Protein AF-0000000087199918 (afdb_homodimer)

Sequence (1182 aa):
MARPLASQGKEVMVGSKGVIKRDEFVRIITKALYTLGYEKSGAVLEEESGITLHSPLVNLFRKQVLDGNWDNAVATLNKLGLLDENIVKSAAFLLLEQKFFDLLRNDNLMGAIKMLQNEISPLGVNRKRVHEMSSCIISSPQNFLLAFPKLGTEASDSRLKLLEELQKVLPPAVMVPERRLENIVEQALTVQREACYLHNSIDGLSLYVDHHCGRDQIPSRTLQVGKGTHQIQVNVEEIFLYEKNIDVLRAHGDEVWFLQFSNNGKYLASSSNDKSAIIWKVDEDGELLLKHRLTGHEKPVMMVAWSPDDSQLLTCGMEEAIRRWNIESGECIHVYEKPGLGLTSCGWFPDGKQILCGLSDQSLCLWDLDGKEADCWKGQRSSKTSDFAVTKDGKFIIIMNRDSTILLFNRDTKQERLIEEDNTITSFSLSDDGDFLLVNLISEKIHLWNIRNDPSRVKQYIGHKRSRFVIRSCFGGSDQAFIASGSEDSKVFSASFCSEYLVYIWHRATEGVIETLSGHSGAVNCVSWNPTNPHMLASASDDHTIRIWGVKKASTKRKDIGSSSSSNGTHMNGSANGNGFVHQCNGSRSKMARPLASQGKEVMVGSKGVIKRDEFVRIITKALYTLGYEKSGAVLEEESGITLHSPLVNLFRKQVLDGNWDNAVATLNKLGLLDENIVKSAAFLLLEQKFFDLLRNDNLMGAIKMLQNEISPLGVNRKRVHEMSSCIISSPQNFLLAFPKLGTEASDSRLKLLEELQKVLPPAVMVPERRLENIVEQALTVQREACYLHNSIDGLSLYVDHHCGRDQIPSRTLQVGKGTHQIQVNVEEIFLYEKNIDVLRAHGDEVWFLQFSNNGKYLASSSNDKSAIIWKVDEDGELLLKHRLTGHEKPVMMVAWSPDDSQLLTCGMEEAIRRWNIESGECIHVYEKPGLGLTSCGWFPDGKQILCGLSDQSLCLWDLDGKEADCWKGQRSSKTSDFAVTKDGKFIIIMNRDSTILLFNRDTKQERLIEEDNTITSFSLSDDGDFLLVNLISEKIHLWNIRNDPSRVKQYIGHKRSRFVIRSCFGGSDQAFIASGSEDSKVFSASFCSEYLVYIWHRATEGVIETLSGHSGAVNCVSWNPTNPHMLASASDDHTIRIWGVKKASTKRKDIGSSSSSNGTHMNGSANGNGFVHQCNGSRSK

Solvent-accessible surface area (backbone atoms only — not comparable to full-atom values): 64537 Å² total; per-residue (Å²): 128,80,71,70,75,75,82,75,71,84,80,56,57,35,58,95,82,48,65,40,47,43,69,55,52,53,31,37,49,36,51,43,31,46,74,73,66,36,54,67,32,26,52,42,37,27,61,74,69,69,53,61,69,51,53,70,66,51,49,50,32,53,50,24,46,68,69,64,38,49,72,59,25,49,55,44,56,71,65,67,71,69,84,52,64,67,47,53,43,52,47,42,44,56,46,48,51,50,47,35,50,51,27,45,75,70,68,31,54,68,60,26,52,49,43,46,63,69,56,48,54,71,58,74,58,65,62,69,58,53,49,51,56,54,51,42,68,74,42,63,75,77,54,37,51,69,73,34,59,68,71,72,46,58,67,70,60,44,33,54,50,46,51,54,54,43,36,72,60,43,59,39,88,63,36,65,47,84,59,39,50,42,49,37,47,49,46,25,52,51,49,33,53,71,68,22,88,48,47,32,72,88,66,78,67,62,78,59,51,85,58,74,46,53,76,66,38,46,43,68,38,54,77,42,76,59,78,48,65,36,62,45,65,79,48,101,84,40,59,43,58,40,68,61,65,47,30,52,44,66,83,53,87,28,33,22,50,22,48,42,47,29,75,79,36,48,33,35,37,36,17,13,59,62,20,31,35,37,38,26,36,46,46,97,86,68,46,70,41,84,72,39,74,42,74,80,53,90,33,35,21,55,39,70,30,58,32,69,83,52,56,33,38,36,38,23,16,57,54,39,40,37,38,32,29,34,58,89,80,50,44,76,75,46,77,42,75,50,92,95,43,26,27,60,30,62,38,56,37,60,85,60,57,37,33,37,34,24,34,70,82,35,27,38,34,32,23,37,81,86,60,48,76,71,47,74,44,79,49,64,71,72,35,90,69,53,51,72,49,64,33,78,84,55,46,36,43,35,34,53,41,37,49,30,31,34,35,39,35,29,68,84,79,65,46,76,45,76,48,80,52,96,47,46,56,67,36,69,34,72,41,93,87,50,37,36,38,39,37,28,33,59,83,33,37,33,36,32,29,38,50,74,63,77,70,41,80,75,46,60,39,71,80,56,38,50,86,85,68,71,44,31,51,32,65,22,42,43,91,47,47,24,33,37,27,30,12,58,40,59,49,74,41,77,92,70,75,44,51,24,14,30,34,42,31,29,34,54,89,78,40,43,75,74,48,73,38,70,74,40,71,24,40,22,19,14,31,28,40,26,74,68,40,42,35,36,34,37,37,20,13,52,61,20,32,32,39,41,23,25,45,80,68,78,77,77,69,72,78,74,78,65,82,72,80,75,73,74,76,76,84,84,84,84,87,84,77,88,87,73,88,72,79,73,81,81,78,85,86,76,133,127,82,72,72,77,72,84,73,70,82,78,55,57,35,59,95,83,48,66,40,47,42,69,55,52,52,31,37,51,34,51,43,29,45,74,74,66,36,55,67,32,25,52,42,37,27,63,73,69,68,52,61,69,52,54,70,66,51,50,50,33,51,49,23,47,67,69,64,37,49,70,59,25,49,55,44,57,72,66,70,70,69,85,53,62,69,46,52,43,50,48,41,42,56,48,48,52,49,49,35,50,51,29,46,73,69,68,32,54,69,59,27,51,50,43,46,63,70,54,49,55,71,60,73,59,64,62,69,58,53,49,51,56,54,50,42,69,74,43,63,76,75,55,36,49,70,74,35,59,68,72,73,46,57,68,69,59,44,35,53,49,45,51,54,54,44,35,71,60,43,59,39,87,63,35,65,47,83,60,38,50,43,49,36,46,50,48,25,51,50,49,33,52,71,67,23,89,48,47,33,74,89,65,77,68,61,77,59,50,84,59,76,48,52,75,66,39,45,43,66,37,54,75,42,76,59,78,48,65,37,61,44,64,78,48,101,83,40,60,43,60,39,67,60,62,47,28,53,44,66,83,52,86,27,33,22,49,22,48,42,47,29,76,79,38,49,32,36,38,36,16,13,59,63,20,31,35,39,37,26,37,45,46,95,86,68,47,69,40,86,70,39,75,42,74,80,53,91,34,34,22,55,37,69,29,58,32,71,83,51,55,32,37,37,37,23,16,58,53,39,38,35,37,32,29,34,60,88,79,49,44,76,75,46,77,41,73,48,92,96,44,26,27,60,30,62,39,55,35,59,85,60,56,36,34,38,34,25,34,69,82,34,28,38,34,31,23,37,82,85,63,48,76,72,46,75,44,78,48,63,72,70,37,92,69,55,49,72,50,62,32,78,86,55,47,35,44,35,32,54,39,36,50,30,31,35,36,38,35,29,69,82,79,66,46,76,45,76,46,79,51,96,47,45,54,66,37,68,34,73,41,92,87,52,38,35,37,41,36,27,33,59,83,30,37,34,38,32,29,39,50,74,63,78,71,40,80,75,48,60,40,72,79,57,38,50,85,86,67,72,44,31,52,33,63,21,42,43,92,48,46,24,34,35,26,29,10,57,39,60,49,76,41,78,92,73,74,44,53,24,14,29,32,43,30,28,34,55,89,78,39,44,78,74,46,73,38,71,72,41,73,24,40,22,19,14,33,29,40,27,72,69,40,41,37,35,34,37,38,21,13,54,61,20,32,31,40,40,23,24,45,82,68,79,77,76,70,72,77,75,79,65,82,72,79,76,72,84,84,81,82,84,87,85,90,84,79,92,78,85,70,82,78,80,82,82,82,86,77,85,126

InterPro domains:
  IPR001680 WD40 repeat [PF00400] (514-549)
  IPR001680 WD40 repeat [PS50082] (249-290)
  IPR001680 WD40 repeat [PS50082] (294-335)
  IPR001680 WD40 repeat [PS50082] (517-559)
  IPR001680 WD40 repeat [SM00320] (242-281)
  IPR001680 WD40 repeat [SM00320] (287-326)
  IPR001680 WD40 repeat [SM00320] (329-368)
  IPR001680 WD40 repeat [SM00320] (370-410)
  IPR001680 WD40 repeat [SM00320] (412-450)
  IPR001680 WD40 repeat [SM00320] (454-496)
  IPR001680 WD40 repeat [SM00320] (510-550)
  IPR006594 LIS1 homology motif [PS50896] (21-53)
  IPR006595 CTLH, C-terminal LisH motif [PS50897] (54-111)
  IPR006595 CTLH, C-terminal LisH motif [SM00668] (54-111)
  IPR015943 WD40/YVTN repeat-like-containing domain superfamily [G3DSA:2.130.10.10] (244-497)
  IPR015943 WD40/YVTN repeat-like-containing domain superfamily [G3DSA:2.130.10.10] (498-572)
  IPR036322 WD40-repeat-containing domain superfamily [SSF50978] (246-549)
  IPR051350 WD repeat-containing signal transduction regulator [PTHR22838] (7-553)
  IPR056153 IFT122/SMU1, beta-propeller domain [PF23381] (239-493)

Radius of gyration: 39.5 Å; Cα contacts (8 Å, |Δi|>4): 2484; chains: 2; bounding box: 86×123×95 Å

Nearest PDB structures (foldseek):
  8wxq-assembly1_A  TM=9.050E-01  e=8.836E-23  Homo sapiens
  3uvk-assembly1_A  TM=9.034E-01  e=1.333E-22  Homo sapiens
  6ucs-assembly2_B  TM=9.063E-01  e=2.879E-22  Homo sapiens
  7axx-assembly1_A  TM=8.992E-01  e=1.637E-22  Homo sapiens
  8a98-assembly1_Sg  TM=8.772E-01  e=1.783E-18  Leishmania major strain Friedlin

pLDDT: mean 82.44, std 21.78, range [15.25, 98.69]

Organism: Triticum turgidum subsp. durum (NCBI:txid4567)

Secondary structure (DSSP, 8-state):
------------EETTTT-EEHHHHHHHHHHHHHHTT-HHHHHHHHHHH---SS-HHHHHHHHHHHHT-HHHHHHHHTTS----HHHHHHHHHHHHHHHHHHHHHTT-HHHHHHHIIIIIGGG---HHHHHHHHHHHHS-HHHHHHH-GGGGS-HHHHHHHHHHHHHHHS-TTTSPPTTHHHHHHHHHHHHHHHH-TT----SPPPSSS-----GGGS--B----S--EEEEEEETTEEEEEE---SEE---SS-EEEEEE-TTSSEEEEEETTSEEEEEEE-TTS-EEEEEEEE--SS-EEEEEE-TTSSEEEEEETTB-EEEEETTT--EEEEE-BTTB-EEEEEE-TTSSEEEEEETTSEEEEEETTS-EEEEEE--S--S---EEE-TTS-EEEEEEETTEEEEEETTT--EEEEE-SS-EEEEEE-TTSSEEEEEETTSEEEEEE-SSS-EEEEEEE----SSS--BEEEESGGG-EEEE--S-EEEETTTTEEEEEEEEEETTT--EEEEEEEESS-EEEEEE-SS-TT-EEEEETTS-EEEEB-----------------------------------------/------------EETTTT-EEHHHHHHHHHHHHHHTT-HHHHHHHHHHH---SS-HHHHHHHHHHHHT-HHHHHHHHHHS--S-HHHHHHHHHHHHHHHHHHHHHTT-HHHHHHHIIIIIGGG---HHHHHHHHHHHHS-HHHHHHH-GGGGS-HHHHHHHHHHHHHHHS-TTTSPPTTHHHHHHHHHHHHHHHH-TT----SPPPSSS-----GGGS--B----S--EEEEEEETTEEEEEE---SEE---SS-EEEEEE-TTSSEEEEEETTSEEEEEEE-TTS-EEEEEEEE--SS-EEEEEE-TTSSEEEEEETTB-EEEEETTT--EEEEE-BTTB-EEEEEE-TTSSEEEEEETTSEEEEEETTS-EEEEEE--S--SS--EEE-TTS-EEEEEEETTEEEEEETTT--EEEEE-SS-EEEEEE-TTSSEEEEEETTSEEEEEE-SSS-EEEEEEE----SSS--BEEEESGGG-EEEE--S-EEEETTTTEEEEEEEEEETTT--EEEEEEEESS-EEEEEE-SS-TT-EEEEETTS-EEEEB-----------------------------------------

Foldseek 3Di:
DPPPPDPPPDQAADDPVRPHRPLVVLLVVLLVCVVVPNPVVSVVSCVVVVRDNADPLLVVLLVCLLVLVLVVNLVSLVVLPDPDLLLSLVLNLLSLVLVLLVCVLVVNLVVSVCSLPPPNVVSVPPVVVSVVSVVLSPDDSVVNCVSDVLSVDDSNVSSVVSVQVNCVSDDCSNPPHHCPVVVVLVVQLVVLQVPAQPRFDPDRDDPVDRDYDDPLNAFFDQPDCDQQQQFDCPDPPGGRRDRPDHLKFQPFPFFWFEKEAEPQLQWMWTWGQSQWIWIWGQDPVRDTDTDEIAHDGPGGWRYKEAALVRQKMWIFGAQAWIWIAGPVVRDTDDIADDPPWGWQDKYAQLVRFWMWTAIQQGKIWIAGPHRDTDDIGRAAGDDRHWEWDAANVRQWIWIDRDQFKIWIAGPPVRDIAMDGDPAGWQYWDADNNRQWIWTDGQVQKIWIWGVPDHIDTDDMAHDAAHHPARKDKDFAGDVSQKIKIWHQAWDQDVVPSQTWGWMWMAGPPVNHTDDIHTDHRFTWNYKYYRNSRRFWIWITGRSSMIGITGRDDPPPPPPPPPPPPPPPDDDDDDDDDDDDDPPPPDDDDDD/DPPPPPPPPDQAADDPVRPHRPLVVLLVVLLVCVVVPNPVVSVVSCVVVVRHNADPLLVVLLVCLLVLVLVVNLVSLVVLPDPDLLLSLVLNLLSLVLVLLVCVLVVNLVVSVCSLPPPNVVSVPPVVVSVVSVVLSPDDSVVNCVSDVLSVDPSNVSSVVSVQVNCVSDDCSNPPHHCPVVVVLVVQLVVLQVPAQPRFDPDRDDPVDRDYDDPLNAFFDQPDCDQQQDFDCPDPPGTRRDRPDHLKFQPFPFFWFEKEAEQQLQWMWTWGQSQWIWIWGQDPVRGTHTDEIAHDGPGGWRYKEAALVRQKMWIFGAQAWIWIAGPVVRDTDDIADDPPWGWADKYAQLVRFWMWTAIQQGKIFIAGPHRHTDDIGRAAGDDRHWEWDAANVRQWIWIDRDQFKIWIAGPVVRDIAMDGDPAGWQYWDADNNRQWIWTDGQVQKIWIWGVPDHIDTDDMAHDAAHHDAAKDKDFAGDVSQKIKIWHQAWDQDVVPSQTWGWMWMAGPPVSHTDDIHTDHRFTWNYKYYRNSRRFWIWITGRSSMIGITGRDDPPPPPPPPPPPPPPDDDDDDDDDDDDDDDPPPDPDDDD

Structure (mmCIF, N/CA/C/O backbone):
data_AF-0000000087199918-model_v1
#
loop_
_entity.id
_entity.type
_entity.pdbx_description
1 polymer 'CTLH domain-containing protein'
#
loop_
_atom_site.group_PDB
_atom_site.id
_atom_site.type_symbol
_atom_site.label_atom_id
_atom_site.label_alt_id
_atom_site.label_comp_id
_atom_site.label_asym_id
_atom_site.label_entity_id
_atom_site.label_seq_id
_atom_site.pdbx_PDB_ins_code
_atom_site.Cartn_x
_atom_site.Cartn_y
_atom_site.Cartn_z
_atom_site.occupancy
_atom_site.B_iso_or_equiv
_atom_site.auth_seq_id
_atom_site.auth_comp_id
_atom_site.auth_asym_id
_atom_site.auth_atom_id
_atom_site.pdbx_PDB_model_num
ATOM 1 N N . MET A 1 1 ? -18.109 -44.781 6.34 1 18 1 MET A N 1
ATOM 2 C CA . MET A 1 1 ? -18.016 -44.219 4.984 1 18 1 MET A CA 1
ATOM 3 C C . MET A 1 1 ? -18.156 -42.719 4.988 1 18 1 MET A C 1
ATOM 5 O O . MET A 1 1 ? -19.266 -42.188 5.141 1 18 1 MET A O 1
ATOM 9 N N . ALA A 1 2 ? -17.312 -41.938 5.477 1 22.36 2 ALA A N 1
ATOM 10 C CA . ALA A 1 2 ? -17.578 -40.531 5.84 1 22.36 2 ALA A CA 1
ATOM 11 C C . ALA A 1 2 ? -17.953 -39.719 4.609 1 22.36 2 ALA A C 1
ATOM 13 O O . ALA A 1 2 ? -17.281 -39.812 3.578 1 22.36 2 ALA A O 1
ATOM 14 N N . ARG A 1 3 ? -19.234 -39.531 4.496 1 24 3 ARG A N 1
ATOM 15 C CA . ARG A 1 3 ? -19.797 -38.906 3.311 1 24 3 ARG A CA 1
ATOM 16 C C . ARG A 1 3 ? -18.953 -37.719 2.873 1 24 3 ARG A C 1
ATOM 18 O O . ARG A 1 3 ? -18.469 -36.938 3.709 1 24 3 ARG A O 1
ATOM 25 N N . PRO A 1 4 ? -18.188 -37.875 1.784 1 28.31 4 PRO A N 1
ATOM 26 C CA . PRO A 1 4 ? -17.422 -36.75 1.252 1 28.31 4 PRO A CA 1
ATOM 27 C C . PRO A 1 4 ? -18.156 -35.406 1.39 1 28.31 4 PRO A C 1
ATOM 29 O O . PRO A 1 4 ? -19.391 -35.375 1.317 1 28.31 4 PRO A O 1
ATOM 32 N N . LEU A 1 5 ? -17.719 -34.562 2.279 1 29.98 5 LEU A N 1
ATOM 33 C CA . LEU A 1 5 ? -18.453 -33.312 2.436 1 29.98 5 LEU A CA 1
ATOM 34 C C . LEU A 1 5 ? -19.078 -32.875 1.113 1 29.98 5 LEU A C 1
ATOM 36 O O . LEU A 1 5 ? -18.547 -33.188 0.042 1 29.98 5 LEU A O 1
ATOM 40 N N . ALA A 1 6 ? -20.359 -32.594 1.127 1 32.03 6 ALA A N 1
ATOM 41 C CA . ALA A 1 6 ? -21.281 -32.156 0.087 1 32.03 6 ALA A CA 1
ATOM 42 C C . ALA A 1 6 ? -20.562 -31.328 -0.974 1 32.03 6 ALA A C 1
ATOM 44 O O . ALA A 1 6 ? -19.609 -30.594 -0.668 1 32.03 6 ALA A O 1
ATOM 45 N N . SER A 1 7 ? -20.469 -31.656 -2.211 1 33.19 7 SER A N 1
ATOM 46 C CA . SER A 1 7 ? -20.078 -31.047 -3.475 1 33.19 7 SER A CA 1
ATOM 47 C C . SER A 1 7 ? -20.203 -29.531 -3.422 1 33.19 7 SER A C 1
ATOM 49 O O . SER A 1 7 ? -21.312 -29 -3.309 1 33.19 7 SER A O 1
ATOM 51 N N . GLN A 1 8 ? -19.562 -28.656 -2.586 1 39.84 8 GLN A N 1
ATOM 52 C CA . GLN A 1 8 ? -19.703 -27.25 -2.271 1 39.84 8 GLN A CA 1
ATOM 53 C C . GLN A 1 8 ? -20.094 -26.438 -3.514 1 39.84 8 GLN A C 1
ATOM 55 O O . GLN A 1 8 ? -19.391 -26.484 -4.527 1 39.84 8 GLN A O 1
ATOM 60 N N . GLY A 1 9 ? -21.266 -26.234 -3.84 1 46.5 9 GLY A N 1
ATOM 61 C CA . GLY A 1 9 ? -21.844 -25.375 -4.859 1 46.5 9 GLY A CA 1
ATOM 62 C C . GLY A 1 9 ? -20.953 -24.203 -5.23 1 46.5 9 GLY A C 1
ATOM 63 O O . GLY A 1 9 ? -20.062 -23.828 -4.469 1 46.5 9 GLY A O 1
ATOM 64 N N . LYS A 1 10 ? -20.75 -23.828 -6.59 1 62.75 10 LYS A N 1
ATOM 65 C CA . LYS A 1 10 ? -19.953 -22.781 -7.207 1 62.75 10 LYS A CA 1
ATOM 66 C C . LYS A 1 10 ? -20.047 -21.484 -6.402 1 62.75 10 LYS A C 1
ATOM 68 O O . LYS A 1 10 ? -21.141 -20.969 -6.156 1 62.75 10 LYS A O 1
ATOM 73 N N . GLU A 1 11 ? -19.109 -21.219 -5.496 1 80.06 11 GLU A N 1
ATOM 74 C CA . GLU A 1 11 ? -19.031 -19.969 -4.758 1 80.06 11 GLU A CA 1
ATOM 75 C C . GLU A 1 11 ? -19.328 -18.766 -5.656 1 80.06 11 GLU A C 1
ATOM 77 O O . GLU A 1 11 ? -18.766 -18.656 -6.75 1 80.06 11 GLU A O 1
ATOM 82 N N . VAL A 1 12 ? -20.469 -18.141 -5.352 1 90.38 12 VAL A N 1
ATOM 83 C CA . VAL A 1 12 ? -20.844 -16.953 -6.125 1 90.38 12 VAL A CA 1
ATOM 84 C C . VAL A 1 12 ? -19.953 -15.781 -5.754 1 90.38 12 VAL A C 1
ATOM 86 O O . VAL A 1 12 ? -19.781 -15.469 -4.574 1 90.38 12 VAL A O 1
ATOM 89 N N . MET A 1 13 ? -19.297 -15.297 -6.707 1 93.5 13 MET A N 1
ATOM 90 C CA . MET A 1 13 ? -18.422 -14.148 -6.512 1 93.5 13 MET A CA 1
ATOM 91 C C . MET A 1 13 ? -19.109 -12.852 -6.91 1 93.5 13 MET A C 1
ATOM 93 O O . MET A 1 13 ? -19.875 -12.828 -7.879 1 93.5 13 MET A O 1
ATOM 97 N N . VAL A 1 14 ? -18.875 -11.766 -6.105 1 95.06 14 VAL A N 1
ATOM 98 C CA . VAL A 1 14 ? -19.484 -10.477 -6.402 1 95.06 14 VAL A CA 1
ATOM 99 C C . VAL A 1 14 ? -18.406 -9.398 -6.453 1 95.06 14 VAL A C 1
ATOM 101 O O . VAL A 1 14 ? -17.219 -9.688 -6.273 1 95.06 14 VAL A O 1
ATOM 104 N N . GLY A 1 15 ? -18.766 -8.125 -6.766 1 92.31 15 GLY A N 1
ATOM 105 C CA . GLY A 1 15 ? -17.828 -7.02 -6.918 1 92.31 15 GLY A CA 1
ATOM 106 C C . GLY A 1 15 ? -17.438 -6.762 -8.359 1 92.31 15 GLY A C 1
ATOM 107 O O . GLY A 1 15 ? -17.75 -7.555 -9.25 1 92.31 15 GLY A O 1
ATOM 108 N N . SER A 1 16 ? -16.797 -5.664 -8.547 1 91.69 16 SER A N 1
ATOM 109 C CA . SER A 1 16 ? -16.391 -5.289 -9.891 1 91.69 16 SER A CA 1
ATOM 110 C C . SER A 1 16 ? -15.289 -6.215 -10.414 1 91.69 16 SER A C 1
ATOM 112 O O . SER A 1 16 ? -15.242 -6.516 -11.609 1 91.69 16 SER A O 1
ATOM 114 N N . LYS A 1 17 ? -14.508 -6.801 -9.5 1 91.25 17 LYS A N 1
ATOM 115 C CA . LYS A 1 17 ? -13.398 -7.672 -9.891 1 91.25 17 LYS A CA 1
ATOM 116 C C . LYS A 1 17 ? -13.758 -9.141 -9.68 1 91.25 17 LYS A C 1
ATOM 118 O O . LYS A 1 17 ? -12.992 -10.031 -10.039 1 91.25 17 LYS A O 1
ATOM 123 N N . GLY A 1 18 ? -14.859 -9.391 -9.055 1 91.25 18 GLY A N 1
ATOM 124 C CA . GLY A 1 18 ? -15.328 -10.75 -8.844 1 91.25 18 GLY A CA 1
ATOM 125 C C . GLY A 1 18 ? -14.484 -11.523 -7.848 1 91.25 18 GLY A C 1
ATOM 126 O O . GLY A 1 18 ? -14.242 -12.719 -8.031 1 91.25 18 GLY A O 1
ATOM 127 N N . VAL A 1 19 ? -13.992 -10.859 -6.789 1 92 19 VAL A N 1
ATOM 128 C CA . VAL A 1 19 ? -13.078 -11.531 -5.875 1 92 19 VAL A CA 1
ATOM 129 C C . VAL A 1 19 ? -13.711 -11.633 -4.488 1 92 19 VAL A C 1
ATOM 131 O O . VAL A 1 19 ? -13.102 -12.164 -3.559 1 92 19 VAL A O 1
ATOM 134 N N . ILE A 1 20 ? -14.906 -11.102 -4.348 1 95.5 20 ILE A N 1
ATOM 135 C CA . ILE A 1 20 ? -15.594 -11.109 -3.059 1 95.5 20 ILE A CA 1
ATOM 136 C C . ILE A 1 20 ? -16.531 -12.312 -2.98 1 95.5 20 ILE A C 1
ATOM 138 O O . ILE A 1 20 ? -17.422 -12.461 -3.818 1 95.5 20 ILE A O 1
ATOM 142 N N . LYS A 1 21 ? -16.375 -13.117 -2.018 1 94.69 21 LYS A N 1
ATOM 143 C CA . LYS A 1 21 ? -17.312 -14.203 -1.765 1 94.69 21 LYS A CA 1
ATOM 144 C C . LYS A 1 21 ? -18.625 -13.664 -1.21 1 94.69 21 LYS A C 1
ATOM 146 O O . LYS A 1 21 ? -18.656 -13.078 -0.124 1 94.69 21 LYS A O 1
ATOM 151 N N . ARG A 1 22 ? -19.672 -13.844 -1.918 1 96.5 22 ARG A N 1
ATOM 152 C CA . ARG A 1 22 ? -20.969 -13.25 -1.587 1 96.5 22 ARG A CA 1
ATOM 153 C C . ARG A 1 22 ? -21.406 -13.641 -0.179 1 96.5 22 ARG A C 1
ATOM 155 O O . ARG A 1 22 ? -21.828 -12.789 0.6 1 96.5 22 ARG A O 1
ATOM 162 N N . ASP A 1 23 ? -21.25 -14.93 0.153 1 95.25 23 ASP A N 1
ATOM 163 C CA . ASP A 1 23 ? -21.719 -15.414 1.445 1 95.25 23 ASP A CA 1
ATOM 164 C C . ASP A 1 23 ? -20.969 -14.75 2.594 1 95.25 23 ASP A C 1
ATOM 166 O O . ASP A 1 23 ? -21.578 -14.328 3.582 1 95.25 23 ASP A O 1
ATOM 170 N N . GLU A 1 24 ? -19.672 -14.664 2.453 1 96.06 24 GLU A N 1
ATOM 171 C CA . GLU A 1 24 ? -18.875 -14.016 3.486 1 96.06 24 GLU A CA 1
ATOM 172 C C . GLU A 1 24 ? -19.188 -12.523 3.584 1 96.06 24 GLU A C 1
ATOM 174 O O . GLU A 1 24 ? -19.25 -11.969 4.68 1 96.06 24 GLU A O 1
ATOM 179 N N . PHE A 1 25 ? -19.406 -11.93 2.363 1 97.56 25 PHE A N 1
ATOM 180 C CA . PHE A 1 25 ? -19.734 -10.508 2.299 1 97.56 25 PHE A CA 1
ATOM 181 C C . PHE A 1 25 ? -21.031 -10.211 3.045 1 97.56 25 PHE A C 1
ATOM 183 O O . PHE A 1 25 ? -21.078 -9.289 3.861 1 97.56 25 PHE A O 1
ATOM 190 N N . VAL A 1 26 ? -22.062 -10.969 2.852 1 97.75 26 VAL A N 1
ATOM 191 C CA . VAL A 1 26 ? -23.359 -10.797 3.492 1 97.75 26 VAL A CA 1
ATOM 192 C C . VAL A 1 26 ? -23.234 -11.016 4.996 1 97.75 26 VAL A C 1
ATOM 194 O O . VAL A 1 26 ? -23.812 -10.273 5.793 1 97.75 26 VAL A O 1
ATOM 197 N N . ARG A 1 27 ? -22.438 -11.992 5.367 1 96.75 27 ARG A N 1
ATOM 198 C CA . ARG A 1 27 ? -22.266 -12.305 6.781 1 96.75 27 ARG A CA 1
ATOM 199 C C . ARG A 1 27 ? -21.594 -11.148 7.516 1 96.75 27 ARG A C 1
ATOM 201 O O . ARG A 1 27 ? -22.016 -10.781 8.617 1 96.75 27 ARG A O 1
ATOM 208 N N . ILE A 1 28 ? -20.578 -10.594 6.906 1 97.31 28 ILE A N 1
ATOM 209 C CA . ILE A 1 28 ? -19.875 -9.523 7.605 1 97.31 28 ILE A CA 1
ATOM 210 C C . ILE A 1 28 ? -20.734 -8.258 7.605 1 97.31 28 ILE A C 1
ATOM 212 O O . ILE A 1 28 ? -20.641 -7.441 8.523 1 97.31 28 ILE A O 1
ATOM 216 N N . ILE A 1 29 ? -21.594 -8.016 6.586 1 98.31 29 ILE A N 1
ATOM 217 C CA . ILE A 1 29 ? -22.562 -6.914 6.605 1 98.31 29 ILE A CA 1
ATOM 218 C C . ILE A 1 29 ? -23.547 -7.117 7.742 1 98.31 29 ILE A C 1
ATOM 220 O O . ILE A 1 29 ? -23.844 -6.18 8.492 1 98.31 29 ILE A O 1
ATOM 224 N N . THR A 1 30 ? -24.062 -8.367 7.836 1 98 30 THR A N 1
ATOM 225 C CA . THR A 1 30 ? -25 -8.688 8.906 1 98 30 THR A CA 1
ATOM 226 C C . THR A 1 30 ? -24.391 -8.398 10.273 1 98 30 THR A C 1
ATOM 228 O O . THR A 1 30 ? -25.016 -7.762 11.117 1 98 30 THR A O 1
ATOM 231 N N . LYS A 1 31 ? -23.156 -8.891 10.422 1 96.12 31 LYS A N 1
ATOM 232 C CA . LYS A 1 31 ? -22.469 -8.641 11.68 1 96.12 31 LYS A CA 1
ATOM 233 C C . LYS A 1 31 ? -22.328 -7.141 11.938 1 96.12 31 LYS A C 1
ATOM 235 O O . LYS A 1 31 ? -22.5 -6.684 13.07 1 96.12 31 LYS A O 1
ATOM 240 N N . ALA A 1 32 ? -22.016 -6.375 10.938 1 97.44 32 ALA A N 1
ATOM 241 C CA . ALA A 1 32 ? -21.891 -4.926 11.07 1 97.44 32 ALA A CA 1
ATOM 242 C C . ALA A 1 32 ? -23.203 -4.289 11.492 1 97.44 32 ALA A C 1
ATOM 244 O O . ALA A 1 32 ? -23.219 -3.375 12.32 1 97.44 32 ALA A O 1
ATOM 245 N N . LEU A 1 33 ? -24.344 -4.742 10.922 1 97.94 33 LEU A N 1
ATOM 246 C CA . LEU A 1 33 ? -25.656 -4.223 11.281 1 97.94 33 LEU A CA 1
ATOM 247 C C . LEU A 1 33 ? -25.938 -4.453 12.758 1 97.94 33 LEU A C 1
ATOM 249 O O . LEU A 1 33 ? -26.391 -3.539 13.461 1 97.94 33 LEU A O 1
ATOM 253 N N . TYR A 1 34 ? -25.594 -5.645 13.211 1 94.75 34 TYR A N 1
ATOM 254 C CA . TYR A 1 34 ? -25.812 -5.938 14.625 1 94.75 34 TYR A CA 1
ATOM 255 C C . TYR A 1 34 ? -24.906 -5.07 15.5 1 94.75 34 TYR A C 1
ATOM 257 O O . TYR A 1 34 ? -25.344 -4.555 16.531 1 94.75 34 TYR A O 1
ATOM 265 N N . THR A 1 35 ? -23.672 -4.902 15.133 1 93 35 THR A N 1
ATOM 266 C CA . THR A 1 35 ? -22.719 -4.105 15.891 1 93 35 THR A CA 1
ATOM 267 C C . THR A 1 35 ? -23.156 -2.648 15.961 1 93 35 THR A C 1
ATOM 269 O O . THR A 1 35 ? -22.969 -1.988 16.984 1 93 35 THR A O 1
ATOM 272 N N . LEU A 1 36 ? -23.812 -2.168 14.883 1 95.62 36 LEU A N 1
ATOM 273 C CA . LEU A 1 36 ? -24.266 -0.782 14.805 1 95.62 36 LEU A CA 1
ATOM 274 C C . LEU A 1 36 ? -25.578 -0.598 15.547 1 95.62 36 LEU A C 1
ATOM 276 O O . LEU A 1 36 ? -26.062 0.529 15.711 1 95.62 36 LEU A O 1
ATOM 280 N N . GLY A 1 37 ? -26.203 -1.709 16.016 1 94.81 37 GLY A N 1
ATOM 281 C CA . GLY A 1 37 ? -27.438 -1.643 16.781 1 94.81 37 GLY A CA 1
ATOM 282 C C . GLY A 1 37 ? -28.672 -1.785 15.938 1 94.81 37 GLY A C 1
ATOM 283 O O . GLY A 1 37 ? -29.781 -1.505 16.406 1 94.81 37 GLY A O 1
ATOM 284 N N . TYR A 1 38 ? -28.516 -2.123 14.742 1 97.56 38 TYR A N 1
ATOM 285 C CA . TYR A 1 38 ? -29.656 -2.32 13.859 1 97.56 38 TYR A CA 1
ATOM 286 C C . TYR A 1 38 ? -30.094 -3.779 13.852 1 97.56 38 TYR A C 1
ATOM 288 O O . TYR A 1 38 ? -29.969 -4.465 12.836 1 97.56 38 TYR A O 1
ATOM 296 N N . GLU A 1 39 ? -30.734 -4.254 14.836 1 96.75 39 GLU A N 1
ATOM 297 C CA . GLU A 1 39 ? -31.078 -5.652 15.094 1 96.75 39 GLU A CA 1
ATOM 298 C C . GLU A 1 39 ? -32.125 -6.152 14.094 1 96.75 39 GLU A C 1
ATOM 300 O O . GLU A 1 39 ? -32.031 -7.281 13.609 1 96.75 39 GLU A O 1
ATOM 305 N N . LYS A 1 40 ? -33.094 -5.289 13.828 1 97.81 40 LYS A N 1
ATOM 306 C CA . LYS A 1 40 ? -34.156 -5.688 12.898 1 97.81 40 LYS A CA 1
ATOM 307 C C . LYS A 1 40 ? -33.594 -5.871 11.492 1 97.81 40 LYS A C 1
ATOM 309 O O . LYS A 1 40 ? -33.938 -6.852 10.812 1 97.81 40 LYS A O 1
ATOM 314 N N . SER A 1 41 ? -32.781 -4.926 11.102 1 97.88 41 SER A N 1
ATOM 315 C CA . SER A 1 41 ? -32.188 -4.996 9.773 1 97.88 41 SER A CA 1
ATOM 316 C C . SER A 1 41 ? -31.328 -6.25 9.617 1 97.88 41 SER A C 1
ATOM 318 O O . SER A 1 41 ? -31.375 -6.91 8.578 1 97.88 41 SER A O 1
ATOM 320 N N . GLY A 1 42 ? -30.562 -6.605 10.664 1 97.88 42 GLY A N 1
ATOM 321 C CA . GLY A 1 42 ? -29.766 -7.816 10.625 1 97.88 42 GLY A CA 1
ATOM 322 C C . GLY A 1 42 ? -30.594 -9.078 10.5 1 97.88 42 GLY A C 1
ATOM 323 O O . GLY A 1 42 ? -30.281 -9.961 9.695 1 97.88 42 GLY A O 1
ATOM 324 N N . ALA A 1 43 ? -31.656 -9.094 11.211 1 97.19 43 ALA A N 1
ATOM 325 C CA . ALA A 1 43 ? -32.531 -10.266 11.195 1 97.19 43 ALA A CA 1
ATOM 326 C C . ALA A 1 43 ? -33.188 -10.445 9.828 1 97.19 43 ALA A C 1
ATOM 328 O O . ALA A 1 43 ? -33.281 -11.562 9.312 1 97.19 43 ALA A O 1
ATOM 329 N N . VAL A 1 44 ? -33.656 -9.367 9.258 1 98.25 44 VAL A N 1
ATOM 330 C CA . VAL A 1 44 ? -34.312 -9.414 7.961 1 98.25 44 VAL A CA 1
ATOM 331 C C . VAL A 1 44 ? -33.312 -9.844 6.887 1 98.25 44 VAL A C 1
ATOM 333 O O . VAL A 1 44 ? -33.656 -10.594 5.973 1 98.25 44 VAL A O 1
ATOM 336 N N . LEU A 1 45 ? -32.094 -9.344 6.965 1 98.12 45 LEU A N 1
ATOM 337 C CA . LEU A 1 45 ? -31.094 -9.727 5.992 1 98.12 45 LEU A CA 1
ATOM 338 C C . LEU A 1 45 ? -30.797 -11.227 6.062 1 98.12 45 LEU A C 1
ATOM 340 O O . LEU A 1 45 ? -30.672 -11.883 5.027 1 98.12 45 LEU A O 1
ATOM 344 N N . GLU A 1 46 ? -30.688 -11.789 7.242 1 97.38 46 GLU A N 1
ATOM 345 C CA . GLU A 1 46 ? -30.469 -13.227 7.395 1 97.38 46 GLU A CA 1
ATOM 346 C C . GLU A 1 46 ? -31.609 -14.023 6.758 1 97.38 46 GLU A C 1
ATOM 348 O O . GLU A 1 46 ? -31.359 -15.016 6.062 1 97.38 46 GLU A O 1
ATOM 353 N N . GLU A 1 47 ? -32.75 -13.562 6.973 1 97.31 47 GLU A N 1
ATOM 354 C CA . GLU A 1 47 ? -33.906 -14.242 6.438 1 97.31 47 GLU A CA 1
ATOM 355 C C . GLU A 1 47 ? -33.969 -14.141 4.914 1 97.31 47 GLU A C 1
ATOM 357 O O . GLU A 1 47 ? -34.125 -15.148 4.223 1 97.31 47 GLU A O 1
ATOM 362 N N . GLU A 1 48 ? -33.812 -12.945 4.449 1 97.88 48 GLU A N 1
ATOM 363 C CA . GLU A 1 48 ? -33.969 -12.688 3.021 1 97.88 48 GLU A CA 1
ATOM 364 C C . GLU A 1 48 ? -32.844 -13.344 2.229 1 97.88 48 GLU A C 1
ATOM 366 O O . GLU A 1 48 ? -33.062 -13.867 1.136 1 97.88 48 GLU A O 1
ATOM 371 N N . SER A 1 49 ? -31.641 -13.344 2.686 1 96.5 49 SER A N 1
ATOM 372 C CA . SER A 1 49 ? -30.484 -13.875 1.973 1 96.5 49 SER A CA 1
ATOM 373 C C . SER A 1 49 ? -30.375 -15.383 2.139 1 96.5 49 SER A C 1
ATOM 375 O O . SER A 1 49 ? -29.75 -16.062 1.324 1 96.5 49 SER A O 1
ATOM 377 N N . GLY A 1 50 ? -30.875 -15.898 3.193 1 95.62 50 GLY A N 1
ATOM 378 C CA . GLY A 1 50 ? -30.719 -17.297 3.525 1 95.62 50 GLY A CA 1
ATOM 379 C C . GLY A 1 50 ? -29.359 -17.625 4.145 1 95.62 50 GLY A C 1
ATOM 380 O O . GLY A 1 50 ? -29.031 -18.781 4.348 1 95.62 50 GLY A O 1
ATOM 381 N N . ILE A 1 51 ? -28.531 -16.594 4.406 1 95.38 51 ILE A N 1
ATOM 382 C CA . ILE A 1 51 ? -27.203 -16.734 5 1 95.38 51 ILE A CA 1
ATOM 383 C C . ILE A 1 51 ? -27.25 -16.297 6.461 1 95.38 51 ILE A C 1
ATOM 385 O O . ILE A 1 51 ? -27.453 -15.117 6.75 1 95.38 51 ILE A O 1
ATOM 389 N N . THR A 1 52 ? -27.047 -17.203 7.328 1 94.38 52 THR A N 1
ATOM 390 C CA . THR A 1 52 ? -27.078 -16.875 8.75 1 94.38 52 THR A CA 1
ATOM 391 C C . THR A 1 52 ? -25.688 -16.469 9.242 1 94.38 52 THR A C 1
ATOM 393 O O . THR A 1 52 ? -24.688 -17 8.773 1 94.38 52 THR A O 1
ATOM 396 N N . LEU A 1 53 ? -25.703 -15.523 10.141 1 94.38 53 LEU A N 1
ATOM 397 C CA . LEU A 1 53 ? -24.438 -15.102 10.719 1 94.38 53 LEU A CA 1
ATOM 398 C C . LEU A 1 53 ? -23.75 -16.25 11.445 1 94.38 53 LEU A C 1
ATOM 400 O O . LEU A 1 53 ? -22.562 -16.516 11.227 1 94.38 53 LEU A O 1
ATOM 404 N N . HIS A 1 54 ? -24.531 -16.891 12.312 1 91.31 54 HIS A N 1
ATOM 405 C CA . HIS A 1 54 ? -24.062 -18.047 13.055 1 91.31 54 HIS A CA 1
ATOM 406 C C . HIS A 1 54 ? -25.016 -19.234 12.906 1 91.31 54 HIS A C 1
ATOM 408 O O . HIS A 1 54 ? -26.234 -19.047 12.773 1 91.31 54 HIS A O 1
ATOM 414 N N . SER A 1 55 ? -24.406 -20.391 12.898 1 89.44 55 SER A N 1
ATOM 415 C CA . SER A 1 55 ? -25.25 -21.594 12.945 1 89.44 55 SER A CA 1
ATOM 416 C C . SER A 1 55 ? -26.016 -21.672 14.266 1 89.44 55 SER A C 1
ATOM 418 O O . SER A 1 55 ? -25.641 -21.016 15.242 1 89.44 55 SER A O 1
ATOM 420 N N . PRO A 1 56 ? -27.109 -22.391 14.289 1 90.75 56 PRO A N 1
ATOM 421 C CA . PRO A 1 56 ? -27.859 -22.547 15.531 1 90.75 56 PRO A CA 1
ATOM 422 C C . PRO A 1 56 ? -27 -23.062 16.688 1 90.75 56 PRO A C 1
ATOM 424 O O . PRO A 1 56 ? -27.156 -22.625 17.828 1 90.75 56 PRO A O 1
ATOM 427 N N . LEU A 1 57 ? -26.141 -23.906 16.297 1 92.19 57 LEU A N 1
ATOM 428 C CA . LEU A 1 57 ? -25.25 -24.453 17.312 1 92.19 57 LEU A CA 1
ATOM 429 C C . LEU A 1 57 ? -24.328 -23.375 17.875 1 92.19 57 LEU A C 1
ATOM 431 O O . LEU A 1 57 ? -24.078 -23.328 19.078 1 92.19 57 LEU A O 1
ATOM 435 N N . VAL A 1 58 ? -23.859 -22.578 17.062 1 92.81 58 VAL A N 1
ATOM 436 C CA . VAL A 1 58 ? -22.969 -21.5 17.5 1 92.81 58 VAL A CA 1
ATOM 437 C C . VAL A 1 58 ? -23.766 -20.484 18.328 1 92.81 58 VAL A C 1
ATOM 439 O O . VAL A 1 58 ? -23.266 -19.984 19.344 1 92.81 58 VAL A O 1
ATOM 442 N N . ASN A 1 59 ? -24.984 -20.234 17.953 1 91.88 59 ASN A N 1
ATOM 443 C CA . ASN A 1 59 ? -25.844 -19.344 18.734 1 91.88 59 ASN A CA 1
ATOM 444 C C . ASN A 1 59 ? -26.109 -19.891 20.141 1 91.88 59 ASN A C 1
ATOM 446 O O . ASN A 1 59 ? -26.094 -19.141 21.109 1 91.88 59 ASN A O 1
ATOM 450 N N . LEU A 1 60 ? -26.312 -21.172 20.156 1 93.75 60 LEU A N 1
ATOM 451 C CA . LEU A 1 60 ? -26.5 -21.812 21.453 1 93.75 60 LEU A CA 1
ATOM 452 C C . LEU A 1 60 ? -25.25 -21.688 22.312 1 93.75 60 LEU A C 1
ATOM 454 O O . LEU A 1 60 ? -25.328 -21.375 23.5 1 93.75 60 LEU A O 1
ATOM 458 N N . PHE A 1 61 ? -24.156 -21.922 21.75 1 95.19 61 PHE A N 1
ATOM 459 C CA . PHE A 1 61 ? -22.875 -21.812 22.422 1 95.19 61 PHE A CA 1
ATOM 460 C C . PHE A 1 61 ? -22.672 -20.422 23 1 95.19 61 PHE A C 1
ATOM 462 O O . PHE A 1 61 ? -22.328 -20.281 24.172 1 95.19 61 PHE A O 1
ATOM 469 N N . ARG A 1 62 ? -22.938 -19.438 22.172 1 93.06 62 ARG A N 1
ATOM 470 C CA . ARG A 1 62 ? -22.797 -18.047 22.594 1 93.06 62 ARG A CA 1
ATOM 471 C C . ARG A 1 62 ? -23.719 -17.734 23.766 1 93.06 62 ARG A C 1
ATOM 473 O O . ARG A 1 62 ? -23.312 -17.094 24.734 1 93.06 62 ARG A O 1
ATOM 480 N N . LYS A 1 63 ? -24.938 -18.156 23.672 1 93 63 LYS A N 1
ATOM 481 C CA . LYS A 1 63 ? -25.906 -17.938 24.734 1 93 63 LYS A CA 1
ATOM 482 C C . LYS A 1 63 ? -25.453 -18.609 26.031 1 93 63 LYS A C 1
ATOM 484 O O . LYS A 1 63 ? -25.562 -18.031 27.109 1 93 63 LYS A O 1
ATOM 489 N N . GLN A 1 64 ? -24.938 -19.75 25.875 1 95.31 64 GLN A N 1
ATOM 490 C CA . GLN A 1 64 ? -24.469 -20.484 27.047 1 95.31 64 GLN A CA 1
ATOM 491 C C . GLN A 1 64 ? -23.312 -19.766 27.719 1 95.31 64 GLN A C 1
ATOM 493 O O . GLN A 1 64 ? -23.219 -19.734 28.953 1 95.31 64 GLN A O 1
ATOM 498 N N . VAL A 1 65 ? -22.469 -19.203 26.938 1 94.25 65 VAL A N 1
ATOM 499 C CA . VAL A 1 65 ? -21.344 -18.453 27.469 1 94.25 65 VAL A CA 1
ATOM 500 C C . VAL A 1 65 ? -21.844 -17.203 28.188 1 94.25 65 VAL A C 1
ATOM 502 O O . VAL A 1 65 ? -21.438 -16.906 29.312 1 94.25 65 VAL A O 1
ATOM 505 N N . LEU A 1 66 ? -22.781 -16.578 27.594 1 91.94 66 LEU A N 1
ATOM 506 C CA . LEU A 1 66 ? -23.312 -15.336 28.156 1 91.94 66 LEU A CA 1
ATOM 507 C C . LEU A 1 66 ? -24.109 -15.625 29.422 1 91.94 66 LEU A C 1
ATOM 509 O O . LEU A 1 66 ? -24.156 -14.789 30.344 1 91.94 66 LEU A O 1
ATOM 513 N N . ASP A 1 67 ? -24.688 -16.844 29.469 1 92.69 67 ASP A N 1
ATOM 514 C CA . ASP A 1 67 ? -25.484 -17.25 30.625 1 92.69 67 ASP A CA 1
ATOM 515 C C . ASP A 1 67 ? -24.609 -17.828 31.734 1 92.69 67 ASP A C 1
ATOM 517 O O . ASP A 1 67 ? -25.078 -18.047 32.844 1 92.69 67 ASP A O 1
ATOM 521 N N . GLY A 1 68 ? -23.422 -18.125 31.406 1 92.06 68 GLY A N 1
ATOM 522 C CA . GLY A 1 68 ? -22.5 -18.703 32.375 1 92.06 68 GLY A CA 1
ATOM 523 C C . GLY A 1 68 ? -22.688 -20.203 32.531 1 92.06 68 GLY A C 1
ATOM 524 O O . GLY A 1 68 ? -22.375 -20.75 33.594 1 92.06 68 GLY A O 1
ATOM 525 N N . ASN A 1 69 ? -23.344 -20.797 31.562 1 94.62 69 ASN A N 1
ATOM 526 C CA . ASN A 1 69 ? -23.5 -22.25 31.562 1 94.62 69 ASN A CA 1
ATOM 527 C C . ASN A 1 69 ? -22.266 -22.938 30.984 1 94.62 69 ASN A C 1
ATOM 529 O O . ASN A 1 69 ? -22.312 -23.453 29.859 1 94.62 69 ASN A O 1
ATOM 533 N N . TRP A 1 70 ? -21.281 -23.109 31.812 1 94.62 70 TRP A N 1
ATOM 534 C CA . TRP A 1 70 ? -19.953 -23.484 31.344 1 94.62 70 TRP A CA 1
ATOM 535 C C . TRP A 1 70 ? -19.938 -24.938 30.891 1 94.62 70 TRP A C 1
ATOM 537 O O . TRP A 1 70 ? -19.391 -25.25 29.828 1 94.62 70 TRP A O 1
ATOM 547 N N . ASP A 1 71 ? -20.469 -25.828 31.625 1 94 71 ASP A N 1
ATOM 548 C CA . ASP A 1 71 ? -20.453 -27.25 31.281 1 94 71 ASP A CA 1
ATOM 549 C C . ASP A 1 71 ? -21.156 -27.5 29.953 1 94 71 ASP A C 1
ATOM 551 O O . ASP A 1 71 ? -20.656 -28.25 29.109 1 94 71 ASP A O 1
ATOM 555 N N . ASN A 1 72 ? -22.234 -26.891 29.797 1 95.88 72 ASN A N 1
ATOM 556 C CA . ASN A 1 72 ? -22.969 -27 28.547 1 95.88 72 ASN A CA 1
ATOM 557 C C . ASN A 1 72 ? -22.203 -26.375 27.391 1 95.88 72 ASN A C 1
ATOM 559 O O . ASN A 1 72 ? -22.234 -26.891 26.266 1 95.88 72 ASN A O 1
ATOM 563 N N . ALA A 1 73 ? -21.578 -25.234 27.672 1 96.25 73 ALA A N 1
ATOM 564 C CA . ALA A 1 73 ? -20.797 -24.562 26.641 1 96.25 73 ALA A CA 1
ATOM 565 C C . ALA A 1 73 ? -19.656 -25.453 26.141 1 96.25 73 ALA A C 1
ATOM 567 O O . ALA A 1 73 ? -19.422 -25.547 24.938 1 96.25 73 ALA A O 1
ATOM 568 N N . VAL A 1 74 ? -19.016 -26.172 27.031 1 94.56 74 VAL A N 1
ATOM 569 C CA . VAL A 1 74 ? -17.938 -27.078 26.656 1 94.56 74 VAL A CA 1
ATOM 570 C C . VAL A 1 74 ? -18.5 -28.234 25.844 1 94.56 74 VAL A C 1
ATOM 572 O O . VAL A 1 74 ? -17.891 -28.641 24.844 1 94.56 74 VAL A O 1
ATOM 575 N N . ALA A 1 75 ? -19.609 -28.703 26.25 1 94.38 75 ALA A N 1
ATOM 576 C CA . ALA A 1 75 ? -20.25 -29.797 25.531 1 94.38 75 ALA A CA 1
ATOM 577 C C . ALA A 1 75 ? -20.625 -29.359 24.109 1 94.38 75 ALA A C 1
ATOM 579 O O . ALA A 1 75 ? -20.406 -30.109 23.156 1 94.38 75 ALA A O 1
ATOM 580 N N . THR A 1 76 ? -21.172 -28.25 23.984 1 94.88 76 THR A N 1
ATOM 581 C CA . THR A 1 76 ? -21.578 -27.719 22.688 1 94.88 76 THR A CA 1
ATOM 582 C C . THR A 1 76 ? -20.359 -27.469 21.812 1 94.88 76 THR A C 1
ATOM 584 O O . THR A 1 76 ? -20.391 -27.688 20.609 1 94.88 76 THR A O 1
ATOM 587 N N . LEU A 1 77 ? -19.312 -26.922 22.391 1 94.06 77 LEU A N 1
ATOM 588 C CA . LEU A 1 77 ? -18.047 -26.688 21.688 1 94.06 77 LEU A CA 1
ATOM 589 C C . LEU A 1 77 ? -17.578 -27.938 20.953 1 94.06 77 LEU A C 1
ATOM 591 O O . LEU A 1 77 ? -17.141 -27.859 19.812 1 94.06 77 LEU A O 1
ATOM 595 N N . ASN A 1 78 ? -17.734 -29.031 21.531 1 90.94 78 ASN A N 1
ATOM 596 C CA . ASN A 1 78 ? -17.297 -30.312 20.969 1 90.94 78 ASN A CA 1
ATOM 597 C C . ASN A 1 78 ? -18.172 -30.734 19.797 1 90.94 78 ASN A C 1
ATOM 599 O O . ASN A 1 78 ? -17.766 -31.578 18.984 1 90.94 78 ASN A O 1
ATOM 603 N N . LYS A 1 79 ? -19.297 -30.141 19.719 1 90.25 79 LYS A N 1
ATOM 604 C CA . LYS A 1 79 ? -20.234 -30.5 18.656 1 90.25 79 LYS A CA 1
ATOM 605 C C . LYS A 1 79 ? -20.109 -29.547 17.469 1 90.25 79 LYS A C 1
ATOM 607 O O . LYS A 1 79 ? -20.766 -29.75 16.438 1 90.25 79 LYS A O 1
ATOM 612 N N . LEU A 1 80 ? -19.328 -28.484 17.531 1 87.56 80 LEU A N 1
ATOM 613 C CA . LEU A 1 80 ? -19.234 -27.469 16.5 1 87.56 80 LEU A CA 1
ATOM 614 C C . LEU A 1 80 ? -18.516 -28.016 15.266 1 87.56 80 LEU A C 1
ATOM 616 O O . LEU A 1 80 ? -18.5 -27.375 14.211 1 87.56 80 LEU A O 1
ATOM 620 N N . GLY A 1 81 ? -18.062 -29.234 15.242 1 77.12 81 GLY A N 1
ATOM 621 C CA . GLY A 1 81 ? -17.438 -29.844 14.086 1 77.12 81 GLY A CA 1
ATOM 622 C C . GLY A 1 81 ? -16.078 -29.25 13.766 1 77.12 81 GLY A C 1
ATOM 623 O O . GLY A 1 81 ? -15.727 -29.078 12.594 1 77.12 81 GLY A O 1
ATOM 624 N N . LEU A 1 82 ? -15.469 -28.75 14.805 1 71.56 82 LEU A N 1
ATOM 625 C CA . LEU A 1 82 ? -14.125 -28.203 14.625 1 71.56 82 LEU A CA 1
ATOM 626 C C . LEU A 1 82 ? -13.109 -29.328 14.422 1 71.56 82 LEU A C 1
ATOM 628 O O . LEU A 1 82 ? -13.125 -30.328 15.148 1 71.56 82 LEU A O 1
ATOM 632 N N . LEU A 1 83 ? -12.414 -29.312 13.32 1 66.81 83 LEU A N 1
ATOM 633 C CA . LEU A 1 83 ? -11.516 -30.406 12.961 1 66.81 83 LEU A CA 1
ATOM 634 C C . LEU A 1 83 ? -10.227 -30.344 13.773 1 66.81 83 LEU A C 1
ATOM 636 O O . LEU A 1 83 ? -9.656 -31.375 14.117 1 66.81 83 LEU A O 1
ATOM 640 N N . ASP A 1 84 ? -9.82 -29.203 14.25 1 82.25 84 ASP A N 1
ATOM 641 C CA . ASP A 1 84 ? -8.539 -29.047 14.938 1 82.25 84 ASP A CA 1
ATOM 642 C C . ASP A 1 84 ? -8.703 -29.219 16.453 1 82.25 84 ASP A C 1
ATOM 644 O O . ASP A 1 84 ? -9.336 -28.391 17.109 1 82.25 84 ASP A O 1
ATOM 648 N N . GLU A 1 85 ? -8.164 -30.297 16.938 1 86.62 85 GLU A N 1
ATOM 649 C CA . GLU A 1 85 ? -8.281 -30.641 18.359 1 86.62 85 GLU A CA 1
ATOM 650 C C . GLU A 1 85 ? -7.629 -29.578 19.234 1 86.62 85 GLU A C 1
ATOM 652 O O . GLU A 1 85 ? -8.109 -29.281 20.344 1 86.62 85 GLU A O 1
ATOM 657 N N . ASN A 1 86 ? -6.574 -29.031 18.734 1 88.44 86 ASN A N 1
ATOM 658 C CA . ASN A 1 86 ? -5.879 -28.016 19.516 1 88.44 86 ASN A CA 1
ATOM 659 C C . ASN A 1 86 ? -6.738 -26.766 19.703 1 88.44 86 ASN A C 1
ATOM 661 O O . ASN A 1 86 ? -6.688 -26.125 20.75 1 88.44 86 ASN A O 1
ATOM 665 N N . ILE A 1 87 ? -7.516 -26.516 18.766 1 91.06 87 ILE A N 1
ATOM 666 C CA . ILE A 1 87 ? -8.406 -25.359 18.844 1 91.06 87 ILE A CA 1
ATOM 667 C C . ILE A 1 87 ? -9.5 -25.625 19.875 1 91.06 87 ILE A C 1
ATOM 669 O O . ILE A 1 87 ? -9.82 -24.75 20.688 1 91.06 87 ILE A O 1
ATOM 673 N N . VAL A 1 88 ? -10.031 -26.812 19.844 1 92.38 88 VAL A N 1
ATOM 674 C CA . VAL A 1 88 ? -11.086 -27.188 20.781 1 92.38 88 VAL A CA 1
ATOM 675 C C . VAL A 1 88 ? -10.547 -27.125 22.219 1 92.38 88 VAL A C 1
ATOM 677 O O . VAL A 1 88 ? -11.203 -26.562 23.094 1 92.38 88 VAL A O 1
ATOM 680 N N . LYS A 1 89 ? -9.383 -27.594 22.391 1 93 89 LYS A N 1
ATOM 681 C CA . LYS A 1 89 ? -8.773 -27.594 23.719 1 93 89 LYS A CA 1
ATOM 682 C C . LYS A 1 89 ? -8.508 -26.172 24.203 1 93 89 LYS A C 1
ATOM 684 O O . LYS A 1 89 ? -8.758 -25.844 25.359 1 93 89 LYS A O 1
ATOM 689 N N . SER A 1 90 ? -8.039 -25.391 23.375 1 94.06 90 SER A N 1
ATOM 690 C CA . SER A 1 90 ? -7.754 -24 23.719 1 94.06 90 SER A CA 1
ATOM 691 C C . SER A 1 90 ? -9.031 -23.25 24.094 1 94.06 90 SER A C 1
ATOM 693 O O . SER A 1 90 ? -9.055 -22.484 25.062 1 94.06 90 SER A O 1
ATOM 695 N N . ALA A 1 91 ? -10.062 -23.469 23.297 1 94.56 91 ALA A N 1
ATOM 696 C CA . ALA A 1 91 ? -11.344 -22.828 23.594 1 94.56 91 ALA A CA 1
ATOM 697 C C . ALA A 1 91 ? -11.93 -23.359 24.906 1 94.56 91 ALA A C 1
ATOM 699 O O . ALA A 1 91 ? -12.445 -22.578 25.703 1 94.56 91 ALA A O 1
ATOM 700 N N . ALA A 1 92 ? -11.805 -24.625 25.078 1 94.62 92 ALA A N 1
ATOM 701 C CA . ALA A 1 92 ? -12.281 -25.234 26.312 1 94.62 92 ALA A CA 1
ATOM 702 C C . ALA A 1 92 ? -11.555 -24.672 27.531 1 94.62 92 ALA A C 1
ATOM 704 O O . ALA A 1 92 ? -12.156 -24.438 28.578 1 94.62 92 ALA A O 1
ATOM 705 N N . PHE A 1 93 ? -10.344 -24.516 27.406 1 95.12 93 PHE A N 1
ATOM 706 C CA . PHE A 1 93 ? -9.547 -23.938 28.469 1 95.12 93 PHE A CA 1
ATOM 707 C C . PHE A 1 93 ? -10.102 -22.578 28.891 1 95.12 93 PHE A C 1
ATOM 709 O O . PHE A 1 93 ? -10.258 -22.312 30.078 1 95.12 93 PHE A O 1
ATOM 716 N N . LEU A 1 94 ? -10.344 -21.734 27.906 1 94.25 94 LEU A N 1
ATOM 717 C CA . LEU A 1 94 ? -10.859 -20.391 28.188 1 94.25 94 LEU A CA 1
ATOM 718 C C . LEU A 1 94 ? -12.188 -20.469 28.938 1 94.25 94 LEU A C 1
ATOM 720 O O . LEU A 1 94 ? -12.414 -19.703 29.875 1 94.25 94 LEU A O 1
ATOM 724 N N . LEU A 1 95 ? -13.031 -21.375 28.594 1 94.75 95 LEU A N 1
ATOM 725 C CA . LEU A 1 95 ? -14.32 -21.562 29.25 1 94.75 95 LEU A CA 1
ATOM 726 C C . LEU A 1 95 ? -14.133 -22.016 30.703 1 94.75 95 LEU A C 1
ATOM 728 O O . LEU A 1 95 ? -14.734 -21.469 31.609 1 94.75 95 LEU A O 1
ATOM 732 N N . LEU A 1 96 ? -13.273 -22.938 30.812 1 94.25 96 LEU A N 1
ATOM 733 C CA . LEU A 1 96 ? -13.07 -23.531 32.125 1 94.25 96 LEU A CA 1
ATOM 734 C C . LEU A 1 96 ? -12.344 -22.562 33.062 1 94.25 96 LEU A C 1
ATOM 736 O O . LEU A 1 96 ? -12.562 -22.562 34.25 1 94.25 96 LEU A O 1
ATOM 740 N N . GLU A 1 97 ? -11.453 -21.812 32.469 1 92.12 97 GLU A N 1
ATOM 741 C CA . GLU A 1 97 ? -10.812 -20.766 33.25 1 92.12 97 GLU A CA 1
ATOM 742 C C . GLU A 1 97 ? -11.852 -19.812 33.844 1 92.12 97 GLU A C 1
ATOM 744 O O . GLU A 1 97 ? -11.75 -19.406 35 1 92.12 97 GLU A O 1
ATOM 749 N N . GLN A 1 98 ? -12.805 -19.422 33.031 1 91.75 98 GLN A N 1
ATOM 750 C CA . GLN A 1 98 ? -13.859 -18.547 33.5 1 91.75 98 GLN A CA 1
ATOM 751 C C . GLN A 1 98 ? -14.695 -19.234 34.594 1 91.75 98 GLN A C 1
ATOM 753 O O . GLN A 1 98 ? -15.109 -18.594 35.562 1 91.75 98 GLN A O 1
ATOM 758 N N . LYS A 1 99 ? -15.023 -20.422 34.375 1 91.75 99 LYS A N 1
ATOM 759 C CA . LYS A 1 99 ? -15.727 -21.188 35.406 1 91.75 99 LYS A CA 1
ATOM 760 C C . LYS A 1 99 ? -14.953 -21.219 36.719 1 91.75 99 LYS A C 1
ATOM 762 O O . LYS A 1 99 ? -15.539 -21.078 37.781 1 91.75 99 LYS A O 1
ATOM 767 N N . PHE A 1 100 ? -13.695 -21.375 36.656 1 90.75 100 PHE A N 1
ATOM 768 C CA . PHE A 1 100 ? -12.805 -21.359 37.812 1 90.75 100 PHE A CA 1
ATOM 769 C C . PHE A 1 100 ? -12.93 -20.047 38.562 1 90.75 100 PHE A C 1
ATOM 771 O O . PHE A 1 100 ? -13.086 -20.047 39.812 1 90.75 100 PHE A O 1
ATOM 778 N N . PHE A 1 101 ? -12.875 -19.031 37.781 1 86.94 101 PHE A N 1
ATOM 779 C CA . PHE A 1 101 ? -12.984 -17.719 38.406 1 86.94 101 PHE A CA 1
ATOM 780 C C . PHE A 1 101 ? -14.359 -17.531 39.031 1 86.94 101 PHE A C 1
ATOM 782 O O . PHE A 1 101 ? -14.484 -16.891 40.062 1 86.94 101 PHE A O 1
ATOM 789 N N . ASP A 1 102 ? -15.359 -18 38.344 1 87.81 102 ASP A N 1
ATOM 790 C CA . ASP A 1 102 ? -16.703 -17.906 38.906 1 87.81 102 ASP A CA 1
ATOM 791 C C . ASP A 1 102 ? -16.812 -18.656 40.219 1 87.81 102 ASP A C 1
ATOM 793 O O . ASP A 1 102 ? -17.469 -18.188 41.156 1 87.81 102 ASP A O 1
ATOM 797 N N . LEU A 1 103 ? -16.203 -19.781 40.312 1 87.62 103 LEU A N 1
ATOM 798 C CA . LEU A 1 103 ? -16.203 -20.562 41.531 1 87.62 103 LEU A CA 1
ATOM 799 C C . LEU A 1 103 ? -15.508 -19.812 42.656 1 87.62 103 LEU A C 1
ATOM 801 O O . LEU A 1 103 ? -15.992 -19.797 43.781 1 87.62 103 LEU A O 1
ATOM 805 N N . LEU A 1 104 ? -14.453 -19.234 42.281 1 83.5 104 LEU A N 1
ATOM 806 C CA . LEU A 1 104 ? -13.719 -18.469 43.281 1 83.5 104 LEU A CA 1
ATOM 807 C C . LEU A 1 104 ? -14.516 -17.266 43.75 1 83.5 104 LEU A C 1
ATOM 809 O O . LEU A 1 104 ? -14.508 -16.922 44.938 1 83.5 104 LEU A O 1
ATOM 813 N N . ARG A 1 105 ? -15.109 -16.609 42.812 1 81.81 105 ARG A N 1
ATOM 814 C CA . ARG A 1 105 ? -15.945 -15.469 43.125 1 81.81 105 ARG A CA 1
ATOM 815 C C . ARG A 1 105 ? -17.062 -15.859 44.094 1 81.81 105 ARG A C 1
ATOM 817 O O . ARG A 1 105 ? -17.469 -15.062 44.938 1 81.81 105 ARG A O 1
ATOM 824 N N . ASN A 1 106 ? -17.562 -17.047 43.969 1 84.75 106 ASN A N 1
ATOM 825 C CA . ASN A 1 106 ? -18.625 -17.547 44.812 1 84.75 106 ASN A CA 1
ATOM 826 C C . ASN A 1 106 ? -18.062 -18.234 46.062 1 84.75 106 ASN A C 1
ATOM 828 O O . ASN A 1 106 ? -18.781 -18.984 46.75 1 84.75 106 ASN A O 1
ATOM 832 N N . ASP A 1 107 ? -16.781 -18.141 46.312 1 83.81 107 ASP A N 1
ATOM 833 C CA . ASP A 1 107 ? -16.078 -18.625 47.5 1 83.81 107 ASP A CA 1
ATOM 834 C C . ASP A 1 107 ? -16.078 -20.141 47.531 1 83.81 107 ASP A C 1
ATOM 836 O O . ASP A 1 107 ? -16.188 -20.734 48.625 1 83.81 107 ASP A O 1
ATOM 840 N N . ASN A 1 108 ? -16.188 -20.734 46.469 1 88.94 108 ASN A N 1
ATOM 841 C CA . ASN A 1 108 ? -16.078 -22.188 46.375 1 88.94 108 ASN A CA 1
ATOM 842 C C . ASN A 1 108 ? -14.664 -22.609 46 1 88.94 108 ASN A C 1
ATOM 844 O O . ASN A 1 108 ? -14.43 -23.078 44.875 1 88.94 108 ASN A O 1
ATOM 848 N N . LEU A 1 109 ? -13.82 -22.5 46.906 1 85.81 109 LEU A N 1
ATOM 849 C CA . LEU A 1 109 ? -12.398 -22.766 46.656 1 85.81 109 LEU A CA 1
ATOM 850 C C . LEU A 1 109 ? -12.164 -24.234 46.344 1 85.81 109 LEU A C 1
ATOM 852 O O . LEU A 1 109 ? -11.391 -24.547 45.438 1 85.81 109 LEU A O 1
ATOM 856 N N . MET A 1 110 ? -12.781 -25.094 47.094 1 88.44 110 MET A N 1
ATOM 857 C CA . MET A 1 110 ? -12.602 -26.516 46.875 1 88.44 110 MET A CA 1
ATOM 858 C C . MET A 1 110 ? -13.055 -26.922 45.469 1 88.44 110 MET A C 1
ATOM 860 O O . MET A 1 110 ? -12.398 -27.719 44.812 1 88.44 110 MET A O 1
ATOM 864 N N . GLY A 1 111 ? -14.164 -26.359 45.094 1 90.12 111 GLY A N 1
ATOM 865 C CA . GLY A 1 111 ? -14.633 -26.609 43.719 1 90.12 111 GLY A CA 1
ATOM 866 C C . GLY A 1 111 ? -13.656 -26.141 42.656 1 90.12 111 GLY A C 1
ATOM 867 O O . GLY A 1 111 ? -13.453 -26.812 41.656 1 90.12 111 GLY A O 1
ATOM 868 N N . ALA A 1 112 ? -13.039 -25.016 42.875 1 90.5 112 ALA A N 1
ATOM 869 C CA . ALA A 1 112 ? -12.062 -24.453 41.969 1 90.5 112 ALA A CA 1
ATOM 870 C C . ALA A 1 112 ? -10.828 -25.344 41.844 1 90.5 112 ALA A C 1
ATOM 872 O O . ALA A 1 112 ? -10.328 -25.578 40.75 1 90.5 112 ALA A O 1
ATOM 873 N N . ILE A 1 113 ? -10.438 -25.797 42.969 1 89.31 113 ILE A N 1
ATOM 874 C CA . ILE A 1 113 ? -9.266 -26.656 43 1 89.31 113 ILE A CA 1
ATOM 875 C C . ILE A 1 113 ? -9.555 -27.953 42.25 1 89.31 113 ILE A C 1
ATOM 877 O O . ILE A 1 113 ? -8.734 -28.391 41.438 1 89.31 113 ILE A O 1
ATOM 881 N N . LYS A 1 114 ? -10.68 -28.5 42.531 1 91.5 114 LYS A N 1
ATOM 882 C CA . LYS A 1 114 ? -11.07 -29.734 41.844 1 91.5 114 LYS A CA 1
ATOM 883 C C . LYS A 1 114 ? -11.156 -29.516 40.344 1 91.5 114 LYS A C 1
ATOM 885 O O . LYS A 1 114 ? -10.711 -30.375 39.562 1 91.5 114 LYS A O 1
ATOM 890 N N . MET A 1 115 ? -11.719 -28.5 40 1 90.88 115 MET A N 1
ATOM 891 C CA . MET A 1 115 ? -11.852 -28.156 38.594 1 90.88 115 MET A CA 1
ATOM 892 C C . MET A 1 115 ? -10.484 -27.984 37.938 1 90.88 115 MET A C 1
ATOM 894 O O . MET A 1 115 ? -10.273 -28.453 36.812 1 90.88 115 MET A O 1
ATOM 898 N N . LEU A 1 116 ? -9.586 -27.281 38.562 1 90.88 116 LEU A N 1
ATOM 899 C CA . LEU A 1 116 ? -8.234 -27.062 38.062 1 90.88 116 LEU A CA 1
ATOM 900 C C . LEU A 1 116 ? -7.512 -28.391 37.844 1 90.88 116 LEU A C 1
ATOM 902 O O . LEU A 1 116 ? -6.879 -28.609 36.812 1 90.88 116 LEU A O 1
ATOM 906 N N . GLN A 1 117 ? -7.73 -29.312 38.75 1 91.12 117 GLN A N 1
ATOM 907 C CA . GLN A 1 117 ? -7.016 -30.594 38.719 1 91.12 117 GLN A CA 1
ATOM 908 C C . GLN A 1 117 ? -7.656 -31.562 37.75 1 91.12 117 GLN A C 1
ATOM 910 O O . GLN A 1 117 ? -6.953 -32.281 37 1 91.12 117 GLN A O 1
ATOM 915 N N . ASN A 1 118 ? -8.953 -31.562 37.625 1 92.75 118 ASN A N 1
ATOM 916 C CA . ASN A 1 118 ? -9.656 -32.625 36.906 1 92.75 118 ASN A CA 1
ATOM 917 C C . ASN A 1 118 ? -10.078 -32.188 35.5 1 92.75 118 ASN A C 1
ATOM 919 O O . ASN A 1 118 ? -10.328 -33.031 34.656 1 92.75 118 ASN A O 1
ATOM 923 N N . GLU A 1 119 ? -10.156 -31 35.281 1 93.06 119 GLU A N 1
ATOM 924 C CA . GLU A 1 119 ? -10.711 -30.562 34 1 93.06 119 GLU A CA 1
ATOM 925 C C . GLU A 1 119 ? -9.719 -29.703 33.25 1 93.06 119 GLU A C 1
ATOM 927 O O . GLU A 1 119 ? -9.461 -29.938 32.062 1 93.06 119 GLU A O 1
ATOM 932 N N . ILE A 1 120 ? -9.102 -28.734 33.906 1 93.88 120 ILE A N 1
ATOM 933 C CA . ILE A 1 120 ? -8.234 -27.781 33.219 1 93.88 120 ILE A CA 1
ATOM 934 C C . ILE A 1 120 ? -6.871 -28.422 32.938 1 93.88 120 ILE A C 1
ATOM 936 O O . ILE A 1 120 ? -6.383 -28.406 31.812 1 93.88 120 ILE A O 1
ATOM 940 N N . SER A 1 121 ? -6.305 -29.047 33.906 1 91.94 121 SER A N 1
ATOM 941 C CA . SER A 1 121 ? -4.961 -29.609 33.781 1 91.94 121 SER A CA 1
ATOM 942 C C . SER A 1 121 ? -4.898 -30.703 32.719 1 91.94 121 SER A C 1
ATOM 944 O O . SER A 1 121 ? -3.947 -30.766 31.953 1 91.94 121 SER A O 1
ATOM 946 N N . PRO A 1 122 ? -5.863 -31.516 32.562 1 92.62 122 PRO A N 1
ATOM 947 C CA . PRO A 1 122 ? -5.812 -32.594 31.594 1 92.62 122 PRO A CA 1
ATOM 948 C C . PRO A 1 122 ? -5.879 -32.094 30.156 1 92.62 122 PRO A C 1
ATOM 950 O O . PRO A 1 122 ? -5.57 -32.844 29.219 1 92.62 122 PRO A O 1
ATOM 953 N N . LEU A 1 123 ? -6.348 -30.953 29.922 1 92.56 123 LEU A N 1
ATOM 954 C CA . LEU A 1 123 ? -6.406 -30.406 28.578 1 92.56 123 LEU A CA 1
ATOM 955 C C . LEU A 1 123 ? -5.012 -30.297 27.969 1 92.56 123 LEU A C 1
ATOM 957 O O . LEU A 1 123 ? -4.852 -30.359 26.75 1 92.56 123 LEU A O 1
ATOM 961 N N . GLY A 1 124 ? -4.016 -30.062 28.766 1 90.81 124 GLY A N 1
ATOM 962 C CA . GLY A 1 124 ? -2.631 -30.031 28.328 1 90.81 124 GLY A CA 1
ATOM 963 C C . GLY A 1 124 ? -2.273 -28.797 27.531 1 90.81 124 GLY A C 1
ATOM 964 O O . GLY A 1 124 ? -1.343 -28.812 26.719 1 90.81 124 GLY A O 1
ATOM 965 N N . VAL A 1 125 ? -3.096 -27.781 27.609 1 90.94 125 VAL A N 1
ATOM 966 C CA . VAL A 1 125 ? -2.816 -26.531 26.922 1 90.94 125 VAL A CA 1
ATOM 967 C C . VAL A 1 125 ? -2.566 -25.422 27.938 1 90.94 125 VAL A C 1
ATOM 969 O O . VAL A 1 125 ? -2.992 -25.516 29.078 1 90.94 125 VAL A O 1
ATOM 972 N N . ASN A 1 126 ? -1.785 -24.312 27.578 1 90.06 126 ASN A N 1
ATOM 973 C CA . ASN A 1 126 ? -1.515 -23.141 28.391 1 90.06 126 ASN A CA 1
ATOM 974 C C . ASN A 1 126 ? -0.94 -23.516 29.766 1 90.06 126 ASN A C 1
ATOM 976 O O . ASN A 1 126 ? -1.436 -23.078 30.797 1 90.06 126 ASN A O 1
ATOM 980 N N . ARG A 1 127 ? 0.015 -24.25 29.766 1 89 127 ARG A N 1
ATOM 981 C CA . ARG A 1 127 ? 0.613 -24.812 30.969 1 89 127 ARG A CA 1
ATOM 982 C C . ARG A 1 127 ? 1.077 -23.703 31.922 1 89 127 ARG A C 1
ATOM 984 O O . ARG A 1 127 ? 0.925 -23.828 33.125 1 89 127 ARG A O 1
ATOM 991 N N . LYS A 1 128 ? 1.642 -22.656 31.375 1 89.31 128 LYS A N 1
ATOM 992 C CA . LYS A 1 128 ? 2.096 -21.547 32.219 1 89.31 128 LYS A CA 1
ATOM 993 C C . LYS A 1 128 ? 0.935 -20.922 32.969 1 89.31 128 LYS A C 1
ATOM 995 O O . LYS A 1 128 ? 1.053 -20.641 34.188 1 89.31 128 LYS A O 1
ATOM 1000 N N . ARG A 1 129 ? -0.103 -20.75 32.25 1 88.44 129 ARG A N 1
ATOM 1001 C CA . ARG A 1 129 ? -1.282 -20.156 32.875 1 88.44 129 ARG A CA 1
ATOM 1002 C C . ARG A 1 129 ? -1.861 -21.062 33.938 1 88.44 129 ARG A C 1
ATOM 1004 O O . ARG A 1 129 ? -2.322 -20.594 35 1 88.44 129 ARG A O 1
ATOM 1011 N N . VAL A 1 130 ? -1.879 -22.328 33.781 1 89.06 130 VAL A N 1
ATOM 1012 C CA . VAL A 1 130 ? -2.373 -23.297 34.75 1 89.06 130 VAL A CA 1
ATOM 1013 C C . VAL A 1 130 ? -1.547 -23.234 36.031 1 89.06 130 VAL A C 1
ATOM 1015 O O . VAL A 1 130 ? -2.096 -23.266 37.125 1 89.06 130 VAL A O 1
ATOM 1018 N N . HIS A 1 131 ? -0.338 -23.031 35.812 1 87.12 131 HIS A N 1
ATOM 1019 C CA . HIS A 1 131 ? 0.553 -22.922 36.969 1 87.12 131 HIS A CA 1
ATOM 1020 C C . HIS A 1 131 ? 0.274 -21.641 37.75 1 87.12 131 HIS A C 1
ATOM 1022 O O . HIS A 1 131 ? 0.276 -21.672 38.969 1 87.12 131 HIS A O 1
ATOM 1028 N N . GLU A 1 132 ? 0.065 -20.641 37.031 1 85.69 132 GLU A N 1
ATOM 1029 C CA . GLU A 1 132 ? -0.265 -19.375 37.688 1 85.69 132 GLU A CA 1
ATOM 1030 C C . GLU A 1 132 ? -1.547 -19.5 38.5 1 85.69 132 GLU A C 1
ATOM 1032 O O . GLU A 1 132 ? -1.628 -18.969 39.625 1 85.69 132 GLU A O 1
ATOM 1037 N N . MET A 1 133 ? -2.525 -20.172 37.969 1 85.81 133 MET A N 1
ATOM 1038 C CA . MET A 1 133 ? -3.803 -20.359 38.656 1 85.81 133 MET A CA 1
ATOM 1039 C C . MET A 1 133 ? -3.635 -21.234 39.906 1 85.81 133 MET A C 1
ATOM 1041 O O . MET A 1 133 ? -4.23 -20.953 40.938 1 85.81 133 MET A O 1
ATOM 1045 N N . SER A 1 134 ? -2.779 -22.188 39.812 1 84.38 134 SER A N 1
ATOM 1046 C CA . SER A 1 134 ? -2.502 -23.078 40.938 1 84.38 134 SER A CA 1
ATOM 1047 C C . SER A 1 134 ? -1.792 -22.344 42.062 1 84.38 134 SER A C 1
ATOM 1049 O O . SER A 1 134 ? -2.102 -22.547 43.25 1 84.38 134 SER A O 1
ATOM 1051 N N . SER A 1 135 ? -0.917 -21.531 41.656 1 81.56 135 SER A N 1
ATOM 1052 C CA . SER A 1 135 ? -0.159 -20.766 42.656 1 81.56 135 SER A CA 1
ATOM 1053 C C . SER A 1 135 ? -1.051 -19.766 43.375 1 81.56 135 SER A C 1
ATOM 1055 O O . SER A 1 135 ? -0.844 -19.5 44.562 1 81.56 135 SER A O 1
ATOM 1057 N N . CYS A 1 136 ? -1.892 -19.25 42.656 1 75.38 136 CYS A N 1
ATOM 1058 C CA . CYS A 1 136 ? -2.785 -18.25 43.219 1 75.38 136 CYS A CA 1
ATOM 1059 C C . CYS A 1 136 ? -3.684 -18.875 44.281 1 75.38 136 CYS A C 1
ATOM 1061 O O . CYS A 1 136 ? -4.031 -18.234 45.281 1 75.38 136 CYS A O 1
ATOM 1063 N N . ILE A 1 137 ? -4.148 -20.109 44.156 1 75.88 137 ILE A N 1
ATOM 1064 C CA . ILE A 1 137 ? -5.016 -20.797 45.094 1 75.88 137 ILE A CA 1
ATOM 1065 C C . ILE A 1 137 ? -4.281 -21 46.406 1 75.88 137 ILE A C 1
ATOM 1067 O O . ILE A 1 137 ? -4.875 -20.875 47.5 1 75.88 137 ILE A O 1
ATOM 1071 N N . ILE A 1 138 ? -2.998 -21.297 46.25 1 70.69 138 ILE A N 1
ATOM 1072 C CA . ILE A 1 138 ? -2.209 -21.594 47.438 1 70.69 138 ILE A CA 1
ATOM 1073 C C . ILE A 1 138 ? -1.928 -20.312 48.219 1 70.69 138 ILE A C 1
ATOM 1075 O O . ILE A 1 138 ? -1.893 -20.312 49.438 1 70.69 138 ILE A O 1
ATOM 1079 N N . SER A 1 139 ? -1.824 -19.25 47.438 1 66.56 139 SER A N 1
ATOM 1080 C CA . SER A 1 139 ? -1.477 -18.016 48.125 1 66.56 139 SER A CA 1
ATOM 1081 C C . SER A 1 139 ? -2.707 -17.359 48.75 1 66.56 139 SER A C 1
ATOM 1083 O O . SER A 1 139 ? -3.836 -17.781 48.5 1 66.56 139 SER A O 1
ATOM 1085 N N . SER A 1 140 ? -2.574 -16.234 49.594 1 59.94 140 SER A N 1
ATOM 1086 C CA . SER A 1 140 ? -3.621 -15.523 50.312 1 59.94 140 SER A CA 1
ATOM 1087 C C . SER A 1 140 ? -4.652 -14.93 49.375 1 59.94 140 SER A C 1
ATOM 1089 O O . SER A 1 140 ? -4.32 -14.57 48.25 1 59.94 140 SER A O 1
ATOM 1091 N N . PRO A 1 141 ? -6.027 -15.023 49.688 1 57.22 141 PRO A N 1
ATOM 1092 C CA . PRO A 1 141 ? -7.164 -14.555 48.906 1 57.22 141 PRO A CA 1
ATOM 1093 C C . PRO A 1 141 ? -6.945 -13.156 48.344 1 57.22 141 PRO A C 1
ATOM 1095 O O . PRO A 1 141 ? -7.41 -12.852 47.219 1 57.22 141 PRO A O 1
ATOM 1098 N N . GLN A 1 142 ? -6.344 -12.242 49.094 1 56.97 142 GLN A N 1
ATOM 1099 C CA . GLN A 1 142 ? -6.137 -10.859 48.656 1 56.97 142 GLN A CA 1
ATOM 1100 C C . GLN A 1 142 ? -5.254 -10.805 47.406 1 56.97 142 GLN A C 1
ATOM 1102 O O . GLN A 1 142 ? -5.457 -9.969 46.531 1 56.97 142 GLN A O 1
ATOM 1107 N N . ASN A 1 143 ? -4.426 -11.609 47.281 1 58.88 143 ASN A N 1
ATOM 1108 C CA . ASN A 1 143 ? -3.461 -11.656 46.188 1 58.88 143 ASN A CA 1
ATOM 1109 C C . ASN A 1 143 ? -4.105 -12.133 44.906 1 58.88 143 ASN A C 1
ATOM 1111 O O . ASN A 1 143 ? -3.617 -11.836 43.812 1 58.88 143 ASN A O 1
ATOM 1115 N N . PHE A 1 144 ? -5.145 -12.648 45.125 1 60.62 144 PHE A N 1
ATOM 1116 C CA . PHE A 1 144 ? -5.879 -13.258 44 1 60.62 144 PHE A CA 1
ATOM 1117 C C . PHE A 1 144 ? -6.402 -12.188 43.062 1 60.62 144 PHE A C 1
ATOM 1119 O O . PHE A 1 144 ? -6.312 -12.328 41.844 1 60.62 144 PHE A O 1
ATOM 1126 N N . LEU A 1 145 ? -6.953 -11.203 43.656 1 60.84 145 LEU A N 1
ATOM 1127 C CA . LEU A 1 145 ? -7.555 -10.148 42.844 1 60.84 145 LEU A CA 1
ATOM 1128 C C . LEU A 1 145 ? -6.496 -9.398 42.031 1 60.84 145 LEU A C 1
ATOM 1130 O O . LEU A 1 145 ? -6.773 -8.898 40.938 1 60.84 145 LEU A O 1
ATOM 1134 N N . LEU A 1 146 ? -5.355 -9.43 42.625 1 60 146 LEU A N 1
ATOM 1135 C CA . LEU A 1 146 ? -4.27 -8.703 42 1 60 146 LEU A CA 1
ATOM 1136 C C . LEU A 1 146 ? -3.736 -9.477 40.781 1 60 146 LEU A C 1
ATOM 1138 O O . LEU A 1 146 ? -3.373 -8.875 39.781 1 60 146 LEU A O 1
ATOM 1142 N N . ALA A 1 147 ? -3.777 -10.719 40.938 1 62.06 147 ALA A N 1
ATOM 1143 C CA . ALA A 1 147 ? -3.154 -11.547 39.906 1 62.06 147 ALA A CA 1
ATOM 1144 C C . ALA A 1 147 ? -4.09 -11.742 38.719 1 62.06 147 ALA A C 1
ATOM 1146 O O . ALA A 1 147 ? -3.635 -11.914 37.562 1 62.06 147 ALA A O 1
ATOM 1147 N N . PHE A 1 148 ? -5.27 -11.68 39.062 1 69.56 148 PHE A N 1
ATOM 1148 C CA . PHE A 1 148 ? -6.215 -11.938 38 1 69.56 148 PHE A CA 1
ATOM 1149 C C . PHE A 1 148 ? -7.25 -10.82 37.906 1 69.56 148 PHE A C 1
ATOM 1151 O O . PHE A 1 148 ? -8.352 -10.953 38.438 1 69.56 148 PHE A O 1
ATOM 1158 N N . PRO A 1 149 ? -6.762 -9.844 37.188 1 63.53 149 PRO A N 1
ATOM 1159 C CA . PRO A 1 149 ? -7.633 -8.664 37.094 1 63.53 149 PRO A CA 1
ATOM 1160 C C . PRO A 1 149 ? -9.039 -9.008 36.594 1 63.53 149 PRO A C 1
ATOM 1162 O O . PRO A 1 149 ? -9.992 -8.281 36.875 1 63.53 149 PRO A O 1
ATOM 1165 N N . LYS A 1 150 ? -9.234 -10.109 35.969 1 66.44 150 LYS A N 1
ATOM 1166 C CA . LYS A 1 150 ? -10.547 -10.508 35.469 1 66.44 150 LYS A CA 1
ATOM 1167 C C . LYS A 1 150 ? -11.523 -10.75 36.625 1 66.44 150 LYS A C 1
ATOM 1169 O O . LYS A 1 150 ? -12.734 -10.648 36.438 1 66.44 150 LYS A O 1
ATOM 1174 N N . LEU A 1 151 ? -11.023 -11.023 37.75 1 64.75 151 LEU A N 1
ATOM 1175 C CA . LEU A 1 151 ? -11.836 -11.328 38.906 1 64.75 151 LEU A CA 1
ATOM 1176 C C . LEU A 1 151 ? -12.523 -10.07 39.438 1 64.75 151 LEU A C 1
ATOM 1178 O O . LEU A 1 151 ? -13.578 -10.156 40.094 1 64.75 151 LEU A O 1
ATOM 1182 N N . GLY A 1 152 ? -11.875 -8.898 39.062 1 63.78 152 GLY A N 1
ATOM 1183 C CA . GLY A 1 152 ? -12.453 -7.652 39.531 1 63.78 152 GLY A CA 1
ATOM 1184 C C . GLY A 1 152 ? -13.523 -7.105 38.594 1 63.78 152 GLY A C 1
ATOM 1185 O O . GLY A 1 152 ? -14.266 -6.195 38.969 1 63.78 152 GLY A O 1
ATOM 1186 N N . THR A 1 153 ? -13.695 -7.594 37.469 1 66.94 153 THR A N 1
ATOM 1187 C CA . THR A 1 153 ? -14.664 -7.098 36.5 1 66.94 153 THR A CA 1
ATOM 1188 C C . THR A 1 153 ? -16.031 -7.75 36.719 1 66.94 153 THR A C 1
ATOM 1190 O O . THR A 1 153 ? -16.109 -8.883 37.188 1 66.94 153 THR A O 1
ATOM 1193 N N . GLU A 1 154 ? -17.109 -6.938 36.562 1 75.75 154 GLU A N 1
ATOM 1194 C CA . GLU A 1 154 ? -18.469 -7.488 36.625 1 75.75 154 GLU A CA 1
ATOM 1195 C C . GLU A 1 154 ? -18.609 -8.727 35.781 1 75.75 154 GLU A C 1
ATOM 1197 O O . GLU A 1 154 ? -18 -8.82 34.688 1 75.75 154 GLU A O 1
ATOM 1202 N N . ALA A 1 155 ? -19.344 -9.695 36.281 1 74.44 155 ALA A N 1
ATOM 1203 C CA . ALA A 1 155 ? -19.5 -10.992 35.625 1 74.44 155 ALA A CA 1
ATOM 1204 C C . ALA A 1 155 ? -19.969 -10.836 34.188 1 74.44 155 ALA A C 1
ATOM 1206 O O . ALA A 1 155 ? -19.469 -11.523 33.312 1 74.44 155 ALA A O 1
ATOM 1207 N N . SER A 1 156 ? -20.891 -9.859 33.969 1 76.19 156 SER A N 1
ATOM 1208 C CA . SER A 1 156 ? -21.453 -9.672 32.656 1 76.19 156 SER A CA 1
ATOM 1209 C C . SER A 1 156 ? -20.391 -9.164 31.672 1 76.19 156 SER A C 1
ATOM 1211 O O . SER A 1 156 ? -20.297 -9.641 30.547 1 76.19 156 SER A O 1
ATOM 1213 N N . ASP A 1 157 ? -19.594 -8.305 32.125 1 82.06 157 ASP A N 1
ATOM 1214 C CA . ASP A 1 157 ? -18.531 -7.742 31.297 1 82.06 157 ASP A CA 1
ATOM 1215 C C . ASP A 1 157 ? -17.453 -8.789 31 1 82.06 157 ASP A C 1
ATOM 1217 O O . ASP A 1 157 ? -16.906 -8.828 29.906 1 82.06 157 ASP A O 1
ATOM 1221 N N . SER A 1 158 ? -17.312 -9.617 32 1 84.69 158 SER A N 1
ATOM 1222 C CA . SER A 1 158 ? -16.297 -10.656 31.844 1 84.69 158 SER A CA 1
ATOM 1223 C C . SER A 1 158 ? -16.719 -11.688 30.812 1 84.69 158 SER A C 1
ATOM 1225 O O . SER A 1 158 ? -15.883 -12.203 30.062 1 84.69 158 SER A O 1
ATOM 1227 N N . ARG A 1 159 ? -18.047 -11.992 30.797 1 88.44 159 ARG A N 1
ATOM 1228 C CA . ARG A 1 159 ? -18.547 -12.977 29.844 1 88.44 159 ARG A CA 1
ATOM 1229 C C . ARG A 1 159 ? -18.469 -12.445 28.422 1 88.44 159 ARG A C 1
ATOM 1231 O O . ARG A 1 159 ? -18.156 -13.195 27.484 1 88.44 159 ARG A O 1
ATOM 1238 N N . LEU A 1 160 ? -18.703 -11.164 28.297 1 86.62 160 LEU A N 1
ATOM 1239 C CA . LEU A 1 160 ? -18.578 -10.547 26.984 1 86.62 160 LEU A CA 1
ATOM 1240 C C . LEU A 1 160 ? -17.125 -10.562 26.516 1 86.62 160 LEU A C 1
ATOM 1242 O O . LEU A 1 160 ? -16.844 -10.836 25.344 1 86.62 160 LEU A O 1
ATOM 1246 N N . LYS A 1 161 ? -16.281 -10.305 27.391 1 88.25 161 LYS A N 1
ATOM 1247 C CA . LYS A 1 161 ? -14.852 -10.336 27.078 1 88.25 161 LYS A CA 1
ATOM 1248 C C . LYS A 1 161 ? -14.398 -11.75 26.703 1 88.25 161 LYS A C 1
ATOM 1250 O O . LYS A 1 161 ? -13.555 -11.922 25.828 1 88.25 161 LYS A O 1
ATOM 1255 N N . LEU A 1 162 ? -14.945 -12.688 27.453 1 91.75 162 LEU A N 1
ATOM 1256 C CA . LEU A 1 162 ? -14.633 -14.078 27.141 1 91.75 162 LEU A CA 1
ATOM 1257 C C . LEU A 1 162 ? -15.047 -14.422 25.703 1 91.75 162 LEU A C 1
ATOM 1259 O O . LEU A 1 162 ? -14.305 -15.086 24.984 1 91.75 162 LEU A O 1
ATOM 1263 N N . LEU A 1 163 ? -16.219 -13.945 25.359 1 89.5 163 LEU A N 1
ATOM 1264 C CA . LEU A 1 163 ? -16.703 -14.211 24.016 1 89.5 163 LEU A CA 1
ATOM 1265 C C . LEU A 1 163 ? -15.75 -13.625 22.969 1 89.5 163 LEU A C 1
ATOM 1267 O O . LEU A 1 163 ? -15.508 -14.242 21.938 1 89.5 163 LEU A O 1
ATOM 1271 N N . GLU A 1 164 ? -15.219 -12.523 23.297 1 88.31 164 GLU A N 1
ATOM 1272 C CA . GLU A 1 164 ? -14.242 -11.898 22.406 1 88.31 164 GLU A CA 1
ATOM 1273 C C . GLU A 1 164 ? -12.969 -12.742 22.312 1 88.31 164 GLU A C 1
ATOM 1275 O O . GLU A 1 164 ? -12.414 -12.906 21.219 1 88.31 164 GLU A O 1
ATOM 1280 N N . GLU A 1 165 ? -12.562 -13.211 23.391 1 90.69 165 GLU A N 1
ATOM 1281 C CA . GLU A 1 165 ? -11.367 -14.055 23.422 1 90.69 165 GLU A CA 1
ATOM 1282 C C . GLU A 1 165 ? -11.594 -15.352 22.641 1 90.69 165 GLU A C 1
ATOM 1284 O O . GLU A 1 165 ? -10.711 -15.82 21.938 1 90.69 165 GLU A O 1
ATOM 1289 N N . LEU A 1 166 ? -12.789 -15.938 22.859 1 92.38 166 LEU A N 1
ATOM 1290 C CA . LEU A 1 166 ? -13.133 -17.172 22.172 1 92.38 166 LEU A CA 1
ATOM 1291 C C . LEU A 1 166 ? -13.172 -16.953 20.656 1 92.38 166 LEU A C 1
ATOM 1293 O O . LEU A 1 166 ? -12.766 -17.812 19.891 1 92.38 166 LEU A O 1
ATOM 1297 N N . GLN A 1 167 ? -13.609 -15.82 20.281 1 89.69 167 GLN A N 1
ATOM 1298 C CA . GLN A 1 167 ? -13.68 -15.469 18.859 1 89.69 167 GLN A CA 1
ATOM 1299 C C . GLN A 1 167 ? -12.289 -15.461 18.234 1 89.69 167 GLN A C 1
ATOM 1301 O O . GLN A 1 167 ? -12.141 -15.773 17.047 1 89.69 167 GLN A O 1
ATOM 1306 N N . LYS A 1 168 ? -11.312 -15.148 18.969 1 88 168 LYS A N 1
ATOM 1307 C CA . LYS A 1 168 ? -9.945 -15.086 18.469 1 88 168 LYS A CA 1
ATOM 1308 C C . LYS A 1 168 ? -9.352 -16.484 18.312 1 88 168 LYS A C 1
ATOM 1310 O O . LYS A 1 168 ? -8.445 -16.703 17.5 1 88 168 LYS A O 1
ATOM 1315 N N . VAL A 1 169 ? -9.891 -17.391 19.078 1 89.88 169 VAL A N 1
ATOM 1316 C CA . VAL A 1 169 ? -9.328 -18.734 19.094 1 89.88 169 VAL A CA 1
ATOM 1317 C C . VAL A 1 169 ? -10.07 -19.609 18.094 1 89.88 169 VAL A C 1
ATOM 1319 O O . VAL A 1 169 ? -9.469 -20.469 17.438 1 89.88 169 VAL A O 1
ATOM 1322 N N . LEU A 1 170 ? -11.344 -19.406 17.938 1 90.88 170 LEU A N 1
ATOM 1323 C CA . LEU A 1 170 ? -12.164 -20.219 17.031 1 90.88 170 LEU A CA 1
ATOM 1324 C C . LEU A 1 170 ? -11.977 -19.766 15.586 1 90.88 170 LEU A C 1
ATOM 1326 O O . LEU A 1 170 ? -11.656 -18.609 15.328 1 90.88 170 LEU A O 1
ATOM 1330 N N . PRO A 1 171 ? -12.133 -20.719 14.641 1 89.75 171 PRO A N 1
ATOM 1331 C CA . PRO A 1 171 ? -12.047 -20.328 13.234 1 89.75 171 PRO A CA 1
ATOM 1332 C C . PRO A 1 171 ? -13.023 -19.203 12.867 1 89.75 171 PRO A C 1
ATOM 1334 O O . PRO A 1 171 ? -14.172 -19.219 13.305 1 89.75 171 PRO A O 1
ATOM 1337 N N . PRO A 1 172 ? -12.578 -18.312 12.094 1 89.5 172 PRO A N 1
ATOM 1338 C CA . PRO A 1 172 ? -13.398 -17.156 11.758 1 89.5 172 PRO A CA 1
ATOM 1339 C C . PRO A 1 172 ? -14.688 -17.531 11.023 1 89.5 172 PRO A C 1
ATOM 1341 O O . PRO A 1 172 ? -15.68 -16.812 11.094 1 89.5 172 PRO A O 1
ATOM 1344 N N . ALA A 1 173 ? -14.703 -18.625 10.328 1 88 173 ALA A N 1
ATOM 1345 C CA . ALA A 1 173 ? -15.898 -19.078 9.617 1 88 173 ALA A CA 1
ATOM 1346 C C . ALA A 1 173 ? -16.984 -19.5 10.594 1 88 173 ALA A C 1
ATOM 1348 O O . ALA A 1 173 ? -18.172 -19.453 10.273 1 88 173 ALA A O 1
ATOM 1349 N N . VAL A 1 174 ? -16.531 -19.922 11.773 1 89.44 174 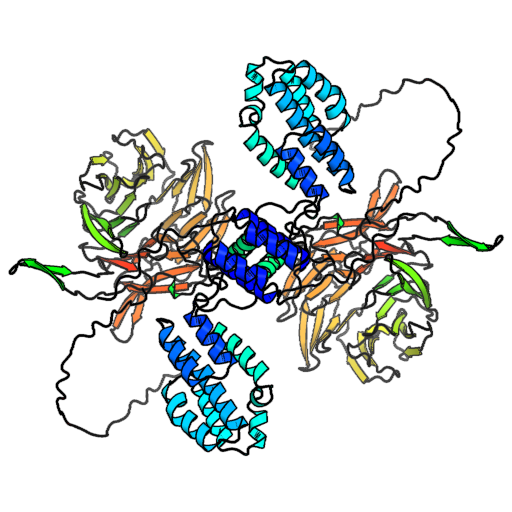VAL A N 1
ATOM 1350 C CA . VAL A 1 174 ? -17.453 -20.375 12.805 1 89.44 174 VAL A CA 1
ATOM 1351 C C . VAL A 1 174 ? -18 -19.172 13.562 1 89.44 174 VAL A C 1
ATOM 1353 O O . VAL A 1 174 ? -19.219 -19.031 13.734 1 89.44 174 VAL A O 1
ATOM 1356 N N . MET A 1 175 ? -17.109 -18.344 13.977 1 90.5 175 MET A N 1
ATOM 1357 C CA . MET A 1 175 ? -17.484 -17.094 14.648 1 90.5 175 MET A CA 1
ATOM 1358 C C . MET A 1 175 ? -16.859 -15.891 13.969 1 90.5 175 MET A C 1
ATOM 1360 O O . MET A 1 175 ? -15.664 -15.633 14.133 1 90.5 175 MET A O 1
ATOM 1364 N N . VAL A 1 176 ? -17.703 -15.18 13.344 1 91.62 176 VAL A N 1
ATOM 1365 C CA . VAL A 1 176 ? -17.234 -14.031 12.586 1 91.62 176 VAL A CA 1
ATOM 1366 C C . VAL A 1 176 ? -16.672 -12.977 13.531 1 91.62 176 VAL A C 1
ATOM 1368 O O . VAL A 1 176 ? -17.297 -12.625 14.531 1 91.62 176 VAL A O 1
ATOM 1371 N N . PRO A 1 177 ? -15.469 -12.516 13.281 1 91.19 177 PRO A N 1
ATOM 1372 C CA . PRO A 1 177 ? -14.836 -11.531 14.156 1 91.19 177 PRO A CA 1
ATOM 1373 C C . PRO A 1 177 ? -15.641 -10.242 14.273 1 91.19 177 PRO A C 1
ATOM 1375 O O . PRO A 1 177 ? -16.359 -9.867 13.336 1 91.19 177 PRO A O 1
ATOM 1378 N N . GLU A 1 178 ? -15.383 -9.562 15.469 1 89.19 178 GLU A N 1
ATOM 1379 C CA . GLU A 1 178 ? -16.078 -8.297 15.711 1 89.19 178 GLU A CA 1
ATOM 1380 C C . GLU A 1 178 ? -15.523 -7.188 14.82 1 89.19 178 GLU A C 1
ATOM 1382 O O . GLU A 1 178 ? -14.312 -7.094 14.609 1 89.19 178 GLU A O 1
ATOM 1387 N N . ARG A 1 179 ? -16.438 -6.367 14.242 1 93.69 179 ARG A N 1
ATOM 1388 C CA . ARG A 1 179 ? -16.094 -5.164 13.484 1 93.69 179 ARG A CA 1
ATOM 1389 C C . ARG A 1 179 ? -15.219 -5.5 12.289 1 93.69 179 ARG A C 1
ATOM 1391 O O . ARG A 1 179 ? -14.297 -4.75 11.969 1 93.69 179 ARG A O 1
ATOM 1398 N N . ARG A 1 180 ? -15.492 -6.66 11.773 1 95.75 180 ARG A N 1
ATOM 1399 C CA . ARG A 1 180 ? -14.648 -7.109 10.664 1 95.75 180 ARG A CA 1
ATOM 1400 C C . ARG A 1 180 ? -14.812 -6.207 9.453 1 95.75 180 ARG A C 1
ATOM 1402 O O . ARG A 1 180 ? -13.828 -5.805 8.828 1 95.75 180 ARG A O 1
ATOM 1409 N N . LEU A 1 181 ? -16.078 -5.871 9.109 1 97.81 181 LEU A N 1
ATOM 1410 C CA . LEU A 1 181 ? -16.328 -5.004 7.957 1 97.81 181 LEU A CA 1
ATOM 1411 C C . LEU A 1 181 ? -15.703 -3.629 8.18 1 97.81 181 LEU A C 1
ATOM 1413 O O . LEU A 1 181 ? -15.078 -3.074 7.273 1 97.81 181 LEU A O 1
ATOM 1417 N N . GLU A 1 182 ? -15.844 -3.145 9.375 1 97.5 182 GLU A N 1
ATOM 1418 C CA . GLU A 1 182 ? -15.25 -1.854 9.711 1 97.5 182 GLU A CA 1
ATOM 1419 C C . GLU A 1 182 ? -13.734 -1.882 9.555 1 97.5 182 GLU A C 1
ATOM 1421 O O . GLU A 1 182 ? -13.141 -0.932 9.039 1 97.5 182 GLU A O 1
ATOM 1426 N N . ASN A 1 183 ? -13.156 -3 10.023 1 96.25 183 ASN A N 1
ATOM 1427 C CA . ASN A 1 183 ? -11.711 -3.143 9.898 1 96.25 183 ASN A CA 1
ATOM 1428 C C . ASN A 1 183 ? -11.273 -3.119 8.438 1 96.25 183 ASN A C 1
ATOM 1430 O O . ASN A 1 183 ? -10.258 -2.498 8.094 1 96.25 183 ASN A O 1
ATOM 1434 N N . ILE A 1 184 ? -12.016 -3.793 7.602 1 97.25 184 ILE A N 1
ATOM 1435 C CA . ILE A 1 184 ? -11.719 -3.842 6.172 1 97.25 184 ILE A CA 1
ATOM 1436 C C . ILE A 1 184 ? -11.836 -2.441 5.574 1 97.25 184 ILE A C 1
ATOM 1438 O O . ILE A 1 184 ? -10.961 -2.012 4.82 1 97.25 184 ILE A O 1
ATOM 1442 N N . VAL A 1 185 ? -12.891 -1.74 5.902 1 97.44 185 VAL A N 1
ATOM 1443 C CA . VAL A 1 185 ? -13.117 -0.389 5.402 1 97.44 185 VAL A CA 1
ATOM 1444 C C . VAL A 1 185 ? -11.992 0.532 5.867 1 97.44 185 VAL A C 1
ATOM 1446 O O . VAL A 1 185 ? -11.469 1.33 5.086 1 97.44 185 VAL A O 1
ATOM 1449 N N . GLU A 1 186 ? -11.602 0.401 7.105 1 96.44 186 GLU A N 1
ATOM 1450 C CA . GLU A 1 186 ? -10.531 1.225 7.656 1 96.44 186 GLU A CA 1
ATOM 1451 C C . GLU A 1 186 ? -9.211 0.958 6.945 1 96.44 186 GLU A C 1
ATOM 1453 O O . GLU A 1 186 ? -8.414 1.877 6.734 1 96.44 186 GLU A O 1
ATOM 1458 N N . GLN A 1 187 ? -8.969 -0.286 6.605 1 95.12 187 GLN A N 1
ATOM 1459 C CA . GLN A 1 187 ? -7.766 -0.634 5.852 1 95.12 187 GLN A CA 1
ATOM 1460 C C . GLN A 1 187 ? -7.746 0.068 4.496 1 95.12 187 GLN A C 1
ATOM 1462 O O . GLN A 1 187 ? -6.715 0.608 4.086 1 95.12 187 GLN A O 1
ATOM 1467 N N . ALA A 1 188 ? -8.828 0.045 3.859 1 95.81 188 ALA A N 1
ATOM 1468 C CA . ALA A 1 188 ? -8.93 0.703 2.559 1 95.81 188 ALA A CA 1
ATOM 1469 C C . ALA A 1 188 ? -8.695 2.205 2.686 1 95.81 188 ALA A C 1
ATOM 1471 O O . ALA A 1 188 ? -8.016 2.807 1.855 1 95.81 188 ALA A O 1
ATOM 1472 N N . LEU A 1 189 ? -9.289 2.797 3.711 1 94.44 189 LEU A N 1
ATOM 1473 C CA . LEU A 1 189 ? -9.117 4.23 3.934 1 94.44 189 LEU A CA 1
ATOM 1474 C C . LEU A 1 189 ? -7.656 4.57 4.199 1 94.44 189 LEU A C 1
ATOM 1476 O O . LEU A 1 189 ? -7.152 5.582 3.709 1 94.44 189 LEU A O 1
ATOM 1480 N N . THR A 1 190 ? -7.031 3.734 4.953 1 92.5 190 THR A N 1
ATOM 1481 C CA . THR A 1 190 ? -5.617 3.936 5.246 1 92.5 190 THR A CA 1
ATOM 1482 C C . THR A 1 190 ? -4.785 3.893 3.967 1 92.5 190 THR A C 1
ATOM 1484 O O . THR A 1 190 ? -3.91 4.734 3.76 1 92.5 190 THR A O 1
ATOM 1487 N N . VAL A 1 191 ? -5.074 3.02 3.109 1 91.88 191 VAL A N 1
ATOM 1488 C CA . VAL A 1 191 ? -4.344 2.867 1.857 1 91.88 191 VAL A CA 1
ATOM 1489 C C . VAL A 1 191 ? -4.586 4.082 0.965 1 91.88 191 VAL A C 1
ATOM 1491 O O . VAL A 1 191 ? -3.662 4.578 0.314 1 91.88 191 VAL A O 1
ATOM 1494 N N . GLN A 1 192 ? -5.812 4.48 0.902 1 92.56 192 GLN A N 1
ATOM 1495 C CA . GLN A 1 192 ? -6.141 5.66 0.107 1 92.56 192 GLN A CA 1
ATOM 1496 C C . GLN A 1 192 ? -5.367 6.883 0.593 1 92.56 192 GLN A C 1
ATOM 1498 O O . GLN A 1 192 ? -4.824 7.641 -0.213 1 92.56 192 GLN A O 1
ATOM 1503 N N . ARG A 1 193 ? -5.305 7.02 1.823 1 90.31 193 ARG A N 1
ATOM 1504 C CA . ARG A 1 193 ? -4.586 8.141 2.42 1 90.31 193 ARG A CA 1
ATOM 1505 C C . ARG A 1 193 ? -3.098 8.07 2.096 1 90.31 193 ARG A C 1
ATOM 1507 O O . ARG A 1 193 ? -2.496 9.062 1.688 1 90.31 193 ARG A O 1
ATOM 1514 N N . GLU A 1 194 ? -2.557 6.918 2.264 1 87.25 194 GLU A N 1
ATOM 1515 C CA . GLU A 1 194 ? -1.125 6.73 2.053 1 87.25 194 GLU A CA 1
ATOM 1516 C C . GLU A 1 194 ? -0.759 6.883 0.579 1 87.25 194 GLU A C 1
ATOM 1518 O O . GLU A 1 194 ? 0.353 7.301 0.25 1 87.25 194 GLU A O 1
ATOM 1523 N N . ALA A 1 195 ? -1.652 6.523 -0.288 1 88.75 195 ALA A N 1
ATOM 1524 C CA . ALA A 1 195 ? -1.401 6.605 -1.725 1 88.75 195 ALA A CA 1
ATOM 1525 C C . ALA A 1 195 ? -1.588 8.031 -2.232 1 88.75 195 ALA A C 1
ATOM 1527 O O . ALA A 1 195 ? -1.208 8.352 -3.361 1 88.75 195 ALA A O 1
ATOM 1528 N N . CYS A 1 196 ? -2.133 8.805 -1.453 1 91.38 196 CYS A N 1
ATOM 1529 C CA . CYS A 1 196 ? -2.393 10.18 -1.855 1 91.38 196 CYS A CA 1
ATOM 1530 C C . CYS A 1 196 ? -1.122 11.023 -1.779 1 91.38 196 CYS A C 1
ATOM 1532 O O . CYS A 1 196 ? -0.702 11.422 -0.693 1 91.38 196 CYS A O 1
ATOM 1534 N N . TYR A 1 197 ? -0.522 11.375 -2.861 1 90 197 TYR A N 1
ATOM 1535 C CA . TYR A 1 197 ? 0.781 12.016 -2.984 1 90 197 TYR A CA 1
ATOM 1536 C C . TYR A 1 197 ? 0.774 13.391 -2.328 1 90 197 TYR A C 1
ATOM 1538 O O . TYR A 1 197 ? 1.715 13.75 -1.615 1 90 197 TYR A O 1
ATOM 1546 N N . LEU A 1 198 ? -0.246 14.125 -2.422 1 93.19 198 LEU A N 1
ATOM 1547 C CA . LEU A 1 198 ? -0.314 15.484 -1.89 1 93.19 198 LEU A CA 1
ATOM 1548 C C . LEU A 1 198 ? -1.275 15.562 -0.709 1 93.19 198 LEU A C 1
ATOM 1550 O O . LEU A 1 198 ? -1.938 16.578 -0.505 1 93.19 198 LEU A O 1
ATOM 1554 N N . HIS A 1 199 ? -1.408 14.477 -0.057 1 91.69 199 HIS A N 1
ATOM 1555 C CA . HIS A 1 199 ? -2.35 14.406 1.054 1 91.69 199 HIS A CA 1
ATOM 1556 C C . HIS A 1 199 ? -2.074 15.508 2.078 1 91.69 199 HIS A C 1
ATOM 1558 O O . HIS A 1 199 ? -0.979 15.57 2.641 1 91.69 199 HIS A O 1
ATOM 1564 N N . ASN A 1 200 ? -2.941 16.359 2.303 1 92.56 200 ASN A N 1
ATOM 1565 C CA . ASN A 1 200 ? -2.857 17.438 3.268 1 92.56 200 ASN A CA 1
ATOM 1566 C C . ASN A 1 200 ? -4.238 17.844 3.781 1 92.56 200 ASN A C 1
ATOM 1568 O O . ASN A 1 200 ? -4.535 19.031 3.908 1 92.56 200 ASN A O 1
ATOM 1572 N N . SER A 1 201 ? -5.129 16.844 4.027 1 82.44 201 SER A N 1
ATOM 1573 C CA . SER A 1 201 ? -6.504 17.125 4.426 1 82.44 201 SER A CA 1
ATOM 1574 C C . SER A 1 201 ? -6.68 16.984 5.938 1 82.44 201 SER A C 1
ATOM 1576 O O . SER A 1 201 ? -6.023 16.156 6.57 1 82.44 201 SER A O 1
ATOM 1578 N N . ILE A 1 202 ? -7.523 17.953 6.453 1 74.38 202 ILE A N 1
ATOM 1579 C CA . ILE A 1 202 ? -7.859 17.938 7.875 1 74.38 202 ILE A CA 1
ATOM 1580 C C . ILE A 1 202 ? -9.133 17.125 8.094 1 74.38 202 ILE A C 1
ATOM 1582 O O . ILE A 1 202 ? -9.352 16.578 9.18 1 74.38 202 ILE A O 1
ATOM 1586 N N . ASP A 1 203 ? -9.914 17.047 7.008 1 74 203 ASP A N 1
ATOM 1587 C CA . ASP A 1 203 ? -11.219 16.406 7.102 1 74 203 ASP A CA 1
ATOM 1588 C C . ASP A 1 203 ? -11.094 14.891 6.961 1 74 203 ASP A C 1
ATOM 1590 O O . ASP A 1 203 ? -10.109 14.391 6.406 1 74 203 ASP A O 1
ATOM 1594 N N . GLY A 1 204 ? -11.93 14.258 7.695 1 80.25 204 GLY A N 1
ATOM 1595 C CA . GLY A 1 204 ? -11.977 12.812 7.535 1 80.25 204 GLY A CA 1
ATOM 1596 C C . GLY A 1 204 ? -12.211 12.375 6.098 1 80.25 204 GLY A C 1
ATOM 1597 O O . GLY A 1 204 ? -12.523 13.203 5.238 1 80.25 204 GLY A O 1
ATOM 1598 N N . LEU A 1 205 ? -11.945 11.188 5.77 1 88.62 205 LEU A N 1
ATOM 1599 C CA . LEU A 1 205 ? -12.078 10.633 4.43 1 88.62 205 LEU A CA 1
ATOM 1600 C C . LEU A 1 205 ? -13.523 10.211 4.164 1 88.62 205 LEU A C 1
ATOM 1602 O O . LEU A 1 205 ? -14.211 9.727 5.062 1 88.62 205 LEU A O 1
ATOM 1606 N N . SER A 1 206 ? -13.984 10.555 2.996 1 91.62 206 SER A N 1
ATOM 1607 C CA . SER A 1 206 ? -15.32 10.141 2.572 1 91.62 206 SER A CA 1
ATOM 1608 C C . SER A 1 206 ? -15.336 8.688 2.129 1 91.62 206 SER A C 1
ATOM 1610 O O . SER A 1 206 ? -14.344 8.188 1.596 1 91.62 206 SER A O 1
ATOM 1612 N N . LEU A 1 207 ? -16.453 7.988 2.344 1 95.25 207 LEU A N 1
ATOM 1613 C CA . LEU A 1 207 ? -16.594 6.605 1.902 1 95.25 207 LEU A CA 1
ATOM 1614 C C . LEU A 1 207 ? -17.188 6.539 0.5 1 95.25 207 LEU A C 1
ATOM 1616 O O . LEU A 1 207 ? -17.25 5.469 -0.107 1 95.25 207 LEU A O 1
ATOM 1620 N N . TYR A 1 208 ? -17.594 7.695 -0.028 1 93.62 208 TYR A N 1
ATOM 1621 C CA . TYR A 1 208 ? -18.312 7.684 -1.295 1 93.62 208 TYR A CA 1
ATOM 1622 C C . TYR A 1 208 ? -17.344 7.621 -2.473 1 93.62 208 TYR A C 1
ATOM 1624 O O . TYR A 1 208 ? -17.703 7.141 -3.551 1 93.62 208 TYR A O 1
ATOM 1632 N N . VAL A 1 209 ? -16.141 8.211 -2.273 1 91.62 209 VAL A N 1
ATOM 1633 C CA . VAL A 1 209 ? -15.125 8.242 -3.328 1 91.62 209 VAL A CA 1
ATOM 1634 C C . VAL A 1 209 ? -13.742 7.992 -2.73 1 91.62 209 VAL A C 1
ATOM 1636 O O . VAL A 1 209 ? -13.531 8.195 -1.534 1 91.62 209 VAL A O 1
ATOM 1639 N N . ASP A 1 210 ? -12.859 7.484 -3.607 1 92.94 210 ASP A N 1
ATOM 1640 C CA . ASP A 1 210 ? -11.484 7.332 -3.146 1 92.94 210 ASP A CA 1
ATOM 1641 C C . ASP A 1 210 ? -10.859 8.688 -2.83 1 92.94 210 ASP A C 1
ATOM 1643 O O . ASP A 1 210 ? -11.07 9.656 -3.557 1 92.94 210 ASP A O 1
ATOM 1647 N N . HIS A 1 211 ? -10.141 8.75 -1.791 1 91.56 211 HIS A N 1
ATOM 1648 C CA . HIS A 1 211 ? -9.555 10 -1.314 1 91.56 211 HIS A CA 1
ATOM 1649 C C . HIS A 1 211 ? -8.477 10.5 -2.268 1 91.56 211 HIS A C 1
ATOM 1651 O O . HIS A 1 211 ? -7.68 9.719 -2.777 1 91.56 211 HIS A O 1
ATOM 1657 N N . HIS A 1 212 ? -8.508 11.742 -2.566 1 90.38 212 HIS A N 1
ATOM 1658 C CA . HIS A 1 212 ? -7.504 12.391 -3.393 1 90.38 212 HIS A CA 1
ATOM 1659 C C . HIS A 1 212 ? -7.375 13.875 -3.041 1 90.38 212 HIS A C 1
ATOM 1661 O O . HIS A 1 212 ? -8.383 14.578 -2.939 1 90.38 212 HIS A O 1
ATOM 1667 N N . CYS A 1 213 ? -6.129 14.258 -2.799 1 89.88 213 CYS A N 1
ATOM 1668 C CA . CYS A 1 213 ? -5.844 15.672 -2.572 1 89.88 213 CYS A CA 1
ATOM 1669 C C . CYS A 1 213 ? -5.137 16.281 -3.773 1 89.88 213 CYS A C 1
ATOM 1671 O O . CYS A 1 213 ? -4.258 15.656 -4.371 1 89.88 213 CYS A O 1
ATOM 1673 N N . GLY A 1 214 ? -5.598 17.453 -4.117 1 88.44 214 GLY A N 1
ATOM 1674 C CA . GLY A 1 214 ? -4.926 18.203 -5.168 1 88.44 214 GLY A CA 1
ATOM 1675 C C . GLY A 1 214 ? -4.012 19.297 -4.637 1 88.44 214 GLY A C 1
ATOM 1676 O O . GLY A 1 214 ? -3.834 19.422 -3.424 1 88.44 214 GLY A O 1
ATOM 1677 N N . ARG A 1 215 ? -3.412 20.047 -5.52 1 89.5 215 ARG A N 1
ATOM 1678 C CA . ARG A 1 215 ? -2.506 21.141 -5.176 1 89.5 215 ARG A CA 1
ATOM 1679 C C . ARG A 1 215 ? -3.236 22.219 -4.395 1 89.5 215 ARG A C 1
ATOM 1681 O O . ARG A 1 215 ? -2.607 23.016 -3.689 1 89.5 215 ARG A O 1
ATOM 1688 N N . ASP A 1 216 ? -4.512 22.156 -4.523 1 87.38 216 ASP A N 1
ATOM 1689 C CA . ASP A 1 216 ? -5.328 23.172 -3.865 1 87.38 216 ASP A CA 1
ATOM 1690 C C . ASP A 1 216 ? -5.336 22.969 -2.35 1 87.38 216 ASP A C 1
ATOM 1692 O O . ASP A 1 216 ? -5.789 23.844 -1.606 1 87.38 216 ASP A O 1
ATOM 1696 N N . GLN A 1 217 ? -4.77 21.891 -1.933 1 90 217 GLN A N 1
ATOM 1697 C CA . GLN A 1 217 ? -4.719 21.625 -0.499 1 90 217 GLN A CA 1
ATOM 1698 C C . GLN A 1 217 ? -3.375 22.031 0.09 1 90 217 GLN A C 1
ATOM 1700 O O . GLN A 1 217 ? -3.156 21.922 1.298 1 90 217 GLN A O 1
ATOM 1705 N N . ILE A 1 218 ? -2.486 22.516 -0.701 1 93.31 218 ILE A N 1
ATOM 1706 C CA . ILE A 1 218 ? -1.193 23.016 -0.262 1 93.31 218 ILE A CA 1
ATOM 1707 C C . ILE A 1 218 ? -1.269 24.531 -0.095 1 93.31 218 ILE A C 1
ATOM 1709 O O . ILE A 1 218 ? -1.757 25.25 -0.982 1 93.31 218 ILE A O 1
ATOM 1713 N N . PRO A 1 219 ? -0.895 25.062 1.05 1 93.25 219 PRO A N 1
ATOM 1714 C CA . PRO A 1 219 ? -0.937 26.531 1.206 1 93.25 219 PRO A CA 1
ATOM 1715 C C . PRO A 1 219 ? -0.043 27.25 0.204 1 93.25 219 PRO A C 1
ATOM 1717 O O . PRO A 1 219 ? 1.185 27.156 0.278 1 93.25 219 PRO A O 1
ATOM 1720 N N . SER A 1 220 ? -0.666 27.922 -0.696 1 90.62 220 SER A N 1
ATOM 1721 C CA . SER A 1 220 ? 0.116 28.562 -1.756 1 90.62 220 SER A CA 1
ATOM 1722 C C . SER A 1 220 ? -0.412 29.953 -2.078 1 90.62 220 SER A C 1
ATOM 1724 O O . SER A 1 220 ? 0.154 30.656 -2.916 1 90.62 220 SER A O 1
ATOM 1726 N N . ARG A 1 221 ? -1.482 30.359 -1.429 1 86.56 221 ARG A N 1
ATOM 1727 C CA . ARG A 1 221 ? -2.096 31.625 -1.789 1 86.56 221 ARG A CA 1
ATOM 1728 C C . ARG A 1 221 ? -2.096 32.594 -0.605 1 86.56 221 ARG A C 1
ATOM 1730 O O . ARG A 1 221 ? -2.223 32.156 0.545 1 86.56 221 ARG A O 1
ATOM 1737 N N . THR A 1 222 ? -1.707 33.75 -0.884 1 82.56 222 THR A N 1
ATOM 1738 C CA . THR A 1 222 ? -1.853 34.812 0.086 1 82.56 222 THR A CA 1
ATOM 1739 C C . THR A 1 222 ? -3.055 35.688 -0.256 1 82.56 222 THR A C 1
ATOM 1741 O O . THR A 1 222 ? -3.314 35.969 -1.429 1 82.56 222 THR A O 1
ATOM 1744 N N . LEU A 1 223 ? -4.266 35.281 0.08 1 55.25 223 LEU A N 1
ATOM 1745 C CA . LEU A 1 223 ? -5.43 36.031 -0.375 1 55.25 223 LEU A CA 1
ATOM 1746 C C . LEU A 1 223 ? -5.059 37.5 -0.648 1 55.25 223 LEU A C 1
ATOM 1748 O O . LEU A 1 223 ? -5.285 38 -1.748 1 55.25 223 LEU A O 1
ATOM 1752 N N . GLN A 1 224 ? -5.785 38.531 0.05 1 48.34 224 GLN A N 1
ATOM 1753 C CA . GLN A 1 224 ? -5.984 39.938 -0.307 1 48.34 224 GLN A CA 1
ATOM 1754 C C . GLN A 1 224 ? -4.871 40.812 0.257 1 48.34 224 GLN A C 1
ATOM 1756 O O . GLN A 1 224 ? -4.516 40.688 1.431 1 48.34 224 GLN A O 1
ATOM 1761 N N . VAL A 1 225 ? -3.824 41.062 -0.519 1 42.72 225 VAL A N 1
ATOM 1762 C CA . VAL A 1 225 ? -2.945 42.156 -0.132 1 42.72 225 VAL A CA 1
ATOM 1763 C C . VAL A 1 225 ? -3.775 43.406 0.198 1 42.72 225 VAL A C 1
ATOM 1765 O O . VAL A 1 225 ? -3.227 44.438 0.534 1 42.72 225 VAL A O 1
ATOM 1768 N N . GLY A 1 226 ? -4.953 43.625 -0.458 1 39.5 226 GLY A N 1
ATOM 1769 C CA . GLY A 1 226 ? -5.43 45 -0.499 1 39.5 226 GLY A CA 1
ATOM 1770 C C . GLY A 1 226 ? -5.84 45.531 0.861 1 39.5 226 GLY A C 1
ATOM 1771 O O . GLY A 1 226 ? -6.16 44.75 1.765 1 39.5 226 GLY A O 1
ATOM 1772 N N . LYS A 1 227 ? -5.305 46.75 1.234 1 41.81 227 LYS A N 1
ATOM 1773 C CA . LYS A 1 227 ? -5.719 47.719 2.23 1 41.81 227 LYS A CA 1
ATOM 1774 C C . LYS A 1 227 ? -7.242 47.812 2.32 1 41.81 227 LYS A C 1
ATOM 1776 O O . LYS A 1 227 ? -7.867 48.625 1.622 1 41.81 227 LYS A O 1
ATOM 1781 N N . GLY A 1 228 ? -8.039 46.812 2.123 1 39.16 228 GLY A N 1
ATOM 1782 C CA . GLY A 1 228 ? -9.375 47.375 2.279 1 39.16 228 GLY A CA 1
ATOM 1783 C C . GLY A 1 228 ? -9.688 47.812 3.701 1 39.16 228 GLY A C 1
ATOM 1784 O O . GLY A 1 228 ? -9.312 47.125 4.656 1 39.16 228 GLY A O 1
ATOM 1785 N N . THR A 1 229 ? -9.617 49.062 3.965 1 39.69 229 THR A N 1
ATOM 1786 C CA . THR A 1 229 ? -10.18 49.688 5.156 1 39.69 229 THR A CA 1
ATOM 1787 C C . THR A 1 229 ? -11.586 49.188 5.43 1 39.69 229 THR A C 1
ATOM 1789 O O . THR A 1 229 ? -12.438 49.188 4.535 1 39.69 229 THR A O 1
ATOM 1792 N N . HIS A 1 230 ? -11.625 48.094 6.039 1 42.38 230 HIS A N 1
ATOM 1793 C CA . HIS A 1 230 ? -12.961 47.812 6.539 1 42.38 230 HIS A CA 1
ATOM 1794 C C . HIS A 1 230 ? -13.336 48.75 7.684 1 42.38 230 HIS A C 1
ATOM 1796 O O . HIS A 1 230 ? -12.453 49.25 8.398 1 42.38 230 HIS A O 1
ATOM 1802 N N . GLN A 1 231 ? -14.344 49.562 7.477 1 41.5 231 GLN A N 1
ATOM 1803 C CA . GLN A 1 231 ? -14.875 50.5 8.469 1 41.5 231 GLN A CA 1
ATOM 1804 C C . GLN A 1 231 ? -15.898 49.812 9.367 1 41.5 231 GLN A C 1
ATOM 1806 O O . GLN A 1 231 ? -16.734 49.031 8.891 1 41.5 231 GLN A O 1
ATOM 1811 N N . ILE A 1 232 ? -15.508 49.438 10.539 1 44.72 232 ILE A N 1
ATOM 1812 C CA . ILE A 1 232 ? -16.562 49.188 11.508 1 44.72 232 ILE A CA 1
ATOM 1813 C C . ILE A 1 232 ? -17.078 50.5 12.07 1 44.72 232 ILE A C 1
ATOM 1815 O O . ILE A 1 232 ? -16.312 51.312 12.578 1 44.72 232 ILE A O 1
ATOM 1819 N N . GLN A 1 233 ? -18.203 50.781 11.602 1 42.09 233 GLN A N 1
ATOM 1820 C CA . GLN A 1 233 ? -18.891 51.906 12.242 1 42.09 233 GLN A CA 1
ATOM 1821 C C . GLN A 1 233 ? -19.312 51.562 13.664 1 42.09 233 GLN A C 1
ATOM 1823 O O . GLN A 1 233 ? -20.125 50.656 13.875 1 42.09 233 GLN A O 1
ATOM 1828 N N . VAL A 1 234 ? -18.453 51.781 14.68 1 44.5 234 VAL A N 1
ATOM 1829 C CA . VAL A 1 234 ? -18.859 51.531 16.062 1 44.5 234 VAL A CA 1
ATOM 1830 C C . VAL A 1 234 ? -20.016 52.469 16.406 1 44.5 234 VAL A C 1
ATOM 1832 O O . VAL A 1 234 ? -20.984 52.062 17.062 1 44.5 234 VAL A O 1
ATOM 1835 N N . ASN A 1 235 ? -19.891 53.781 16.328 1 45.94 235 ASN A N 1
ATOM 1836 C CA . ASN A 1 235 ? -20.984 54.75 16.406 1 45.94 235 ASN A CA 1
ATOM 1837 C C . ASN A 1 235 ? -21.047 55.625 15.156 1 45.94 235 ASN A C 1
ATOM 1839 O O . ASN A 1 235 ? -20.203 55.5 14.258 1 45.94 235 ASN A O 1
ATOM 1843 N N . VAL A 1 236 ? -22.188 56.531 15.156 1 52.56 236 VAL A N 1
ATOM 1844 C CA . VAL A 1 236 ? -22.5 57.406 14.047 1 52.56 236 VAL A CA 1
ATOM 1845 C C . VAL A 1 236 ? -21.219 58.062 13.523 1 52.56 236 VAL A C 1
ATOM 1847 O O . VAL A 1 236 ? -21.062 58.25 12.312 1 52.56 236 VAL A O 1
ATOM 1850 N N . GLU A 1 237 ? -20.328 58.406 14.359 1 48.38 237 GLU A N 1
ATOM 1851 C CA . GLU A 1 237 ? -19.203 59.281 14.016 1 48.38 237 GLU A CA 1
ATOM 1852 C C . GLU A 1 237 ? -17.906 58.469 13.945 1 48.38 237 GLU A C 1
ATOM 1854 O O . GLU A 1 237 ? -16.875 59 13.516 1 48.38 237 GLU A O 1
ATOM 1859 N N . GLU A 1 238 ? -17.906 57.344 14.508 1 45.75 238 GLU A N 1
ATOM 1860 C CA . GLU A 1 238 ? -16.625 56.656 14.625 1 45.75 238 GLU A CA 1
ATOM 1861 C C . GLU A 1 238 ? -16.578 55.438 13.727 1 45.75 238 GLU A C 1
ATOM 1863 O O . GLU A 1 238 ? -17.391 54.531 13.867 1 45.75 238 GLU A O 1
ATOM 1868 N N . ILE A 1 239 ? -16.203 55.625 12.555 1 46.5 239 ILE A N 1
ATOM 1869 C CA . ILE A 1 239 ? -15.922 54.5 11.648 1 46.5 239 ILE A CA 1
ATOM 1870 C C . ILE A 1 239 ? -14.531 53.938 11.93 1 46.5 239 ILE A C 1
ATOM 1872 O O . ILE A 1 239 ? -13.539 54.688 11.906 1 46.5 239 ILE A O 1
ATOM 1876 N N . PHE A 1 240 ? -14.477 52.938 12.734 1 41.28 240 PHE A N 1
ATOM 1877 C CA . PHE A 1 240 ? -13.211 52.25 12.867 1 41.28 240 PHE A CA 1
ATOM 1878 C C . PHE A 1 240 ? -12.852 51.5 11.578 1 41.28 240 PHE A C 1
ATOM 1880 O O . PHE A 1 240 ? -13.648 50.719 11.062 1 41.28 240 PHE A O 1
ATOM 1887 N N . LEU A 1 241 ? -12.07 52.156 10.914 1 42.38 241 LEU A N 1
ATOM 1888 C CA . LEU A 1 241 ? -11.523 51.531 9.711 1 42.38 241 LEU A CA 1
ATOM 1889 C C . LEU A 1 241 ? -10.562 50.406 10.07 1 42.38 241 LEU A C 1
ATOM 1891 O O . LEU A 1 241 ? -9.695 50.594 10.93 1 42.38 241 LEU A O 1
ATOM 1895 N N . TYR A 1 242 ? -11.078 49.281 10.234 1 40.34 242 TYR A N 1
ATOM 1896 C CA . TYR A 1 242 ? -10.078 48.25 10.438 1 40.34 242 TYR A CA 1
ATOM 1897 C C . TYR A 1 242 ? -9.648 47.625 9.109 1 40.34 242 TYR A C 1
ATOM 1899 O O . TYR A 1 242 ? -10.414 47.656 8.141 1 40.34 242 TYR A O 1
ATOM 1907 N N . GLU A 1 243 ? -8.406 47.656 8.859 1 41.53 243 GLU A N 1
ATOM 1908 C CA . GLU A 1 243 ? -7.766 46.969 7.746 1 41.53 243 GLU A CA 1
ATOM 1909 C C . GLU A 1 243 ? -7.914 45.469 7.875 1 41.53 243 GLU A C 1
ATOM 1911 O O . GLU A 1 243 ? -7.59 44.875 8.914 1 41.53 243 GLU A O 1
ATOM 1916 N N . LYS A 1 244 ? -8.945 44.875 7.492 1 40.69 244 LYS A N 1
ATOM 1917 C CA . LYS A 1 244 ? -9.203 43.438 7.559 1 40.69 244 LYS A CA 1
ATOM 1918 C C . LYS A 1 244 ? -8.039 42.656 6.977 1 40.69 244 LYS A C 1
ATOM 1920 O O . LYS A 1 244 ? -7.473 41.781 7.648 1 40.69 244 LYS A O 1
ATOM 1925 N N . ASN A 1 245 ? -8.203 41.875 5.828 1 45.59 245 ASN A N 1
ATOM 1926 C CA . ASN A 1 245 ? -7.848 40.562 5.367 1 45.59 245 ASN A CA 1
ATOM 1927 C C . ASN A 1 245 ? -6.359 40.438 5.043 1 45.59 245 ASN A C 1
ATOM 1929 O O . ASN A 1 245 ? -5.969 40.531 3.877 1 45.59 245 ASN A O 1
ATOM 1933 N N . ILE A 1 246 ? -5.328 41.094 5.762 1 51.88 246 ILE A N 1
ATOM 1934 C CA . ILE A 1 246 ? -3.992 41.219 5.195 1 51.88 246 ILE A CA 1
ATOM 1935 C C . ILE A 1 246 ? -3.201 39.938 5.426 1 51.88 246 ILE A C 1
ATOM 1937 O O . ILE A 1 246 ? -2.941 39.562 6.57 1 51.88 246 ILE A O 1
ATOM 1941 N N . ASP A 1 247 ? -3.086 39 4.41 1 73.38 247 ASP A N 1
ATOM 1942 C CA . ASP A 1 247 ? -2.191 37.844 4.367 1 73.38 247 ASP A CA 1
ATOM 1943 C C . ASP A 1 247 ? -0.729 38.281 4.422 1 73.38 247 ASP A C 1
ATOM 1945 O O . ASP A 1 247 ? 0.174 37.438 4.477 1 73.38 247 ASP A O 1
ATOM 1949 N N . VAL A 1 248 ? -0.567 39.594 4.426 1 80.69 248 VAL A N 1
ATOM 1950 C CA . VAL A 1 248 ? 0.777 40.156 4.594 1 80.69 248 VAL A CA 1
ATOM 1951 C C . VAL A 1 248 ? 0.835 41.031 5.852 1 80.69 248 VAL A C 1
ATOM 1953 O O . VAL A 1 248 ? 0.134 42.031 5.949 1 80.69 248 VAL A O 1
ATOM 1956 N N . LEU A 1 249 ? 1.545 40.75 6.812 1 86.12 249 LEU A N 1
ATOM 1957 C CA . LEU A 1 249 ? 1.703 41.438 8.078 1 86.12 249 LEU A CA 1
ATOM 1958 C C . LEU A 1 249 ? 2.857 42.438 8.008 1 86.12 249 LEU A C 1
ATOM 1960 O O . LEU A 1 249 ? 3.998 42.062 7.738 1 86.12 249 LEU A O 1
ATOM 1964 N N . ARG A 1 250 ? 2.609 43.688 8.297 1 89 250 ARG A N 1
ATOM 1965 C CA . ARG A 1 250 ? 3.586 44.75 8.078 1 89 250 ARG A CA 1
ATOM 1966 C C . ARG A 1 250 ? 3.883 45.469 9.383 1 89 250 ARG A C 1
ATOM 1968 O O . ARG A 1 250 ? 4.254 46.656 9.359 1 89 250 ARG A O 1
ATOM 1975 N N . ALA A 1 251 ? 3.746 44.875 10.43 1 90.38 251 ALA A N 1
ATOM 1976 C CA . ALA A 1 251 ? 3.877 45.562 11.711 1 90.38 251 ALA A CA 1
ATOM 1977 C C . ALA A 1 251 ? 5.344 45.75 12.086 1 90.38 251 ALA A C 1
ATOM 1979 O O . ALA A 1 251 ? 5.68 46.656 12.844 1 90.38 251 ALA A O 1
ATOM 1980 N N . HIS A 1 252 ? 6.25 44.938 11.633 1 93.88 252 HIS A N 1
ATOM 1981 C CA . HIS A 1 252 ? 7.672 45.125 11.914 1 93.88 252 HIS A CA 1
ATOM 1982 C C . HIS A 1 252 ? 8.25 46.281 11.109 1 93.88 252 HIS A C 1
ATOM 1984 O O . HIS A 1 252 ? 7.844 46.531 9.969 1 93.88 252 HIS A O 1
ATOM 1990 N N . GLY A 1 253 ? 9.227 46.938 11.664 1 94.06 253 GLY A N 1
ATOM 1991 C CA . GLY A 1 253 ? 9.828 48.094 11.016 1 94.06 253 GLY A CA 1
ATOM 1992 C C . GLY A 1 253 ? 11.117 47.75 10.289 1 94.06 253 GLY A C 1
ATOM 1993 O O . GLY A 1 253 ? 11.75 48.625 9.703 1 94.06 253 GLY A O 1
ATOM 1994 N N . ASP A 1 254 ? 11.586 46.562 10.414 1 96.62 254 ASP A N 1
ATOM 1995 C CA . ASP A 1 254 ? 12.82 46.125 9.789 1 96.62 254 ASP A CA 1
ATOM 1996 C C . ASP A 1 254 ? 12.734 44.625 9.406 1 96.62 254 ASP A C 1
ATOM 1998 O O . ASP A 1 254 ? 11.656 44.031 9.453 1 96.62 254 ASP A O 1
ATOM 2002 N N . GLU A 1 255 ? 13.836 44.125 8.945 1 96.31 255 GLU A N 1
ATOM 2003 C CA . GLU A 1 255 ? 13.906 42.719 8.5 1 96.31 255 GLU A CA 1
ATOM 2004 C C . GLU A 1 255 ? 13.344 41.781 9.562 1 96.31 255 GLU A C 1
ATOM 2006 O O . GLU A 1 255 ? 13.617 41.938 10.75 1 96.31 255 GLU A O 1
ATOM 2011 N N . VAL A 1 256 ? 12.555 40.906 9.102 1 97 256 VAL A N 1
ATOM 2012 C CA . VAL A 1 256 ? 12.07 39.844 9.977 1 97 256 VAL A CA 1
ATOM 2013 C C . VAL A 1 256 ? 12.938 38.594 9.82 1 97 256 VAL A C 1
ATOM 2015 O O . VAL A 1 256 ? 13.031 38.031 8.727 1 97 256 VAL A O 1
ATOM 2018 N N . TRP A 1 257 ? 13.492 38.062 10.914 1 95.5 257 TRP A N 1
ATOM 2019 C CA . TRP A 1 257 ? 14.531 37.062 10.812 1 95.5 257 TRP A CA 1
ATOM 2020 C C . TRP A 1 257 ? 13.984 35.688 11.188 1 95.5 257 TRP A C 1
ATOM 2022 O O . TRP A 1 257 ? 14.469 34.656 10.703 1 95.5 257 TRP A O 1
ATOM 2032 N N . PHE A 1 258 ? 13.023 35.75 12.102 1 96.12 258 PHE A N 1
ATOM 2033 C CA . PHE A 1 258 ? 12.555 34.469 12.625 1 96.12 258 PHE A CA 1
ATOM 2034 C C . PHE A 1 258 ? 11.055 34.5 12.906 1 96.12 258 PHE A C 1
ATOM 2036 O O . PHE A 1 258 ? 10.523 35.562 13.266 1 96.12 258 PHE A O 1
ATOM 2043 N N . LEU A 1 259 ? 10.406 33.406 12.703 1 97.81 259 LEU A N 1
ATOM 2044 C CA . LEU A 1 259 ? 9.023 33.25 13.133 1 97.81 259 LEU A CA 1
ATOM 2045 C C . LEU A 1 259 ? 8.688 31.797 13.414 1 97.81 259 LEU A C 1
ATOM 2047 O O . LEU A 1 259 ? 9.344 30.891 12.898 1 97.81 259 LEU A O 1
ATOM 2051 N N . GLN A 1 260 ? 7.723 31.625 14.266 1 98.06 260 GLN A N 1
ATOM 2052 C CA . GLN A 1 260 ? 7.316 30.266 14.648 1 98.06 260 GLN A CA 1
ATOM 2053 C C . GLN A 1 260 ? 5.891 30.266 15.195 1 98.06 260 GLN A C 1
ATOM 2055 O O . GLN A 1 260 ? 5.547 31.078 16.062 1 98.06 260 GLN A O 1
ATOM 2060 N N . PHE A 1 261 ? 5.148 29.328 14.656 1 98.06 261 PHE A N 1
ATOM 2061 C CA . PHE A 1 261 ? 3.834 29.109 15.242 1 98.06 261 PHE A CA 1
ATOM 2062 C C . PHE A 1 261 ? 3.955 28.438 16.594 1 98.06 261 PHE A C 1
ATOM 2064 O O . PHE A 1 261 ? 4.898 27.672 16.844 1 98.06 261 PHE A O 1
ATOM 2071 N N . SER A 1 262 ? 2.982 28.766 17.469 1 98.31 262 SER A N 1
ATOM 2072 C CA . SER A 1 262 ? 2.912 28.047 18.75 1 98.31 262 SER A CA 1
ATOM 2073 C C . SER A 1 262 ? 2.576 26.578 18.531 1 98.31 262 SER A C 1
ATOM 2075 O O . SER A 1 262 ? 2.158 26.188 17.453 1 98.31 262 SER A O 1
ATOM 2077 N N . ASN A 1 263 ? 2.785 25.797 19.594 1 96.25 263 ASN A N 1
ATOM 2078 C CA . ASN A 1 263 ? 2.541 24.359 19.484 1 96.25 263 ASN A CA 1
ATOM 2079 C C . ASN A 1 263 ? 1.075 24.062 19.188 1 96.25 263 ASN A C 1
ATOM 2081 O O . ASN A 1 263 ? 0.765 23.125 18.453 1 96.25 263 ASN A O 1
ATOM 2085 N N . ASN A 1 264 ? 0.2 24.828 19.734 1 96.06 264 ASN A N 1
ATOM 2086 C CA . ASN A 1 264 ? -1.226 24.594 19.516 1 96.06 264 ASN A CA 1
ATOM 2087 C C . ASN A 1 264 ? -1.727 25.297 18.25 1 96.06 264 ASN A C 1
ATOM 2089 O O . ASN A 1 264 ? -2.908 25.203 17.922 1 96.06 264 ASN A O 1
ATOM 2093 N N . GLY A 1 265 ? -0.874 26.047 17.609 1 96.69 265 GLY A N 1
ATOM 2094 C CA . GLY A 1 265 ? -1.191 26.656 16.328 1 96.69 265 GLY A CA 1
ATOM 2095 C C . GLY A 1 265 ? -2.041 27.906 16.469 1 96.69 265 GLY A C 1
ATOM 2096 O O . GLY A 1 265 ? -2.463 28.484 15.469 1 96.69 265 GLY A O 1
ATOM 2097 N N . LYS A 1 266 ? -2.229 28.422 17.625 1 96.88 266 LYS A N 1
ATOM 2098 C CA . LYS A 1 266 ? -3.143 29.531 17.859 1 96.88 266 LYS A CA 1
ATOM 2099 C C . LYS A 1 266 ? -2.406 30.875 17.812 1 96.88 266 LYS A C 1
ATOM 2101 O O . LYS A 1 266 ? -3.035 31.922 17.75 1 96.88 266 LYS A O 1
ATOM 2106 N N . TYR A 1 267 ? -1.102 30.797 17.906 1 97.69 267 TYR A N 1
ATOM 2107 C CA . TYR A 1 267 ? -0.298 32.031 17.875 1 97.69 267 TYR A CA 1
ATOM 2108 C C . TYR A 1 267 ? 0.878 31.875 16.922 1 97.69 267 TYR A C 1
ATOM 2110 O O . TYR A 1 267 ? 1.269 30.766 16.562 1 97.69 267 TYR A O 1
ATOM 2118 N N . LEU A 1 268 ? 1.32 33 16.469 1 97.88 268 LEU A N 1
ATOM 2119 C CA . LEU A 1 268 ? 2.57 33.125 15.727 1 97.88 268 LEU A CA 1
ATOM 2120 C C . LEU A 1 268 ? 3.467 34.188 16.375 1 97.88 268 LEU A C 1
ATOM 2122 O O . LEU A 1 268 ? 2.998 35.281 16.734 1 97.88 268 LEU A O 1
ATOM 2126 N N . ALA A 1 269 ? 4.691 33.812 16.641 1 98.69 269 ALA A N 1
ATOM 2127 C CA . ALA A 1 269 ? 5.664 34.812 17.109 1 98.69 269 ALA A CA 1
ATOM 2128 C C . ALA A 1 269 ? 6.699 35.125 16.047 1 98.69 269 ALA A C 1
ATOM 2130 O O . ALA A 1 269 ? 7.172 34.219 15.344 1 98.69 269 ALA A O 1
ATOM 2131 N N . SER A 1 270 ? 6.969 36.344 15.883 1 98.25 270 SER A N 1
ATOM 2132 C CA . SER A 1 270 ? 7.977 36.781 14.922 1 98.25 270 SER A CA 1
ATOM 2133 C C . SER A 1 270 ? 8.992 37.719 15.57 1 98.25 270 SER A C 1
ATOM 2135 O O . SER A 1 270 ? 8.664 38.469 16.5 1 98.25 270 SER A O 1
ATOM 2137 N N . SER A 1 271 ? 10.234 37.656 15.188 1 97.69 271 SER A N 1
ATOM 2138 C CA . SER A 1 271 ? 11.312 38.5 15.664 1 97.69 271 SER A CA 1
ATOM 2139 C C . SER A 1 271 ? 11.945 39.281 14.516 1 97.69 271 SER A C 1
ATOM 2141 O O . SER A 1 271 ? 11.977 38.812 13.383 1 97.69 271 SER A O 1
ATOM 2143 N N . SER A 1 272 ? 12.5 40.406 14.844 1 97.38 272 SER A N 1
ATOM 2144 C CA . SER A 1 272 ? 12.922 41.312 13.797 1 97.38 272 SER A CA 1
ATOM 2145 C C . SER A 1 272 ? 14.195 42.062 14.195 1 97.38 272 SER A C 1
ATOM 2147 O O . SER A 1 272 ? 14.57 42.062 15.375 1 97.38 272 SER A O 1
ATOM 2149 N N . ASN A 1 273 ? 14.82 42.594 13.211 1 96.94 273 ASN A N 1
ATOM 2150 C CA . ASN A 1 273 ? 15.953 43.5 13.375 1 96.94 273 ASN A CA 1
ATOM 2151 C C . ASN A 1 273 ? 15.539 44.812 14.031 1 96.94 273 ASN A C 1
ATOM 2153 O O . ASN A 1 273 ? 16.391 45.594 14.477 1 96.94 273 ASN A O 1
ATOM 2157 N N . ASP A 1 274 ? 14.312 45.125 14.172 1 96.44 274 ASP A N 1
ATOM 2158 C CA . ASP A 1 274 ? 13.812 46.375 14.773 1 96.44 274 ASP A CA 1
ATOM 2159 C C . ASP A 1 274 ? 13.82 46.281 16.297 1 96.44 274 ASP A C 1
ATOM 2161 O O . ASP A 1 274 ? 13.188 47.094 16.969 1 96.44 274 ASP A O 1
ATOM 2165 N N . LYS A 1 275 ? 14.375 45.219 16.828 1 97.31 275 LYS A N 1
ATOM 2166 C CA . LYS A 1 275 ? 14.602 45 18.25 1 97.31 275 LYS A CA 1
ATOM 2167 C C . LYS A 1 275 ? 13.312 44.625 18.969 1 97.31 275 LYS A C 1
ATOM 2169 O O . LYS A 1 275 ? 13.18 44.844 20.188 1 97.31 275 LYS A O 1
ATOM 2174 N N . SER A 1 276 ? 12.414 44.125 18.203 1 97 276 SER A N 1
ATOM 2175 C CA . SER A 1 276 ? 11.156 43.719 18.812 1 97 276 SER A CA 1
ATOM 2176 C C . SER A 1 276 ? 10.727 42.344 18.328 1 97 276 SER A C 1
ATOM 2178 O O . SER A 1 276 ? 11.266 41.812 17.359 1 97 276 SER A O 1
ATOM 2180 N N . ALA A 1 277 ? 9.898 41.719 19.094 1 98.19 277 ALA A N 1
ATOM 2181 C CA . ALA A 1 277 ? 9.133 40.562 18.703 1 98.19 277 ALA A CA 1
ATOM 2182 C C . ALA A 1 277 ? 7.633 40.812 18.781 1 98.19 277 ALA A C 1
ATOM 2184 O O . ALA A 1 277 ? 7.191 41.688 19.531 1 98.19 277 ALA A O 1
ATOM 2185 N N . ILE A 1 278 ? 6.887 40.188 17.938 1 97.94 278 ILE A N 1
ATOM 2186 C CA . ILE A 1 278 ? 5.441 40.406 17.922 1 97.94 278 ILE A CA 1
ATOM 2187 C C . ILE A 1 278 ? 4.73 39.062 18.062 1 97.94 278 ILE A C 1
ATOM 2189 O O . ILE A 1 278 ? 5.133 38.062 17.438 1 97.94 278 ILE A O 1
ATOM 2193 N N . ILE A 1 279 ? 3.744 39 18.891 1 97.88 279 ILE A N 1
ATOM 2194 C CA . ILE A 1 279 ? 2.844 37.875 19.016 1 97.88 279 ILE A CA 1
ATOM 2195 C C . ILE A 1 279 ? 1.568 38.125 18.203 1 97.88 279 ILE A C 1
ATOM 2197 O O . ILE A 1 279 ? 0.886 39.125 18.422 1 97.88 279 ILE A O 1
ATOM 2201 N N . TRP A 1 280 ? 1.3 37.25 17.297 1 96.31 280 TRP A N 1
ATOM 2202 C CA . TRP A 1 280 ? 0.088 37.281 16.484 1 96.31 280 TRP A CA 1
ATOM 2203 C C . TRP A 1 280 ? -0.903 36.219 16.922 1 96.31 280 TRP A C 1
ATOM 2205 O O . TRP A 1 280 ? -0.514 35.094 17.203 1 96.31 280 TRP A O 1
ATOM 2215 N N . LYS A 1 281 ? -2.131 36.531 16.953 1 95.56 281 LYS A N 1
ATOM 2216 C CA . LYS A 1 281 ? -3.186 35.562 17.25 1 95.56 281 LYS A CA 1
ATOM 2217 C C . LYS A 1 281 ? -3.883 35.125 15.969 1 95.56 281 LYS A C 1
ATOM 2219 O O . LYS A 1 281 ? -4.242 35.938 15.125 1 95.56 281 LYS A O 1
ATOM 2224 N N . VAL A 1 282 ? -4.008 33.844 15.859 1 93.75 282 VAL A N 1
ATOM 2225 C CA . VAL A 1 282 ? -4.738 33.281 14.727 1 93.75 282 VAL A CA 1
ATOM 2226 C C . VAL A 1 282 ? -6.23 33.25 15.039 1 93.75 282 VAL A C 1
ATOM 2228 O O . VAL A 1 282 ? -6.656 32.562 15.969 1 93.75 282 VAL A O 1
ATOM 2231 N N . ASP A 1 283 ? -7.023 33.812 14.305 1 87.88 283 ASP A N 1
ATOM 2232 C CA . ASP A 1 283 ? -8.453 33.812 14.586 1 87.88 283 ASP A CA 1
ATOM 2233 C C . ASP A 1 283 ? -9.156 32.625 13.922 1 87.88 283 ASP A C 1
ATOM 2235 O O . ASP A 1 283 ? -8.508 31.797 13.281 1 87.88 283 ASP A O 1
ATOM 2239 N N . GLU A 1 284 ? -10.406 32.5 14.07 1 83.5 284 GLU A N 1
ATOM 2240 C CA . GLU A 1 284 ? -11.188 31.344 13.602 1 83.5 284 GLU A CA 1
ATOM 2241 C C . GLU A 1 284 ? -11.195 31.281 12.078 1 83.5 284 GLU A C 1
ATOM 2243 O O . GLU A 1 284 ? -11.289 30.188 11.508 1 83.5 284 GLU A O 1
ATOM 2248 N N . ASP A 1 285 ? -10.984 32.375 11.438 1 77.12 285 ASP A N 1
ATOM 2249 C CA . ASP A 1 285 ? -11.016 32.406 9.977 1 77.12 285 ASP A CA 1
ATOM 2250 C C . ASP A 1 285 ? -9.617 32.25 9.391 1 77.12 285 ASP A C 1
ATOM 2252 O O . ASP A 1 285 ? -9.43 32.281 8.18 1 77.12 285 ASP A O 1
ATOM 2256 N N . GLY A 1 286 ? -8.695 32.125 10.32 1 82.56 286 GLY A N 1
ATOM 2257 C CA . GLY A 1 286 ? -7.332 31.906 9.859 1 82.56 286 GLY A CA 1
ATOM 2258 C C . GLY A 1 286 ? -6.555 33.188 9.672 1 82.56 286 GLY A C 1
ATOM 2259 O O . GLY A 1 286 ? -5.434 33.188 9.156 1 82.56 286 GLY A O 1
ATOM 2260 N N . GLU A 1 287 ? -7.129 34.25 10.031 1 85.44 287 GLU A N 1
ATOM 2261 C CA . GLU A 1 287 ? -6.441 35.531 9.961 1 85.44 287 GLU A CA 1
ATOM 2262 C C . GLU A 1 287 ? -5.598 35.781 11.211 1 85.44 287 GLU A C 1
ATOM 2264 O O . GLU A 1 287 ? -5.941 35.312 12.297 1 85.44 287 GLU A O 1
ATOM 2269 N N . LEU A 1 288 ? -4.504 36.5 10.961 1 91.75 288 LEU A N 1
ATOM 2270 C CA . LEU A 1 288 ? -3.623 36.781 12.094 1 91.75 288 LEU A CA 1
ATOM 2271 C C . LEU A 1 288 ? -3.762 38.219 12.555 1 91.75 288 LEU A C 1
ATOM 2273 O O . LEU A 1 288 ? -3.734 39.156 11.734 1 91.75 288 LEU A O 1
ATOM 2277 N N . LEU A 1 289 ? -3.959 38.406 13.844 1 89.75 289 LEU A N 1
ATOM 2278 C CA . LEU A 1 289 ? -4.09 39.719 14.469 1 89.75 289 LEU A CA 1
ATOM 2279 C C . LEU A 1 289 ? -2.938 39.969 15.438 1 89.75 289 LEU A C 1
ATOM 2281 O O . LEU A 1 289 ? -2.51 39.062 16.156 1 89.75 289 LEU A O 1
ATOM 2285 N N . LEU A 1 290 ? -2.457 41.188 15.398 1 93.06 290 LEU A N 1
ATOM 2286 C CA . LEU A 1 290 ? -1.4 41.562 16.328 1 93.06 290 LEU A CA 1
ATOM 2287 C C . LEU A 1 290 ? -1.913 41.531 17.766 1 93.06 290 LEU A C 1
ATOM 2289 O O . LEU A 1 290 ? -2.85 42.281 18.109 1 93.06 290 LEU A O 1
ATOM 2293 N N . LYS A 1 291 ? -1.412 40.781 18.594 1 94.56 291 LYS A N 1
ATOM 2294 C CA . LYS A 1 291 ? -1.825 40.688 19.984 1 94.56 291 LYS A CA 1
ATOM 2295 C C . LYS A 1 291 ? -0.943 41.531 20.891 1 94.56 291 LYS A C 1
ATOM 2297 O O . LYS A 1 291 ? -1.446 42.375 21.641 1 94.56 291 LYS A O 1
ATOM 2302 N N . HIS A 1 292 ? 0.431 41.281 20.844 1 96.25 292 HIS A N 1
ATOM 2303 C CA . HIS A 1 292 ? 1.381 42.031 21.641 1 96.25 292 HIS A CA 1
ATOM 2304 C C . HIS A 1 292 ? 2.635 42.375 20.844 1 96.25 292 HIS A C 1
ATOM 2306 O O . HIS A 1 292 ? 3.115 41.562 20.062 1 96.25 292 HIS A O 1
ATOM 2312 N N . ARG A 1 293 ? 3.154 43.531 21 1 96.62 293 ARG A N 1
ATOM 2313 C CA . ARG A 1 293 ? 4.52 43.875 20.609 1 96.62 293 ARG A CA 1
ATOM 2314 C C . ARG A 1 293 ? 5.461 43.812 21.797 1 96.62 293 ARG A C 1
ATOM 2316 O O . ARG A 1 293 ? 5.242 44.5 22.797 1 96.62 293 ARG A O 1
ATOM 2323 N N . LEU A 1 294 ? 6.355 43.031 21.75 1 97.75 294 LEU A N 1
ATOM 2324 C CA . LEU A 1 294 ? 7.301 42.844 22.828 1 97.75 294 LEU A CA 1
ATOM 2325 C C . LEU A 1 294 ? 8.547 43.688 22.625 1 97.75 294 LEU A C 1
ATOM 2327 O O . LEU A 1 294 ? 9.344 43.438 21.719 1 97.75 294 LEU A O 1
ATOM 2331 N N . THR A 1 295 ? 8.641 44.625 23.516 1 96.19 295 THR A N 1
ATOM 2332 C CA . THR A 1 295 ? 9.758 45.562 23.438 1 96.19 295 THR A CA 1
ATOM 2333 C C . THR A 1 295 ? 10.609 45.5 24.703 1 96.19 295 THR A C 1
ATOM 2335 O O . THR A 1 295 ? 10.086 45.281 25.797 1 96.19 295 THR A O 1
ATOM 2338 N N . GLY A 1 296 ? 11.883 45.625 24.578 1 95.25 296 GLY A N 1
ATOM 2339 C CA . GLY A 1 296 ? 12.797 45.594 25.719 1 95.25 296 GLY A CA 1
ATOM 2340 C C . GLY A 1 296 ? 14.234 45.312 25.328 1 95.25 296 GLY A C 1
ATOM 2341 O O . GLY A 1 296 ? 15.164 45.688 26.047 1 95.25 296 GLY A O 1
ATOM 2342 N N . HIS A 1 297 ? 14.414 44.688 24.234 1 96.75 297 HIS A N 1
ATOM 2343 C CA . HIS A 1 297 ? 15.75 44.406 23.734 1 96.75 297 HIS A CA 1
ATOM 2344 C C . HIS A 1 297 ? 16.422 45.656 23.219 1 96.75 297 HIS A C 1
ATOM 2346 O O . HIS A 1 297 ? 15.766 46.531 22.641 1 96.75 297 HIS A O 1
ATOM 2352 N N . GLU A 1 298 ? 17.672 45.719 23.328 1 96 298 GLU A N 1
ATOM 2353 C CA . GLU A 1 298 ? 18.469 46.812 22.797 1 96 298 GLU A CA 1
ATOM 2354 C C . GLU A 1 298 ? 19.172 46.406 21.5 1 96 298 GLU A C 1
ATOM 2356 O O . GLU A 1 298 ? 19.734 47.25 20.812 1 96 298 GLU A O 1
ATOM 2361 N N . LYS A 1 299 ? 19.172 45.188 21.25 1 96.31 299 LYS A N 1
ATOM 2362 C CA . LYS A 1 299 ? 19.719 44.625 20.031 1 96.31 299 LYS A CA 1
ATOM 2363 C C . LYS A 1 299 ? 18.641 43.875 19.234 1 96.31 299 LYS A C 1
ATOM 2365 O O . LYS A 1 299 ? 17.547 43.625 19.75 1 96.31 299 LYS A O 1
ATOM 2370 N N . PRO A 1 300 ? 19 43.656 17.953 1 96.19 300 PRO A N 1
ATOM 2371 C CA . PRO A 1 300 ? 18.031 42.875 17.156 1 96.19 300 PRO A CA 1
ATOM 2372 C C . PRO A 1 300 ? 17.672 41.531 17.812 1 96.19 300 PRO A C 1
ATOM 2374 O O . PRO A 1 300 ? 18.516 40.906 18.422 1 96.19 300 PRO A O 1
ATOM 2377 N N . VAL A 1 301 ? 16.453 41.156 17.719 1 96.88 301 VAL A N 1
ATOM 2378 C CA . VAL A 1 301 ? 15.992 39.875 18.25 1 96.88 301 VAL A CA 1
ATOM 2379 C C . VAL A 1 301 ? 16.203 38.781 17.219 1 96.88 301 VAL A C 1
ATOM 2381 O O . VAL A 1 301 ? 15.633 38.812 16.125 1 96.88 301 VAL A O 1
ATOM 2384 N N . MET A 1 302 ? 16.891 37.719 17.547 1 93.69 302 MET A N 1
ATOM 2385 C CA . MET A 1 302 ? 17.359 36.75 16.594 1 93.69 302 MET A CA 1
ATOM 2386 C C . MET A 1 302 ? 16.375 35.594 16.469 1 93.69 302 MET A C 1
ATOM 2388 O O . MET A 1 302 ? 16.219 35 15.391 1 93.69 302 MET A O 1
ATOM 2392 N N . MET A 1 303 ? 15.742 35.25 17.609 1 94.75 303 MET A N 1
ATOM 2393 C CA . MET A 1 303 ? 14.844 34.094 17.547 1 94.75 303 MET A CA 1
ATOM 2394 C C . MET A 1 303 ? 13.852 34.125 18.703 1 94.75 303 MET A C 1
ATOM 2396 O O . MET A 1 303 ? 14.031 34.875 19.656 1 94.75 303 MET A O 1
ATOM 2400 N N . VAL A 1 304 ? 12.859 33.344 18.594 1 97.31 304 VAL A N 1
ATOM 2401 C CA . VAL A 1 304 ? 11.836 33.156 19.625 1 97.31 304 VAL A CA 1
ATOM 2402 C C . VAL A 1 304 ? 11.633 31.656 19.875 1 97.31 304 VAL A C 1
ATOM 2404 O O . VAL A 1 304 ? 11.953 30.828 19.031 1 97.31 304 VAL A O 1
ATOM 2407 N N . ALA A 1 305 ? 11.172 31.297 21.062 1 97.25 305 ALA A N 1
ATOM 2408 C CA . ALA A 1 305 ? 10.875 29.906 21.391 1 97.25 305 ALA A CA 1
ATOM 2409 C C . ALA A 1 305 ? 9.664 29.812 22.312 1 97.25 305 ALA A C 1
ATOM 2411 O O . ALA A 1 305 ? 9.617 30.469 23.359 1 97.25 305 ALA A O 1
ATOM 2412 N N . TRP A 1 306 ? 8.766 29 21.906 1 97.94 306 TRP A N 1
ATOM 2413 C CA . TRP A 1 306 ? 7.543 28.812 22.688 1 97.94 306 TRP A CA 1
ATOM 2414 C C . TRP A 1 306 ? 7.766 27.797 23.812 1 97.94 306 TRP A C 1
ATOM 2416 O O . TRP A 1 306 ? 8.43 26.781 23.625 1 97.94 306 TRP A O 1
ATOM 2426 N N . SER A 1 307 ? 7.152 28.141 24.922 1 97.75 307 SER A N 1
ATOM 2427 C CA . SER A 1 307 ? 7.113 27.125 25.984 1 97.75 307 SER A CA 1
ATOM 2428 C C . SER A 1 307 ? 6.25 25.938 25.578 1 97.75 307 SER A C 1
ATOM 2430 O O . SER A 1 307 ? 5.383 26.062 24.719 1 97.75 307 SER A O 1
ATOM 2432 N N . PRO A 1 308 ? 6.473 24.797 26.172 1 96.12 308 PRO A N 1
ATOM 2433 C CA . PRO A 1 308 ? 5.715 23.609 25.797 1 96.12 308 PRO A CA 1
ATOM 2434 C C . PRO A 1 308 ? 4.207 23.797 25.922 1 96.12 308 PRO A C 1
ATOM 2436 O O . PRO A 1 308 ? 3.436 23.234 25.141 1 96.12 308 PRO A O 1
ATOM 2439 N N . ASP A 1 309 ? 3.758 24.609 26.844 1 96.38 309 ASP A N 1
ATOM 2440 C CA . ASP A 1 309 ? 2.328 24.812 27.062 1 96.38 309 ASP A CA 1
ATOM 2441 C C . ASP A 1 309 ? 1.848 26.078 26.344 1 96.38 309 ASP A C 1
ATOM 2443 O O . ASP A 1 309 ? 0.694 26.484 26.5 1 96.38 309 ASP A O 1
ATOM 2447 N N . ASP A 1 310 ? 2.688 26.781 25.719 1 97.69 310 ASP A N 1
ATOM 2448 C CA . ASP A 1 310 ? 2.43 27.938 24.875 1 97.69 310 ASP A CA 1
ATOM 2449 C C . ASP A 1 310 ? 2.018 29.156 25.719 1 97.69 310 ASP A C 1
ATOM 2451 O O . ASP A 1 310 ? 1.487 30.125 25.188 1 97.69 310 ASP A O 1
ATOM 2455 N N . SER A 1 311 ? 2.225 29.109 26.984 1 97.81 311 SER A N 1
ATOM 2456 C CA . SER A 1 311 ? 1.822 30.203 27.859 1 97.81 311 SER A CA 1
ATOM 2457 C C . SER A 1 311 ? 2.914 31.266 27.953 1 97.81 311 SER A C 1
ATOM 2459 O O . SER A 1 311 ? 2.662 32.375 28.406 1 97.81 311 SER A O 1
ATOM 2461 N N . GLN A 1 312 ? 4.086 30.875 27.578 1 98.31 312 GLN A N 1
ATOM 2462 C CA . GLN A 1 312 ? 5.211 31.812 27.656 1 98.31 312 GLN A CA 1
ATOM 2463 C C . GLN A 1 312 ? 6.055 31.766 26.391 1 98.31 312 GLN A C 1
ATOM 2465 O O . GLN A 1 312 ? 5.957 30.812 25.609 1 98.31 312 GLN A O 1
ATOM 2470 N N . LEU A 1 313 ? 6.836 32.812 26.172 1 98.44 313 LEU A N 1
ATOM 2471 C CA . LEU A 1 313 ? 7.703 32.938 25.016 1 98.44 313 LEU A CA 1
ATOM 2472 C C . LEU A 1 313 ? 9.086 33.438 25.422 1 98.44 313 LEU A C 1
ATOM 2474 O O . LEU A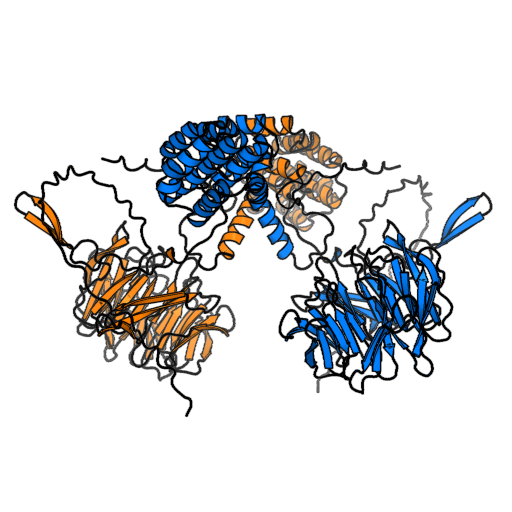 1 313 ? 9.211 34.344 26.25 1 98.44 313 LEU A O 1
ATOM 2478 N N . LEU A 1 314 ? 10.109 32.812 24.859 1 97.88 314 LEU A N 1
ATOM 2479 C CA . LEU A 1 314 ? 11.469 33.344 25 1 97.88 314 LEU A CA 1
ATOM 2480 C C . LEU A 1 314 ? 11.875 34.125 23.766 1 97.88 314 LEU A C 1
ATOM 2482 O O . LEU A 1 314 ? 11.539 33.75 22.641 1 97.88 314 LEU A O 1
ATOM 2486 N N . THR A 1 315 ? 12.461 35.25 23.938 1 98 315 THR A N 1
ATOM 2487 C CA . THR A 1 315 ? 13.125 36 22.875 1 98 315 THR A CA 1
ATOM 2488 C C . THR A 1 315 ? 14.617 36.125 23.156 1 98 315 THR A C 1
ATOM 2490 O O . THR A 1 315 ? 15.023 36.281 24.312 1 98 315 THR A O 1
ATOM 2493 N N . CYS A 1 316 ? 15.375 36 22.156 1 96.12 316 CYS A N 1
ATOM 2494 C CA . CYS A 1 316 ? 16.812 36.094 22.297 1 96.12 316 CYS A CA 1
ATOM 2495 C C . CYS A 1 316 ? 17.375 37.281 21.484 1 96.12 316 CYS A C 1
ATOM 2497 O O . CYS A 1 316 ? 17.328 37.25 20.266 1 96.12 316 CYS A O 1
ATOM 2499 N N . GLY A 1 317 ? 17.938 38.25 22.141 1 95.12 317 GLY A N 1
ATOM 2500 C CA . GLY A 1 317 ? 18.609 39.344 21.453 1 95.12 317 GLY A CA 1
ATOM 2501 C C . GLY A 1 317 ? 20 38.969 20.953 1 95.12 317 GLY A C 1
ATOM 2502 O O . GLY A 1 317 ? 20.688 38.156 21.562 1 95.12 317 GLY A O 1
ATOM 2503 N N . MET A 1 318 ? 20.375 39.531 19.906 1 93 318 MET A N 1
ATOM 2504 C CA . MET A 1 318 ? 21.688 39.25 19.312 1 93 318 MET A CA 1
ATOM 2505 C C . MET A 1 318 ? 22.812 39.562 20.297 1 93 318 MET A C 1
ATOM 2507 O O . MET A 1 318 ? 23.172 40.719 20.5 1 93 318 MET A O 1
ATOM 2511 N N . GLU A 1 319 ? 23.453 38.469 20.812 1 90.38 319 GLU A N 1
ATOM 2512 C CA . GLU A 1 319 ? 24.531 38.531 21.797 1 90.38 319 GLU A CA 1
ATOM 2513 C C . GLU A 1 319 ? 24.188 39.438 22.953 1 90.38 319 GLU A C 1
ATOM 2515 O O . GLU A 1 319 ? 25 40.281 23.359 1 90.38 319 GLU A O 1
ATOM 2520 N N . GLU A 1 320 ? 23.047 39.375 23.391 1 93.19 320 GLU A N 1
ATOM 2521 C CA . GLU A 1 320 ? 22.5 40.188 24.469 1 93.19 320 GLU A CA 1
ATOM 2522 C C . GLU A 1 320 ? 21.844 39.312 25.547 1 93.19 320 GLU A C 1
ATOM 2524 O O . GLU A 1 320 ? 22.484 38.406 26.094 1 93.19 320 GLU A O 1
ATOM 2529 N N . ALA A 1 321 ? 20.594 39.469 25.75 1 94.31 321 ALA A N 1
ATOM 2530 C CA . ALA A 1 321 ? 19.891 38.75 26.812 1 94.31 321 ALA A CA 1
ATOM 2531 C C . ALA A 1 321 ? 18.719 37.969 26.266 1 94.31 321 ALA A C 1
ATOM 2533 O O . ALA A 1 321 ? 18.297 38.188 25.125 1 94.31 321 ALA A O 1
ATOM 2534 N N . ILE A 1 322 ? 18.344 37 27.047 1 96.31 322 ILE A N 1
ATOM 2535 C CA . ILE A 1 322 ? 17.094 36.281 26.797 1 96.31 322 ILE A CA 1
ATOM 2536 C C . ILE A 1 322 ? 15.992 36.844 27.688 1 96.31 322 ILE A C 1
ATOM 2538 O O . ILE A 1 322 ? 16.219 37.094 28.875 1 96.31 322 ILE A O 1
ATOM 2542 N N . ARG A 1 323 ? 14.898 37.156 27.109 1 97.94 323 ARG A N 1
ATOM 2543 C CA . ARG A 1 323 ? 13.75 37.625 27.859 1 97.94 323 ARG A CA 1
ATOM 2544 C C . ARG A 1 323 ? 12.594 36.625 27.797 1 97.94 323 ARG A C 1
ATOM 2546 O O . ARG A 1 323 ? 12.312 36.062 26.75 1 97.94 323 ARG A O 1
ATOM 2553 N N . ARG A 1 324 ? 12.031 36.406 28.922 1 98.25 324 ARG A N 1
ATOM 2554 C CA . ARG A 1 324 ? 10.867 35.531 29.031 1 98.25 324 ARG A CA 1
ATOM 2555 C C . ARG A 1 324 ? 9.594 36.344 29.203 1 98.25 324 ARG A C 1
ATOM 2557 O O . ARG A 1 324 ? 9.5 37.188 30.078 1 98.25 324 ARG A O 1
ATOM 2564 N N . TRP A 1 325 ? 8.586 36.031 28.391 1 98.44 325 TRP A N 1
ATOM 2565 C CA . TRP A 1 325 ? 7.379 36.844 28.328 1 98.44 325 TRP A CA 1
ATOM 2566 C C . TRP A 1 325 ? 6.145 36.031 28.641 1 98.44 325 TRP A C 1
ATOM 2568 O O . TRP A 1 325 ? 6.074 34.844 28.281 1 98.44 325 TRP A O 1
ATOM 2578 N N . ASN A 1 326 ? 5.164 36.625 29.25 1 98.06 326 ASN A N 1
ATOM 2579 C CA . ASN A 1 326 ? 3.83 36.062 29.391 1 98.06 326 ASN A CA 1
ATOM 2580 C C . ASN A 1 326 ? 2.965 36.344 28.172 1 98.06 326 ASN A C 1
ATOM 2582 O O . ASN A 1 326 ? 2.797 37.5 27.781 1 98.06 326 ASN A O 1
ATOM 2586 N N . ILE A 1 327 ? 2.369 35.344 27.609 1 97.75 327 ILE A N 1
ATOM 2587 C CA . ILE A 1 327 ? 1.656 35.5 26.344 1 97.75 327 ILE A CA 1
ATOM 2588 C C . ILE A 1 327 ? 0.333 36.219 26.578 1 97.75 327 ILE A C 1
ATOM 2590 O O . ILE A 1 327 ? -0.1 37 25.734 1 97.75 327 ILE A O 1
ATOM 2594 N N . GLU A 1 328 ? -0.307 36 27.609 1 96.12 328 GLU A N 1
ATOM 2595 C CA . GLU A 1 328 ? -1.606 36.594 27.875 1 96.12 328 GLU A CA 1
ATOM 2596 C C . GLU A 1 328 ? -1.472 38.094 28.156 1 96.12 328 GLU A C 1
ATOM 2598 O O . GLU A 1 328 ? -2.186 38.906 27.578 1 96.12 328 GLU A O 1
ATOM 2603 N N . SER A 1 329 ? -0.502 38.469 28.984 1 96.12 329 SER A N 1
ATOM 2604 C CA . SER A 1 329 ? -0.381 39.875 29.406 1 96.12 329 SER A CA 1
ATOM 2605 C C . SER A 1 329 ? 0.582 40.625 28.5 1 96.12 329 SER A C 1
ATOM 2607 O O . SER A 1 329 ? 0.5 41.875 28.406 1 96.12 329 SER A O 1
ATOM 2609 N N . GLY A 1 330 ? 1.506 39.938 27.922 1 96.25 330 GLY A N 1
ATOM 2610 C CA . GLY A 1 330 ? 2.529 40.594 27.109 1 96.25 330 GLY A CA 1
ATOM 2611 C C . GLY A 1 330 ? 3.67 41.156 27.938 1 96.25 330 GLY A C 1
ATOM 2612 O O . GLY A 1 330 ? 4.559 41.812 27.422 1 96.25 330 GLY A O 1
ATOM 2613 N N . GLU A 1 331 ? 3.678 40.812 29.188 1 96.88 331 GLU A N 1
ATOM 2614 C CA . GLU A 1 331 ? 4.68 41.375 30.094 1 96.88 331 GLU A CA 1
ATOM 2615 C C . GLU A 1 331 ? 5.93 40.5 30.141 1 96.88 331 GLU A C 1
ATOM 2617 O O . GLU A 1 331 ? 5.836 39.281 30.062 1 96.88 331 GLU A O 1
ATOM 2622 N N . CYS A 1 332 ? 7.062 41.125 30.312 1 97.69 332 CYS A N 1
ATOM 2623 C CA . CYS A 1 332 ? 8.32 40.406 30.516 1 97.69 332 CYS A CA 1
ATOM 2624 C C . CYS A 1 332 ? 8.422 39.875 31.938 1 97.69 332 CYS A C 1
ATOM 2626 O O . CYS A 1 332 ? 8.383 40.656 32.906 1 97.69 332 CYS A O 1
ATOM 2628 N N . ILE A 1 333 ? 8.609 38.656 32.125 1 96.94 333 ILE A N 1
ATOM 2629 C CA . ILE A 1 333 ? 8.617 37.969 33.406 1 96.94 333 ILE A CA 1
ATOM 2630 C C . ILE A 1 333 ? 10.031 37.969 33.969 1 96.94 333 ILE A C 1
ATOM 2632 O O . ILE A 1 333 ? 10.227 38.156 35.188 1 96.94 333 ILE A O 1
ATOM 2636 N N . HIS A 1 334 ? 10.992 37.688 33.125 1 96.38 334 HIS A N 1
ATOM 2637 C CA . HIS A 1 334 ? 12.367 37.531 33.562 1 96.38 334 HIS A CA 1
ATOM 2638 C C . HIS A 1 334 ? 13.352 37.844 32.469 1 96.38 334 HIS A C 1
ATOM 2640 O O . HIS A 1 334 ? 13.039 37.656 31.281 1 96.38 334 HIS A O 1
ATOM 2646 N N . VAL A 1 335 ? 14.516 38.344 32.781 1 96.25 335 VAL A N 1
ATOM 2647 C CA . VAL A 1 335 ? 15.617 38.625 31.859 1 96.25 335 VAL A CA 1
ATOM 2648 C C . VAL A 1 335 ? 16.828 37.781 32.25 1 96.25 335 VAL A C 1
ATOM 2650 O O . VAL A 1 335 ? 17.281 37.812 33.406 1 96.25 335 VAL A O 1
ATOM 2653 N N . TYR A 1 336 ? 17.281 36.969 31.344 1 95.25 336 TYR A N 1
ATOM 2654 C CA . TYR A 1 336 ? 18.453 36.156 31.562 1 95.25 336 TYR A CA 1
ATOM 2655 C C . TYR A 1 336 ? 19.688 36.75 30.922 1 95.25 336 TYR A C 1
ATOM 2657 O O . TYR A 1 336 ? 19.703 37.031 29.719 1 95.25 336 TYR A O 1
ATOM 2665 N N . GLU A 1 337 ? 20.672 36.906 31.672 1 92.25 337 GLU A N 1
ATOM 2666 C CA . GLU A 1 337 ? 21.938 37.469 31.188 1 92.25 337 GLU A CA 1
ATOM 2667 C C . GLU A 1 337 ? 23.125 36.781 31.875 1 92.25 337 GLU A C 1
ATOM 2669 O O . GLU A 1 337 ? 22.984 36.219 32.969 1 92.25 337 GLU A O 1
ATOM 2674 N N . LYS A 1 338 ? 24.125 36.75 31.188 1 87.81 338 LYS A N 1
ATOM 2675 C CA . LYS A 1 338 ? 25.406 36.312 31.75 1 87.81 338 LYS A CA 1
ATOM 2676 C C . LYS A 1 338 ? 26.484 37.375 31.547 1 87.81 338 LYS A C 1
ATOM 2678 O O . LYS A 1 338 ? 26.766 37.781 30.406 1 87.81 338 LYS A O 1
ATOM 2683 N N . PRO A 1 339 ? 27.109 37.781 32.688 1 86.31 339 PRO A N 1
ATOM 2684 C CA . PRO A 1 339 ? 28.109 38.844 32.594 1 86.31 339 PRO A CA 1
ATOM 2685 C C . PRO A 1 339 ? 29.266 38.469 31.656 1 86.31 339 PRO A C 1
ATOM 2687 O O . PRO A 1 339 ? 29.844 37.375 31.797 1 86.31 339 PRO A O 1
ATOM 2690 N N . GLY A 1 340 ? 29.547 39.281 30.734 1 87.06 340 GLY A N 1
ATOM 2691 C CA . GLY A 1 340 ? 30.719 39.125 29.875 1 87.06 340 GLY A CA 1
ATOM 2692 C C . GLY A 1 340 ? 30.453 38.219 28.672 1 87.06 340 GLY A C 1
ATOM 2693 O O . GLY A 1 340 ? 31.312 38.094 27.797 1 87.06 340 GLY A O 1
ATOM 2694 N N . LEU A 1 341 ? 29.391 37.594 28.703 1 86.75 341 LEU A N 1
ATOM 2695 C CA . LEU A 1 341 ? 29.109 36.688 27.609 1 86.75 341 LEU A CA 1
ATOM 2696 C C . LEU A 1 341 ? 27.75 37 27 1 86.75 341 LEU A C 1
ATOM 2698 O O . LEU A 1 341 ? 26.734 37.062 27.703 1 86.75 341 LEU A O 1
ATOM 2702 N N . GLY A 1 342 ? 27.719 37.156 25.656 1 89.06 342 GLY A N 1
ATOM 2703 C CA . GLY A 1 342 ? 26.469 37.344 24.969 1 89.06 342 GLY A CA 1
ATOM 2704 C C . GLY A 1 342 ? 25.719 36.062 24.672 1 89.06 342 GLY A C 1
ATOM 2705 O O . GLY A 1 342 ? 26.344 35.031 24.422 1 89.06 342 GLY A O 1
ATOM 2706 N N . LEU A 1 343 ? 24.391 36.062 24.734 1 88.31 343 LEU A N 1
ATOM 2707 C CA . LEU A 1 343 ? 23.547 34.906 24.422 1 88.31 343 LEU A CA 1
ATOM 2708 C C . LEU A 1 343 ? 23.172 34.906 22.938 1 88.31 343 LEU A C 1
ATOM 2710 O O . LEU A 1 343 ? 22.906 35.969 22.359 1 88.31 343 LEU A O 1
ATOM 2714 N N . THR A 1 344 ? 23.188 33.656 22.344 1 88.19 344 THR A N 1
ATOM 2715 C CA . THR A 1 344 ? 23.047 33.594 20.891 1 88.19 344 THR A CA 1
ATOM 2716 C C . THR A 1 344 ? 21.812 32.781 20.5 1 88.19 344 THR A C 1
ATOM 2718 O O . THR A 1 344 ? 21.328 32.875 19.375 1 88.19 344 THR A O 1
ATOM 2721 N N . SER A 1 345 ? 21.312 31.969 21.344 1 90.81 345 SER A N 1
ATOM 2722 C CA . SER A 1 345 ? 20.125 31.172 21.062 1 90.81 345 SER A CA 1
ATOM 2723 C C . SER A 1 345 ? 19.391 30.797 22.344 1 90.81 345 SER A C 1
ATOM 2725 O O . SER A 1 345 ? 19.953 30.891 23.438 1 90.81 345 SER A O 1
ATOM 2727 N N . CYS A 1 346 ? 18.172 30.469 22.219 1 93.31 346 CYS A N 1
ATOM 2728 C CA . CYS A 1 346 ? 17.391 30.078 23.391 1 93.31 346 CYS A CA 1
ATOM 2729 C C . CYS A 1 346 ? 16.359 29 23.031 1 93.31 346 CYS A C 1
ATOM 2731 O O . CYS A 1 346 ? 15.977 28.875 21.859 1 93.31 346 CYS A O 1
ATOM 2733 N N . GLY A 1 347 ? 15.953 28.234 23.953 1 93.75 347 GLY A N 1
ATOM 2734 C CA . GLY A 1 347 ? 14.938 27.203 23.812 1 93.75 347 GLY A CA 1
ATOM 2735 C C . GLY A 1 347 ? 14.43 26.688 25.141 1 93.75 347 GLY A C 1
ATOM 2736 O O . GLY A 1 347 ? 15.023 26.953 26.188 1 93.75 347 GLY A O 1
ATOM 2737 N N . TRP A 1 348 ? 13.336 26.031 25.047 1 95.31 348 TRP A N 1
ATOM 2738 C CA . TRP A 1 348 ? 12.75 25.438 26.234 1 95.31 348 TRP A CA 1
ATOM 2739 C C . TRP A 1 348 ? 13.102 23.953 26.328 1 95.31 348 TRP A C 1
ATOM 2741 O O . TRP A 1 348 ? 13.141 23.25 25.312 1 95.31 348 TRP A O 1
ATOM 2751 N N . PHE A 1 349 ? 13.328 23.562 27.469 1 92.81 349 PHE A N 1
ATOM 2752 C CA . PHE A 1 349 ? 13.305 22.125 27.703 1 92.81 349 PHE A CA 1
ATOM 2753 C C . PHE A 1 349 ? 11.867 21.609 27.719 1 92.81 349 PHE A C 1
ATOM 2755 O O . PHE A 1 349 ? 10.945 22.328 28.109 1 92.81 349 PHE A O 1
ATOM 2762 N N . PRO A 1 350 ? 11.656 20.375 27.344 1 92.62 350 PRO A N 1
ATOM 2763 C CA . PRO A 1 350 ? 10.297 19.859 27.141 1 92.62 350 PRO A CA 1
ATOM 2764 C C . PRO A 1 350 ? 9.477 19.859 28.438 1 92.62 350 PRO A C 1
ATOM 2766 O O . PRO A 1 350 ? 8.25 19.891 28.391 1 92.62 350 PRO A O 1
ATOM 2769 N N . ASP A 1 351 ? 10.109 19.859 29.594 1 90.75 351 ASP A N 1
ATOM 2770 C CA . ASP A 1 351 ? 9.375 19.844 30.859 1 90.75 351 ASP A CA 1
ATOM 2771 C C . ASP A 1 351 ? 8.836 21.234 31.203 1 90.75 351 ASP A C 1
ATOM 2773 O O . ASP A 1 351 ? 8.008 21.375 32.094 1 90.75 351 ASP A O 1
ATOM 2777 N N . GLY A 1 352 ? 9.32 22.266 30.562 1 93.81 352 GLY A N 1
ATOM 2778 C CA . GLY A 1 352 ? 8.844 23.625 30.766 1 93.81 352 GLY A CA 1
ATOM 2779 C C . GLY A 1 352 ? 9.438 24.297 31.984 1 93.81 352 GLY A C 1
ATOM 2780 O O . GLY A 1 352 ? 9.016 25.375 32.375 1 93.81 352 GLY A O 1
ATOM 2781 N N . LYS A 1 353 ? 10.469 23.672 32.531 1 93.69 353 LYS A N 1
ATOM 2782 C CA . LYS A 1 353 ? 11.016 24.156 33.781 1 93.69 353 LYS A CA 1
ATOM 2783 C C . LYS A 1 353 ? 12.43 24.719 33.594 1 93.69 353 LYS A C 1
ATOM 2785 O O . LYS A 1 353 ? 12.961 25.406 34.469 1 93.69 353 LYS A O 1
ATOM 2790 N N . GLN A 1 354 ? 12.953 24.406 32.5 1 93.69 354 GLN A N 1
ATOM 2791 C CA . GLN A 1 354 ? 14.32 24.844 32.219 1 93.69 354 GLN A CA 1
ATOM 2792 C C . GLN A 1 354 ? 14.43 25.469 30.844 1 93.69 354 GLN A C 1
ATOM 2794 O O . GLN A 1 354 ? 13.633 25.156 29.953 1 93.69 354 GLN A O 1
ATOM 2799 N N . ILE A 1 355 ? 15.406 26.328 30.734 1 93.94 355 ILE A N 1
ATOM 2800 C CA . ILE A 1 355 ? 15.688 27 29.469 1 93.94 355 ILE A CA 1
ATOM 2801 C C . ILE A 1 355 ? 17.109 26.672 29.016 1 93.94 355 ILE A C 1
ATOM 2803 O O . ILE A 1 355 ? 18.031 26.609 29.828 1 93.94 355 ILE A O 1
ATOM 2807 N N . LEU A 1 356 ? 17.172 26.359 27.812 1 90.31 356 LEU A N 1
ATOM 2808 C CA . LEU A 1 356 ? 18.469 26.141 27.188 1 90.31 356 LEU A CA 1
ATOM 2809 C C . LEU A 1 356 ? 18.953 27.375 26.453 1 90.31 356 LEU A C 1
ATOM 2811 O O . LEU A 1 356 ? 18.172 28.016 25.734 1 90.31 356 LEU A O 1
ATOM 2815 N N . CYS A 1 357 ? 20.203 27.719 26.609 1 90.12 357 CYS A N 1
ATOM 2816 C CA . CYS A 1 357 ? 20.734 28.922 25.984 1 90.12 357 CYS A CA 1
ATOM 2817 C C . CYS A 1 357 ? 22.125 28.672 25.391 1 90.12 357 CYS A C 1
ATOM 2819 O O . CYS A 1 357 ? 22.922 27.938 25.984 1 90.12 357 CYS A O 1
ATOM 2821 N N . GLY A 1 358 ? 22.281 29.172 24.25 1 87.19 358 GLY A N 1
ATOM 2822 C CA . GLY A 1 358 ? 23.625 29.203 23.656 1 87.19 358 GLY A CA 1
ATOM 2823 C C . GLY A 1 358 ? 24.359 30.5 23.938 1 87.19 358 GLY A C 1
ATOM 2824 O O . GLY A 1 358 ? 23.766 31.578 23.922 1 87.19 358 GLY A O 1
ATOM 2825 N N . LEU A 1 359 ? 25.688 30.391 24.234 1 84.75 359 LEU A N 1
ATOM 2826 C CA . LEU A 1 359 ? 26.5 31.547 24.562 1 84.75 359 LEU A CA 1
ATOM 2827 C C . LEU A 1 359 ? 27.484 31.875 23.453 1 84.75 359 LEU A C 1
ATOM 2829 O O . LEU A 1 359 ? 27.734 31.031 22.578 1 84.75 359 LEU A O 1
ATOM 2833 N N . SER A 1 360 ? 28.016 33.031 23.406 1 83.25 360 SER A N 1
ATOM 2834 C CA . SER A 1 360 ? 28.922 33.5 22.359 1 83.25 360 SER A CA 1
ATOM 2835 C C . SER A 1 360 ? 30.234 32.75 22.375 1 83.25 360 SER A C 1
ATOM 2837 O O . SER A 1 360 ? 30.969 32.75 21.391 1 83.25 360 SER A O 1
ATOM 2839 N N . ASP A 1 361 ? 30.594 32.156 23.578 1 77.38 361 ASP A N 1
ATOM 2840 C CA . ASP A 1 361 ? 31.812 31.359 23.641 1 77.38 361 ASP A CA 1
ATOM 2841 C C . ASP A 1 361 ? 31.547 29.922 23.188 1 77.38 361 ASP A C 1
ATOM 2843 O O . ASP A 1 361 ? 32.375 29.047 23.391 1 77.38 361 ASP A O 1
ATOM 2847 N N . GLN A 1 362 ? 30.328 29.625 22.734 1 77.75 362 GLN A N 1
ATOM 2848 C CA . GLN A 1 362 ? 29.906 28.375 22.141 1 77.75 362 GLN A CA 1
ATOM 2849 C C . GLN A 1 362 ? 29.547 27.344 23.203 1 77.75 362 GLN A C 1
ATOM 2851 O O . GLN A 1 362 ? 29.453 26.141 22.922 1 77.75 362 GLN A O 1
ATOM 2856 N N . SER A 1 363 ? 29.406 27.797 24.359 1 79.5 363 SER A N 1
ATOM 2857 C CA . SER A 1 363 ? 28.906 26.922 25.406 1 79.5 363 SER A CA 1
ATOM 2858 C C . SER A 1 363 ? 27.391 26.906 25.438 1 79.5 363 SER A C 1
ATOM 2860 O O . SER A 1 363 ? 26.734 27.828 24.953 1 79.5 363 SER A O 1
ATOM 2862 N N . LEU A 1 364 ? 26.891 25.797 25.938 1 83.31 364 LEU A N 1
ATOM 2863 C CA . LEU A 1 364 ? 25.453 25.641 26.156 1 83.31 364 LEU A CA 1
ATOM 2864 C C . LEU A 1 364 ? 25.141 25.578 27.641 1 83.31 364 LEU A C 1
ATOM 2866 O O . LEU A 1 364 ? 25.781 24.844 28.391 1 83.31 364 LEU A O 1
ATOM 2870 N N . CYS A 1 365 ? 24.203 26.359 28.016 1 86.94 365 CYS A N 1
ATOM 2871 C CA . CYS A 1 365 ? 23.844 26.406 29.438 1 86.94 365 CYS A CA 1
ATOM 2872 C C . CYS A 1 365 ? 22.375 26.094 29.625 1 86.94 365 CYS A C 1
ATOM 2874 O O . CYS A 1 365 ? 21.547 26.438 28.781 1 86.94 365 CYS A O 1
ATOM 2876 N N . LEU A 1 366 ? 22.141 25.469 30.703 1 88 366 LEU A N 1
ATOM 2877 C CA . LEU A 1 366 ? 20.781 25.188 31.141 1 88 366 LEU A CA 1
ATOM 2878 C C . LEU A 1 366 ? 20.422 26.031 32.375 1 88 366 LEU A C 1
ATOM 2880 O O . LEU A 1 366 ? 21.125 25.969 33.375 1 88 366 LEU A O 1
ATOM 2884 N N . TRP A 1 367 ? 19.406 26.828 32.219 1 92.31 367 TRP A N 1
ATOM 2885 C CA . TRP A 1 367 ? 18.938 27.672 33.312 1 92.31 367 TRP A CA 1
ATOM 2886 C C . TRP A 1 367 ? 17.562 27.234 33.812 1 92.31 367 TRP A C 1
ATOM 2888 O O . TRP A 1 367 ? 16.734 26.781 33.031 1 92.31 367 TRP A O 1
ATOM 2898 N N . ASP A 1 368 ? 17.344 27.359 35.062 1 93.25 368 ASP A N 1
ATOM 2899 C CA . ASP A 1 368 ? 15.969 27.234 35.531 1 93.25 368 ASP A CA 1
ATOM 2900 C C . ASP A 1 368 ? 15.195 28.531 35.281 1 93.25 368 ASP A C 1
ATOM 2902 O O . ASP A 1 368 ? 15.75 29.5 34.75 1 93.25 368 ASP A O 1
ATOM 2906 N N . LEU A 1 369 ? 13.992 28.609 35.625 1 94.25 369 LEU A N 1
ATOM 2907 C CA . LEU A 1 369 ? 13.141 29.75 35.281 1 94.25 369 LEU A CA 1
ATOM 2908 C C . LEU A 1 369 ? 13.492 30.969 36.125 1 94.25 369 LEU A C 1
ATOM 2910 O O . LEU A 1 369 ? 13.156 32.094 35.75 1 94.25 369 LEU A O 1
ATOM 2914 N N . ASP A 1 370 ? 14.188 30.703 37.188 1 92.44 370 ASP A N 1
ATOM 2915 C CA . ASP A 1 370 ? 14.562 31.812 38.062 1 92.44 370 ASP A CA 1
ATOM 2916 C C . ASP A 1 370 ? 15.945 32.344 37.719 1 92.44 370 ASP A C 1
ATOM 2918 O O . ASP A 1 370 ? 16.438 33.281 38.344 1 92.44 370 ASP A O 1
ATOM 2922 N N . GLY A 1 371 ? 16.562 31.75 36.688 1 88.75 371 GLY A N 1
ATOM 2923 C CA . GLY A 1 371 ? 17.828 32.281 36.188 1 88.75 371 GLY A CA 1
ATOM 2924 C C . GLY A 1 371 ? 19.047 31.578 36.781 1 88.75 371 GLY A C 1
ATOM 2925 O O . GLY A 1 371 ? 20.188 31.969 36.5 1 88.75 371 GLY A O 1
ATOM 2926 N N . LYS A 1 372 ? 18.781 30.594 37.594 1 89.81 372 LYS A N 1
ATOM 2927 C CA . LYS A 1 372 ? 19.906 29.844 38.156 1 89.81 372 LYS A CA 1
ATOM 2928 C C . LYS A 1 372 ? 20.453 28.844 37.125 1 89.81 372 LYS A C 1
ATOM 2930 O O . LYS A 1 372 ? 19.688 28.094 36.5 1 89.81 372 LYS A O 1
ATOM 2935 N N . GLU A 1 373 ? 21.734 28.922 36.969 1 87.56 373 GLU A N 1
ATOM 2936 C CA . GLU A 1 373 ? 22.375 28 36.062 1 87.56 373 GLU A CA 1
ATOM 2937 C C . GLU A 1 373 ? 22.359 26.578 36.594 1 87.56 373 GLU A C 1
ATOM 2939 O O . GLU A 1 373 ? 22.875 26.312 37.688 1 87.56 373 GLU A O 1
ATOM 2944 N N . ALA A 1 374 ? 21.781 25.719 35.938 1 80.31 374 ALA A N 1
ATOM 2945 C CA . ALA A 1 374 ? 21.672 24.328 36.375 1 80.31 374 ALA A CA 1
ATOM 2946 C C . ALA A 1 374 ? 22.812 23.5 35.812 1 80.31 374 ALA A C 1
ATOM 2948 O O . ALA A 1 374 ? 23.359 22.625 36.5 1 80.31 374 ALA A O 1
ATOM 2949 N N . ASP A 1 375 ? 23.062 23.625 34.625 1 80.94 375 ASP A N 1
ATOM 2950 C CA . ASP A 1 375 ? 24.109 22.859 33.938 1 80.94 375 ASP A CA 1
ATOM 2951 C C . ASP A 1 375 ? 24.734 23.672 32.812 1 80.94 375 ASP A C 1
ATOM 2953 O O . ASP A 1 375 ? 24.109 24.594 32.281 1 80.94 375 ASP A O 1
ATOM 2957 N N . CYS A 1 376 ? 26.016 23.469 32.562 1 78.44 376 CYS A N 1
ATOM 2958 C CA . CYS A 1 376 ? 26.703 24.141 31.453 1 78.44 376 CYS A CA 1
ATOM 2959 C C . CYS A 1 376 ? 27.656 23.188 30.734 1 78.44 376 CYS A C 1
ATOM 2961 O O . CYS A 1 376 ? 28.406 22.469 31.375 1 78.44 376 CYS A O 1
ATOM 2963 N N . TRP A 1 377 ? 27.406 23.062 29.5 1 73.38 377 TRP A N 1
ATOM 2964 C CA . TRP A 1 377 ? 28.25 22.188 28.688 1 73.38 377 TRP A CA 1
ATOM 2965 C C . TRP A 1 377 ? 29.141 23.016 27.75 1 73.38 377 TRP A C 1
ATOM 2967 O O . TRP A 1 377 ? 28.672 23.969 27.125 1 73.38 377 TRP A O 1
ATOM 2977 N N . LYS A 1 378 ? 30.406 22.781 27.906 1 63.47 378 LYS A N 1
ATOM 2978 C CA . LYS A 1 378 ? 31.344 23.484 27.031 1 63.47 378 LYS A CA 1
ATOM 2979 C C . LYS A 1 378 ? 31.531 22.734 25.703 1 63.47 378 LYS A C 1
ATOM 2981 O O . LYS A 1 378 ? 31.797 21.531 25.703 1 63.47 378 LYS A O 1
ATOM 2986 N N . GLY A 1 379 ? 30.75 23.172 24.672 1 57.09 379 GLY A N 1
ATOM 2987 C CA . GLY A 1 379 ? 30.953 22.562 23.375 1 57.09 379 GLY A CA 1
ATOM 2988 C C . GLY A 1 379 ? 32.375 22.75 22.844 1 57.09 379 GLY A C 1
ATOM 2989 O O . GLY A 1 379 ? 33.125 23.547 23.391 1 57.09 379 GLY A O 1
ATOM 2990 N N . GLN A 1 380 ? 32.906 21.906 22.078 1 53.44 380 GLN A N 1
ATOM 2991 C CA . GLN A 1 380 ? 34.156 22.188 21.375 1 53.44 380 GLN A CA 1
ATOM 2992 C C . GLN A 1 380 ? 34.031 23.453 20.516 1 53.44 380 GLN A C 1
ATOM 2994 O O . GLN A 1 380 ? 32.906 23.859 20.172 1 53.44 380 GLN A O 1
ATOM 2999 N N . ARG A 1 381 ? 35.062 24.281 20.062 1 49.25 381 ARG A N 1
ATOM 3000 C CA . ARG A 1 381 ? 35.344 25.641 19.641 1 49.25 381 ARG A CA 1
ATOM 3001 C C . ARG A 1 381 ? 34.312 26.141 18.641 1 49.25 381 ARG A C 1
ATOM 3003 O O . ARG A 1 381 ? 33.781 27.234 18.797 1 49.25 381 ARG A O 1
ATOM 3010 N N . SER A 1 382 ? 34.281 25.969 17.359 1 47.62 382 SER A N 1
ATOM 3011 C CA . SER A 1 382 ? 34.406 27 16.328 1 47.62 382 SER A CA 1
ATOM 3012 C C . SER A 1 382 ? 33.062 27.609 15.961 1 47.62 382 SER A C 1
ATOM 3014 O O . SER A 1 382 ? 33 28.438 15.062 1 47.62 382 SER A O 1
ATOM 3016 N N . SER A 1 383 ? 31.797 27.062 16.078 1 53.59 383 SER A N 1
ATOM 3017 C CA . SER A 1 383 ? 30.922 27.672 15.086 1 53.59 383 SER A CA 1
ATOM 3018 C C . SER A 1 383 ? 30.188 28.875 15.664 1 53.59 383 SER A C 1
ATOM 3020 O O . SER A 1 383 ? 29.938 28.938 16.875 1 53.59 383 SER A O 1
ATOM 3022 N N . LYS A 1 384 ? 30.141 30.078 15.016 1 53.09 384 LYS A N 1
ATOM 3023 C CA . LYS A 1 384 ? 29.484 31.344 15.305 1 53.09 384 LYS A CA 1
ATOM 3024 C C . LYS A 1 384 ? 28 31.141 15.609 1 53.09 384 LYS A C 1
ATOM 3026 O O . LYS A 1 384 ? 27.422 31.891 16.391 1 53.09 384 LYS A O 1
ATOM 3031 N N . THR A 1 385 ? 27.375 30.312 14.844 1 55.97 385 THR A N 1
ATOM 3032 C CA . THR A 1 385 ? 25.938 30.141 15.016 1 55.97 385 THR A CA 1
ATOM 3033 C C . THR A 1 385 ? 25.625 28.922 15.867 1 55.97 385 THR A C 1
ATOM 3035 O O . THR A 1 385 ? 26.188 27.844 15.648 1 55.97 385 THR A O 1
ATOM 3038 N N . SER A 1 386 ? 24.828 29.172 17.062 1 68.31 386 SER A N 1
ATOM 3039 C CA . SER A 1 386 ? 24.5 28.062 17.953 1 68.31 386 SER A CA 1
ATOM 3040 C C . SER A 1 386 ? 23.047 27.641 17.797 1 68.31 386 SER A C 1
ATOM 3042 O O . SER A 1 386 ? 22.125 28.438 18.047 1 68.31 386 SER A O 1
ATOM 3044 N N . ASP A 1 387 ? 22.719 26.672 16.922 1 80.25 387 ASP A N 1
ATOM 3045 C CA . ASP A 1 387 ? 21.391 26.078 16.875 1 80.25 387 ASP A CA 1
ATOM 3046 C C . ASP A 1 387 ? 21.344 24.797 17.719 1 80.25 387 ASP A C 1
ATOM 3048 O O . ASP A 1 387 ? 22.359 24.109 17.875 1 80.25 387 ASP A O 1
ATOM 3052 N N . PHE A 1 388 ? 20.219 24.656 18.422 1 86.38 388 PHE A N 1
ATOM 3053 C CA . PHE A 1 388 ? 20.047 23.406 19.172 1 86.38 388 PHE A CA 1
ATOM 3054 C C . PHE A 1 388 ? 18.594 22.953 19.141 1 86.38 388 PHE A C 1
ATOM 3056 O O . PHE A 1 388 ? 17.703 23.719 18.766 1 86.38 388 PHE A O 1
ATOM 3063 N N . ALA A 1 389 ? 18.359 21.734 19.406 1 91.19 389 ALA A N 1
ATOM 3064 C CA . ALA A 1 389 ? 17.031 21.141 19.531 1 91.19 389 ALA A CA 1
ATOM 3065 C C . ALA A 1 389 ? 17.031 20.047 20.594 1 91.19 389 ALA A C 1
ATOM 3067 O O . ALA A 1 389 ? 18.062 19.438 20.891 1 91.19 389 ALA A O 1
ATOM 3068 N N . VAL A 1 390 ? 15.914 19.969 21.203 1 91.75 390 VAL A N 1
ATOM 3069 C CA . VAL A 1 390 ? 15.734 18.906 22.188 1 91.75 390 VAL A CA 1
ATOM 3070 C C . VAL A 1 390 ? 14.57 18 21.766 1 91.75 390 VAL A C 1
ATOM 3072 O O . VAL A 1 390 ? 13.523 18.5 21.344 1 91.75 390 VAL A O 1
ATOM 3075 N N . THR A 1 391 ? 14.766 16.75 21.953 1 93.44 391 THR A N 1
ATOM 3076 C CA . THR A 1 391 ? 13.672 15.836 21.641 1 93.44 391 THR A CA 1
ATOM 3077 C C . THR A 1 391 ? 12.531 15.992 22.641 1 93.44 391 THR A C 1
ATOM 3079 O O . THR A 1 391 ? 12.758 16.438 23.766 1 93.44 391 THR A O 1
ATOM 3082 N N . LYS A 1 392 ? 11.344 15.609 22.234 1 90.12 392 LYS A N 1
ATOM 3083 C CA . LYS A 1 392 ? 10.156 15.836 23.047 1 90.12 392 LYS A CA 1
ATOM 3084 C C . LYS A 1 392 ? 10.242 15.07 24.375 1 90.12 392 LYS A C 1
ATOM 3086 O O . LYS A 1 392 ? 9.703 15.516 25.391 1 90.12 392 LYS A O 1
ATOM 3091 N N . ASP A 1 393 ? 10.883 13.961 24.359 1 88.88 393 ASP A N 1
ATOM 3092 C CA . ASP A 1 393 ? 11.016 13.18 25.594 1 88.88 393 ASP A CA 1
ATOM 3093 C C . ASP A 1 393 ? 12.18 13.695 26.438 1 88.88 393 ASP A C 1
ATOM 3095 O O . ASP A 1 393 ? 12.398 13.211 27.547 1 88.88 393 ASP A O 1
ATOM 3099 N N . GLY A 1 394 ? 13 14.664 25.922 1 88.75 394 GLY A N 1
ATOM 3100 C CA . GLY A 1 394 ? 14.086 15.289 26.656 1 88.75 394 GLY A CA 1
ATOM 3101 C C . GLY A 1 394 ? 15.344 14.445 26.703 1 88.75 394 GLY A C 1
ATOM 3102 O O . GLY A 1 394 ? 16.312 14.812 27.359 1 88.75 394 GLY A O 1
ATOM 3103 N N . LYS A 1 395 ? 15.32 13.391 26.016 1 89.69 395 LYS A N 1
ATOM 3104 C CA . LYS A 1 395 ? 16.422 12.43 26.094 1 89.69 395 LYS A CA 1
ATOM 3105 C C . LYS A 1 395 ? 17.625 12.914 25.297 1 89.69 395 LYS A C 1
ATOM 3107 O O . LYS A 1 395 ? 18.781 12.703 25.703 1 89.69 395 LYS A O 1
ATOM 3112 N N . PHE A 1 396 ? 17.359 13.547 24.203 1 91.69 396 PHE A N 1
ATOM 3113 C CA . PHE A 1 396 ? 18.453 13.945 23.328 1 91.69 396 PHE A CA 1
ATOM 3114 C C . PHE A 1 396 ? 18.531 15.461 23.203 1 91.69 396 PHE A C 1
ATOM 3116 O O . PHE A 1 396 ? 17.5 16.125 23.047 1 91.69 396 PHE A O 1
ATOM 3123 N N . ILE A 1 397 ? 19.734 16 23.312 1 89.31 397 ILE A N 1
ATOM 3124 C CA . ILE A 1 397 ? 20.031 17.391 22.969 1 89.31 397 ILE A CA 1
ATOM 3125 C C . ILE A 1 397 ? 20.891 17.438 21.703 1 89.31 397 ILE A C 1
ATOM 3127 O O . ILE A 1 397 ? 21.938 16.797 21.641 1 89.31 397 ILE A O 1
ATOM 3131 N N . ILE A 1 398 ? 20.375 18.062 20.75 1 91.81 398 ILE A N 1
ATOM 3132 C CA . ILE A 1 398 ? 21.047 18.172 19.453 1 91.81 398 ILE A CA 1
ATOM 3133 C C . ILE A 1 398 ? 21.672 19.562 19.312 1 91.81 398 ILE A C 1
ATOM 3135 O O . ILE A 1 398 ? 20.969 20.578 19.438 1 91.81 398 ILE A O 1
ATOM 3139 N N . ILE A 1 399 ? 22.984 19.625 19.047 1 87.5 399 ILE A N 1
ATOM 3140 C CA . ILE A 1 399 ? 23.672 20.906 19.047 1 87.5 399 ILE A CA 1
ATOM 3141 C C . ILE A 1 399 ? 24.609 21 17.844 1 87.5 399 ILE A C 1
ATOM 3143 O O . ILE A 1 399 ? 25.188 19.984 17.422 1 87.5 399 ILE A O 1
ATOM 3147 N N . MET A 1 400 ? 24.641 22.156 17.438 1 85.12 400 MET A N 1
ATOM 3148 C CA . MET A 1 400 ? 25.688 22.406 16.453 1 85.12 400 MET A CA 1
ATOM 3149 C C . MET A 1 400 ? 27.078 22.328 17.094 1 85.12 400 MET A C 1
ATOM 3151 O O . MET A 1 400 ? 27.281 22.859 18.188 1 85.12 400 MET A O 1
ATOM 3155 N N . ASN A 1 401 ? 28.141 21.672 16.75 1 76.62 401 ASN A N 1
ATOM 3156 C CA . ASN A 1 401 ? 29.438 21.484 17.359 1 76.62 401 ASN A CA 1
ATOM 3157 C C . ASN A 1 401 ? 30.547 22.094 16.516 1 76.62 401 ASN A C 1
ATOM 3159 O O . ASN A 1 401 ? 31.453 22.766 17.031 1 76.62 401 ASN A O 1
ATOM 3163 N N . ARG A 1 402 ? 30.594 22.156 15.266 1 79.06 402 ARG A N 1
ATOM 3164 C CA . ARG A 1 402 ? 31.484 22.75 14.273 1 79.06 402 ARG A CA 1
ATOM 3165 C C . ARG A 1 402 ? 30.688 23.266 13.078 1 79.06 402 ARG A C 1
ATOM 3167 O O . ARG A 1 402 ? 29.453 23.281 13.102 1 79.06 402 ARG A O 1
ATOM 3174 N N . ASP A 1 403 ? 31.469 23.75 12.188 1 82.94 403 ASP A N 1
ATOM 3175 C CA . ASP A 1 403 ? 30.812 24.359 11.031 1 82.94 403 ASP A CA 1
ATOM 3176 C C . ASP A 1 403 ? 30.031 23.312 10.234 1 82.94 403 ASP A C 1
ATOM 3178 O O . ASP A 1 403 ? 29.047 23.641 9.57 1 82.94 403 ASP A O 1
ATOM 3182 N N . SER A 1 404 ? 30.438 22.078 10.414 1 90.94 404 SER A N 1
ATOM 3183 C CA . SER A 1 404 ? 29.828 21.094 9.531 1 90.94 404 SER A CA 1
ATOM 3184 C C . SER A 1 404 ? 29.422 19.844 10.289 1 90.94 404 SER A C 1
ATOM 3186 O O . SER A 1 404 ? 29.312 18.766 9.703 1 90.94 404 SER A O 1
ATOM 3188 N N . THR A 1 405 ? 29.312 20.016 11.617 1 91.31 405 THR A N 1
ATOM 3189 C CA . THR A 1 405 ? 29 18.828 12.398 1 91.31 405 THR A CA 1
ATOM 3190 C C . THR A 1 405 ? 27.891 19.125 13.406 1 91.31 405 THR A C 1
ATOM 3192 O O . THR A 1 405 ? 27.812 20.234 13.945 1 91.31 405 THR A O 1
ATOM 3195 N N . ILE A 1 406 ? 27.078 18.141 13.625 1 92.19 406 ILE A N 1
ATOM 3196 C CA . ILE A 1 406 ? 26.031 18.203 14.633 1 92.19 406 ILE A CA 1
ATOM 3197 C C . ILE A 1 406 ? 26.234 17.094 15.656 1 92.19 406 ILE A C 1
ATOM 3199 O O . ILE A 1 406 ? 26.5 15.945 15.289 1 92.19 406 ILE A O 1
ATOM 3203 N N . LEU A 1 407 ? 26.125 17.453 16.875 1 90.56 407 LEU A N 1
ATOM 3204 C CA . LEU A 1 407 ? 26.281 16.5 17.969 1 90.56 407 LEU A CA 1
ATOM 3205 C C . LEU A 1 407 ? 24.922 16.109 18.547 1 90.56 407 LEU A C 1
ATOM 3207 O O . LEU A 1 407 ? 24.109 16.984 18.875 1 90.56 407 LEU A O 1
ATOM 3211 N N . LEU A 1 408 ? 24.703 14.844 18.609 1 92.56 408 LEU A N 1
ATOM 3212 C CA . LEU A 1 408 ? 23.562 14.289 19.328 1 92.56 408 LEU A CA 1
ATOM 3213 C C . LEU A 1 408 ? 23.984 13.75 20.688 1 92.56 408 LEU A C 1
ATOM 3215 O O . LEU A 1 408 ? 24.672 12.734 20.781 1 92.56 408 LEU A O 1
ATOM 3219 N N . PHE A 1 409 ? 23.547 14.414 21.703 1 89.12 409 PHE A N 1
ATOM 3220 C CA . PHE A 1 409 ? 23.938 14.055 23.062 1 89.12 409 PHE A CA 1
ATOM 3221 C C . PHE A 1 409 ? 22.797 13.383 23.797 1 89.12 409 PHE A C 1
ATOM 3223 O O . PHE A 1 409 ? 21.719 13.969 23.953 1 89.12 409 PHE A O 1
ATOM 3230 N N . ASN A 1 410 ? 23.031 12.195 24.25 1 90.12 410 ASN A N 1
ATOM 3231 C CA . ASN A 1 410 ? 22.062 11.508 25.094 1 90.12 410 ASN A CA 1
ATOM 3232 C C . ASN A 1 410 ? 22.25 11.844 26.562 1 90.12 410 ASN A C 1
ATOM 3234 O O . ASN A 1 410 ? 23.266 11.508 27.156 1 90.12 410 ASN A O 1
ATOM 3238 N N . ARG A 1 411 ? 21.344 12.375 27.172 1 84.19 411 ARG A N 1
ATOM 3239 C CA . ARG A 1 411 ? 21.453 12.883 28.531 1 84.19 411 ARG A CA 1
ATOM 3240 C C . ARG A 1 411 ? 21.531 11.742 29.531 1 84.19 411 ARG A C 1
ATOM 3242 O O . ARG A 1 411 ? 22.172 11.867 30.578 1 84.19 411 ARG A O 1
ATOM 3249 N N . ASP A 1 412 ? 20.859 10.672 29.203 1 87.06 412 ASP A N 1
ATOM 3250 C CA . ASP A 1 412 ? 20.797 9.539 30.125 1 87.06 412 ASP A CA 1
ATOM 3251 C C . ASP A 1 412 ? 22.078 8.711 30.062 1 87.06 412 ASP A C 1
ATOM 3253 O O . ASP A 1 412 ? 22.703 8.445 31.094 1 87.06 412 ASP A O 1
ATOM 3257 N N . THR A 1 413 ? 22.422 8.375 28.875 1 88.19 413 THR A N 1
ATOM 3258 C CA . THR A 1 413 ? 23.562 7.492 28.688 1 88.19 413 THR A CA 1
ATOM 3259 C C . THR A 1 413 ? 24.859 8.305 28.547 1 88.19 413 THR A C 1
ATOM 3261 O O . THR A 1 413 ? 25.953 7.75 28.641 1 88.19 413 THR A O 1
ATOM 3264 N N . LYS A 1 414 ? 24.766 9.555 28.297 1 86.06 414 LYS A N 1
ATOM 3265 C CA . LYS A 1 414 ? 25.875 10.469 28.094 1 86.06 414 LYS A CA 1
ATOM 3266 C C . LYS A 1 414 ? 26.656 10.117 26.828 1 86.06 414 LYS A C 1
ATOM 3268 O O . LYS A 1 414 ? 27.812 10.531 26.656 1 86.06 414 LYS A O 1
ATOM 3273 N N . GLN A 1 415 ? 25.969 9.344 26 1 88.69 415 GLN A N 1
ATOM 3274 C CA . GLN A 1 415 ? 26.578 8.992 24.719 1 88.69 415 GLN A CA 1
ATOM 3275 C C . GLN A 1 415 ? 26.469 10.141 23.719 1 88.69 415 GLN A C 1
ATOM 3277 O O . GLN A 1 415 ? 25.453 10.852 23.703 1 88.69 415 GLN A O 1
ATOM 3282 N N . GLU A 1 416 ? 27.531 10.234 22.875 1 88.75 416 GLU A N 1
ATOM 3283 C CA . GLU A 1 416 ? 27.562 11.258 21.844 1 88.75 416 GLU A CA 1
ATOM 3284 C C . GLU A 1 416 ? 27.625 10.641 20.453 1 88.75 416 GLU A C 1
ATOM 3286 O O . GLU A 1 416 ? 28.359 9.68 20.219 1 88.75 416 GLU A O 1
ATOM 3291 N N . ARG A 1 417 ? 26.703 11.039 19.609 1 92 417 ARG A N 1
ATOM 3292 C CA . ARG A 1 417 ? 26.719 10.695 18.188 1 92 417 ARG A CA 1
ATOM 3293 C C . ARG A 1 417 ? 26.922 11.93 17.328 1 92 417 ARG A C 1
ATOM 3295 O O . ARG A 1 417 ? 26.453 13.023 17.672 1 92 417 ARG A O 1
ATOM 3302 N N . LEU A 1 418 ? 27.609 11.703 16.172 1 92.25 418 LEU A N 1
ATOM 3303 C CA . LEU A 1 418 ? 27.938 12.859 15.344 1 92.25 418 LEU A CA 1
ATOM 3304 C C . LEU A 1 418 ? 27.344 12.727 13.953 1 92.25 418 LEU A C 1
ATOM 3306 O O . LEU A 1 418 ? 27.328 11.633 13.375 1 92.25 418 LEU A O 1
ATOM 3310 N N . ILE A 1 419 ? 26.766 13.773 13.477 1 94.38 419 ILE A N 1
ATOM 3311 C CA . ILE A 1 419 ? 26.406 13.938 12.078 1 94.38 419 ILE A CA 1
ATOM 3312 C C . ILE A 1 419 ? 27.438 14.828 11.375 1 94.38 419 ILE A C 1
ATOM 3314 O O . ILE A 1 419 ? 27.688 15.961 11.812 1 94.38 419 ILE A O 1
ATOM 3318 N N . GLU A 1 420 ? 28 14.32 10.32 1 94.5 420 GLU A N 1
ATOM 3319 C CA . GLU A 1 420 ? 29 15.086 9.586 1 94.5 420 GLU A CA 1
ATOM 3320 C C . GLU A 1 420 ? 28.5 15.453 8.188 1 94.5 420 GLU A C 1
ATOM 3322 O O . GLU A 1 420 ? 28.062 14.578 7.434 1 94.5 420 GLU A O 1
ATOM 3327 N N . GLU A 1 421 ? 28.578 16.672 7.953 1 94.25 421 GLU A N 1
ATOM 3328 C CA . GLU A 1 421 ? 28.234 17.188 6.633 1 94.25 421 GLU A CA 1
ATOM 3329 C C . GLU A 1 421 ? 29.484 17.609 5.863 1 94.25 421 GLU A C 1
ATOM 3331 O O . GLU A 1 421 ? 30.516 17.891 6.465 1 94.25 421 GLU A O 1
ATOM 3336 N N . ASP A 1 422 ? 29.344 17.703 4.52 1 91.75 422 ASP A N 1
ATOM 3337 C CA . ASP A 1 422 ? 30.453 18.109 3.662 1 91.75 422 ASP A CA 1
ATOM 3338 C C . ASP A 1 422 ? 30.594 19.625 3.611 1 91.75 422 ASP A C 1
ATOM 3340 O O . ASP A 1 422 ? 31.656 20.141 3.258 1 91.75 422 ASP A O 1
ATOM 3344 N N . ASN A 1 423 ? 29.578 20.281 3.9 1 91.62 423 ASN A N 1
ATOM 3345 C CA . ASN A 1 423 ? 29.547 21.75 3.859 1 91.62 423 ASN A CA 1
ATOM 3346 C C . ASN A 1 423 ? 29.094 22.344 5.191 1 91.62 423 ASN A C 1
ATOM 3348 O O . ASN A 1 423 ? 28.609 21.609 6.062 1 91.62 423 ASN A O 1
ATOM 3352 N N . THR A 1 424 ? 29.297 23.641 5.316 1 90 424 THR A N 1
ATOM 3353 C CA . THR A 1 424 ? 28.922 24.359 6.531 1 90 424 THR A CA 1
ATOM 3354 C C . THR A 1 424 ? 27.406 24.297 6.758 1 90 424 THR A C 1
ATOM 3356 O O . THR A 1 424 ? 26.625 24.469 5.82 1 90 424 THR A O 1
ATOM 3359 N N . ILE A 1 425 ? 27.031 24.031 8.016 1 90.81 425 ILE A N 1
ATOM 3360 C CA . ILE A 1 425 ? 25.625 23.969 8.414 1 90.81 425 ILE A CA 1
ATOM 3361 C C . ILE A 1 425 ? 25.141 25.344 8.859 1 90.81 425 ILE A C 1
ATOM 3363 O O . ILE A 1 425 ? 25.812 26.016 9.641 1 90.81 425 ILE A O 1
ATOM 3367 N N . THR A 1 426 ? 24.047 25.703 8.367 1 88 426 THR A N 1
ATOM 3368 C CA . THR A 1 426 ? 23.531 27.016 8.734 1 88 426 THR A CA 1
ATOM 3369 C C . THR A 1 426 ? 22.438 26.891 9.781 1 88 426 THR A C 1
ATOM 3371 O O . THR A 1 426 ? 22.328 27.734 10.68 1 88 426 THR A O 1
ATOM 3374 N N . SER A 1 427 ? 21.625 25.922 9.68 1 90.44 427 SER A N 1
ATOM 3375 C CA . SER A 1 427 ? 20.547 25.672 10.625 1 90.44 427 SER A CA 1
ATOM 3376 C C . SER A 1 427 ? 20.016 24.234 10.484 1 90.44 427 SER A C 1
ATOM 3378 O O . SER A 1 427 ? 20.375 23.531 9.547 1 90.44 427 SER A O 1
ATOM 3380 N N . PHE A 1 428 ? 19.234 23.812 11.477 1 93.19 428 PHE A N 1
ATOM 3381 C CA . PHE A 1 428 ? 18.562 22.516 11.352 1 93.19 428 PHE A CA 1
ATOM 3382 C C . PHE A 1 428 ? 17.234 22.531 12.086 1 93.19 428 PHE A C 1
ATOM 3384 O O . PHE A 1 428 ? 16.969 23.422 12.891 1 93.19 428 PHE A O 1
ATOM 3391 N N . SER A 1 429 ? 16.406 21.625 11.742 1 94.94 429 SER A N 1
ATOM 3392 C CA . SER A 1 429 ? 15.086 21.469 12.352 1 94.94 429 SER A CA 1
ATOM 3393 C C . SER A 1 429 ? 14.773 20 12.633 1 94.94 429 SER A C 1
ATOM 3395 O O . SER A 1 429 ? 15.094 19.125 11.828 1 94.94 429 SER A O 1
ATOM 3397 N N . LEU A 1 430 ? 14.188 19.828 13.781 1 95.81 430 LEU A N 1
ATOM 3398 C CA . LEU A 1 430 ? 13.836 18.484 14.227 1 95.81 430 LEU A CA 1
ATOM 3399 C C . LEU A 1 430 ? 12.383 18.172 13.891 1 95.81 430 LEU A C 1
ATOM 3401 O O . LEU A 1 430 ? 11.5 19.016 14.07 1 95.81 430 LEU A O 1
ATOM 3405 N N . SER A 1 431 ? 12.211 16.906 13.469 1 96.62 431 SER A N 1
ATOM 3406 C CA . SER A 1 431 ? 10.844 16.469 13.195 1 96.62 431 SER A CA 1
ATOM 3407 C C . SER A 1 431 ? 10.047 16.281 14.484 1 96.62 431 SER A C 1
ATOM 3409 O O . SER A 1 431 ? 10.625 16.156 15.562 1 96.62 431 SER A O 1
ATOM 3411 N N . ASP A 1 432 ? 8.734 16.219 14.328 1 93.5 432 ASP A N 1
ATOM 3412 C CA . ASP A 1 432 ? 7.848 16.125 15.484 1 93.5 432 ASP A CA 1
ATOM 3413 C C . ASP A 1 432 ? 8.07 14.828 16.25 1 93.5 432 ASP A C 1
ATOM 3415 O O . ASP A 1 432 ? 8.016 14.812 17.484 1 93.5 432 ASP A O 1
ATOM 3419 N N . ASP A 1 433 ? 8.32 13.766 15.586 1 91.75 433 ASP A N 1
ATOM 3420 C CA . ASP A 1 433 ? 8.5 12.477 16.234 1 91.75 433 ASP A CA 1
ATOM 3421 C C . ASP A 1 433 ? 9.93 12.312 16.75 1 91.75 433 ASP A C 1
ATOM 3423 O O . ASP A 1 433 ? 10.234 11.336 17.438 1 91.75 433 ASP A O 1
ATOM 3427 N N . GLY A 1 434 ? 10.82 13.25 16.344 1 94 434 GLY A N 1
ATOM 3428 C CA . GLY A 1 434 ? 12.188 13.227 16.844 1 94 434 GLY A CA 1
ATOM 3429 C C . GLY A 1 434 ? 13.086 12.281 16.062 1 94 434 GLY A C 1
ATOM 3430 O O . GLY A 1 434 ? 14.234 12.055 16.438 1 94 434 GLY A O 1
ATOM 3431 N N . ASP A 1 435 ? 12.625 11.758 14.961 1 95.25 435 ASP A N 1
ATOM 3432 C CA . ASP A 1 435 ? 13.359 10.719 14.25 1 95.25 435 ASP A CA 1
ATOM 3433 C C . ASP A 1 435 ? 14.172 11.305 13.102 1 95.25 435 ASP A C 1
ATOM 3435 O O . ASP A 1 435 ? 15.062 10.641 12.562 1 95.25 435 ASP A O 1
ATOM 3439 N N . PHE A 1 436 ? 13.844 12.539 12.742 1 97 436 PHE A N 1
ATOM 3440 C CA . PHE A 1 436 ? 14.5 13.086 11.562 1 97 436 PHE A CA 1
ATOM 3441 C C . PHE A 1 436 ? 15.016 14.5 11.836 1 97 436 PHE A C 1
ATOM 3443 O O . PHE A 1 436 ? 14.438 15.227 12.648 1 97 436 PHE A O 1
ATOM 3450 N N . LEU A 1 437 ? 16.094 14.883 11.156 1 96.56 437 LEU A N 1
ATOM 3451 C CA . LEU A 1 437 ? 16.703 16.203 11.242 1 96.56 437 LEU A CA 1
ATOM 3452 C C . LEU A 1 437 ? 16.875 16.812 9.859 1 96.56 437 LEU A C 1
ATOM 3454 O O . LEU A 1 437 ? 17.484 16.203 8.977 1 96.56 437 LEU A O 1
ATOM 3458 N N . LEU A 1 438 ? 16.281 17.953 9.688 1 96.62 438 LEU A N 1
ATOM 3459 C CA . LEU A 1 438 ? 16.5 18.719 8.469 1 96.62 438 LEU A CA 1
ATOM 3460 C C . LEU A 1 438 ? 17.703 19.656 8.617 1 96.62 438 LEU A C 1
ATOM 3462 O O . LEU A 1 438 ? 17.719 20.531 9.484 1 96.62 438 LEU A O 1
ATOM 3466 N N . VAL A 1 439 ? 18.688 19.5 7.746 1 95.06 439 VAL A N 1
ATOM 3467 C CA . VAL A 1 439 ? 19.938 20.25 7.883 1 95.06 439 VAL A CA 1
ATOM 3468 C C . VAL A 1 439 ? 20.125 21.156 6.672 1 95.06 439 VAL A C 1
ATOM 3470 O O . VAL A 1 439 ? 20.234 20.672 5.539 1 95.06 439 VAL A O 1
ATOM 3473 N N . ASN A 1 440 ? 20.172 22.422 6.934 1 93.25 440 ASN A N 1
ATOM 3474 C CA . ASN A 1 440 ? 20.438 23.406 5.891 1 93.25 440 ASN A CA 1
ATOM 3475 C C . ASN A 1 440 ? 21.922 23.656 5.715 1 93.25 440 ASN A C 1
ATOM 3477 O O . ASN A 1 440 ? 22.641 23.922 6.688 1 93.25 440 ASN A O 1
ATOM 3481 N N . LEU A 1 441 ? 22.344 23.641 4.48 1 92.25 441 LEU A N 1
ATOM 3482 C CA . LEU A 1 441 ? 23.75 23.828 4.184 1 92.25 441 LEU A CA 1
ATOM 3483 C C . LEU A 1 441 ? 23.984 25.109 3.381 1 92.25 441 LEU A C 1
ATOM 3485 O O . LEU A 1 441 ? 23.062 25.578 2.701 1 92.25 441 LEU A O 1
ATOM 3489 N N . ILE A 1 442 ? 25.188 25.547 3.443 1 88.69 442 ILE A N 1
ATOM 3490 C CA . ILE A 1 442 ? 25.547 26.75 2.697 1 88.69 442 ILE A CA 1
ATOM 3491 C C . ILE A 1 442 ? 25.547 26.453 1.2 1 88.69 442 ILE A C 1
ATOM 3493 O O . ILE A 1 442 ? 25.391 27.359 0.378 1 88.69 442 ILE A O 1
ATOM 3497 N N . SER A 1 443 ? 25.734 25.156 0.773 1 85.62 443 SER A N 1
ATOM 3498 C CA . SER A 1 443 ? 25.797 24.703 -0.616 1 85.62 443 SER A CA 1
ATOM 3499 C C . SER A 1 443 ? 24.406 24.688 -1.255 1 85.62 443 SER A C 1
ATOM 3501 O O . SER A 1 443 ? 24.219 24.125 -2.336 1 85.62 443 SER A O 1
ATOM 3503 N N . GLU A 1 444 ? 23.469 25.281 -0.61 1 88.56 444 GLU A N 1
ATOM 3504 C CA . GLU A 1 444 ? 22.109 25.406 -1.141 1 88.56 444 GLU A CA 1
ATOM 3505 C C . GLU A 1 444 ? 21.422 24.047 -1.214 1 88.56 444 GLU A C 1
ATOM 3507 O O . GLU A 1 444 ? 20.75 23.734 -2.193 1 88.56 444 GLU A O 1
ATOM 3512 N N . LYS A 1 445 ? 21.781 23.234 -0.304 1 93.06 445 LYS A N 1
ATOM 3513 C CA . LYS A 1 445 ? 21.141 21.938 -0.149 1 93.06 445 LYS A CA 1
ATOM 3514 C C . LYS A 1 445 ? 20.562 21.766 1.253 1 93.06 445 LYS A C 1
ATOM 3516 O O . LYS A 1 445 ? 21.078 22.344 2.215 1 93.06 445 LYS A O 1
ATOM 3521 N N . ILE A 1 446 ? 19.5 21.062 1.254 1 95.88 446 ILE A N 1
ATOM 3522 C CA . ILE A 1 446 ? 18.938 20.641 2.527 1 95.88 446 ILE A CA 1
ATOM 3523 C C . ILE A 1 446 ? 18.984 19.109 2.621 1 95.88 446 ILE A C 1
ATOM 3525 O O . ILE A 1 446 ? 18.484 18.422 1.733 1 95.88 446 ILE A O 1
ATOM 3529 N N . HIS A 1 447 ? 19.578 18.656 3.703 1 97.62 447 HIS A N 1
ATOM 3530 C CA . HIS A 1 447 ? 19.672 17.219 3.896 1 97.62 447 HIS A CA 1
ATOM 3531 C C . HIS A 1 447 ? 18.719 16.734 4.988 1 97.62 447 HIS A C 1
ATOM 3533 O O . HIS A 1 447 ? 18.562 17.422 6.008 1 97.62 447 HIS A O 1
ATOM 3539 N N . LEU A 1 448 ? 18.125 15.602 4.727 1 98.12 448 LEU A N 1
ATOM 3540 C CA . LEU A 1 448 ? 17.312 14.938 5.738 1 98.12 448 LEU A CA 1
ATOM 3541 C C . LEU A 1 448 ? 18.062 13.758 6.344 1 98.12 448 LEU A C 1
ATOM 3543 O O . LEU A 1 448 ? 18.453 12.828 5.629 1 98.12 448 LEU A O 1
ATOM 3547 N N . TRP A 1 449 ? 18.234 13.789 7.652 1 97.62 449 TRP A N 1
ATOM 3548 C CA . TRP A 1 449 ? 18.922 12.719 8.367 1 97.62 449 TRP A CA 1
ATOM 3549 C C . TRP A 1 449 ? 17.938 11.922 9.227 1 97.62 449 TRP A C 1
ATOM 3551 O O . TRP A 1 449 ? 17.078 12.492 9.891 1 97.62 449 TRP A O 1
ATOM 3561 N N . ASN A 1 450 ? 17.969 10.617 9.141 1 97.25 450 ASN A N 1
ATOM 3562 C CA . ASN A 1 450 ? 17.312 9.742 10.102 1 97.25 450 ASN A CA 1
ATOM 3563 C C . ASN A 1 450 ? 18.188 9.508 11.336 1 97.25 450 ASN A C 1
ATOM 3565 O O . ASN A 1 450 ? 19.312 9.016 11.227 1 97.25 450 ASN A O 1
ATOM 3569 N N . ILE A 1 451 ? 17.719 9.828 12.5 1 94.81 451 ILE A N 1
ATOM 3570 C CA . ILE A 1 451 ? 18.562 9.773 13.688 1 94.81 451 ILE A CA 1
ATOM 3571 C C . ILE A 1 451 ? 17.969 8.797 14.703 1 94.81 451 ILE A C 1
ATOM 3573 O O . ILE A 1 451 ? 18.312 8.828 15.883 1 94.81 451 ILE A O 1
ATOM 3577 N N . ARG A 1 452 ? 16.984 8.031 14.344 1 91.25 452 ARG A N 1
ATOM 3578 C CA . ARG A 1 452 ? 16.375 7.051 15.234 1 91.25 452 ARG A CA 1
ATOM 3579 C C . ARG A 1 452 ? 17.406 6.055 15.742 1 91.25 452 ARG A C 1
ATOM 3581 O O . ARG A 1 452 ? 17.438 5.727 16.922 1 91.25 452 ARG A O 1
ATOM 3588 N N . ASN A 1 453 ? 18.203 5.559 14.82 1 89.75 453 ASN A N 1
ATOM 3589 C CA . ASN A 1 453 ? 19.359 4.715 15.125 1 89.75 453 ASN A CA 1
ATOM 3590 C C . ASN A 1 453 ? 20.672 5.406 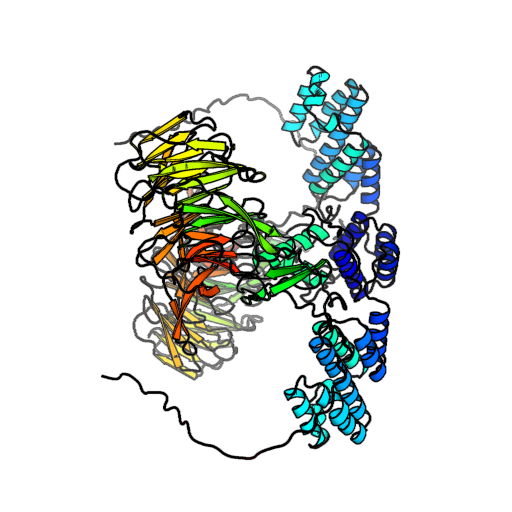14.766 1 89.75 453 ASN A C 1
ATOM 3592 O O . ASN A 1 453 ? 20.859 6.582 15.078 1 89.75 453 ASN A O 1
ATOM 3596 N N . ASP A 1 454 ? 21.531 4.762 14.18 1 91.56 454 ASP A N 1
ATOM 3597 C CA . ASP A 1 454 ? 22.719 5.441 13.68 1 91.56 454 ASP A CA 1
ATOM 3598 C C . ASP A 1 454 ? 22.359 6.441 12.586 1 91.56 454 ASP A C 1
ATOM 3600 O O . ASP A 1 454 ? 21.656 6.102 11.633 1 91.56 454 ASP A O 1
ATOM 3604 N N . PRO A 1 455 ? 22.828 7.672 12.938 1 94.25 455 PRO A N 1
ATOM 3605 C CA . PRO A 1 455 ? 22.438 8.711 11.984 1 94.25 455 PRO A CA 1
ATOM 3606 C C . PRO A 1 455 ? 22.812 8.367 10.547 1 94.25 455 PRO A C 1
ATOM 3608 O O . PRO A 1 455 ? 23.922 7.902 10.281 1 94.25 455 PRO A O 1
ATOM 3611 N N . SER A 1 456 ? 21.859 8.523 9.625 1 95.81 456 SER A N 1
ATOM 3612 C CA . SER A 1 456 ? 22.078 8.297 8.203 1 95.81 456 SER A CA 1
ATOM 3613 C C . SER A 1 456 ? 21.328 9.312 7.355 1 95.81 456 SER A C 1
ATOM 3615 O O . SER A 1 456 ? 20.188 9.656 7.668 1 95.81 456 SER A O 1
ATOM 3617 N N . ARG A 1 457 ? 22.047 9.82 6.379 1 95.88 457 ARG A N 1
ATOM 3618 C CA . ARG A 1 457 ? 21.375 10.727 5.457 1 95.88 457 ARG A CA 1
ATOM 3619 C C . ARG A 1 457 ? 20.406 9.984 4.555 1 95.88 457 ARG A C 1
ATOM 3621 O O . ARG A 1 457 ? 20.781 9.016 3.893 1 95.88 457 ARG A O 1
ATOM 3628 N N . VAL A 1 458 ? 19.156 10.461 4.434 1 95.44 458 VAL A N 1
ATOM 3629 C CA . VAL A 1 458 ? 18.156 9.656 3.729 1 95.44 458 VAL A CA 1
ATOM 3630 C C . VAL A 1 458 ? 17.641 10.43 2.514 1 95.44 458 VAL A C 1
ATOM 3632 O O . VAL A 1 458 ? 17.234 9.82 1.516 1 95.44 458 VAL A O 1
ATOM 3635 N N . LYS A 1 459 ? 17.531 11.742 2.586 1 96.5 459 LYS A N 1
ATOM 3636 C CA . LYS A 1 459 ? 17 12.531 1.478 1 96.5 459 LYS A CA 1
ATOM 3637 C C . LYS A 1 459 ? 17.781 13.836 1.312 1 96.5 459 LYS A C 1
ATOM 3639 O O . LYS A 1 459 ? 18.562 14.211 2.188 1 96.5 459 LYS A O 1
ATOM 3644 N N . GLN A 1 460 ? 17.562 14.453 0.135 1 96.75 460 GLN A N 1
ATOM 3645 C CA . GLN A 1 460 ? 18.141 15.758 -0.181 1 96.75 460 GLN A CA 1
ATOM 3646 C C . GLN A 1 460 ? 17.172 16.625 -0.979 1 96.75 460 GLN A C 1
ATOM 3648 O O . GLN A 1 460 ? 16.484 16.125 -1.865 1 96.75 460 GLN A O 1
ATOM 3653 N N . TYR A 1 461 ? 17.141 17.859 -0.662 1 95.56 461 TYR A N 1
ATOM 3654 C CA . TYR A 1 461 ? 16.266 18.797 -1.336 1 95.56 461 TYR A CA 1
ATOM 3655 C C . TYR A 1 461 ? 17.062 19.938 -1.956 1 95.56 461 TYR A C 1
ATOM 3657 O O . TYR A 1 461 ? 17.859 20.594 -1.273 1 95.56 461 TYR A O 1
ATOM 3665 N N . ILE A 1 462 ? 16.766 20.078 -3.248 1 93.38 462 ILE A N 1
ATOM 3666 C CA . ILE A 1 462 ? 17.516 21.078 -4.008 1 93.38 462 ILE A CA 1
ATOM 3667 C C . ILE A 1 462 ? 16.547 21.984 -4.754 1 93.38 462 ILE A C 1
ATOM 3669 O O . ILE A 1 462 ? 15.414 21.594 -5.051 1 93.38 462 ILE A O 1
ATOM 3673 N N . GLY A 1 463 ? 17.016 23.203 -5.098 1 87.81 463 GLY A N 1
ATOM 3674 C CA . GLY A 1 463 ? 16.219 24.156 -5.855 1 87.81 463 GLY A CA 1
ATOM 3675 C C . GLY A 1 463 ? 16.344 25.578 -5.344 1 87.81 463 GLY A C 1
ATOM 3676 O O . GLY A 1 463 ? 16.578 26.5 -6.121 1 87.81 463 GLY A O 1
ATOM 3677 N N . HIS A 1 464 ? 16.266 25.703 -4.094 1 82 464 HIS A N 1
ATOM 3678 C CA . HIS A 1 464 ? 16.359 27.016 -3.461 1 82 464 HIS A CA 1
ATOM 3679 C C . HIS A 1 464 ? 17.781 27.562 -3.533 1 82 464 HIS A C 1
ATOM 3681 O O . HIS A 1 464 ? 18.719 26.828 -3.859 1 82 464 HIS A O 1
ATOM 3687 N N . LYS A 1 465 ? 17.844 28.797 -3.402 1 80.81 465 LYS A N 1
ATOM 3688 C CA . LYS A 1 465 ? 19.156 29.438 -3.453 1 80.81 465 LYS A CA 1
ATOM 3689 C C . LYS A 1 465 ? 19.5 30.109 -2.123 1 80.81 465 LYS A C 1
ATOM 3691 O O . LYS A 1 465 ? 18.609 30.625 -1.438 1 80.81 465 LYS A O 1
ATOM 3696 N N . ARG A 1 466 ? 20.734 29.938 -1.739 1 73.56 466 ARG A N 1
ATOM 3697 C CA . ARG A 1 466 ? 21.281 30.578 -0.542 1 73.56 466 ARG A CA 1
ATOM 3698 C C . ARG A 1 466 ? 22.672 31.156 -0.799 1 73.56 466 ARG A C 1
ATOM 3700 O O . ARG A 1 466 ? 23.578 30.422 -1.204 1 73.56 466 ARG A O 1
ATOM 3707 N N . SER A 1 467 ? 22.781 32.438 -0.628 1 64 467 SER A N 1
ATOM 3708 C CA . SER A 1 467 ? 24.109 33 -0.847 1 64 467 SER A CA 1
ATOM 3709 C C . SER A 1 467 ? 24.688 33.594 0.443 1 64 467 SER A C 1
ATOM 3711 O O . SER A 1 467 ? 25.828 33.281 0.804 1 64 467 SER A O 1
ATOM 3713 N N . ARG A 1 468 ? 23.906 34.312 1.238 1 63.88 468 ARG A N 1
ATOM 3714 C CA . ARG A 1 468 ? 24.531 35.156 2.268 1 63.88 468 ARG A CA 1
ATOM 3715 C C . ARG A 1 468 ? 23.828 34.969 3.607 1 63.88 468 ARG A C 1
ATOM 3717 O O . ARG A 1 468 ? 24.422 35.188 4.664 1 63.88 468 ARG A O 1
ATOM 3724 N N . PHE A 1 469 ? 22.656 34.5 3.619 1 72.62 469 PHE A N 1
ATOM 3725 C CA . PHE A 1 469 ? 21.844 34.656 4.816 1 72.62 469 PHE A CA 1
ATOM 3726 C C . PHE A 1 469 ? 21.516 33.281 5.418 1 72.62 469 PHE A C 1
ATOM 3728 O O . PHE A 1 469 ? 21.719 32.25 4.777 1 72.62 469 PHE A O 1
ATOM 3735 N N . VAL A 1 470 ? 21.156 33.406 6.723 1 81.38 470 VAL A N 1
ATOM 3736 C CA . VAL A 1 470 ? 20.688 32.188 7.406 1 81.38 470 VAL A CA 1
ATOM 3737 C C . VAL A 1 470 ? 19.25 31.891 6.984 1 81.38 470 VAL A C 1
ATOM 3739 O O . VAL A 1 470 ? 18.344 32.719 7.203 1 81.38 470 VAL A O 1
ATOM 3742 N N . ILE A 1 471 ? 19.078 30.828 6.297 1 87.06 471 ILE A N 1
ATOM 3743 C CA . ILE A 1 471 ? 17.766 30.359 5.879 1 87.06 471 ILE A CA 1
ATOM 3744 C C . ILE A 1 471 ? 17.344 29.172 6.734 1 87.06 471 ILE A C 1
ATOM 3746 O O . ILE A 1 471 ? 18.141 28.266 6.988 1 87.06 471 ILE A O 1
ATOM 3750 N N . ARG A 1 472 ? 16.109 29.266 7.18 1 92.31 472 ARG A N 1
ATOM 3751 C CA . ARG A 1 472 ? 15.586 28.172 8.008 1 92.31 472 ARG A CA 1
ATOM 3752 C C . ARG A 1 472 ? 14.43 27.469 7.312 1 92.31 472 ARG A C 1
ATOM 3754 O O . ARG A 1 472 ? 13.547 28.125 6.75 1 92.31 472 ARG A O 1
ATOM 3761 N N . SER A 1 473 ? 14.516 26.156 7.363 1 95.25 473 SER A N 1
ATOM 3762 C CA . SER A 1 473 ? 13.469 25.312 6.793 1 95.25 473 SER A CA 1
ATOM 3763 C C . SER A 1 473 ? 12.68 24.594 7.883 1 95.25 473 SER A C 1
ATOM 3765 O O . SER A 1 473 ? 13.055 24.625 9.055 1 95.25 473 SER A O 1
ATOM 3767 N N . CYS A 1 474 ? 11.555 24.016 7.41 1 97.12 474 CYS A N 1
ATOM 3768 C CA . CYS A 1 474 ? 10.742 23.328 8.398 1 97.12 474 CYS A CA 1
ATOM 3769 C C . CYS A 1 474 ? 9.969 22.172 7.762 1 97.12 474 CYS A C 1
ATOM 3771 O O . CYS A 1 474 ? 9.852 22.109 6.535 1 97.12 474 CYS A O 1
ATOM 3773 N N . PHE A 1 475 ? 9.602 21.25 8.625 1 97.69 475 PHE A N 1
ATOM 3774 C CA . PHE A 1 475 ? 8.609 20.25 8.258 1 97.69 475 PHE A CA 1
ATOM 3775 C C . PHE A 1 475 ? 7.211 20.844 8.242 1 97.69 475 PHE A C 1
ATOM 3777 O O . PHE A 1 475 ? 6.945 21.828 8.938 1 97.69 475 PHE A O 1
ATOM 3784 N N . GLY A 1 476 ? 6.379 20.234 7.469 1 96.19 476 GLY A N 1
ATOM 3785 C CA . GLY A 1 476 ? 5.023 20.766 7.484 1 96.19 476 GLY A CA 1
ATOM 3786 C C . GLY A 1 476 ? 4.023 19.875 6.781 1 96.19 476 GLY A C 1
ATOM 3787 O O . GLY A 1 476 ? 4.402 18.859 6.188 1 96.19 476 GLY A O 1
ATOM 3788 N N . GLY A 1 477 ? 2.746 20.312 6.984 1 94.56 477 GLY A N 1
ATOM 3789 C CA . GLY A 1 477 ? 1.663 19.547 6.387 1 94.56 477 GLY A CA 1
ATOM 3790 C C . GLY A 1 477 ? 1.189 18.406 7.254 1 94.56 477 GLY A C 1
ATOM 3791 O O . GLY A 1 477 ? 1.692 18.203 8.367 1 94.56 477 GLY A O 1
ATOM 3792 N N . SER A 1 478 ? 0.192 17.672 6.684 1 92.25 478 SER A N 1
ATOM 3793 C CA . SER A 1 478 ? -0.315 16.5 7.383 1 92.25 478 SER A CA 1
ATOM 3794 C C . SER A 1 478 ? 0.758 15.414 7.504 1 92.25 478 SER A C 1
ATOM 3796 O O . SER A 1 478 ? 1.388 15.047 6.512 1 92.25 478 SER A O 1
ATOM 3798 N N . ASP A 1 479 ? 1.018 15.008 8.758 1 89.44 479 ASP A N 1
ATOM 3799 C CA . ASP A 1 479 ? 2.021 13.992 9.07 1 89.44 479 ASP A CA 1
ATOM 3800 C C . ASP A 1 479 ? 3.408 14.438 8.609 1 89.44 479 ASP A C 1
ATOM 3802 O O . ASP A 1 479 ? 4.246 13.602 8.258 1 89.44 479 ASP A O 1
ATOM 3806 N N . GLN A 1 480 ? 3.592 15.734 8.414 1 95.06 480 GLN A N 1
ATOM 3807 C CA . GLN A 1 480 ? 4.855 16.344 8.008 1 95.06 480 GLN A CA 1
ATOM 3808 C C . GLN A 1 480 ? 5.344 15.758 6.684 1 95.06 480 GLN A C 1
ATOM 3810 O O . GLN A 1 480 ? 6.52 15.422 6.543 1 95.06 480 GLN A O 1
ATOM 3815 N N . ALA A 1 481 ? 4.43 15.688 5.801 1 94.56 481 ALA A N 1
ATOM 3816 C CA . ALA A 1 481 ? 4.719 15.102 4.496 1 94.56 481 ALA A CA 1
ATOM 3817 C C . ALA A 1 481 ? 5.441 16.109 3.594 1 94.56 481 ALA A C 1
ATOM 3819 O O . ALA A 1 481 ? 5.898 15.75 2.504 1 94.56 481 ALA A O 1
ATOM 3820 N N . PHE A 1 482 ? 5.621 17.297 4.07 1 97.25 482 PHE A N 1
ATOM 3821 C CA . PHE A 1 482 ? 6.207 18.344 3.234 1 97.25 482 PHE A CA 1
ATOM 3822 C C . PHE A 1 482 ? 7.352 19.031 3.959 1 97.25 482 PHE A C 1
ATOM 3824 O O . PHE A 1 482 ? 7.449 18.969 5.188 1 97.25 482 PHE A O 1
ATOM 3831 N N . ILE A 1 483 ? 8.203 19.625 3.143 1 97.94 483 ILE A N 1
ATOM 3832 C CA . ILE A 1 483 ? 9.297 20.469 3.613 1 97.94 483 ILE A CA 1
ATOM 3833 C C . ILE A 1 483 ? 9.188 21.859 3.002 1 97.94 483 ILE A C 1
ATOM 3835 O O . ILE A 1 483 ? 8.898 22 1.811 1 97.94 483 ILE A O 1
ATOM 3839 N N . ALA A 1 484 ? 9.312 22.844 3.777 1 97.62 484 ALA A N 1
ATOM 3840 C CA . ALA A 1 484 ? 9.281 24.219 3.283 1 97.62 484 ALA A CA 1
ATOM 3841 C C . ALA A 1 484 ? 10.547 24.969 3.662 1 97.62 484 ALA A C 1
ATOM 3843 O O . ALA A 1 484 ? 11.148 24.703 4.707 1 97.62 484 ALA A O 1
ATOM 3844 N N . SER A 1 485 ? 10.953 25.875 2.863 1 96.31 485 SER A N 1
ATOM 3845 C CA . SER A 1 485 ? 12.148 26.672 3.131 1 96.31 485 SER A CA 1
ATOM 3846 C C . SER A 1 485 ? 12.07 28.031 2.439 1 96.31 485 SER A C 1
ATOM 3848 O O . SER A 1 485 ? 11.469 28.156 1.371 1 96.31 485 SER A O 1
ATOM 3850 N N . GLY A 1 486 ? 12.664 28.969 3.111 1 94.12 486 GLY A N 1
ATOM 3851 C CA . GLY A 1 486 ? 12.898 30.234 2.418 1 94.12 486 GLY A CA 1
ATOM 3852 C C . GLY A 1 486 ? 14.023 30.156 1.401 1 94.12 486 GLY A C 1
ATOM 3853 O O . GLY A 1 486 ? 14.641 29.094 1.235 1 94.12 486 GLY A O 1
ATOM 3854 N N . SER A 1 487 ? 14.18 31.266 0.739 1 91.62 487 SER A N 1
ATOM 3855 C CA . SER A 1 487 ? 15.211 31.312 -0.292 1 91.62 487 SER A CA 1
ATOM 3856 C C . SER A 1 487 ? 15.648 32.75 -0.572 1 91.62 487 SER A C 1
ATOM 3858 O O . SER A 1 487 ? 14.961 33.688 -0.198 1 91.62 487 SER A O 1
ATOM 3860 N N . GLU A 1 488 ? 16.844 32.844 -1.211 1 90.06 488 GLU A N 1
ATOM 3861 C CA . GLU A 1 488 ? 17.359 34.156 -1.602 1 90.06 488 GLU A CA 1
ATOM 3862 C C . GLU A 1 488 ? 17.156 34.406 -3.092 1 90.06 488 GLU A C 1
ATOM 3864 O O . GLU A 1 488 ? 17.422 35.5 -3.58 1 90.06 488 GLU A O 1
ATOM 3869 N N . ASP A 1 489 ? 16.672 33.375 -3.725 1 84 489 ASP A N 1
ATOM 3870 C CA . ASP A 1 489 ? 16.469 33.562 -5.156 1 84 489 ASP A CA 1
ATOM 3871 C C . ASP A 1 489 ? 15.148 34.281 -5.434 1 84 489 ASP A C 1
ATOM 3873 O O . ASP A 1 489 ? 14.234 34.25 -4.609 1 84 489 ASP A O 1
ATOM 3877 N N . SER A 1 490 ? 15.258 35 -6.492 1 78.94 490 SER A N 1
ATOM 3878 C CA . SER A 1 490 ? 14.078 35.75 -6.914 1 78.94 490 SER A CA 1
ATOM 3879 C C . SER A 1 490 ? 13.695 35.438 -8.352 1 78.94 490 SER A C 1
ATOM 3881 O O . SER A 1 490 ? 14.516 34.906 -9.117 1 78.94 490 SER A O 1
ATOM 3883 N N . LYS A 1 491 ? 12.461 35.406 -8.594 1 77.69 491 LYS A N 1
ATOM 3884 C CA . LYS A 1 491 ? 11.938 35.312 -9.961 1 77.69 491 LYS A CA 1
ATOM 3885 C C . LYS A 1 491 ? 11.523 36.688 -10.477 1 77.69 491 LYS A C 1
ATOM 3887 O O . LYS A 1 491 ? 10.922 37.5 -9.742 1 77.69 491 LYS A O 1
ATOM 3892 N N . VAL A 1 492 ? 12.07 37.062 -11.695 1 75.94 492 VAL A N 1
ATOM 3893 C CA . VAL A 1 492 ? 11.727 38.344 -12.289 1 75.94 492 VAL A CA 1
ATOM 3894 C C . VAL A 1 492 ? 10.422 38.219 -13.078 1 75.94 492 VAL A C 1
ATOM 3896 O O . VAL A 1 492 ? 10.297 37.375 -13.945 1 75.94 492 VAL A O 1
ATOM 3899 N N . PHE A 1 493 ? 9.445 38.875 -12.484 1 62.94 493 PHE A N 1
ATOM 3900 C CA . PHE A 1 493 ? 8.195 38.938 -13.242 1 62.94 493 PHE A CA 1
ATOM 3901 C C . PHE A 1 493 ? 8.195 40.125 -14.18 1 62.94 493 PHE A C 1
ATOM 3903 O O . PHE A 1 493 ? 8.586 41.25 -13.789 1 62.94 493 PHE A O 1
ATOM 3910 N N . SER A 1 494 ? 8.25 39.812 -15.531 1 55.69 494 SER A N 1
ATOM 3911 C CA . SER A 1 494 ? 8.406 40.75 -16.625 1 55.69 494 SER A CA 1
ATOM 3912 C C . SER A 1 494 ? 7.488 41.969 -16.453 1 55.69 494 SER A C 1
ATOM 3914 O O . SER A 1 494 ? 7.898 43.094 -16.688 1 55.69 494 SER A O 1
ATOM 3916 N N . ALA A 1 495 ? 6.18 41.656 -16.094 1 52.25 495 ALA A N 1
ATOM 3917 C CA . ALA A 1 495 ? 5.219 42.75 -16.203 1 52.25 495 ALA A CA 1
ATOM 3918 C C . ALA A 1 495 ? 5.605 43.906 -15.266 1 52.25 495 ALA A C 1
ATOM 3920 O O . ALA A 1 495 ? 5.371 45.062 -15.586 1 52.25 495 ALA A O 1
ATOM 3921 N N . SER A 1 496 ? 6.121 43.656 -14.086 1 50.25 496 SER A N 1
ATOM 3922 C CA . SER A 1 496 ? 6.316 44.75 -13.141 1 50.25 496 SER A CA 1
ATOM 3923 C C . SER A 1 496 ? 7.793 44.938 -12.805 1 50.25 496 SER A C 1
ATOM 3925 O O . SER A 1 496 ? 8.164 45.875 -12.109 1 50.25 496 SER A O 1
ATOM 3927 N N . PHE A 1 497 ? 8.742 44.406 -13.547 1 58.53 497 PHE A N 1
ATOM 3928 C CA . PHE A 1 497 ? 10.172 44.469 -13.25 1 58.53 497 PHE A CA 1
ATOM 3929 C C . PHE A 1 497 ? 10.43 44.219 -11.773 1 58.53 497 PHE A C 1
ATOM 3931 O O . PHE A 1 497 ? 11.359 44.781 -11.195 1 58.53 497 PHE A O 1
ATOM 3938 N N . CYS A 1 498 ? 9.422 43.656 -11.086 1 64.81 498 CYS A N 1
ATOM 3939 C CA . CYS A 1 498 ? 9.641 43.375 -9.664 1 64.81 498 CYS A CA 1
ATOM 3940 C C . CYS A 1 498 ? 10.148 41.969 -9.445 1 64.81 498 CYS A C 1
ATOM 3942 O O . CYS A 1 498 ? 9.758 41.031 -10.164 1 64.81 498 CYS A O 1
ATOM 3944 N N . SER A 1 499 ? 11.273 41.844 -8.703 1 78.62 499 SER A N 1
ATOM 3945 C CA . SER A 1 499 ? 11.812 40.562 -8.305 1 78.62 499 SER A CA 1
ATOM 3946 C C . SER A 1 499 ? 11.117 40.031 -7.059 1 78.62 499 SER A C 1
ATOM 3948 O O . SER A 1 499 ? 10.945 40.75 -6.078 1 78.62 499 SER A O 1
ATOM 3950 N N . GLU A 1 500 ? 10.492 38.906 -7.145 1 83.75 500 GLU A N 1
ATOM 3951 C CA . GLU A 1 500 ? 9.859 38.312 -5.984 1 83.75 500 GLU A CA 1
ATOM 3952 C C . GLU A 1 500 ? 10.664 37.094 -5.492 1 83.75 500 GLU A C 1
ATOM 3954 O O . GLU A 1 500 ? 11.047 36.25 -6.285 1 83.75 500 GLU A O 1
ATOM 3959 N N . TYR A 1 501 ? 10.938 37.188 -4.199 1 87.88 501 TYR A N 1
ATOM 3960 C CA . TYR A 1 501 ? 11.68 36.125 -3.572 1 87.88 501 TYR A CA 1
ATOM 3961 C C . TYR A 1 501 ? 10.773 34.938 -3.258 1 87.88 501 TYR A C 1
ATOM 3963 O O . TYR A 1 501 ? 9.562 35.094 -3.105 1 87.88 501 TYR A O 1
ATOM 3971 N N . LEU A 1 502 ? 11.398 33.812 -3.182 1 91.19 502 LEU A N 1
ATOM 3972 C CA . LEU A 1 502 ? 10.594 32.594 -3.281 1 91.19 502 LEU A CA 1
ATOM 3973 C C . LEU A 1 502 ? 10.641 31.797 -1.979 1 91.19 502 LEU A C 1
ATOM 3975 O O . LEU A 1 502 ? 11.633 31.844 -1.252 1 91.19 502 LEU A O 1
ATOM 3979 N N . VAL A 1 503 ? 9.555 31.141 -1.727 1 94.62 503 VAL A N 1
ATOM 3980 C CA . VAL A 1 503 ? 9.477 30.047 -0.759 1 94.62 503 VAL A CA 1
ATOM 3981 C C . VAL A 1 503 ? 9.32 28.719 -1.491 1 94.62 503 VAL A C 1
ATOM 3983 O O . VAL A 1 503 ? 8.508 28.594 -2.41 1 94.62 503 VAL A O 1
ATOM 3986 N N . TYR A 1 504 ? 10.086 27.719 -1.062 1 96.12 504 TYR A N 1
ATOM 3987 C CA . TYR A 1 504 ? 10.023 26.406 -1.7 1 96.12 504 TYR A CA 1
ATOM 3988 C C . TYR A 1 504 ? 9.297 25.406 -0.814 1 96.12 504 TYR A C 1
ATOM 3990 O O . TYR A 1 504 ? 9.477 25.406 0.405 1 96.12 504 TYR A O 1
ATOM 3998 N N . ILE A 1 505 ? 8.531 24.594 -1.446 1 97.06 505 ILE A N 1
ATOM 3999 C CA . ILE A 1 505 ? 7.875 23.469 -0.775 1 97.06 505 ILE A CA 1
ATOM 4000 C C . ILE A 1 505 ? 8.195 22.172 -1.51 1 97.06 505 ILE A C 1
ATOM 4002 O O . ILE A 1 505 ? 7.977 22.062 -2.719 1 97.06 505 ILE A O 1
ATOM 4006 N N . TRP A 1 506 ? 8.711 21.172 -0.78 1 97.69 506 TRP A N 1
ATOM 4007 C CA . TRP A 1 506 ? 9.031 19.859 -1.336 1 97.69 506 TRP A CA 1
ATOM 4008 C C . TRP A 1 506 ? 8.125 18.781 -0.756 1 97.69 506 TRP A C 1
ATOM 4010 O O . TRP A 1 506 ? 7.578 18.938 0.338 1 97.69 506 TRP A O 1
ATOM 4020 N N . HIS A 1 507 ? 7.984 17.766 -1.556 1 96.25 507 HIS A N 1
ATOM 4021 C CA . HIS A 1 507 ? 7.469 16.516 -0.99 1 96.25 507 HIS A CA 1
ATOM 4022 C C . HIS A 1 507 ? 8.562 15.75 -0.251 1 96.25 507 HIS A C 1
ATOM 4024 O O . HIS A 1 507 ? 9.609 15.445 -0.83 1 96.25 507 HIS A O 1
ATOM 4030 N N . ARG A 1 508 ? 8.383 15.43 0.943 1 96.38 508 ARG A N 1
ATOM 4031 C CA . ARG A 1 508 ? 9.422 14.883 1.812 1 96.38 508 ARG A CA 1
ATOM 4032 C C . ARG A 1 508 ? 9.93 13.547 1.286 1 96.38 508 ARG A C 1
ATOM 4034 O O . ARG A 1 508 ? 11.133 13.32 1.213 1 96.38 508 ARG A O 1
ATOM 4041 N N . ALA A 1 509 ? 9.055 12.672 0.853 1 93.06 509 ALA A N 1
ATOM 4042 C CA . ALA A 1 509 ? 9.43 11.312 0.468 1 93.06 509 ALA A CA 1
ATOM 4043 C C . ALA A 1 509 ? 10.062 11.297 -0.922 1 93.06 509 ALA A C 1
ATOM 4045 O O . ALA A 1 509 ? 11.023 10.555 -1.165 1 93.06 509 ALA A O 1
ATOM 4046 N N . THR A 1 510 ? 9.57 12.125 -1.882 1 92.5 510 THR A N 1
ATOM 4047 C CA . THR A 1 510 ? 10.008 12.039 -3.271 1 92.5 510 THR A CA 1
ATOM 4048 C C . THR A 1 510 ? 11.094 13.078 -3.559 1 92.5 510 THR A C 1
ATOM 4050 O O . THR A 1 510 ? 11.773 13 -4.586 1 92.5 510 THR A O 1
ATOM 4053 N N . GLU A 1 511 ? 11.273 14.031 -2.686 1 95.56 511 GLU A N 1
ATOM 4054 C CA . GLU A 1 511 ? 12.281 15.086 -2.807 1 95.56 511 GLU A CA 1
ATOM 4055 C C . GLU A 1 511 ? 11.898 16.094 -3.885 1 95.56 511 GLU A C 1
ATOM 4057 O O . GLU A 1 511 ? 12.602 17.078 -4.094 1 95.56 511 GLU A O 1
ATOM 4062 N N . GLY A 1 512 ? 10.812 15.844 -4.523 1 94.69 512 GLY A N 1
ATOM 4063 C CA . GLY A 1 512 ? 10.406 16.719 -5.609 1 94.69 512 GLY A CA 1
ATOM 4064 C C . GLY A 1 512 ? 9.812 18.031 -5.133 1 94.69 512 GLY A C 1
ATOM 4065 O O . GLY A 1 512 ? 9.102 18.062 -4.129 1 94.69 512 GLY A O 1
ATOM 4066 N N . VAL A 1 513 ? 10.109 19.172 -5.887 1 94.75 513 VAL A N 1
ATOM 4067 C CA . VAL A 1 513 ? 9.5 20.469 -5.605 1 94.75 513 VAL A CA 1
ATOM 4068 C C . VAL A 1 513 ? 8.023 20.438 -5.992 1 94.75 513 VAL A C 1
ATOM 4070 O O . VAL A 1 513 ? 7.676 20.141 -7.137 1 94.75 513 VAL A O 1
ATOM 4073 N N . ILE A 1 514 ? 7.188 20.75 -5.102 1 94.44 514 ILE A N 1
ATOM 4074 C CA . ILE A 1 514 ? 5.746 20.75 -5.332 1 94.44 514 ILE A CA 1
ATOM 4075 C C . ILE A 1 514 ? 5.293 22.141 -5.742 1 94.44 514 ILE A C 1
ATOM 4077 O O . ILE A 1 514 ? 4.473 22.297 -6.652 1 94.44 514 ILE A O 1
ATOM 4081 N N . GLU A 1 515 ? 5.75 23.156 -4.941 1 92.56 515 GLU A N 1
ATOM 4082 C CA . GLU A 1 515 ? 5.336 24.531 -5.164 1 92.56 515 GLU A CA 1
ATOM 4083 C C . GLU A 1 515 ? 6.477 25.516 -4.883 1 92.56 515 GLU A C 1
ATOM 4085 O O . GLU A 1 515 ? 7.348 25.234 -4.055 1 92.56 515 GLU A O 1
ATOM 4090 N N . THR A 1 516 ? 6.52 26.516 -5.609 1 93.38 516 THR A N 1
ATOM 4091 C CA . THR A 1 516 ? 7.316 27.703 -5.32 1 93.38 516 THR A CA 1
ATOM 4092 C C . THR A 1 516 ? 6.422 28.922 -5.129 1 93.38 516 THR A C 1
ATOM 4094 O O . THR A 1 516 ? 5.637 29.266 -6.016 1 93.38 516 THR A O 1
ATOM 4097 N N . LEU A 1 517 ? 6.512 29.531 -4.012 1 92.31 517 LEU A N 1
ATOM 4098 C CA . LEU A 1 517 ? 5.633 30.641 -3.656 1 92.31 517 LEU A CA 1
ATOM 4099 C C . LEU A 1 517 ? 6.34 31.984 -3.852 1 92.31 517 LEU A C 1
ATOM 4101 O O . LEU A 1 517 ? 7.426 32.188 -3.305 1 92.31 517 LEU A O 1
ATOM 4105 N N . SER A 1 518 ? 5.691 32.75 -4.57 1 90.12 518 SER A N 1
ATOM 4106 C CA . SER A 1 518 ? 6.254 34.094 -4.824 1 90.12 518 SER A CA 1
ATOM 4107 C C . SER A 1 518 ? 5.414 35.188 -4.168 1 90.12 518 SER A C 1
ATOM 4109 O O . SER A 1 518 ? 4.199 35.031 -4.031 1 90.12 518 SER A O 1
ATOM 4111 N N . GLY A 1 519 ? 6.109 36.25 -3.73 1 87.25 519 GLY A N 1
ATOM 4112 C CA . GLY A 1 519 ? 5.359 37.375 -3.17 1 87.25 519 GLY A CA 1
ATOM 4113 C C . GLY A 1 519 ? 6.23 38.375 -2.418 1 87.25 519 GLY A C 1
ATOM 4114 O O . GLY A 1 519 ? 5.977 39.562 -2.445 1 87.25 519 GLY A O 1
ATOM 4115 N N . HIS A 1 520 ? 7.258 37.844 -1.722 1 90 520 HIS A N 1
ATOM 4116 C CA . HIS A 1 520 ? 8.156 38.719 -0.956 1 90 520 HIS A CA 1
ATOM 4117 C C . HIS A 1 520 ? 9.047 39.531 -1.876 1 90 520 HIS A C 1
ATOM 4119 O O . HIS A 1 520 ? 9.383 39.094 -2.979 1 90 520 HIS A O 1
ATOM 4125 N N . SER A 1 521 ? 9.445 40.688 -1.432 1 90.38 521 SER A N 1
ATOM 4126 C CA . SER A 1 521 ? 10.344 41.531 -2.209 1 90.38 521 SER A CA 1
ATOM 4127 C C . SER A 1 521 ? 11.773 41.469 -1.682 1 90.38 521 SER A C 1
ATOM 4129 O O . SER A 1 521 ? 12.648 42.188 -2.139 1 90.38 521 SER A O 1
ATOM 4131 N N . GLY A 1 522 ? 12 40.688 -0.709 1 91 522 GLY A N 1
ATOM 4132 C CA . GLY A 1 522 ? 13.312 40.406 -0.154 1 91 522 GLY A CA 1
ATOM 4133 C C . GLY A 1 522 ? 13.516 38.938 0.183 1 91 522 GLY A C 1
ATOM 4134 O O . GLY A 1 522 ? 12.586 38.125 0.073 1 91 522 GLY A O 1
ATOM 4135 N N . ALA A 1 523 ? 14.742 38.625 0.574 1 92.56 523 ALA A N 1
ATOM 4136 C CA . ALA A 1 523 ? 15.078 37.25 0.907 1 92.56 523 ALA A CA 1
ATOM 4137 C C . ALA A 1 523 ? 14.18 36.719 2.02 1 92.56 523 ALA A C 1
ATOM 4139 O O . ALA A 1 523 ? 13.828 37.469 2.949 1 92.56 523 ALA A O 1
ATOM 4140 N N . VAL A 1 524 ? 13.836 35.531 1.866 1 94.75 524 VAL A N 1
ATOM 4141 C CA . VAL A 1 524 ? 13.016 34.875 2.875 1 94.75 524 VAL A CA 1
ATOM 4142 C C . VAL A 1 524 ? 13.898 34.125 3.859 1 94.75 524 VAL A C 1
ATOM 4144 O O . VAL A 1 524 ? 14.578 33.156 3.484 1 94.75 524 VAL A O 1
ATOM 4147 N N . ASN A 1 525 ? 13.766 34.438 5.141 1 94.38 525 ASN A N 1
ATOM 4148 C CA . ASN A 1 525 ? 14.719 33.969 6.141 1 94.38 525 ASN A CA 1
ATOM 4149 C C . ASN A 1 525 ? 14.219 32.719 6.855 1 94.38 525 ASN A C 1
ATOM 4151 O O . ASN A 1 525 ? 15.016 31.875 7.262 1 94.38 525 ASN A O 1
ATOM 4155 N N . CYS A 1 526 ? 12.945 32.75 7.039 1 95.81 526 CYS A N 1
ATOM 4156 C CA . CYS A 1 526 ? 12.375 31.703 7.895 1 95.81 526 CYS A CA 1
ATOM 4157 C C . CYS A 1 526 ? 10.945 31.391 7.484 1 95.81 526 CYS A C 1
ATOM 4159 O O . CYS A 1 526 ? 10.203 32.281 7.059 1 95.81 526 CYS A O 1
ATOM 4161 N N . VAL A 1 527 ? 10.617 30.141 7.598 1 97.38 527 VAL A N 1
ATOM 4162 C CA . VAL A 1 527 ? 9.25 29.688 7.359 1 97.38 527 VAL A CA 1
ATOM 4163 C C . VAL A 1 527 ? 8.773 28.828 8.531 1 97.38 527 VAL A C 1
ATOM 4165 O O . VAL A 1 527 ? 9.586 28.234 9.234 1 97.38 527 VAL A O 1
ATOM 4168 N N . SER A 1 528 ? 7.5 28.844 8.734 1 98 528 SER A N 1
ATOM 4169 C CA . SER A 1 528 ? 6.891 28.031 9.781 1 98 528 SER A CA 1
ATOM 4170 C C . SER A 1 528 ? 5.523 27.516 9.359 1 98 528 SER A C 1
ATOM 4172 O O . SER A 1 528 ? 4.648 28.297 8.969 1 98 528 SER A O 1
ATOM 4174 N N . TRP A 1 529 ? 5.438 26.25 9.43 1 97.62 529 TRP A N 1
ATOM 4175 C CA . TRP A 1 529 ? 4.168 25.594 9.117 1 97.62 529 TRP A CA 1
ATOM 4176 C C . TRP A 1 529 ? 3.318 25.438 10.367 1 97.62 529 TRP A C 1
ATOM 4178 O O . TRP A 1 529 ? 3.822 25.016 11.414 1 97.62 529 TRP A O 1
ATOM 4188 N N . ASN A 1 530 ? 2.082 25.828 10.297 1 96.56 530 ASN A N 1
ATOM 4189 C CA . ASN A 1 530 ? 1.204 25.656 11.453 1 96.56 530 ASN A CA 1
ATOM 4190 C C . ASN A 1 530 ? 1.034 24.188 11.828 1 96.56 530 ASN A C 1
ATOM 4192 O O . ASN A 1 530 ? 0.629 23.375 10.992 1 96.56 530 ASN A O 1
ATOM 4196 N N . PRO A 1 531 ? 1.338 23.812 13.047 1 94.69 531 PRO A N 1
ATOM 4197 C CA . PRO A 1 531 ? 1.337 22.406 13.422 1 94.69 531 PRO A CA 1
ATOM 4198 C C . PRO A 1 531 ? -0.069 21.812 13.469 1 94.69 531 PRO A C 1
ATOM 4200 O O . PRO A 1 531 ? -0.229 20.578 13.398 1 94.69 531 PRO A O 1
ATOM 4203 N N . THR A 1 532 ? -1.1 22.594 13.602 1 93.19 532 THR A N 1
ATOM 4204 C CA . THR A 1 532 ? -2.445 22.047 13.766 1 93.19 532 THR A CA 1
ATOM 4205 C C . THR A 1 532 ? -3.295 22.344 12.531 1 93.19 532 THR A C 1
ATOM 4207 O O . THR A 1 532 ? -4.379 21.781 12.375 1 93.19 532 THR A O 1
ATOM 4210 N N . ASN A 1 533 ? -2.863 23.203 11.734 1 92.81 533 ASN A N 1
ATOM 4211 C CA . ASN A 1 533 ? -3.535 23.531 10.477 1 92.81 533 ASN A CA 1
ATOM 4212 C C . ASN A 1 533 ? -2.602 23.359 9.281 1 92.81 533 ASN A C 1
ATOM 4214 O O . ASN A 1 533 ? -1.894 24.297 8.906 1 92.81 533 ASN A O 1
ATOM 4218 N N . PRO A 1 534 ? -2.67 22.219 8.656 1 93.94 534 PRO A N 1
ATOM 4219 C CA . PRO A 1 534 ? -1.745 21.938 7.551 1 93.94 534 PRO A CA 1
ATOM 4220 C C . PRO A 1 534 ? -1.943 22.891 6.363 1 93.94 534 PRO A C 1
ATOM 4222 O O . PRO A 1 534 ? -1.114 22.922 5.453 1 93.94 534 PRO A O 1
ATOM 4225 N N . HIS A 1 535 ? -2.938 23.734 6.395 1 93.19 535 HIS A N 1
ATOM 4226 C CA . HIS A 1 535 ? -3.23 24.625 5.277 1 93.19 535 HIS A CA 1
ATOM 4227 C C . HIS A 1 535 ? -2.672 26.031 5.527 1 93.19 535 HIS A C 1
ATOM 4229 O O . HIS A 1 535 ? -2.988 26.969 4.797 1 93.19 535 HIS A O 1
ATOM 4235 N N . MET A 1 536 ? -1.854 26.172 6.496 1 94.12 536 MET A N 1
ATOM 4236 C CA . MET A 1 536 ? -1.354 27.5 6.852 1 94.12 536 MET A CA 1
ATOM 4237 C C . MET A 1 536 ? 0.163 27.484 7.004 1 94.12 536 MET A C 1
ATOM 4239 O O . MET A 1 536 ? 0.708 26.703 7.793 1 94.12 536 MET A O 1
ATOM 4243 N N . LEU A 1 537 ? 0.811 28.328 6.227 1 96.56 537 LEU A N 1
ATOM 4244 C CA . LEU A 1 537 ? 2.258 28.516 6.227 1 96.56 537 LEU A CA 1
ATOM 4245 C C . LEU A 1 537 ? 2.621 29.984 6.367 1 96.56 537 LEU A C 1
ATOM 4247 O O . LEU A 1 537 ? 1.982 30.844 5.754 1 96.56 537 LEU A O 1
ATOM 4251 N N . ALA A 1 538 ? 3.586 30.281 7.207 1 97.25 538 ALA A N 1
ATOM 4252 C CA . ALA A 1 538 ? 4.059 31.656 7.363 1 97.25 538 ALA A CA 1
ATOM 4253 C C . ALA A 1 538 ? 5.5 31.797 6.887 1 97.25 538 ALA A C 1
ATOM 4255 O O . ALA A 1 538 ? 6.316 30.891 7.078 1 97.25 538 ALA A O 1
ATOM 4256 N N . SER A 1 539 ? 5.812 32.906 6.312 1 96.88 539 SER A N 1
ATOM 4257 C CA . SER A 1 539 ? 7.172 33.188 5.871 1 96.88 539 SER A CA 1
ATOM 4258 C C . SER A 1 539 ? 7.605 34.594 6.305 1 96.88 539 SER A C 1
ATOM 4260 O O . SER A 1 539 ? 6.805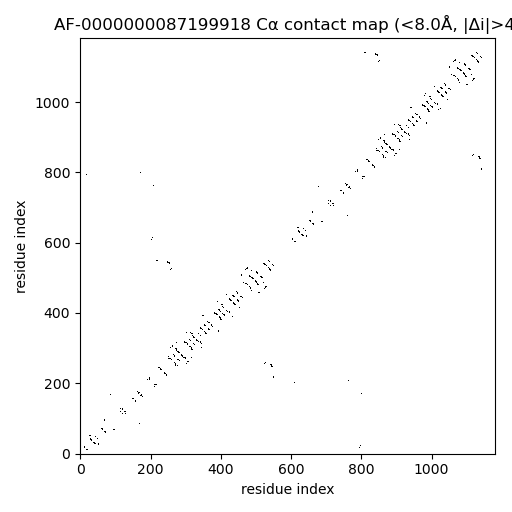 35.531 6.293 1 96.88 539 SER A O 1
ATOM 4262 N N . ALA A 1 540 ? 8.852 34.688 6.738 1 97.25 540 ALA A N 1
ATOM 4263 C CA . ALA A 1 540 ? 9.461 35.938 7.16 1 97.25 540 ALA A CA 1
ATOM 4264 C C . ALA A 1 540 ? 10.516 36.406 6.156 1 97.25 540 ALA A C 1
ATOM 4266 O O . ALA A 1 540 ? 11.305 35.594 5.656 1 97.25 540 ALA A O 1
ATOM 4267 N N . SER A 1 541 ? 10.531 37.719 5.957 1 95.25 541 SER A N 1
ATOM 4268 C CA . SER A 1 541 ? 11.391 38.219 4.883 1 95.25 541 SER A CA 1
ATOM 4269 C C . SER A 1 541 ? 12.148 39.469 5.316 1 95.25 541 SER A C 1
ATOM 4271 O O . SER A 1 541 ? 11.766 40.125 6.277 1 95.25 541 SER A O 1
ATOM 4273 N N . ASP A 1 542 ? 13.188 39.719 4.535 1 94.56 542 ASP A N 1
ATOM 4274 C CA . ASP A 1 542 ? 13.961 40.938 4.684 1 94.56 542 ASP A CA 1
ATOM 4275 C C . ASP A 1 542 ? 13.164 42.156 4.23 1 94.56 542 ASP A C 1
ATOM 4277 O O . ASP A 1 542 ? 13.547 43.312 4.508 1 94.56 542 ASP A O 1
ATOM 4281 N N . ASP A 1 543 ? 12.086 41.969 3.594 1 92.19 543 ASP A N 1
ATOM 4282 C CA . ASP A 1 543 ? 11.266 43.062 3.105 1 92.19 543 ASP A CA 1
ATOM 4283 C C . ASP A 1 543 ? 10.383 43.625 4.215 1 92.19 543 ASP A C 1
ATOM 4285 O O . ASP A 1 543 ? 9.438 44.375 3.947 1 92.19 543 ASP A O 1
ATOM 4289 N N . HIS A 1 544 ? 10.609 43.156 5.434 1 95 544 HIS A N 1
ATOM 4290 C CA . HIS A 1 544 ? 9.992 43.688 6.652 1 95 544 HIS A CA 1
ATOM 4291 C C . HIS A 1 544 ? 8.586 43.125 6.84 1 95 544 HIS A C 1
ATOM 4293 O O . HIS A 1 544 ? 7.84 43.562 7.703 1 95 544 HIS A O 1
ATOM 4299 N N . THR A 1 545 ? 8.266 42.094 6.043 1 93.25 545 THR A N 1
ATOM 4300 C CA . THR A 1 545 ? 6.895 41.594 6.109 1 93.25 545 THR A CA 1
ATOM 4301 C C . THR A 1 545 ? 6.879 40.094 6.457 1 93.25 545 THR A C 1
ATOM 4303 O O . THR A 1 545 ? 7.906 39.406 6.359 1 93.25 545 THR A O 1
ATOM 4306 N N . ILE A 1 546 ? 5.707 39.719 6.941 1 95.56 546 ILE A N 1
ATOM 4307 C CA . ILE A 1 546 ? 5.355 38.312 7.109 1 95.56 546 ILE A CA 1
ATOM 4308 C C . ILE A 1 546 ? 4.191 37.938 6.188 1 95.56 546 ILE A C 1
ATOM 4310 O O . ILE A 1 546 ? 3.188 38.656 6.141 1 95.56 546 ILE A O 1
ATOM 4314 N N . ARG A 1 547 ? 4.379 36.938 5.477 1 94.5 547 ARG A N 1
ATOM 4315 C CA . ARG A 1 547 ? 3.279 36.5 4.629 1 94.5 547 ARG A CA 1
ATOM 4316 C C . ARG A 1 547 ? 2.668 35.219 5.172 1 94.5 547 ARG A C 1
ATOM 4318 O O . ARG A 1 547 ? 3.389 34.281 5.551 1 94.5 547 ARG A O 1
ATOM 4325 N N . ILE A 1 548 ? 1.339 35.219 5.203 1 95.06 548 ILE A N 1
ATOM 4326 C CA . ILE A 1 548 ? 0.591 34.031 5.59 1 95.06 548 ILE A CA 1
ATOM 4327 C C . ILE A 1 548 ? -0.006 33.375 4.348 1 95.06 548 ILE A C 1
ATOM 4329 O O . ILE A 1 548 ? -0.854 33.938 3.674 1 95.06 548 ILE A O 1
ATOM 4333 N N . TRP A 1 549 ? 0.477 32.125 4.129 1 94.12 549 TRP A N 1
ATOM 4334 C CA . TRP A 1 549 ? 0.008 31.375 2.975 1 94.12 549 TRP A CA 1
ATOM 4335 C C . TRP A 1 549 ? -1.111 30.422 3.371 1 94.12 549 TRP A C 1
ATOM 4337 O O . TRP A 1 549 ? -0.993 29.688 4.359 1 94.12 549 TRP A O 1
ATOM 4347 N N . GLY A 1 550 ? -2.178 30.453 2.625 1 91.75 550 GLY A N 1
ATOM 4348 C CA . GLY A 1 550 ? -3.316 29.594 2.877 1 91.75 550 GLY A CA 1
ATOM 4349 C C . GLY A 1 550 ? -3.84 28.922 1.623 1 91.75 550 GLY A C 1
ATOM 4350 O O . GLY A 1 550 ? -3.158 28.891 0.596 1 91.75 550 GLY A O 1
ATOM 4351 N N . VAL A 1 551 ? -4.965 28.156 1.802 1 88 551 VAL A N 1
ATOM 4352 C CA . VAL A 1 551 ? -5.613 27.484 0.68 1 88 551 VAL A CA 1
ATOM 4353 C C . VAL A 1 551 ? -6.801 28.297 0.198 1 88 551 VAL A C 1
ATOM 4355 O O . VAL A 1 551 ? -7.309 29.156 0.93 1 88 551 VAL A O 1
ATOM 4358 N N . LYS A 1 552 ? -7.109 28.156 -1.118 1 73.5 552 LYS A N 1
ATOM 4359 C CA . LYS A 1 552 ? -8.242 28.891 -1.663 1 73.5 552 LYS A CA 1
ATOM 4360 C C . LYS A 1 552 ? -9.547 28.469 -0.992 1 73.5 552 LYS A C 1
ATOM 4362 O O . LYS A 1 552 ? -9.812 27.266 -0.838 1 73.5 552 LYS A O 1
ATOM 4367 N N . LYS A 1 553 ? -10.047 29.375 -0.181 1 61.56 553 LYS A N 1
ATOM 4368 C CA . LYS A 1 553 ? -11.367 29.062 0.371 1 61.56 553 LYS A CA 1
ATOM 4369 C C . LYS A 1 553 ? -12.438 29.109 -0.712 1 61.56 553 LYS A C 1
ATOM 4371 O O . LYS A 1 553 ? -12.352 29.906 -1.648 1 61.56 553 LYS A O 1
ATOM 4376 N N . ALA A 1 554 ? -13.094 28.172 -0.903 1 47.84 554 ALA A N 1
ATOM 4377 C CA . ALA A 1 554 ? -14.25 28.219 -1.793 1 47.84 554 ALA A CA 1
ATOM 4378 C C . ALA A 1 554 ? -15.117 29.438 -1.505 1 47.84 554 ALA A C 1
ATOM 4380 O O . ALA A 1 554 ? -15.484 29.703 -0.355 1 47.84 554 ALA A O 1
ATOM 4381 N N . SER A 1 555 ? -14.938 30.594 -2.279 1 37.5 555 SER A N 1
ATOM 4382 C CA . SER A 1 555 ? -15.773 31.797 -2.174 1 37.5 555 SER A CA 1
ATOM 4383 C C . SER A 1 555 ? -17.234 31.422 -1.919 1 37.5 555 SER A C 1
ATOM 4385 O O . SER A 1 555 ? -17.844 30.719 -2.721 1 37.5 555 SER A O 1
ATOM 4387 N N . THR A 1 556 ? -17.594 31.125 -0.778 1 37.03 556 THR A N 1
ATOM 4388 C CA . THR A 1 556 ? -19.031 31.297 -0.617 1 37.03 556 THR A CA 1
ATOM 4389 C C . THR A 1 556 ? -19.453 32.719 -0.979 1 37.03 556 THR A C 1
ATOM 4391 O O . THR A 1 556 ? -19.281 33.656 -0.183 1 37.03 556 THR A O 1
ATOM 4394 N N . LYS A 1 557 ? -19.328 33.219 -2.145 1 32.53 557 LYS A N 1
ATOM 4395 C CA . LYS A 1 557 ? -20.047 34.438 -2.514 1 32.53 557 LYS A CA 1
ATOM 4396 C C . LYS A 1 557 ? -21.531 34.312 -2.248 1 32.53 557 LYS A C 1
ATOM 4398 O O . LYS A 1 557 ? -22.203 33.469 -2.844 1 32.53 557 LYS A O 1
ATOM 4403 N N . ARG A 1 558 ? -21.938 34.625 -1.22 1 29.59 558 ARG A N 1
ATOM 4404 C CA . ARG A 1 558 ? -23.328 35.062 -1.165 1 29.59 558 ARG A CA 1
ATOM 4405 C C . ARG A 1 558 ? -23.594 36.156 -2.213 1 29.59 558 ARG A C 1
ATOM 4407 O O . ARG A 1 558 ? -22.922 37.188 -2.238 1 29.59 558 ARG A O 1
ATOM 4414 N N . LYS A 1 559 ? -24.125 35.844 -3.395 1 30.7 559 LYS A N 1
ATOM 4415 C CA . LYS A 1 559 ? -24.797 36.844 -4.215 1 30.7 559 LYS A CA 1
ATOM 4416 C C . LYS A 1 559 ? -25.625 37.781 -3.355 1 30.7 559 LYS A C 1
ATOM 4418 O O . LYS A 1 559 ? -26.625 37.375 -2.758 1 30.7 559 LYS A O 1
ATOM 4423 N N . ASP A 1 560 ? -25.094 38.719 -2.623 1 24.28 560 ASP A N 1
ATOM 4424 C CA . ASP A 1 560 ? -25.953 39.844 -2.291 1 24.28 560 ASP A CA 1
ATOM 4425 C C . ASP A 1 560 ? -26.688 40.375 -3.527 1 24.28 560 ASP A C 1
ATOM 4427 O O . ASP A 1 560 ? -26.062 40.75 -4.512 1 24.28 560 ASP A O 1
ATOM 4431 N N . ILE A 1 561 ? -27.797 39.812 -3.902 1 27.92 561 ILE A N 1
ATOM 4432 C CA . ILE A 1 561 ? -28.797 40.312 -4.844 1 27.92 561 ILE A CA 1
ATOM 4433 C C . ILE A 1 561 ? -29.031 41.781 -4.594 1 27.92 561 ILE A C 1
ATOM 4435 O O . ILE A 1 561 ? -29.828 42.156 -3.727 1 27.92 561 ILE A O 1
ATOM 4439 N N . GLY A 1 562 ? -28.016 42.531 -4.195 1 20.75 562 GLY A N 1
ATOM 4440 C CA . GLY A 1 562 ? -28.406 43.938 -4.215 1 20.75 562 GLY A CA 1
ATOM 4441 C C . GLY A 1 562 ? -29.047 44.375 -5.523 1 20.75 562 GLY A C 1
ATOM 4442 O O . GLY A 1 562 ? -28.844 43.719 -6.559 1 20.75 562 GLY A O 1
ATOM 4443 N N . SER A 1 563 ? -30.281 44.969 -5.5 1 23.95 563 SER A N 1
ATOM 4444 C CA . SER A 1 563 ? -31.188 45.656 -6.41 1 23.95 563 SER A CA 1
ATOM 4445 C C . SER A 1 563 ? -30.422 46.656 -7.289 1 23.95 563 SER A C 1
ATOM 4447 O O . SER A 1 563 ? -30.203 47.812 -6.891 1 23.95 563 SER A O 1
ATOM 4449 N N . SER A 1 564 ? -29.188 46.312 -7.73 1 20.8 564 SER A N 1
ATOM 4450 C CA . SER A 1 564 ? -28.625 47.406 -8.547 1 20.8 564 SER A CA 1
ATOM 4451 C C . SER A 1 564 ? -29.531 47.719 -9.734 1 20.8 564 SER A C 1
ATOM 4453 O O . SER A 1 564 ? -29.969 46.812 -10.461 1 20.8 564 SER A O 1
ATOM 4455 N N . SER A 1 565 ? -30.359 48.75 -9.578 1 20.8 565 SER A N 1
ATOM 4456 C CA . SER A 1 565 ? -31.031 49.562 -10.578 1 20.8 565 SER A CA 1
ATOM 4457 C C . SER A 1 565 ? -30.094 49.969 -11.703 1 20.8 565 SER A C 1
ATOM 4459 O O . SER A 1 565 ? -29.156 50.75 -11.492 1 20.8 565 SER A O 1
ATOM 4461 N N . SER A 1 566 ? -29.688 48.938 -12.469 1 19.97 566 SER A N 1
ATOM 4462 C CA . SER A 1 566 ? -28.859 49.125 -13.656 1 19.97 566 SER A CA 1
ATOM 4463 C C . SER A 1 566 ? -29.438 50.219 -14.57 1 19.97 566 SER A C 1
ATOM 4465 O O . SER A 1 566 ? -30.531 50.031 -15.109 1 19.97 566 SER A O 1
ATOM 4467 N N . SER A 1 567 ? -29.156 51.438 -14.172 1 18.09 567 SER A N 1
ATOM 4468 C CA . SER A 1 567 ? -29.406 52.5 -15.141 1 18.09 567 SER A CA 1
ATOM 4469 C C . SER A 1 567 ? -28.656 52.25 -16.438 1 18.09 567 SER A C 1
ATOM 4471 O O . SER A 1 567 ? -27.453 51.969 -16.422 1 18.09 567 SER A O 1
ATOM 4473 N N . ASN A 1 568 ? -29.297 51.844 -17.438 1 18.17 568 ASN A N 1
ATOM 4474 C CA . ASN A 1 568 ? -29.047 51.5 -18.844 1 18.17 568 ASN A CA 1
ATOM 4475 C C . ASN A 1 568 ? -28.281 52.594 -19.547 1 18.17 568 ASN A C 1
ATOM 4477 O O . ASN A 1 568 ? -28.375 52.719 -20.781 1 18.17 568 ASN A O 1
ATOM 4481 N N . GLY A 1 569 ? -27.234 53.156 -18.828 1 16.62 569 GLY A N 1
ATOM 4482 C CA . GLY A 1 569 ? -26.828 54.25 -19.703 1 16.62 569 GLY A CA 1
ATOM 4483 C C . GLY A 1 569 ? -26.297 53.781 -21.047 1 16.62 569 GLY A C 1
ATOM 4484 O O . GLY A 1 569 ? -25.938 52.594 -21.188 1 16.62 569 GLY A O 1
ATOM 4485 N N . THR A 1 570 ? -26.297 54.625 -22.078 1 17.62 570 THR A N 1
ATOM 4486 C CA . THR A 1 570 ? -26.375 54.688 -23.531 1 17.62 570 THR A CA 1
ATOM 4487 C C . THR A 1 570 ? -25.016 54.406 -24.156 1 17.62 570 THR A C 1
ATOM 4489 O O . THR A 1 570 ? -24.938 53.938 -25.297 1 17.62 570 THR A O 1
ATOM 4492 N N . HIS A 1 571 ? -23.781 54.562 -23.453 1 16.34 571 HIS A N 1
ATOM 4493 C CA . HIS A 1 571 ? -23 55.312 -24.438 1 16.34 571 HIS A CA 1
ATOM 4494 C C . HIS A 1 571 ? -22.562 54.406 -25.594 1 16.34 571 HIS A C 1
ATOM 4496 O O . HIS A 1 571 ? -22.531 53.188 -25.453 1 16.34 571 HIS A O 1
ATOM 4502 N N . MET A 1 572 ? -21.578 55.031 -26.438 1 15.88 572 MET A N 1
ATOM 4503 C CA . MET A 1 572 ? -21.344 55.25 -27.859 1 15.88 572 MET A CA 1
ATOM 4504 C C . MET A 1 572 ? -20.438 54.156 -28.438 1 15.88 572 MET A C 1
ATOM 4506 O O . MET A 1 572 ? -20.781 53.531 -29.438 1 15.88 572 MET A O 1
ATOM 4510 N N . ASN A 1 573 ? -19.078 54.438 -28.594 1 15.38 573 ASN A N 1
ATOM 4511 C CA . ASN A 1 573 ? -18.5 54.688 -29.922 1 15.38 573 ASN A CA 1
ATOM 4512 C C . ASN A 1 573 ? -17.844 53.469 -30.5 1 15.38 573 ASN A C 1
ATOM 4514 O O . ASN A 1 573 ? -17.656 52.469 -29.797 1 15.38 573 ASN A O 1
ATOM 4518 N N . GLY A 1 574 ? -16.469 53.594 -30.953 1 15.82 574 GLY A N 1
ATOM 4519 C CA . GLY A 1 574 ? -15.812 53.562 -32.25 1 15.82 574 GLY A CA 1
ATOM 4520 C C . GLY A 1 574 ? -15.133 52.25 -32.562 1 15.82 574 GLY A C 1
ATOM 4521 O O . GLY A 1 574 ? -14.977 51.406 -31.672 1 15.82 574 GLY A O 1
ATOM 4522 N N . SER A 1 575 ? -14.484 52.125 -33.75 1 16.08 575 SER A N 1
ATOM 4523 C CA . SER A 1 575 ? -14.156 51.281 -34.906 1 16.08 575 SER A CA 1
ATOM 4524 C C . SER A 1 575 ? -12.977 50.375 -34.594 1 16.08 575 SER A C 1
ATOM 4526 O O . SER A 1 575 ? -12.281 50.562 -33.594 1 16.08 575 SER A O 1
ATOM 4528 N N . ALA A 1 576 ? -12.188 50 -35.688 1 16.17 576 ALA A N 1
ATOM 4529 C CA . ALA A 1 576 ? -11.656 48.906 -36.469 1 16.17 576 ALA A CA 1
ATOM 4530 C C . ALA A 1 576 ? -10.219 48.594 -36.094 1 16.17 576 ALA A C 1
ATOM 4532 O O . ALA A 1 576 ? -9.719 47.5 -36.344 1 16.17 576 ALA A O 1
ATOM 4533 N N . ASN A 1 577 ? -9.281 49.5 -35.688 1 15.3 577 ASN A N 1
ATOM 4534 C CA . ASN A 1 577 ? -8.078 49.5 -36.531 1 15.3 577 ASN A CA 1
ATOM 4535 C C . ASN A 1 577 ? -7.145 48.344 -36.156 1 15.3 577 ASN A C 1
ATOM 4537 O O . ASN A 1 577 ? -6.711 47.594 -37.031 1 15.3 577 ASN A O 1
ATOM 4541 N N . GLY A 1 578 ? -6.125 48.594 -35.25 1 15.25 578 GLY A N 1
ATOM 4542 C CA . GLY A 1 578 ? -4.727 48.625 -35.625 1 15.25 578 GLY A CA 1
ATOM 4543 C C . GLY A 1 578 ? -4.062 47.281 -35.656 1 15.25 578 GLY A C 1
ATOM 4544 O O . GLY A 1 578 ? -4.629 46.281 -35.156 1 15.25 578 GLY A O 1
ATOM 4545 N N . ASN A 1 579 ? -2.662 47.281 -35.594 1 16.03 579 ASN A N 1
ATOM 4546 C CA . ASN A 1 579 ? -1.418 46.938 -36.281 1 16.03 579 ASN A CA 1
ATOM 4547 C C . ASN A 1 579 ? -0.841 45.625 -35.75 1 16.03 579 ASN A C 1
ATOM 4549 O O . ASN A 1 579 ? -1.341 45.062 -34.781 1 16.03 579 ASN A O 1
ATOM 4553 N N . GLY A 1 580 ? 0.492 45.625 -35.375 1 16.67 580 GLY A N 1
ATOM 4554 C CA . GLY A 1 580 ? 1.795 45.219 -35.875 1 16.67 580 GLY A CA 1
ATOM 4555 C C . GLY A 1 580 ? 2.391 44.062 -35.094 1 16.67 580 GLY A C 1
ATOM 4556 O O . GLY A 1 580 ? 3.246 43.344 -35.625 1 16.67 580 GLY A O 1
ATOM 4557 N N . PHE A 1 581 ? 2.295 43.875 -33.75 1 16.19 581 PHE A N 1
ATOM 4558 C CA . PHE A 1 581 ? 3.623 43.594 -33.219 1 16.19 581 PHE A CA 1
ATOM 4559 C C . PHE A 1 581 ? 4 42.125 -33.438 1 16.19 581 PHE A C 1
ATOM 4561 O O . PHE A 1 581 ? 3.279 41.219 -33 1 16.19 581 PHE A O 1
ATOM 4568 N N . VAL A 1 582 ? 4.703 41.844 -34.5 1 18.34 582 VAL A N 1
ATOM 4569 C CA . VAL A 1 582 ? 5.359 40.625 -34.969 1 18.34 582 VAL A CA 1
ATOM 4570 C C . VAL A 1 582 ? 6.391 40.156 -33.938 1 18.34 582 VAL A C 1
ATOM 4572 O O . VAL A 1 582 ? 7.41 40.812 -33.719 1 18.34 582 VAL A O 1
ATOM 4575 N N . HIS A 1 583 ? 6.125 39.906 -32.719 1 16.52 583 HIS A N 1
ATOM 4576 C CA . HIS A 1 583 ? 7.27 39.625 -31.859 1 16.52 583 HIS A CA 1
ATOM 4577 C C . HIS A 1 583 ? 8.047 38.406 -32.344 1 16.52 583 HIS A C 1
ATOM 4579 O O . HIS A 1 583 ? 7.465 37.344 -32.594 1 16.52 583 HIS A O 1
ATOM 4585 N N . GLN A 1 584 ? 9.18 38.719 -33 1 16.78 584 GLN A N 1
ATOM 4586 C CA . GLN A 1 584 ? 10.32 37.969 -33.5 1 16.78 584 GLN A CA 1
ATOM 4587 C C . GLN A 1 584 ? 10.961 37.125 -32.438 1 16.78 584 GLN A C 1
ATOM 4589 O O . GLN A 1 584 ? 11.578 37.625 -31.5 1 16.78 584 GLN A O 1
ATOM 4594 N N . CYS A 1 585 ? 10.242 36.25 -31.953 1 17.12 585 CYS A N 1
ATOM 4595 C CA . CYS A 1 585 ? 10.945 35.469 -30.938 1 17.12 585 CYS A CA 1
ATOM 4596 C C . CYS A 1 585 ? 12.273 34.938 -31.469 1 17.12 585 CYS A C 1
ATOM 4598 O O . CYS A 1 585 ? 12.336 34.406 -32.562 1 17.12 585 CYS A O 1
ATOM 4600 N N . ASN A 1 586 ? 13.383 35.531 -30.922 1 16.77 586 ASN A N 1
ATOM 4601 C CA . ASN A 1 586 ? 14.836 35.438 -31.047 1 16.77 586 ASN A CA 1
ATOM 4602 C C . ASN A 1 586 ? 15.32 34 -31.031 1 16.77 586 ASN A C 1
ATOM 4604 O O . ASN A 1 586 ? 14.742 33.156 -30.344 1 16.77 586 ASN A O 1
ATOM 4608 N N . GLY A 1 587 ? 16.172 33.688 -32.094 1 18.39 587 GLY A N 1
ATOM 4609 C CA . GLY A 1 587 ? 17.094 32.688 -32.562 1 18.39 587 GLY A CA 1
ATOM 4610 C C . GLY A 1 587 ? 18.078 32.188 -31.516 1 18.39 587 GLY A C 1
ATOM 4611 O O . GLY A 1 587 ? 18.25 32.844 -30.484 1 18.39 587 GLY A O 1
ATOM 4612 N N . SER A 1 588 ? 18.484 30.906 -31.547 1 17.86 588 SER A N 1
ATOM 4613 C CA . SER A 1 588 ? 19.609 30.125 -31.062 1 17.86 588 SER A CA 1
ATOM 4614 C C . SER A 1 588 ? 20.922 30.859 -31.25 1 17.86 588 SER A C 1
ATOM 4616 O O . SER A 1 588 ? 21.078 31.609 -32.219 1 17.86 588 SER A O 1
ATOM 4618 N N . ARG A 1 589 ? 21.656 31.094 -30.125 1 16.19 589 ARG A N 1
ATOM 4619 C CA . ARG A 1 589 ? 23.031 30.922 -29.672 1 16.19 589 ARG A CA 1
ATOM 4620 C C . ARG A 1 589 ? 23.641 29.641 -30.266 1 16.19 589 ARG A C 1
ATOM 4622 O O . ARG A 1 589 ? 23.297 28.531 -29.844 1 16.19 589 ARG A O 1
ATOM 4629 N N . SER A 1 590 ? 23.875 29.562 -31.422 1 16.69 590 SER A N 1
ATOM 4630 C CA . SER A 1 590 ? 25.031 29 -32.125 1 16.69 590 SER A CA 1
ATOM 4631 C C . SER A 1 590 ? 26.328 29.297 -31.391 1 16.69 590 SER A C 1
ATOM 4633 O O . SER A 1 590 ? 26.375 30.203 -30.547 1 16.69 590 SER A O 1
ATOM 4635 N N . LYS A 1 591 ? 27.484 29.172 -32.312 1 17.69 591 LYS A N 1
ATOM 4636 C CA . LYS A 1 591 ? 28.938 29.047 -32.344 1 17.69 591 LYS A CA 1
ATOM 4637 C C . LYS A 1 591 ? 29.625 30.344 -31.984 1 17.69 591 LYS A C 1
ATOM 4639 O O . LYS A 1 591 ? 29.172 31.422 -32.344 1 17.69 591 LYS A O 1
ATOM 4644 N N . MET B 1 1 ? -30.484 36.656 3.336 1 17.56 1 MET B N 1
ATOM 4645 C CA . MET B 1 1 ? -29.703 36.219 4.488 1 17.56 1 MET B CA 1
ATOM 4646 C C . MET B 1 1 ? -29.438 34.719 4.426 1 17.56 1 MET B C 1
ATOM 4648 O O . MET B 1 1 ? -30.344 33.906 4.656 1 17.56 1 MET B O 1
ATOM 4652 N N . ALA B 1 2 ? -28.656 34.188 3.562 1 25.58 2 ALA B N 1
ATOM 4653 C CA . ALA B 1 2 ? -28.672 32.75 3.338 1 25.58 2 ALA B CA 1
ATOM 4654 C C . ALA B 1 2 ? -28.359 31.984 4.625 1 25.58 2 ALA B C 1
ATOM 4656 O O . ALA B 1 2 ? -27.391 32.312 5.324 1 25.58 2 ALA B O 1
ATOM 4657 N N . ARG B 1 3 ? -29.406 31.484 5.223 1 24.12 3 ARG B N 1
ATOM 4658 C CA . ARG B 1 3 ? -29.281 30.844 6.531 1 24.12 3 ARG B CA 1
ATOM 4659 C C . ARG B 1 3 ? -28.062 29.938 6.594 1 24.12 3 ARG B C 1
ATOM 4661 O O . ARG B 1 3 ? -27.766 29.219 5.641 1 24.12 3 ARG B O 1
ATOM 4668 N N . PRO B 1 4 ? -27 30.312 7.309 1 28.94 4 PRO B N 1
ATOM 4669 C CA . PRO B 1 4 ? -25.828 29.453 7.516 1 28.94 4 PRO B CA 1
ATOM 4670 C C . PRO B 1 4 ? -26.203 27.984 7.699 1 28.94 4 PRO B C 1
ATOM 4672 O O . PRO B 1 4 ? -27.234 27.672 8.312 1 28.94 4 PRO B O 1
ATOM 4675 N N . LEU B 1 5 ? -26.062 27.172 6.707 1 31.08 5 LEU B N 1
ATOM 4676 C CA . LEU B 1 5 ? -26.516 25.797 6.863 1 31.08 5 LEU B CA 1
ATOM 4677 C C . LEU B 1 5 ? -26.359 25.328 8.305 1 31.08 5 LEU B C 1
ATOM 4679 O O . LEU B 1 5 ? -25.453 25.797 9.016 1 31.08 5 LEU B O 1
ATOM 4683 N N . ALA B 1 6 ? -27.328 24.828 8.938 1 32.34 6 ALA B N 1
ATOM 4684 C CA . ALA B 1 6 ? -27.578 24.312 10.281 1 32.34 6 ALA B CA 1
ATOM 4685 C C . ALA B 1 6 ? -26.312 23.703 10.883 1 32.34 6 ALA B C 1
ATOM 4687 O O . ALA B 1 6 ? -25.438 23.25 10.148 1 32.34 6 ALA B O 1
ATOM 4688 N N . SER B 1 7 ? -25.922 24 12.125 1 35.06 7 SER B N 1
ATOM 4689 C CA . SER B 1 7 ? -24.938 23.531 13.102 1 35.06 7 SER B CA 1
ATOM 4690 C C . SER B 1 7 ? -24.688 22.031 12.945 1 35.06 7 SER B C 1
ATOM 4692 O O . SER B 1 7 ? -25.578 21.219 13.203 1 35.06 7 SER B O 1
ATOM 4694 N N . GLN B 1 8 ? -24.328 21.391 11.867 1 39.72 8 GLN B N 1
ATOM 4695 C CA . GLN B 1 8 ? -24.203 19.984 11.516 1 39.72 8 GLN B CA 1
ATOM 4696 C C . GLN B 1 8 ? -23.797 19.141 12.727 1 39.72 8 GLN B C 1
ATOM 4698 O O . GLN B 1 8 ? -22.797 19.422 13.383 1 39.72 8 GLN B O 1
ATOM 4703 N N . GLY B 1 9 ? -24.641 18.609 13.484 1 46.38 9 GLY B N 1
ATOM 4704 C CA . GLY B 1 9 ? -24.484 17.656 14.578 1 46.38 9 GLY B CA 1
ATOM 4705 C C . GLY B 1 9 ? -23.203 16.844 14.484 1 46.38 9 GLY B C 1
ATOM 4706 O O . GLY B 1 9 ? -22.625 16.719 13.406 1 46.38 9 GLY B O 1
ATOM 4707 N N . LYS B 1 10 ? -22.406 16.688 15.602 1 62.41 10 LYS B N 1
ATOM 4708 C CA . LYS B 1 10 ? -21.141 15.969 15.766 1 62.41 10 LYS B CA 1
ATOM 4709 C C . LYS B 1 10 ? -21.156 14.656 14.992 1 62.41 10 LYS B C 1
ATOM 4711 O O . LYS B 1 10 ? -22.031 13.82 15.188 1 62.41 10 LYS B O 1
ATOM 4716 N N . GLU B 1 11 ? -20.656 14.633 13.773 1 80.5 11 GLU B N 1
ATOM 4717 C CA . GLU B 1 11 ? -20.5 13.414 12.992 1 80.5 11 GLU B CA 1
ATOM 4718 C C . GLU B 1 11 ? -20.062 12.242 13.867 1 80.5 11 GLU B C 1
ATOM 4720 O O . GLU B 1 11 ? -19.125 12.359 14.648 1 80.5 11 GLU B O 1
ATOM 4725 N N . VAL B 1 12 ? -20.984 11.305 14.008 1 90.5 12 VAL B N 1
ATOM 4726 C CA . VAL B 1 12 ? -20.672 10.117 14.805 1 90.5 12 VAL B CA 1
ATOM 4727 C C . VAL B 1 12 ? -19.688 9.227 14.039 1 90.5 12 VAL B C 1
ATOM 4729 O O . VAL B 1 12 ? -19.922 8.906 12.875 1 90.5 12 VAL B O 1
ATOM 4732 N N . MET B 1 13 ? -18.625 9.008 14.633 1 93.5 13 MET B N 1
ATOM 4733 C CA . MET B 1 13 ? -17.594 8.156 14.039 1 93.5 13 MET B CA 1
ATOM 4734 C C . MET B 1 13 ? -17.656 6.742 14.594 1 93.5 13 MET B C 1
ATOM 4736 O O . MET B 1 13 ? -17.938 6.551 15.781 1 93.5 13 MET B O 1
ATOM 4740 N N . VAL B 1 14 ? -17.438 5.734 13.711 1 95.06 14 VAL B N 1
ATOM 4741 C CA . VAL B 1 14 ? -17.484 4.34 14.141 1 95.06 14 VAL B CA 1
ATOM 4742 C C . VAL B 1 14 ? -16.203 3.625 13.695 1 95.06 14 VAL B C 1
ATOM 4744 O O . VAL B 1 14 ? -15.328 4.23 13.078 1 95.06 14 VAL B O 1
ATOM 4747 N N . GLY B 1 15 ? -16.031 2.322 14.047 1 92.38 15 GLY B N 1
ATOM 4748 C CA . GLY B 1 15 ? -14.836 1.549 13.758 1 92.38 15 GLY B CA 1
ATOM 4749 C C . GLY B 1 15 ? -13.859 1.5 14.914 1 92.38 15 GLY B C 1
ATOM 4750 O O . GLY B 1 15 ? -14.023 2.221 15.898 1 92.38 15 GLY B O 1
ATOM 4751 N N . SER B 1 16 ? -12.898 0.654 14.766 1 91.81 16 SER B N 1
ATOM 4752 C CA . SER B 1 16 ? -11.898 0.499 15.812 1 91.81 16 SER B CA 1
ATOM 4753 C C . SER B 1 16 ? -11.016 1.734 15.922 1 91.81 16 SER B C 1
ATOM 4755 O O . SER B 1 16 ? -10.594 2.115 17.016 1 91.81 16 SER B O 1
ATOM 4757 N N . LYS B 1 17 ? -10.859 2.465 14.812 1 91.31 17 LYS B N 1
ATOM 4758 C CA . LYS B 1 17 ? -9.992 3.643 14.781 1 91.31 17 LYS B CA 1
ATOM 4759 C C . LYS B 1 17 ? -10.82 4.926 14.812 1 91.31 17 LYS B C 1
ATOM 4761 O O . LYS B 1 17 ? -10.266 6.023 14.906 1 91.31 17 LYS B O 1
ATOM 4766 N N . GLY B 1 18 ? -12.086 4.805 14.688 1 91.31 18 GLY B N 1
ATOM 4767 C CA . GLY B 1 18 ? -12.977 5.953 14.758 1 91.31 18 GLY B CA 1
ATOM 4768 C C . GLY B 1 18 ? -12.844 6.879 13.562 1 91.31 18 GLY B C 1
ATOM 4769 O O . GLY B 1 18 ? -12.906 8.102 13.703 1 91.31 18 GLY B O 1
ATOM 4770 N N . VAL B 1 19 ? -12.641 6.32 12.359 1 92.06 19 VAL B N 1
ATOM 4771 C CA . VAL B 1 19 ? -12.398 7.172 11.195 1 92.06 19 VAL B CA 1
ATOM 4772 C C . VAL B 1 19 ? -13.523 6.996 10.18 1 92.06 19 VAL B C 1
ATOM 4774 O O . VAL B 1 19 ? -13.508 7.629 9.117 1 92.06 19 VAL B O 1
ATOM 4777 N N . ILE B 1 20 ? -14.477 6.133 10.492 1 95.56 20 ILE B N 1
ATOM 4778 C CA . ILE B 1 20 ? -15.578 5.863 9.578 1 95.56 20 ILE B CA 1
ATOM 4779 C C . ILE B 1 20 ? -16.781 6.734 9.953 1 95.56 20 ILE B C 1
ATOM 4781 O O . ILE B 1 20 ? -17.266 6.672 11.078 1 95.56 20 ILE B O 1
ATOM 4785 N N . LYS B 1 21 ? -17.25 7.488 9.047 1 94.69 21 LYS B N 1
ATOM 4786 C CA . LYS B 1 21 ? -18.484 8.234 9.25 1 94.69 21 LYS B CA 1
ATOM 4787 C C . LYS B 1 21 ? -19.703 7.305 9.227 1 94.69 21 LYS B C 1
ATOM 4789 O O . LYS B 1 21 ? -19.969 6.668 8.211 1 94.69 21 LYS B O 1
ATOM 4794 N N . ARG B 1 22 ? -20.391 7.219 10.305 1 96.5 22 ARG B N 1
ATOM 4795 C CA . ARG B 1 22 ? -21.469 6.258 10.469 1 96.5 22 ARG B CA 1
ATOM 4796 C C . ARG B 1 22 ? -22.516 6.422 9.375 1 96.5 22 ARG B C 1
ATOM 4798 O O . ARG B 1 22 ? -22.953 5.434 8.773 1 96.5 22 ARG B O 1
ATOM 4805 N N . ASP B 1 23 ? -22.891 7.684 9.086 1 95.31 23 ASP B N 1
ATOM 4806 C CA . ASP B 1 23 ? -23.953 7.934 8.117 1 95.31 23 ASP B CA 1
ATOM 4807 C C . ASP B 1 23 ? -23.547 7.441 6.723 1 95.31 23 ASP B C 1
ATOM 4809 O O . ASP B 1 23 ? -24.344 6.805 6.031 1 95.31 23 ASP B O 1
ATOM 4813 N N . GLU B 1 24 ? -22.344 7.742 6.336 1 96.12 24 GLU B N 1
ATOM 4814 C CA . GLU B 1 24 ? -21.859 7.289 5.035 1 96.12 24 GLU B CA 1
ATOM 4815 C C . GLU B 1 24 ? -21.75 5.77 4.984 1 96.12 24 GLU B C 1
ATOM 4817 O O . GLU B 1 24 ? -22.062 5.152 3.963 1 96.12 24 GLU B O 1
ATOM 4822 N N . PHE B 1 25 ? -21.297 5.211 6.148 1 97.56 25 PHE B N 1
ATOM 4823 C CA . PHE B 1 25 ? -21.125 3.764 6.242 1 97.56 25 PHE B CA 1
ATOM 4824 C C . PHE B 1 25 ? -22.469 3.055 6.047 1 97.56 25 PHE B C 1
ATOM 4826 O O . PHE B 1 25 ? -22.562 2.107 5.266 1 97.56 25 PHE B O 1
ATOM 4833 N N . VAL B 1 26 ? -23.5 3.504 6.688 1 97.81 26 VAL B N 1
ATOM 4834 C CA . VAL B 1 26 ? -24.844 2.922 6.598 1 97.81 26 VAL B CA 1
ATOM 4835 C C . VAL B 1 26 ? -25.375 3.08 5.18 1 97.81 26 VAL B C 1
ATOM 4837 O O . VAL B 1 26 ? -25.984 2.152 4.633 1 97.81 26 VAL B O 1
ATOM 4840 N N . ARG B 1 27 ? -25.125 4.223 4.59 1 96.81 27 ARG B N 1
ATOM 4841 C CA . ARG B 1 27 ? -25.609 4.484 3.238 1 96.81 27 ARG B CA 1
ATOM 4842 C C . ARG B 1 27 ? -24.984 3.523 2.234 1 96.81 27 ARG B C 1
ATOM 4844 O O . ARG B 1 27 ? -25.672 2.979 1.371 1 96.81 27 ARG B O 1
ATOM 4851 N N . ILE B 1 28 ? -23.703 3.32 2.359 1 97.38 28 ILE B N 1
ATOM 4852 C CA . ILE B 1 28 ? -23.047 2.459 1.378 1 97.38 28 ILE B CA 1
ATOM 4853 C C . ILE B 1 28 ? -23.438 1.003 1.638 1 97.38 28 ILE B C 1
ATOM 4855 O O . ILE B 1 28 ? -23.469 0.191 0.711 1 97.38 28 ILE B O 1
ATOM 4859 N N . ILE B 1 29 ? -23.703 0.586 2.896 1 98.31 29 ILE B N 1
ATOM 4860 C CA . ILE B 1 29 ? -24.234 -0.744 3.189 1 98.31 29 ILE B CA 1
ATOM 4861 C C . ILE B 1 29 ? -25.609 -0.911 2.549 1 98.31 29 ILE B C 1
ATOM 4863 O O . ILE B 1 29 ? -25.891 -1.937 1.925 1 98.31 29 ILE B O 1
ATOM 4867 N N . THR B 1 30 ? -26.453 0.13 2.736 1 98 30 THR B N 1
ATOM 4868 C CA . THR B 1 30 ? -27.781 0.102 2.145 1 98 30 THR B CA 1
ATOM 4869 C C . THR B 1 30 ? -27.703 -0.087 0.633 1 98 30 THR B C 1
ATOM 4871 O O . THR B 1 30 ? -28.406 -0.927 0.067 1 98 30 THR B O 1
ATOM 4874 N N . LYS B 1 31 ? -26.844 0.729 0.048 1 96.12 31 LYS B N 1
ATOM 4875 C CA . LYS B 1 31 ? -26.656 0.615 -1.396 1 96.12 31 LYS B CA 1
ATOM 4876 C C . LYS B 1 31 ? -26.188 -0.79 -1.781 1 96.12 31 LYS B C 1
ATOM 4878 O O . LYS B 1 31 ? -26.656 -1.35 -2.775 1 96.12 31 LYS B O 1
ATOM 4883 N N . ALA B 1 32 ? -25.297 -1.374 -1.033 1 97.5 32 ALA B N 1
ATOM 4884 C CA . ALA B 1 32 ? -24.812 -2.727 -1.289 1 97.5 32 ALA B CA 1
ATOM 4885 C C . ALA B 1 32 ? -25.953 -3.744 -1.203 1 97.5 32 ALA B C 1
ATOM 4887 O O . ALA B 1 32 ? -26.031 -4.672 -2.014 1 97.5 32 ALA B O 1
ATOM 4888 N N . LEU B 1 33 ? -26.844 -3.602 -0.2 1 97.94 33 LEU B N 1
ATOM 4889 C CA . LEU B 1 33 ? -27.984 -4.5 -0.045 1 97.94 33 LEU B CA 1
ATOM 4890 C C . LEU B 1 33 ? -28.891 -4.457 -1.274 1 97.94 33 LEU B C 1
ATOM 4892 O O . LEU B 1 33 ? -29.297 -5.5 -1.795 1 97.94 33 LEU B O 1
ATOM 4896 N N . TYR B 1 34 ? -29.125 -3.248 -1.749 1 94.81 34 TYR B N 1
ATOM 4897 C CA . TYR B 1 34 ? -29.938 -3.115 -2.945 1 94.81 34 TYR B CA 1
ATOM 4898 C C . TYR B 1 34 ? -29.25 -3.736 -4.152 1 94.81 34 TYR B C 1
ATOM 4900 O O . TYR B 1 34 ? -29.891 -4.418 -4.957 1 94.81 34 TYR B O 1
ATOM 4908 N N . THR B 1 35 ? -27.984 -3.52 -4.316 1 93.12 35 THR B N 1
ATOM 4909 C CA . THR B 1 35 ? -27.203 -4.047 -5.434 1 93.12 35 THR B CA 1
ATOM 4910 C C . THR B 1 35 ? -27.203 -5.574 -5.414 1 93.12 35 THR B C 1
ATOM 4912 O O . THR B 1 35 ? -27.25 -6.215 -6.469 1 93.12 35 THR B O 1
ATOM 4915 N N . LEU B 1 36 ? -27.203 -6.156 -4.203 1 95.69 36 LEU B N 1
ATOM 4916 C CA . LEU B 1 36 ? -27.156 -7.605 -4.043 1 95.69 36 LEU B CA 1
ATOM 4917 C C . LEU B 1 36 ? -28.547 -8.211 -4.215 1 95.69 36 LEU B C 1
ATOM 4919 O O . LEU B 1 36 ? -28.703 -9.438 -4.238 1 95.69 36 LEU B O 1
ATOM 4923 N N . GLY B 1 37 ? -29.594 -7.348 -4.328 1 94.94 37 GLY B N 1
ATOM 4924 C CA . GLY B 1 37 ? -30.953 -7.816 -4.559 1 94.94 37 GLY B CA 1
ATOM 4925 C C . GLY B 1 37 ? -31.75 -7.992 -3.277 1 94.94 37 GLY B C 1
ATOM 4926 O O . GLY B 1 37 ? -32.812 -8.617 -3.281 1 94.94 37 GLY B O 1
ATOM 4927 N N . TYR B 1 38 ? -31.219 -7.543 -2.221 1 97.56 38 TYR B N 1
ATOM 4928 C CA . TYR B 1 38 ? -31.938 -7.633 -0.95 1 97.56 38 TYR B CA 1
ATOM 4929 C C . TYR B 1 38 ? -32.75 -6.367 -0.681 1 97.56 38 TYR B C 1
ATOM 4931 O O . TYR B 1 38 ? -32.438 -5.613 0.245 1 97.56 38 TYR B O 1
ATOM 4939 N N . GLU B 1 39 ? -33.812 -6.16 -1.303 1 96.81 39 GLU B N 1
ATOM 4940 C CA . GLU B 1 39 ? -34.625 -4.941 -1.314 1 96.81 39 GLU B CA 1
ATOM 4941 C C . GLU B 1 39 ? -35.281 -4.707 0.037 1 96.81 39 GLU B C 1
ATOM 4943 O O . GLU B 1 39 ? -35.344 -3.574 0.52 1 96.81 39 GLU B O 1
ATOM 4948 N N . LYS B 1 40 ? -35.781 -5.797 0.613 1 97.88 40 LYS B N 1
ATOM 4949 C CA . LYS B 1 40 ? -36.469 -5.668 1.901 1 97.88 40 LYS B CA 1
ATOM 4950 C C . LYS B 1 40 ? -35.469 -5.246 2.994 1 97.88 40 LYS B C 1
ATOM 4952 O O . LYS B 1 40 ? -35.781 -4.367 3.801 1 97.88 40 LYS B O 1
ATOM 4957 N N . SER B 1 41 ? -34.344 -5.887 2.969 1 97.88 41 SER B N 1
ATOM 4958 C CA . SER B 1 41 ? -33.312 -5.566 3.953 1 97.88 41 SER B CA 1
ATOM 4959 C C . SER B 1 41 ? -32.875 -4.109 3.836 1 97.88 41 SER B C 1
ATOM 4961 O O . SER B 1 41 ? -32.688 -3.428 4.848 1 97.88 41 SER B O 1
ATOM 4963 N N . GLY B 1 42 ? -32.719 -3.619 2.605 1 97.94 42 GLY B N 1
ATOM 4964 C CA . GLY B 1 42 ? -32.344 -2.227 2.393 1 97.94 42 GLY B CA 1
ATOM 4965 C C . GLY B 1 42 ? -33.406 -1.251 2.916 1 97.94 42 GLY B C 1
ATOM 4966 O O . GLY B 1 42 ? -33.062 -0.271 3.58 1 97.94 42 GLY B O 1
ATOM 4967 N N . ALA B 1 43 ? -34.594 -1.582 2.678 1 97.25 43 ALA B N 1
ATOM 4968 C CA . ALA B 1 43 ? -35.688 -0.719 3.105 1 97.25 43 ALA B CA 1
ATOM 4969 C C . ALA B 1 43 ? -35.781 -0.655 4.629 1 97.25 43 ALA B C 1
ATOM 4971 O O . ALA B 1 43 ? -35.969 0.42 5.199 1 97.25 43 ALA B O 1
ATOM 4972 N N . VAL B 1 44 ? -35.625 -1.777 5.27 1 98.25 44 VAL B N 1
ATOM 4973 C CA . VAL B 1 44 ? -35.719 -1.843 6.723 1 98.25 44 VAL B CA 1
ATOM 4974 C C . VAL B 1 44 ? -34.562 -1.076 7.344 1 98.25 44 VAL B C 1
ATOM 4976 O O . VAL B 1 44 ? -34.719 -0.403 8.367 1 98.25 44 VAL B O 1
ATOM 4979 N N . LEU B 1 45 ? -33.406 -1.213 6.766 1 98.12 45 LEU B N 1
ATOM 4980 C CA . LEU B 1 45 ? -32.25 -0.495 7.281 1 98.12 45 LEU B CA 1
ATOM 4981 C C . LEU B 1 45 ? -32.438 1.013 7.191 1 98.12 45 LEU B C 1
ATOM 4983 O O . LEU B 1 45 ? -32.125 1.747 8.125 1 98.12 45 LEU B O 1
ATOM 4987 N N . GLU B 1 46 ? -32.969 1.52 6.098 1 97.38 46 GLU B N 1
ATOM 4988 C CA . GLU B 1 46 ? -33.281 2.943 5.961 1 97.38 46 GLU B CA 1
ATOM 4989 C C . GLU B 1 46 ? -34.25 3.414 7.043 1 97.38 46 GLU B C 1
ATOM 4991 O O . GLU B 1 46 ? -34.031 4.473 7.641 1 97.38 46 GLU B O 1
ATOM 4996 N N . GLU B 1 47 ? -35.188 2.621 7.27 1 97.31 47 GLU B N 1
ATOM 4997 C CA . GLU B 1 47 ? -36.188 2.963 8.266 1 97.31 47 GLU B CA 1
ATOM 4998 C C . GLU B 1 47 ? -35.625 2.939 9.68 1 97.31 47 GLU B C 1
ATOM 5000 O O . GLU B 1 47 ? -35.781 3.904 10.43 1 97.31 47 GLU B O 1
ATOM 5005 N N . GLU B 1 48 ? -34.938 1.872 9.977 1 97.88 48 GLU B N 1
ATOM 5006 C CA . GLU B 1 48 ? -34.438 1.669 11.32 1 97.88 48 GLU B CA 1
ATOM 5007 C C . GLU B 1 48 ? -33.344 2.674 11.648 1 97.88 48 GLU B C 1
ATOM 5009 O O . GLU B 1 48 ? -33.25 3.168 12.773 1 97.88 48 GLU B O 1
ATOM 5014 N N . SER B 1 49 ? -32.469 2.994 10.758 1 96.5 49 SER B N 1
ATOM 5015 C CA . SER B 1 49 ? -31.344 3.885 10.984 1 96.5 49 SER B CA 1
ATOM 5016 C C . SER B 1 49 ? -31.766 5.348 10.883 1 96.5 49 SER B C 1
ATOM 5018 O O . SER B 1 49 ? -31.094 6.23 11.414 1 96.5 49 SER B O 1
ATOM 5020 N N . GLY B 1 50 ? -32.75 5.625 10.141 1 95.69 50 GLY B N 1
ATOM 5021 C CA . GLY B 1 50 ? -33.156 6.992 9.852 1 95.69 50 GLY B CA 1
ATOM 5022 C C . GLY B 1 50 ? -32.312 7.645 8.773 1 95.69 50 GLY B C 1
ATOM 5023 O O . GLY B 1 50 ? -32.438 8.844 8.523 1 95.69 50 GLY B O 1
ATOM 5024 N N . ILE B 1 51 ? -31.406 6.898 8.148 1 95.44 51 ILE B N 1
ATOM 5025 C CA . ILE B 1 51 ? -30.516 7.383 7.09 1 95.44 51 ILE B CA 1
ATOM 5026 C C . ILE B 1 51 ? -31 6.855 5.738 1 95.44 51 ILE B C 1
ATOM 5028 O O . ILE B 1 51 ? -30.969 5.648 5.488 1 95.44 51 ILE B O 1
ATOM 5032 N N . THR B 1 52 ? -31.422 7.719 4.906 1 94.44 52 THR B N 1
ATOM 5033 C CA . THR B 1 52 ? -31.922 7.309 3.598 1 94.44 52 THR B CA 1
ATOM 5034 C C . THR B 1 52 ? -30.781 7.301 2.572 1 94.44 52 THR B C 1
ATOM 5036 O O . THR B 1 52 ? -29.875 8.133 2.641 1 94.44 52 THR B O 1
ATOM 5039 N N . LEU B 1 53 ? -30.875 6.348 1.694 1 94.44 53 LEU B N 1
ATOM 5040 C CA . LEU B 1 53 ? -29.859 6.277 0.639 1 94.44 53 LEU B CA 1
ATOM 5041 C C . LEU B 1 53 ? -29.891 7.535 -0.221 1 94.44 53 LEU B C 1
ATOM 5043 O O . LEU B 1 53 ? -28.844 8.141 -0.471 1 94.44 53 LEU B O 1
ATOM 5047 N N . HIS B 1 54 ? -31.109 7.867 -0.666 1 91.31 54 HIS B N 1
ATOM 5048 C CA . HIS B 1 54 ? -31.312 9.07 -1.463 1 91.31 54 HIS B CA 1
ATOM 5049 C C . HIS B 1 54 ? -32.438 9.93 -0.873 1 91.31 54 HIS B C 1
ATOM 5051 O O . HIS B 1 54 ? -33.375 9.406 -0.291 1 91.31 54 HIS B O 1
ATOM 5057 N N . SER B 1 55 ? -32.219 11.211 -1.033 1 89.5 55 SER B N 1
ATOM 5058 C CA . SER B 1 55 ? -33.312 12.109 -0.677 1 89.5 55 SER B CA 1
ATOM 5059 C C . SER B 1 55 ? -34.531 11.898 -1.587 1 89.5 55 SER B C 1
ATOM 5061 O O . SER B 1 55 ? -34.406 11.312 -2.668 1 89.5 55 SER B O 1
ATOM 5063 N N . PRO B 1 56 ? -35.688 12.273 -1.131 1 90.81 56 PRO B N 1
ATOM 5064 C CA . PRO B 1 56 ? -36.906 12.133 -1.972 1 90.81 56 PRO B CA 1
ATOM 5065 C C . PRO B 1 56 ? -36.75 12.805 -3.332 1 90.81 56 PRO B C 1
ATOM 5067 O O . PRO B 1 56 ? -37.219 12.273 -4.344 1 90.81 56 PRO B O 1
ATOM 5070 N N . LEU B 1 57 ? -36.094 13.891 -3.256 1 92.25 57 LEU B N 1
ATOM 5071 C CA . LEU B 1 57 ? -35.875 14.609 -4.504 1 92.25 57 LEU B CA 1
ATOM 5072 C C . LEU B 1 57 ? -34.969 13.805 -5.449 1 92.25 57 LEU B C 1
ATOM 5074 O O . LEU B 1 57 ? -35.219 13.773 -6.656 1 92.25 57 LEU B O 1
ATOM 5078 N N . VAL B 1 58 ? -34 13.219 -4.938 1 92.88 58 VAL B N 1
ATOM 5079 C CA . VAL B 1 58 ? -33.094 12.414 -5.746 1 92.88 58 VAL B CA 1
ATOM 5080 C C . VAL B 1 58 ? -33.812 11.18 -6.266 1 92.88 58 VAL B C 1
ATOM 5082 O O . VAL B 1 58 ? -33.625 10.781 -7.418 1 92.88 58 VAL B O 1
ATOM 5085 N N . ASN B 1 59 ? -34.656 10.602 -5.469 1 92 59 ASN B N 1
ATOM 5086 C CA . ASN B 1 59 ? -35.469 9.453 -5.902 1 92 59 ASN B CA 1
ATOM 5087 C C . ASN B 1 59 ? -36.406 9.828 -7.047 1 92 59 ASN B C 1
ATOM 5089 O O . ASN B 1 59 ? -36.562 9.062 -8 1 92 59 ASN B O 1
ATOM 5093 N N . LEU B 1 60 ? -36.938 10.984 -6.906 1 93.81 60 LEU B N 1
ATOM 5094 C CA . LEU B 1 60 ? -37.812 11.477 -7.977 1 93.81 60 LEU B CA 1
ATOM 5095 C C . LEU B 1 60 ? -37 11.672 -9.266 1 93.81 60 LEU B C 1
ATOM 5097 O O . LEU B 1 60 ? -37.469 11.289 -10.344 1 93.81 60 LEU B O 1
ATOM 5101 N N . PHE B 1 61 ? -35.906 12.242 -9.164 1 95.31 61 PHE B N 1
ATOM 5102 C CA . PHE B 1 61 ? -35.031 12.477 -10.297 1 95.31 61 PHE B CA 1
ATOM 5103 C C . PHE B 1 61 ? -34.688 11.172 -10.992 1 95.31 61 PHE B C 1
ATOM 5105 O O . PHE B 1 61 ? -34.781 11.062 -12.219 1 95.31 61 PHE B O 1
ATOM 5112 N N . ARG B 1 62 ? -34.312 10.195 -10.195 1 93.12 62 ARG B N 1
ATOM 5113 C CA . ARG B 1 62 ? -33.938 8.883 -10.727 1 93.12 62 ARG B CA 1
ATOM 5114 C C . ARG B 1 62 ? -35.125 8.25 -11.453 1 93.12 62 ARG B C 1
ATOM 5116 O O . ARG B 1 62 ? -34.938 7.707 -12.555 1 93.12 62 ARG B O 1
ATOM 5123 N N . LYS B 1 63 ? -36.25 8.312 -10.883 1 93.06 63 LYS B N 1
ATOM 5124 C CA . LYS B 1 63 ? -37.469 7.762 -11.5 1 93.06 63 LYS B CA 1
ATOM 5125 C C . LYS B 1 63 ? -37.781 8.453 -12.82 1 93.06 63 LYS B C 1
ATOM 5127 O O . LYS B 1 63 ? -38.125 7.805 -13.805 1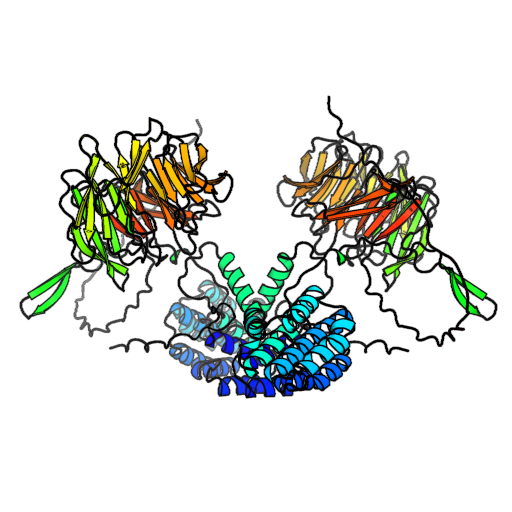 93.06 63 LYS B O 1
ATOM 5132 N N . GLN B 1 64 ? -37.594 9.695 -12.805 1 95.38 64 GLN B N 1
ATOM 5133 C CA . GLN B 1 64 ? -37.844 10.469 -14.008 1 95.38 64 GLN B CA 1
ATOM 5134 C C . GLN B 1 64 ? -36.906 10.086 -15.133 1 95.38 64 GLN B C 1
ATOM 5136 O O . GLN B 1 64 ? -37.281 10.008 -16.297 1 95.38 64 GLN B O 1
ATOM 5141 N N . VAL B 1 65 ? -35.688 9.844 -14.781 1 94.31 65 VAL B N 1
ATOM 5142 C CA . VAL B 1 65 ? -34.688 9.414 -15.758 1 94.31 65 VAL B CA 1
ATOM 5143 C C . VAL B 1 65 ? -35.062 8.031 -16.297 1 94.31 65 VAL B C 1
ATOM 5145 O O . VAL B 1 65 ? -35.062 7.812 -17.5 1 94.31 65 VAL B O 1
ATOM 5148 N N . LEU B 1 66 ? -35.469 7.207 -15.422 1 92 66 LEU B N 1
ATOM 5149 C CA . LEU B 1 66 ? -35.781 5.84 -15.82 1 92 66 LEU B CA 1
ATOM 5150 C C . LEU B 1 66 ? -37.062 5.809 -16.641 1 92 66 LEU B C 1
ATOM 5152 O O . LEU B 1 66 ? -37.219 4.949 -17.516 1 92 66 LEU B O 1
ATOM 5156 N N . ASP B 1 67 ? -37.938 6.809 -16.391 1 92.75 67 ASP B N 1
ATOM 5157 C CA . ASP B 1 67 ? -39.188 6.891 -17.109 1 92.75 67 ASP B CA 1
ATOM 5158 C C . ASP B 1 67 ? -39.031 7.645 -18.422 1 92.75 67 ASP B C 1
ATOM 5160 O O . ASP B 1 67 ? -39.938 7.648 -19.266 1 92.75 67 ASP B O 1
ATOM 5164 N N . GLY B 1 68 ? -37.938 8.281 -18.578 1 92.06 68 GLY B N 1
ATOM 5165 C CA . GLY B 1 68 ? -37.688 9.047 -19.781 1 92.06 68 GLY B CA 1
ATOM 5166 C C . GLY B 1 68 ? -38.375 10.406 -19.781 1 92.06 68 GLY B C 1
ATOM 5167 O O . GLY B 1 68 ? -38.656 10.961 -20.844 1 92.06 68 GLY B O 1
ATOM 5168 N N . ASN B 1 69 ? -38.719 10.836 -18.578 1 94.62 69 ASN B N 1
ATOM 5169 C CA . ASN B 1 69 ? -39.281 12.18 -18.422 1 94.62 69 ASN B CA 1
ATOM 5170 C C . ASN B 1 69 ? -38.188 13.234 -18.328 1 94.62 69 ASN B C 1
ATOM 5172 O O . ASN B 1 69 ? -37.938 13.781 -17.25 1 94.62 69 ASN B O 1
ATOM 5176 N N . TRP B 1 70 ? -37.688 13.633 -19.469 1 94.62 70 TRP B N 1
ATOM 5177 C CA . TRP B 1 70 ? -36.469 14.398 -19.531 1 94.62 70 TRP B CA 1
ATOM 5178 C C . TRP B 1 70 ? -36.688 15.828 -19.031 1 94.62 70 TRP B C 1
ATOM 5180 O O . TRP B 1 70 ? -35.875 16.344 -18.234 1 94.62 70 TRP B O 1
ATOM 5190 N N . ASP B 1 71 ? -37.688 16.484 -19.422 1 93.94 71 ASP B N 1
ATOM 5191 C CA . ASP B 1 71 ? -37.969 17.859 -19.031 1 93.94 71 ASP B CA 1
ATOM 5192 C C . ASP B 1 71 ? -38.125 17.969 -17.516 1 93.94 71 ASP B C 1
ATOM 5194 O O . ASP B 1 71 ? -37.594 18.875 -16.875 1 93.94 71 ASP B O 1
ATOM 5198 N N . ASN B 1 72 ? -38.812 17.078 -17 1 95.88 72 ASN B N 1
ATOM 5199 C CA . ASN B 1 72 ? -39 17.047 -15.555 1 95.88 72 ASN B CA 1
ATOM 5200 C C . ASN B 1 72 ? -37.688 16.734 -14.828 1 95.88 72 ASN B C 1
ATOM 5202 O O . ASN B 1 72 ? -37.438 17.266 -13.75 1 95.88 72 ASN B O 1
ATOM 5206 N N . ALA B 1 73 ? -36.938 15.812 -15.398 1 96.25 73 ALA B N 1
ATOM 5207 C CA . ALA B 1 73 ? -35.656 15.461 -14.805 1 96.25 73 ALA B CA 1
ATOM 5208 C C . ALA B 1 73 ? -34.719 16.672 -14.727 1 96.25 73 ALA B C 1
ATOM 5210 O O . ALA B 1 73 ? -34.062 16.906 -13.711 1 96.25 73 ALA B O 1
ATOM 5211 N N . VAL B 1 74 ? -34.719 17.484 -15.766 1 94.62 74 VAL B N 1
ATOM 5212 C CA . VAL B 1 74 ? -33.906 18.688 -15.789 1 94.62 74 VAL B CA 1
ATOM 5213 C C . VAL B 1 74 ? -34.406 19.672 -14.742 1 94.62 74 VAL B C 1
ATOM 5215 O O . VAL B 1 74 ? -33.594 20.312 -14.047 1 94.62 74 VAL B O 1
ATOM 5218 N N . ALA B 1 75 ? -35.688 19.781 -14.656 1 94.38 75 ALA B N 1
ATOM 5219 C CA . ALA B 1 75 ? -36.281 20.672 -13.672 1 94.38 75 ALA B CA 1
ATOM 5220 C C . ALA B 1 75 ? -35.906 20.234 -12.25 1 94.38 75 ALA B C 1
ATOM 5222 O O . ALA B 1 75 ? -35.562 21.062 -11.406 1 94.38 75 ALA B O 1
ATOM 5223 N N . THR B 1 76 ? -36.031 19.031 -12 1 94.88 76 THR B N 1
ATOM 5224 C CA . THR B 1 76 ? -35.719 18.484 -10.68 1 94.88 76 THR B CA 1
ATOM 5225 C C . THR B 1 76 ? -34.219 18.641 -10.367 1 94.88 76 THR B C 1
ATOM 5227 O O . THR B 1 76 ? -33.844 18.906 -9.227 1 94.88 76 THR B O 1
ATOM 5230 N N . LEU B 1 77 ? -33.375 18.391 -11.344 1 94.06 77 LEU B N 1
ATOM 5231 C CA . LEU B 1 77 ? -31.938 18.562 -11.203 1 94.06 77 LEU B CA 1
ATOM 5232 C C . LEU B 1 77 ? -31.609 19.938 -10.641 1 94.06 77 LEU B C 1
ATOM 5234 O O . LEU B 1 77 ? -30.75 20.078 -9.766 1 94.06 77 LEU B O 1
ATOM 5238 N N . ASN B 1 78 ? -32.281 20.922 -11.031 1 90.88 78 ASN B N 1
ATOM 5239 C CA . ASN B 1 78 ? -32.062 22.297 -10.609 1 90.88 78 ASN B CA 1
ATOM 5240 C C . ASN B 1 78 ? -32.5 22.516 -9.164 1 90.88 78 ASN B C 1
ATOM 5242 O O . ASN B 1 78 ? -32.062 23.469 -8.523 1 90.88 78 ASN B O 1
ATOM 5246 N N . LYS B 1 79 ? -33.25 21.625 -8.695 1 90.25 79 LYS B N 1
ATOM 5247 C CA . LYS B 1 79 ? -33.781 21.75 -7.336 1 90.25 79 LYS B CA 1
ATOM 5248 C C . LYS B 1 79 ? -32.906 20.953 -6.352 1 90.25 79 LYS B C 1
ATOM 5250 O O . LYS B 1 79 ? -33.156 21.016 -5.141 1 90.25 79 LYS B O 1
ATOM 5255 N N . LEU B 1 80 ? -31.969 20.156 -6.773 1 87.62 80 LEU B N 1
ATOM 5256 C CA . LEU B 1 80 ? -31.172 19.266 -5.922 1 87.62 80 LEU B CA 1
ATOM 5257 C C . LEU B 1 80 ? -30.234 20.078 -5.039 1 87.62 80 LEU B C 1
ATOM 5259 O O . LEU B 1 80 ? -29.641 19.531 -4.102 1 87.62 80 LEU B O 1
ATOM 5263 N N . GLY B 1 81 ? -30.188 21.375 -5.133 1 77.12 81 GLY B N 1
ATOM 5264 C CA . GLY B 1 81 ? -29.344 22.219 -4.281 1 77.12 81 GLY B CA 1
ATOM 5265 C C . GLY B 1 81 ? -27.859 22.047 -4.551 1 77.12 81 GLY B C 1
ATOM 5266 O O . GLY B 1 81 ? -27.062 22.062 -3.621 1 77.12 81 GLY B O 1
ATOM 5267 N N . LEU B 1 82 ? -27.578 21.703 -5.773 1 72.25 82 LEU B N 1
ATOM 5268 C CA . LEU B 1 82 ? -26.188 21.578 -6.156 1 72.25 82 LEU B CA 1
ATOM 5269 C C . LEU B 1 82 ? -25.531 22.953 -6.289 1 72.25 82 LEU B C 1
ATOM 5271 O O . LEU B 1 82 ? -26.109 23.859 -6.879 1 72.25 82 LEU B O 1
ATOM 5275 N N . LEU B 1 83 ? -24.5 23.203 -5.566 1 67 83 LEU B N 1
ATOM 5276 C CA . LEU B 1 83 ? -23.875 24.516 -5.512 1 67 83 LEU B CA 1
ATOM 5277 C C . LEU B 1 83 ? -23.062 24.781 -6.773 1 67 83 LEU B C 1
ATOM 5279 O O . LEU B 1 83 ? -23 25.922 -7.25 1 67 83 LEU B O 1
ATOM 5283 N N . ASP B 1 84 ? -22.562 23.781 -7.438 1 82.31 84 ASP B N 1
ATOM 5284 C CA . ASP B 1 84 ? -21.672 23.969 -8.578 1 82.31 84 ASP B CA 1
ATOM 5285 C C . ASP B 1 84 ? -22.469 24 -9.891 1 82.31 84 ASP B C 1
ATOM 5287 O O . ASP B 1 84 ? -23.047 22.984 -10.289 1 82.31 84 ASP B O 1
ATOM 5291 N N . GLU B 1 85 ? -22.5 25.156 -10.492 1 86.56 85 GLU B N 1
ATOM 5292 C CA . GLU B 1 85 ? -23.25 25.359 -11.727 1 86.56 85 GLU B CA 1
ATOM 5293 C C . GLU B 1 85 ? -22.719 24.484 -12.852 1 86.56 85 GLU B C 1
ATOM 5295 O O . GLU B 1 85 ? -23.484 24 -13.688 1 86.56 85 GLU B O 1
ATOM 5300 N N . ASN B 1 86 ? -21.438 24.297 -12.844 1 88.56 86 ASN B N 1
ATOM 5301 C CA . ASN B 1 86 ? -20.859 23.484 -13.898 1 88.56 86 ASN B CA 1
ATOM 5302 C C . ASN B 1 86 ? -21.312 22.031 -13.805 1 88.56 86 ASN B C 1
ATOM 5304 O O . ASN B 1 86 ? -21.484 21.359 -14.828 1 88.56 86 ASN B O 1
ATOM 5308 N N . ILE B 1 87 ? -21.547 21.625 -12.656 1 91.19 87 ILE B N 1
ATOM 5309 C CA . ILE B 1 87 ? -22.016 20.266 -12.445 1 91.19 87 ILE B CA 1
ATOM 5310 C C . ILE B 1 87 ? -23.453 20.141 -12.961 1 91.19 87 ILE B C 1
ATOM 5312 O O . ILE B 1 87 ? -23.797 19.156 -13.633 1 91.19 87 ILE B O 1
ATOM 5316 N N . VAL B 1 88 ? -24.266 21.125 -12.648 1 92.5 88 VAL B N 1
ATOM 5317 C CA . VAL B 1 88 ? -25.656 21.125 -13.078 1 92.5 88 VAL B CA 1
ATOM 5318 C C . VAL B 1 88 ? -25.734 21.125 -14.602 1 92.5 88 VAL B C 1
ATOM 5320 O O . VAL B 1 88 ? -26.484 20.344 -15.195 1 92.5 88 VAL B O 1
ATOM 5323 N N . LYS B 1 89 ? -24.922 21.906 -15.188 1 93.06 89 LYS B N 1
ATOM 5324 C CA . LYS B 1 89 ? -24.906 22 -16.641 1 93.06 89 LYS B CA 1
ATOM 5325 C C . LYS B 1 89 ? -24.453 20.688 -17.281 1 93.06 89 LYS B C 1
ATOM 5327 O O . LYS B 1 89 ? -25.031 20.25 -18.281 1 93.06 89 LYS B O 1
ATOM 5332 N N . SER B 1 90 ? -23.484 20.141 -16.75 1 94.12 90 SER B N 1
ATOM 5333 C CA . SER B 1 90 ? -22.984 18.875 -17.266 1 94.12 90 SER B CA 1
ATOM 5334 C C . SER B 1 90 ? -24.031 17.766 -17.156 1 94.12 90 SER B C 1
ATOM 5336 O O . SER B 1 90 ? -24.203 16.969 -18.078 1 94.12 90 SER B O 1
ATOM 5338 N N . ALA B 1 91 ? -24.656 17.703 -16 1 94.62 91 ALA B N 1
ATOM 5339 C CA . ALA B 1 91 ? -25.719 16.719 -15.812 1 94.62 91 ALA B CA 1
ATOM 5340 C C . ALA B 1 91 ? -26.891 16.969 -16.75 1 94.62 91 ALA B C 1
ATOM 5342 O O . ALA B 1 91 ? -27.438 16.031 -17.344 1 94.62 91 ALA B O 1
ATOM 5343 N N . ALA B 1 92 ? -27.219 18.219 -16.891 1 94.69 92 ALA B N 1
ATOM 5344 C CA . ALA B 1 92 ? -28.297 18.594 -17.797 1 94.69 92 ALA B CA 1
ATOM 5345 C C . ALA B 1 92 ? -27.969 18.188 -19.234 1 94.69 92 ALA B C 1
ATOM 5347 O O . ALA B 1 92 ? -28.844 17.734 -19.969 1 94.69 92 ALA B O 1
ATOM 5348 N N . PHE B 1 93 ? -26.828 18.406 -19.609 1 95.19 93 PHE B N 1
ATOM 5349 C CA . PHE B 1 93 ? -26.375 18.016 -20.938 1 95.19 93 PHE B CA 1
ATOM 5350 C C . PHE B 1 93 ? -26.625 16.547 -21.188 1 95.19 93 PHE B C 1
ATOM 5352 O O . PHE B 1 93 ? -27.141 16.172 -22.25 1 95.19 93 PHE B O 1
ATOM 5359 N N . LEU B 1 94 ? -26.203 15.711 -20.25 1 94.19 94 LEU B N 1
ATOM 5360 C CA . LEU B 1 94 ? -26.375 14.273 -20.391 1 94.19 94 LEU B CA 1
ATOM 5361 C C . LEU B 1 94 ? -27.859 13.914 -20.562 1 94.19 94 LEU B C 1
ATOM 5363 O O . LEU B 1 94 ? -28.203 13.062 -21.375 1 94.19 94 LEU B O 1
ATOM 5367 N N . LEU B 1 95 ? -28.719 14.547 -19.844 1 94.75 95 LEU B N 1
ATOM 5368 C CA . LEU B 1 95 ? -30.156 14.32 -19.938 1 94.75 95 LEU B CA 1
ATOM 5369 C C . LEU B 1 95 ? -30.688 14.727 -21.312 1 94.75 95 LEU B C 1
ATOM 5371 O O . LEU B 1 95 ? -31.422 13.969 -21.953 1 94.75 95 LEU B O 1
ATOM 5375 N N . LEU B 1 96 ? -30.25 15.844 -21.688 1 94.31 96 LEU B N 1
ATOM 5376 C CA . LEU B 1 96 ? -30.75 16.391 -22.938 1 94.31 96 LEU B CA 1
ATOM 5377 C C . LEU B 1 96 ? -30.203 15.625 -24.141 1 94.31 96 LEU B C 1
ATOM 5379 O O . LEU B 1 96 ? -30.875 15.5 -25.156 1 94.31 96 LEU B O 1
ATOM 5383 N N . GLU B 1 97 ? -28.984 15.203 -24 1 92.12 97 GLU B N 1
ATOM 5384 C CA . GLU B 1 97 ? -28.438 14.336 -25.047 1 92.12 97 GLU B CA 1
ATOM 5385 C C . GLU B 1 97 ? -29.297 13.094 -25.234 1 92.12 97 GLU B C 1
ATOM 5387 O O . GLU B 1 97 ? -29.547 12.672 -26.359 1 92.12 97 GLU B O 1
ATOM 5392 N N . GLN B 1 98 ? -29.688 12.508 -24.125 1 91.69 98 GLN B N 1
ATOM 5393 C CA . GLN B 1 98 ? -30.547 11.328 -24.219 1 91.69 98 GLN B CA 1
ATOM 5394 C C . GLN B 1 98 ? -31.891 11.68 -24.844 1 91.69 98 GLN B C 1
ATOM 5396 O O . GLN B 1 98 ? -32.469 10.891 -25.609 1 91.69 98 GLN B O 1
ATOM 5401 N N . LYS B 1 99 ? -32.438 12.727 -24.453 1 91.69 99 LYS B N 1
ATOM 5402 C CA . LYS B 1 99 ? -33.688 13.211 -25.062 1 91.69 99 LYS B CA 1
ATOM 5403 C C . LYS B 1 99 ? -33.531 13.375 -26.562 1 91.69 99 LYS B C 1
ATOM 5405 O O . LYS B 1 99 ? -34.438 13.008 -27.328 1 91.69 99 LYS B O 1
ATOM 5410 N N . PHE B 1 100 ? -32.469 13.906 -27 1 90.75 100 PHE B N 1
ATOM 5411 C CA . PHE B 1 100 ? -32.125 14.078 -28.406 1 90.75 100 PHE B CA 1
ATOM 5412 C C . PHE B 1 100 ? -32.156 12.75 -29.141 1 90.75 100 PHE B C 1
ATOM 5414 O O . PHE B 1 100 ? -32.781 12.625 -30.203 1 90.75 100 PHE B O 1
ATOM 5421 N N . PHE B 1 101 ? -31.5 11.836 -28.484 1 86.88 101 PHE B N 1
ATOM 5422 C CA . PHE B 1 101 ? -31.453 10.516 -29.094 1 86.88 101 PHE B CA 1
ATOM 5423 C C . PHE B 1 101 ? -32.844 9.891 -29.141 1 86.88 101 PHE B C 1
ATOM 5425 O O . PHE B 1 101 ? -33.188 9.195 -30.109 1 86.88 101 PHE B O 1
ATOM 5432 N N . ASP B 1 102 ? -33.594 10.086 -28.109 1 87.75 102 ASP B N 1
ATOM 5433 C CA . ASP B 1 102 ? -34.969 9.57 -28.109 1 87.75 102 ASP B CA 1
ATOM 5434 C C . ASP B 1 102 ? -35.781 10.18 -29.234 1 87.75 102 ASP B C 1
ATOM 5436 O O . ASP B 1 102 ? -36.594 9.492 -29.859 1 87.75 102 ASP B O 1
ATOM 5440 N N . LEU B 1 103 ? -35.625 11.43 -29.469 1 87.69 103 LEU B N 1
ATOM 5441 C CA . LEU B 1 103 ? -36.312 12.109 -30.547 1 87.69 103 LEU B CA 1
ATOM 5442 C C . LEU B 1 103 ? -35.938 11.531 -31.906 1 87.69 103 LEU B C 1
ATOM 5444 O O . LEU B 1 103 ? -36.781 11.305 -32.75 1 87.69 103 LEU B O 1
ATOM 5448 N N . LEU B 1 104 ? -34.688 11.305 -32 1 83.5 104 LEU B N 1
ATOM 5449 C CA . LEU B 1 104 ? -34.219 10.727 -33.25 1 83.5 104 LEU B CA 1
ATOM 5450 C C . LEU B 1 104 ? -34.75 9.312 -33.438 1 83.5 104 LEU B C 1
ATOM 5452 O O . LEU B 1 104 ? -35.094 8.914 -34.562 1 83.5 104 LEU B O 1
ATOM 5456 N N . ARG B 1 105 ? -34.688 8.586 -32.375 1 81.81 105 ARG B N 1
ATOM 5457 C CA . ARG B 1 105 ? -35.219 7.223 -32.438 1 81.81 105 ARG B CA 1
ATOM 5458 C C . ARG B 1 105 ? -36.688 7.223 -32.875 1 81.81 105 ARG B C 1
ATOM 5460 O O . ARG B 1 105 ? -37.156 6.293 -33.531 1 81.81 105 ARG B O 1
ATOM 5467 N N . ASN B 1 106 ? -37.438 8.211 -32.469 1 84.69 106 ASN B N 1
ATOM 5468 C CA . ASN B 1 106 ? -38.844 8.328 -32.812 1 84.69 106 ASN B CA 1
ATOM 5469 C C . ASN B 1 106 ? -39.031 9.078 -34.125 1 84.69 106 ASN B C 1
ATOM 5471 O O . ASN B 1 106 ? -40.156 9.547 -34.438 1 84.69 106 ASN B O 1
ATOM 5475 N N . ASP B 1 107 ? -37.969 9.352 -34.875 1 83.81 107 ASP B N 1
ATOM 5476 C CA . ASP B 1 107 ? -37.969 9.953 -36.188 1 83.81 107 ASP B CA 1
ATOM 5477 C C . ASP B 1 107 ? -38.438 11.406 -36.156 1 83.81 107 ASP B C 1
ATOM 5479 O O . ASP B 1 107 ? -39.125 11.875 -37.062 1 83.81 107 ASP B O 1
ATOM 5483 N N . ASN B 1 108 ? -38.281 11.984 -35.094 1 88.94 108 ASN B N 1
ATOM 5484 C CA . ASN B 1 108 ? -38.562 13.414 -34.938 1 88.94 108 ASN B CA 1
ATOM 5485 C C . ASN B 1 108 ? -37.312 14.25 -35.125 1 88.94 108 ASN B C 1
ATOM 5487 O O . ASN B 1 108 ? -36.812 14.828 -34.156 1 88.94 108 ASN B O 1
ATOM 5491 N N . LEU B 1 109 ? -36.906 14.352 -36.281 1 85.75 109 LEU B N 1
ATOM 5492 C CA . LEU B 1 109 ? -35.656 15.023 -36.625 1 85.75 109 LEU B CA 1
ATOM 5493 C C . LEU B 1 109 ? -35.719 16.516 -36.312 1 85.75 109 LEU B C 1
ATOM 5495 O O . LEU B 1 109 ? -34.781 17.094 -35.75 1 85.75 109 LEU B O 1
ATOM 5499 N N . MET B 1 110 ? -36.812 17.094 -36.719 1 88.44 110 MET B N 1
ATOM 5500 C CA . MET B 1 110 ? -37 18.531 -36.5 1 88.44 110 MET B CA 1
ATOM 5501 C C . MET B 1 110 ? -36.938 18.859 -35 1 88.44 110 MET B C 1
ATOM 5503 O O . MET B 1 110 ? -36.375 19.859 -34.594 1 88.44 110 MET B O 1
ATOM 5507 N N . GLY B 1 111 ? -37.594 18.031 -34.25 1 90.19 111 GLY B N 1
ATOM 5508 C CA . GLY B 1 111 ? -37.562 18.188 -32.781 1 90.19 111 GLY B CA 1
ATOM 5509 C C . GLY B 1 111 ? -36.156 18.094 -32.219 1 90.19 111 GLY B C 1
ATOM 5510 O O . GLY B 1 111 ? -35.781 18.859 -31.344 1 90.19 111 GLY B O 1
ATOM 5511 N N . ALA B 1 112 ? -35.375 17.188 -32.75 1 90.5 112 ALA B N 1
ATOM 5512 C CA . ALA B 1 112 ? -34 16.984 -32.312 1 90.5 112 ALA B CA 1
ATOM 5513 C C . ALA B 1 112 ? -33.125 18.203 -32.625 1 90.5 112 ALA B C 1
ATOM 5515 O O . ALA B 1 112 ? -32.312 18.641 -31.797 1 90.5 112 ALA B O 1
ATOM 5516 N N . ILE B 1 113 ? -33.344 18.688 -33.781 1 89.31 113 ILE B N 1
ATOM 5517 C CA . ILE B 1 113 ? -32.594 19.859 -34.219 1 89.31 113 ILE B CA 1
ATOM 5518 C C . ILE B 1 113 ? -32.906 21.047 -33.312 1 89.31 113 ILE B C 1
ATOM 5520 O O . ILE B 1 113 ? -32.031 21.766 -32.875 1 89.31 113 ILE B O 1
ATOM 5524 N N . LYS B 1 114 ? -34.188 21.234 -33.125 1 91.56 114 LYS B N 1
ATOM 5525 C CA . LYS B 1 114 ? -34.625 22.328 -32.281 1 91.56 114 LYS B CA 1
ATOM 5526 C C . LYS B 1 114 ? -34.031 22.188 -30.859 1 91.56 114 LYS B C 1
ATOM 5528 O O . LYS B 1 114 ? -33.594 23.172 -30.266 1 91.56 114 LYS B O 1
ATOM 5533 N N . MET B 1 115 ? -34.094 21.062 -30.391 1 90.88 115 MET B N 1
ATOM 5534 C CA . MET B 1 115 ? -33.562 20.781 -29.062 1 90.88 115 MET B CA 1
ATOM 5535 C C . MET B 1 115 ? -32.062 21.062 -29 1 90.88 115 MET B C 1
ATOM 5537 O O . MET B 1 115 ? -31.578 21.625 -28.031 1 90.88 115 MET B O 1
ATOM 5541 N N . LEU B 1 116 ? -31.328 20.609 -29.969 1 91.06 116 LEU B N 1
ATOM 5542 C CA . LEU B 1 116 ? -29.891 20.828 -30.047 1 91.06 116 LEU B CA 1
ATOM 5543 C C . LEU B 1 116 ? -29.562 22.328 -30.047 1 91.06 116 LEU B C 1
ATOM 5545 O O . LEU B 1 116 ? -28.656 22.766 -29.344 1 91.06 116 LEU B O 1
ATOM 5549 N N . GLN B 1 117 ? -30.359 23.078 -30.719 1 91.19 117 GLN B N 1
ATOM 5550 C CA . GLN B 1 117 ? -30.094 24.5 -30.906 1 91.19 117 GLN B CA 1
ATOM 5551 C C . GLN B 1 117 ? -30.562 25.312 -29.703 1 91.19 117 GLN B C 1
ATOM 5553 O O . GLN B 1 117 ? -29.875 26.234 -29.266 1 91.19 117 GLN B O 1
ATOM 5558 N N . ASN B 1 118 ? -31.641 24.938 -29.078 1 92.81 118 ASN B N 1
ATOM 5559 C CA . ASN B 1 118 ? -32.281 25.781 -28.094 1 92.81 118 ASN B CA 1
ATOM 5560 C C . ASN B 1 118 ? -31.984 25.328 -26.672 1 92.81 118 ASN B C 1
ATOM 5562 O O . ASN B 1 118 ? -32.094 26.109 -25.719 1 92.81 118 ASN B O 1
ATOM 5566 N N . GLU B 1 119 ? -31.625 24.188 -26.516 1 93.19 119 GLU B N 1
ATOM 5567 C CA . GLU B 1 119 ? -31.469 23.688 -25.156 1 93.19 119 GLU B CA 1
ATOM 5568 C C . GLU B 1 119 ? -30.062 23.188 -24.891 1 93.19 119 GLU B C 1
ATOM 5570 O O . GLU B 1 119 ? -29.438 23.547 -23.875 1 93.19 119 GLU B O 1
ATOM 5575 N N . ILE B 1 120 ? -29.5 22.422 -25.781 1 93.88 120 ILE B N 1
ATOM 5576 C CA . ILE B 1 120 ? -28.188 21.797 -25.562 1 93.88 120 ILE B CA 1
ATOM 5577 C C . ILE B 1 120 ? -27.078 22.812 -25.812 1 93.88 120 ILE B C 1
ATOM 5579 O O . ILE B 1 120 ? -26.203 23 -24.953 1 93.88 120 ILE B O 1
ATOM 5583 N N . SER B 1 121 ? -27.141 23.516 -26.859 1 91.94 121 SER B N 1
ATOM 5584 C CA . SER B 1 121 ? -26.094 24.438 -27.25 1 91.94 121 SER B CA 1
ATOM 5585 C C . SER B 1 121 ? -25.938 25.562 -26.234 1 91.94 121 SER B C 1
ATOM 5587 O O . SER B 1 121 ? -24.812 25.953 -25.891 1 91.94 121 SER B O 1
ATOM 5589 N N . PRO B 1 122 ? -26.953 26.078 -25.672 1 92.69 122 PRO B N 1
ATOM 5590 C CA . PRO B 1 122 ? -26.828 27.188 -24.719 1 92.69 122 PRO B CA 1
ATOM 5591 C C . PRO B 1 122 ? -26.172 26.781 -23.406 1 92.69 122 PRO B C 1
ATOM 5593 O O . PRO B 1 122 ? -25.75 27.625 -22.625 1 92.69 122 PRO B O 1
ATOM 5596 N N . LEU B 1 123 ? -26.172 25.547 -23.094 1 92.56 123 LEU B N 1
ATOM 5597 C CA . LEU B 1 123 ? -25.531 25.094 -21.859 1 92.56 123 LEU B CA 1
ATOM 5598 C C . LEU B 1 123 ? -24.047 25.438 -21.859 1 92.56 123 LEU B C 1
ATOM 5600 O O . LEU B 1 123 ? -23.453 25.609 -20.797 1 92.56 123 LEU B O 1
ATOM 5604 N N . GLY B 1 124 ? -23.422 25.453 -22.984 1 90.94 124 GLY B N 1
ATOM 5605 C CA . GLY B 1 124 ? -22.031 25.859 -23.109 1 90.94 124 GLY B CA 1
ATOM 5606 C C . GLY B 1 124 ? -21.062 24.828 -22.594 1 90.94 124 GLY B C 1
ATOM 5607 O O . GLY B 1 124 ? -19.938 25.156 -22.219 1 90.94 124 GLY B O 1
ATOM 5608 N N . VAL B 1 125 ? -21.5 23.609 -22.422 1 91.06 125 VAL B N 1
ATOM 5609 C CA . VAL B 1 125 ? -20.625 22.531 -21.969 1 91.06 125 VAL B CA 1
ATOM 5610 C C . VAL B 1 125 ? -20.484 21.484 -23.062 1 91.06 125 VAL B C 1
ATOM 5612 O O . VAL B 1 125 ? -21.328 21.391 -23.953 1 91.06 125 VAL B O 1
ATOM 5615 N N . ASN B 1 126 ? -19.344 20.672 -23.125 1 90.19 126 ASN B N 1
ATOM 5616 C CA . ASN B 1 126 ? -19.094 19.594 -24.047 1 90.19 126 ASN B CA 1
ATOM 5617 C C . ASN B 1 126 ? -19.234 20.047 -25.5 1 90.19 126 ASN B C 1
ATOM 5619 O O . ASN B 1 126 ? -19.969 19.422 -26.281 1 90.19 126 ASN B O 1
ATOM 5623 N N . ARG B 1 127 ? -18.625 21 -25.844 1 89.06 127 ARG B N 1
ATOM 5624 C CA . ARG B 1 127 ? -18.734 21.641 -27.156 1 89.06 127 ARG B CA 1
ATOM 5625 C C . ARG B 1 127 ? -18.375 20.672 -28.266 1 89.06 127 ARG B C 1
ATOM 5627 O O . ARG B 1 127 ? -19.016 20.656 -29.312 1 89.06 127 ARG B O 1
ATOM 5634 N N . LYS B 1 128 ? -17.375 19.875 -28.047 1 89.44 128 LYS B N 1
ATOM 5635 C CA . LYS B 1 128 ? -16.969 18.906 -29.062 1 89.44 128 LYS B CA 1
ATOM 5636 C C . LYS B 1 128 ? -18.109 17.922 -29.359 1 89.44 128 LYS B C 1
ATOM 5638 O O . LYS B 1 128 ? -18.375 17.609 -30.516 1 89.44 128 LYS B O 1
ATOM 5643 N N . ARG B 1 129 ? -18.672 17.484 -28.297 1 88.38 129 ARG B N 1
ATOM 5644 C CA . ARG B 1 129 ? -19.781 16.547 -28.438 1 88.38 129 ARG B CA 1
ATOM 5645 C C . ARG B 1 129 ? -20.969 17.188 -29.156 1 88.38 129 ARG B C 1
ATOM 5647 O O . ARG B 1 129 ? -21.641 16.531 -29.953 1 88.38 129 ARG B O 1
ATOM 5654 N N . VAL B 1 130 ? -21.281 18.391 -28.906 1 89.12 130 VAL B N 1
ATOM 5655 C CA . VAL B 1 130 ? -22.375 19.125 -29.547 1 89.12 130 VAL B CA 1
ATOM 5656 C C . VAL B 1 130 ? -22.141 19.219 -31.047 1 89.12 130 VAL B C 1
ATOM 5658 O O . VAL B 1 130 ? -23.062 19.031 -31.844 1 89.12 130 VAL B O 1
ATOM 5661 N N . HIS B 1 131 ? -20.938 19.391 -31.328 1 87.19 131 HIS B N 1
ATOM 5662 C CA . HIS B 1 131 ? -20.578 19.484 -32.75 1 87.19 131 HIS B CA 1
ATOM 5663 C C . HIS B 1 131 ? -20.75 18.141 -33.438 1 87.19 131 HIS B C 1
ATOM 5665 O O . HIS B 1 131 ? -21.234 18.078 -34.562 1 87.19 131 HIS B O 1
ATOM 5671 N N . GLU B 1 132 ? -20.359 17.156 -32.75 1 85.69 132 GLU B N 1
ATOM 5672 C CA . GLU B 1 132 ? -20.547 15.828 -33.312 1 85.69 132 GLU B CA 1
ATOM 5673 C C . GLU B 1 132 ? -22.016 15.516 -33.562 1 85.69 132 GLU B C 1
ATOM 5675 O O . GLU B 1 132 ? -22.375 14.93 -34.562 1 85.69 132 GLU B O 1
ATOM 5680 N N . MET B 1 133 ? -22.859 15.898 -32.656 1 85.81 133 MET B N 1
ATOM 5681 C CA . MET B 1 133 ? -24.297 15.664 -32.75 1 85.81 133 MET B CA 1
ATOM 5682 C C . MET B 1 133 ? -24.875 16.484 -33.906 1 85.81 133 MET B C 1
ATOM 5684 O O . MET B 1 133 ? -25.734 15.984 -34.656 1 85.81 133 MET B O 1
ATOM 5688 N N . SER B 1 134 ? -24.391 17.656 -34.094 1 84.38 134 SER B N 1
ATOM 5689 C CA . SER B 1 134 ? -24.844 18.516 -35.188 1 84.38 134 SER B CA 1
ATOM 5690 C C . SER B 1 134 ? -24.453 17.953 -36.562 1 84.38 134 SER B C 1
ATOM 5692 O O . SER B 1 134 ? -25.234 18 -37.5 1 84.38 134 SER B O 1
ATOM 5694 N N . SER B 1 135 ? -23.281 17.469 -36.562 1 81.44 135 SER B N 1
ATOM 5695 C CA . SER B 1 135 ? -22.781 16.891 -37.812 1 81.44 135 SER B CA 1
ATOM 5696 C C . SER B 1 135 ? -23.562 15.648 -38.188 1 81.44 135 SER B C 1
ATOM 5698 O O . SER B 1 135 ? -23.766 15.375 -39.375 1 81.44 135 SER B O 1
ATOM 5700 N N . CYS B 1 136 ? -23.859 14.953 -37.25 1 75.44 136 CYS B N 1
ATOM 5701 C CA . CYS B 1 136 ? -24.578 13.711 -37.5 1 75.44 136 CYS B CA 1
ATOM 5702 C C . CYS B 1 136 ? -25.953 13.984 -38.062 1 75.44 136 CYS B C 1
ATOM 5704 O O . CYS B 1 136 ? -26.453 13.203 -38.875 1 75.44 136 CYS B O 1
ATOM 5706 N N . ILE B 1 137 ? -26.656 15.023 -37.688 1 75.94 137 ILE B N 1
ATOM 5707 C CA . ILE B 1 137 ? -27.984 15.383 -38.156 1 75.94 137 ILE B CA 1
ATOM 5708 C C . ILE B 1 137 ? -27.922 15.711 -39.656 1 75.94 137 ILE B C 1
ATOM 5710 O O . ILE B 1 137 ? -28.828 15.352 -40.406 1 75.94 137 ILE B O 1
ATOM 5714 N N . ILE B 1 138 ? -26.812 16.359 -40 1 70.44 138 ILE B N 1
ATOM 5715 C CA . ILE B 1 138 ? -26.688 16.812 -41.375 1 70.44 138 ILE B CA 1
ATOM 5716 C C . ILE B 1 138 ? -26.375 15.625 -42.281 1 70.44 138 ILE B C 1
ATOM 5718 O O . ILE B 1 138 ? -26.812 15.57 -43.406 1 70.44 138 ILE B O 1
ATOM 5722 N N . SER B 1 139 ? -25.672 14.688 -41.656 1 66.44 139 SER B N 1
ATOM 5723 C CA . SER B 1 139 ? -25.266 13.562 -42.5 1 66.44 139 SER B CA 1
ATOM 5724 C C . SER B 1 139 ? -26.406 12.547 -42.625 1 66.44 139 SER B C 1
ATOM 5726 O O . SER B 1 139 ? -27.406 12.641 -41.938 1 66.44 139 SER B O 1
ATOM 5728 N N . SER B 1 140 ? -26.297 11.461 -43.531 1 59.75 140 SER B N 1
ATOM 5729 C CA . SER B 1 140 ? -27.281 10.438 -43.844 1 59.75 140 SER B CA 1
ATOM 5730 C C . SER B 1 140 ? -27.641 9.617 -42.594 1 59.75 140 SER B C 1
ATOM 5732 O O . SER B 1 140 ? -26.797 9.438 -41.719 1 59.75 140 SER B O 1
ATOM 5734 N N . PRO B 1 141 ? -29 9.312 -42.344 1 56.84 141 PRO B N 1
ATOM 5735 C CA . PRO B 1 141 ? -29.547 8.578 -41.219 1 56.84 141 PRO B CA 1
ATOM 5736 C C . PRO B 1 141 ? -28.734 7.336 -40.844 1 56.84 141 PRO B C 1
ATOM 5738 O O . PRO B 1 141 ? -28.609 6.977 -39.688 1 56.84 141 PRO B O 1
ATOM 5741 N N . GLN B 1 142 ? -28.234 6.578 -41.844 1 56.66 142 GLN B N 1
ATOM 5742 C CA . GLN B 1 142 ? -27.484 5.348 -41.594 1 56.66 142 GLN B CA 1
ATOM 5743 C C . GLN B 1 142 ? -26.203 5.621 -40.812 1 56.66 142 GLN B C 1
ATOM 5745 O O . GLN B 1 142 ? -25.797 4.809 -39.969 1 56.66 142 GLN B O 1
ATOM 5750 N N . ASN B 1 143 ? -25.656 6.645 -40.969 1 58.72 143 ASN B N 1
ATOM 5751 C CA . ASN B 1 143 ? -24.406 7.023 -40.344 1 58.72 143 ASN B CA 1
ATOM 5752 C C . ASN B 1 143 ? -24.594 7.375 -38.875 1 58.72 143 ASN B C 1
ATOM 5754 O O . ASN B 1 143 ? -23.656 7.297 -38.062 1 58.72 143 ASN B O 1
ATOM 5758 N N . PHE B 1 144 ? -25.75 7.539 -38.625 1 60.5 144 PHE B N 1
ATOM 5759 C CA . PHE B 1 144 ? -26.125 7.973 -37.281 1 60.5 144 PHE B CA 1
ATOM 5760 C C . PHE B 1 144 ? -25.891 6.855 -36.281 1 60.5 144 PHE B C 1
ATOM 5762 O O . PHE B 1 144 ? -25.375 7.102 -35.188 1 60.5 144 PHE B O 1
ATOM 5769 N N . LEU B 1 145 ? -26.312 5.723 -36.656 1 60.78 145 LEU B N 1
ATOM 5770 C CA . LEU B 1 145 ? -26.203 4.594 -35.75 1 60.78 145 LEU B CA 1
ATOM 5771 C C . LEU B 1 145 ? -24.75 4.25 -35.469 1 60.78 145 LEU B C 1
ATOM 5773 O O . LEU B 1 145 ? -24.422 3.771 -34.375 1 60.78 145 LEU B O 1
ATOM 5777 N N . LEU B 1 146 ? -24 4.562 -36.469 1 59.78 146 LEU B N 1
ATOM 5778 C CA . LEU B 1 146 ? -22.594 4.23 -36.344 1 59.78 146 LEU B CA 1
ATOM 5779 C C . LEU B 1 146 ? -21.891 5.199 -35.375 1 59.78 146 LEU B C 1
ATOM 5781 O O . LEU B 1 146 ? -21 4.801 -34.625 1 59.78 146 LEU B O 1
ATOM 5785 N N . ALA B 1 147 ? -22.344 6.363 -35.438 1 61.94 147 ALA B N 1
ATOM 5786 C CA . ALA B 1 147 ? -21.641 7.406 -34.688 1 61.94 147 ALA B CA 1
ATOM 5787 C C . ALA B 1 147 ? -22.062 7.395 -33.219 1 61.94 147 ALA B C 1
ATOM 5789 O O . ALA B 1 147 ? -21.281 7.758 -32.344 1 61.94 147 ALA B O 1
ATOM 5790 N N . PHE B 1 148 ? -23.219 6.949 -33.094 1 69.31 148 PHE B N 1
ATOM 5791 C CA . PHE B 1 148 ? -23.703 6.98 -31.719 1 69.31 148 PHE B CA 1
ATOM 5792 C C . PHE B 1 148 ? -24.25 5.617 -31.312 1 69.31 148 PHE B C 1
ATOM 5794 O O . PHE B 1 148 ? -25.453 5.391 -31.359 1 69.31 148 PHE B O 1
ATOM 5801 N N . PRO B 1 149 ? -23.266 4.867 -30.922 1 63.69 149 PRO B N 1
ATOM 5802 C CA . PRO B 1 149 ? -23.656 3.496 -30.578 1 63.69 149 PRO B CA 1
ATOM 5803 C C . PRO B 1 149 ? -24.781 3.441 -29.547 1 63.69 149 PRO B C 1
ATOM 5805 O O . PRO B 1 149 ? -25.516 2.453 -29.484 1 63.69 149 PRO B O 1
ATOM 5808 N N . LYS B 1 150 ? -25.016 4.465 -28.812 1 66.44 150 LYS B N 1
ATOM 5809 C CA . LYS B 1 150 ? -26.078 4.492 -27.812 1 66.44 150 LYS B CA 1
ATOM 5810 C C . LYS B 1 150 ? -27.453 4.383 -28.453 1 66.44 150 LYS B C 1
ATOM 5812 O O . LYS B 1 150 ? -28.422 3.943 -27.828 1 66.44 150 LYS B O 1
ATOM 5817 N N . LEU B 1 151 ? -27.531 4.727 -29.672 1 64.5 151 LEU B N 1
ATOM 5818 C CA . LEU B 1 151 ? -28.797 4.715 -30.422 1 64.5 151 LEU B CA 1
ATOM 5819 C C . LEU B 1 151 ? -29.25 3.287 -30.703 1 64.5 151 LEU B C 1
ATOM 5821 O O . LEU B 1 151 ? -30.438 3.027 -30.875 1 64.5 151 LEU B O 1
ATOM 5825 N N . GLY B 1 152 ? -28.172 2.396 -30.672 1 63.69 152 GLY B N 1
ATOM 5826 C CA . GLY B 1 152 ? -28.5 1.01 -30.969 1 63.69 152 GLY B CA 1
ATOM 5827 C C . GLY B 1 152 ? -28.922 0.226 -29.75 1 63.69 152 GLY B C 1
ATOM 5828 O O . GLY B 1 152 ? -29.469 -0.88 -29.859 1 63.69 152 GLY B O 1
ATOM 5829 N N . THR B 1 153 ? -28.766 0.691 -28.594 1 66.88 153 THR B N 1
ATOM 5830 C CA . THR B 1 153 ? -29.094 -0.008 -27.359 1 66.88 153 THR B CA 1
ATOM 5831 C C . THR B 1 153 ? -30.562 0.206 -26.984 1 66.88 153 THR B C 1
ATOM 5833 O O . THR B 1 153 ? -31.141 1.235 -27.328 1 66.88 153 THR B O 1
ATOM 5836 N N . GLU B 1 154 ? -31.203 -0.874 -26.469 1 75.69 154 GLU B N 1
ATOM 5837 C CA . GLU B 1 154 ? -32.594 -0.743 -25.984 1 75.69 154 GLU B CA 1
ATOM 5838 C C . GLU B 1 154 ? -32.719 0.453 -25.047 1 75.69 154 GLU B C 1
ATOM 5840 O O . GLU B 1 154 ? -31.797 0.777 -24.297 1 75.69 154 GLU B O 1
ATOM 5845 N N . ALA B 1 155 ? -33.844 1.135 -25.172 1 74.44 155 ALA B N 1
ATOM 5846 C CA . ALA B 1 155 ? -34.094 2.369 -24.438 1 74.44 155 ALA B CA 1
ATOM 5847 C C . ALA B 1 155 ? -33.906 2.166 -22.938 1 74.44 155 ALA B C 1
ATOM 5849 O O . ALA B 1 155 ? -33.312 3.021 -22.266 1 74.44 155 ALA B O 1
ATOM 5850 N N . SER B 1 156 ? -34.344 0.964 -22.453 1 75.94 156 SER B N 1
ATOM 5851 C CA . SER B 1 156 ? -34.25 0.7 -21.016 1 75.94 156 SER B CA 1
ATOM 5852 C C . SER B 1 156 ? -32.781 0.579 -20.578 1 75.94 156 SER B C 1
ATOM 5854 O O . SER B 1 156 ? -32.406 1.127 -19.531 1 75.94 156 SER B O 1
ATOM 5856 N N . ASP B 1 157 ? -32.031 -0.038 -21.359 1 82 157 ASP B N 1
ATOM 5857 C CA . ASP B 1 157 ? -30.625 -0.219 -21.047 1 82 157 ASP B CA 1
ATOM 5858 C C . ASP B 1 157 ? -29.875 1.106 -21.125 1 82 157 ASP B C 1
ATOM 5860 O O . ASP B 1 157 ? -28.969 1.365 -20.328 1 82 157 ASP B O 1
ATOM 5864 N N . SER B 1 158 ? -30.375 1.883 -22.047 1 84.44 158 SER B N 1
ATOM 5865 C CA . SER B 1 158 ? -29.734 3.18 -22.234 1 84.44 158 SER B CA 1
ATOM 5866 C C . SER B 1 158 ? -30 4.102 -21.047 1 84.44 158 SER B C 1
ATOM 5868 O O . SER B 1 158 ? -29.125 4.883 -20.656 1 84.44 158 SER B O 1
ATOM 5870 N N . ARG B 1 159 ? -31.25 4 -20.5 1 88.56 159 ARG B N 1
ATOM 5871 C CA . ARG B 1 159 ? -31.594 4.855 -19.359 1 88.56 159 ARG B CA 1
ATOM 5872 C C . ARG B 1 159 ? -30.812 4.453 -18.109 1 88.56 159 ARG B C 1
ATOM 5874 O O . ARG B 1 159 ? -30.391 5.312 -17.328 1 88.56 159 ARG B O 1
ATOM 5881 N N . LEU B 1 160 ? -30.594 3.164 -18 1 86.69 160 LEU B N 1
ATOM 5882 C CA . LEU B 1 160 ? -29.781 2.684 -16.875 1 86.69 160 LEU B CA 1
ATOM 5883 C C . LEU B 1 160 ? -28.344 3.146 -17.016 1 86.69 160 LEU B C 1
ATOM 5885 O O . LEU B 1 160 ? -27.719 3.557 -16.031 1 86.69 160 LEU B O 1
ATOM 5889 N N . LYS B 1 161 ? -27.875 3.102 -18.172 1 88.31 161 LYS B N 1
ATOM 5890 C CA . LYS B 1 161 ? -26.516 3.562 -18.438 1 88.31 161 LYS B CA 1
ATOM 5891 C C . LYS B 1 161 ? -26.391 5.062 -18.188 1 88.31 161 LYS B C 1
ATOM 5893 O O . LYS B 1 161 ? -25.359 5.523 -17.703 1 88.31 161 LYS B O 1
ATOM 5898 N N . LEU B 1 162 ? -27.438 5.762 -18.578 1 91.75 162 LEU B N 1
ATOM 5899 C CA . LEU B 1 162 ? -27.438 7.199 -18.328 1 91.75 162 LEU B CA 1
ATOM 5900 C C . LEU B 1 162 ? -27.344 7.488 -16.844 1 91.75 162 LEU B C 1
ATOM 5902 O O . LEU B 1 162 ? -26.609 8.391 -16.422 1 91.75 162 LEU B O 1
ATOM 5906 N N . LEU B 1 163 ? -28.094 6.715 -16.094 1 89.56 163 LEU B N 1
ATOM 5907 C CA . LEU B 1 163 ? -28.062 6.902 -14.641 1 89.56 163 LEU B CA 1
ATOM 5908 C C . LEU B 1 163 ? -26.656 6.68 -14.094 1 89.56 163 LEU B C 1
ATOM 5910 O O . LEU B 1 163 ? -26.203 7.402 -13.203 1 89.56 163 LEU B O 1
ATOM 5914 N N . GLU B 1 164 ? -26 5.777 -14.664 1 88.38 164 GLU B N 1
ATOM 5915 C CA . GLU B 1 164 ? -24.609 5.516 -14.266 1 88.38 164 GLU B CA 1
ATOM 5916 C C . GLU B 1 164 ? -23.703 6.691 -14.625 1 88.38 164 GLU B C 1
ATOM 5918 O O . GLU B 1 164 ? -22.844 7.074 -13.828 1 88.38 164 GLU B O 1
ATOM 5923 N N . GLU B 1 165 ? -23.922 7.191 -15.758 1 90.81 165 GLU B N 1
ATOM 5924 C CA . GLU B 1 165 ? -23.125 8.344 -16.188 1 90.81 165 GLU B CA 1
ATOM 5925 C C . GLU B 1 165 ? -23.391 9.562 -15.312 1 90.81 165 GLU B C 1
ATOM 5927 O O . GLU B 1 165 ? -22.469 10.305 -14.977 1 90.81 165 GLU B O 1
ATOM 5932 N N . LEU B 1 166 ? -24.688 9.75 -15.016 1 92.44 166 LEU B N 1
ATOM 5933 C CA . LEU B 1 166 ? -25.078 10.875 -14.164 1 92.44 166 LEU B CA 1
ATOM 5934 C C . LEU B 1 166 ? -24.453 10.734 -12.773 1 92.44 166 LEU B C 1
ATOM 5936 O O . LEU B 1 166 ? -24.047 11.734 -12.172 1 92.44 166 LEU B O 1
ATOM 5940 N N . GLN B 1 167 ? -24.359 9.555 -12.32 1 89.88 167 GLN B N 1
ATOM 5941 C CA . GLN B 1 167 ? -23.766 9.281 -11.016 1 89.88 167 GLN B CA 1
ATOM 5942 C C . GLN B 1 167 ? -22.312 9.719 -10.977 1 89.88 167 GLN B C 1
ATOM 5944 O O . GLN B 1 167 ? -21.812 10.125 -9.93 1 89.88 167 GLN B O 1
ATOM 5949 N N . LYS B 1 168 ? -21.656 9.656 -12.062 1 88.19 168 LYS B N 1
ATOM 5950 C CA . LYS B 1 168 ? -20.25 10.023 -12.141 1 88.19 168 LYS B CA 1
ATOM 5951 C C . LYS B 1 168 ? -20.078 11.539 -12.141 1 88.19 168 LYS B C 1
ATOM 5953 O O . LYS B 1 168 ? -19.031 12.055 -11.742 1 88.19 168 LYS B O 1
ATOM 5958 N N . VAL B 1 169 ? -21.094 12.211 -12.578 1 90.06 169 VAL B N 1
ATOM 5959 C CA . VAL B 1 169 ? -21.016 13.664 -12.727 1 90.06 169 VAL B CA 1
ATOM 5960 C C . VAL B 1 169 ? -21.516 14.344 -11.461 1 90.06 169 VAL B C 1
ATOM 5962 O O . VAL B 1 169 ? -20.984 15.375 -11.039 1 90.06 169 VAL B O 1
ATOM 5965 N N . LEU B 1 170 ? -22.516 13.781 -10.828 1 91 170 LEU B N 1
ATOM 5966 C CA . LEU B 1 170 ? -23.109 14.359 -9.633 1 91 170 LEU B CA 1
ATOM 5967 C C . LEU B 1 170 ? -22.25 14.078 -8.406 1 91 170 LEU B C 1
ATOM 5969 O O . LEU B 1 170 ? -21.531 13.07 -8.359 1 91 170 LEU B O 1
ATOM 5973 N N . PRO B 1 171 ? -22.297 15 -7.422 1 89.81 171 PRO B N 1
ATOM 5974 C CA . PRO B 1 171 ? -21.562 14.727 -6.188 1 89.81 171 PRO B CA 1
ATOM 5975 C C . PRO B 1 171 ? -21.938 13.398 -5.547 1 89.81 171 PRO B C 1
ATOM 5977 O O . PRO B 1 171 ? -23.125 13.055 -5.492 1 89.81 171 PRO B O 1
ATOM 5980 N N . PRO B 1 172 ? -20.984 12.719 -5.066 1 89.69 172 PRO B N 1
ATOM 5981 C CA . PRO B 1 172 ? -21.234 11.383 -4.508 1 89.69 172 PRO B CA 1
ATOM 5982 C C . PRO B 1 172 ? -22.172 11.422 -3.307 1 89.69 172 PRO B C 1
ATOM 5984 O O . PRO B 1 172 ? -22.859 10.43 -3.027 1 89.69 172 PRO B O 1
ATOM 5987 N N . ALA B 1 173 ? -22.234 12.5 -2.594 1 88.12 173 ALA B N 1
ATOM 5988 C CA . ALA B 1 173 ? -23.125 12.617 -1.445 1 88.12 173 ALA B CA 1
ATOM 5989 C C . ALA B 1 173 ? -24.594 12.664 -1.89 1 88.12 173 ALA B C 1
ATOM 5991 O O . ALA B 1 173 ? -25.484 12.289 -1.129 1 88.12 173 ALA B O 1
ATOM 5992 N N . VAL B 1 174 ? -24.766 13.133 -3.129 1 89.56 174 VAL B N 1
ATOM 5993 C CA . VAL B 1 174 ? -26.125 13.227 -3.678 1 89.56 174 VAL B CA 1
ATOM 5994 C C . VAL B 1 174 ? -26.547 11.867 -4.242 1 89.56 174 VAL B C 1
ATOM 5996 O O . VAL B 1 174 ? -27.625 11.375 -3.93 1 89.56 174 VAL B O 1
ATOM 5999 N N . MET B 1 175 ? -25.688 11.312 -5.02 1 90.56 175 MET B N 1
ATOM 6000 C CA . MET B 1 175 ? -25.922 9.984 -5.562 1 90.56 175 MET B CA 1
ATOM 6001 C C . MET B 1 175 ? -24.75 9.047 -5.262 1 90.56 175 MET B C 1
ATOM 6003 O O . MET B 1 175 ? -23.703 9.133 -5.902 1 90.56 175 MET B O 1
ATOM 6007 N N . VAL B 1 176 ? -25.047 8.172 -4.391 1 91.69 176 VAL B N 1
ATOM 6008 C CA . VAL B 1 176 ? -24 7.25 -3.943 1 91.69 176 VAL B CA 1
ATOM 6009 C C . VAL B 1 176 ? -23.578 6.352 -5.102 1 91.69 176 VAL B C 1
ATOM 6011 O O . VAL B 1 176 ? -24.422 5.773 -5.789 1 91.69 176 VAL B O 1
ATOM 6014 N N . PRO B 1 177 ? -22.297 6.266 -5.367 1 91.25 177 PRO B N 1
ATOM 6015 C CA . PRO B 1 177 ? -21.797 5.457 -6.484 1 91.25 177 PRO B CA 1
ATOM 6016 C C . PRO B 1 177 ? -22.172 3.98 -6.352 1 91.25 177 PRO B C 1
ATOM 6018 O O . PRO B 1 177 ? -22.344 3.479 -5.238 1 91.25 177 PRO B O 1
ATOM 6021 N N . GLU B 1 178 ? -22.219 3.336 -7.59 1 89.31 178 GLU B N 1
ATOM 6022 C CA . GLU B 1 178 ? -22.547 1.915 -7.625 1 89.31 178 GLU B CA 1
ATOM 6023 C C . GLU B 1 178 ? -21.391 1.068 -7.09 1 89.31 178 GLU B C 1
ATOM 6025 O O . GLU B 1 178 ? -20.234 1.35 -7.367 1 89.31 178 GLU B O 1
ATOM 6030 N N . ARG B 1 179 ? -21.719 0.048 -6.25 1 93.75 179 ARG B N 1
ATOM 6031 C CA . ARG B 1 179 ? -20.781 -0.957 -5.762 1 93.75 179 ARG B CA 1
ATOM 6032 C C . ARG B 1 179 ? -19.641 -0.309 -4.988 1 93.75 179 ARG B C 1
ATOM 6034 O O . ARG B 1 179 ? -18.5 -0.737 -5.098 1 93.75 179 ARG B O 1
ATOM 6041 N N . ARG B 1 180 ? -20 0.755 -4.332 1 95.75 180 ARG B N 1
ATOM 6042 C CA . ARG B 1 180 ? -18.969 1.493 -3.621 1 95.75 180 ARG B CA 1
ATOM 6043 C C . ARG B 1 180 ? -18.375 0.656 -2.492 1 95.75 180 ARG B C 1
ATOM 6045 O O . ARG B 1 180 ? -17.156 0.595 -2.33 1 95.75 180 ARG B O 1
ATOM 6052 N N . LEU B 1 181 ? -19.25 -0.011 -1.694 1 97.81 181 LEU B N 1
ATOM 6053 C CA . LEU B 1 181 ? -18.766 -0.84 -0.601 1 97.81 181 LEU B CA 1
ATOM 6054 C C . LEU B 1 181 ? -17.906 -1.987 -1.131 1 97.81 181 LEU B C 1
ATOM 6056 O O . LEU B 1 181 ? -16.844 -2.285 -0.579 1 97.81 181 LEU B O 1
ATOM 6060 N N . GLU B 1 182 ? -18.359 -2.566 -2.201 1 97.5 182 GLU B N 1
ATOM 6061 C CA . GLU B 1 182 ? -17.594 -3.648 -2.824 1 97.5 182 GLU B CA 1
ATOM 6062 C C . GLU B 1 182 ? -16.219 -3.17 -3.271 1 97.5 182 GLU B C 1
ATOM 6064 O O . GLU B 1 182 ? -15.227 -3.873 -3.088 1 97.5 182 GLU B O 1
ATOM 6069 N N . ASN B 1 183 ? -16.234 -1.97 -3.865 1 96.25 183 ASN B N 1
ATOM 6070 C CA . ASN B 1 183 ? -14.953 -1.407 -4.309 1 96.25 183 ASN B CA 1
ATOM 6071 C C . ASN B 1 183 ? -13.992 -1.212 -3.143 1 96.25 183 ASN B C 1
ATOM 6073 O O . ASN B 1 183 ? -12.797 -1.488 -3.266 1 96.25 183 ASN B O 1
ATOM 6077 N N . ILE B 1 184 ? -14.516 -0.73 -2.041 1 97.25 184 ILE B N 1
ATOM 6078 C CA . ILE B 1 184 ? -13.711 -0.511 -0.843 1 97.25 184 ILE B CA 1
ATOM 6079 C C . ILE B 1 184 ? -13.164 -1.844 -0.336 1 97.25 184 ILE B C 1
ATOM 6081 O O . ILE B 1 184 ? -11.984 -1.953 -0.012 1 97.25 184 ILE B O 1
ATOM 6085 N N . VAL B 1 185 ? -14.008 -2.836 -0.27 1 97.44 185 VAL B N 1
ATOM 6086 C CA . VAL B 1 185 ? -13.617 -4.16 0.196 1 97.44 185 VAL B CA 1
ATOM 6087 C C . VAL B 1 185 ? -12.547 -4.742 -0.73 1 97.44 185 VAL B C 1
ATOM 6089 O O . VAL B 1 185 ? -11.555 -5.305 -0.267 1 97.44 185 VAL B O 1
ATOM 6092 N N . GLU B 1 186 ? -12.742 -4.586 -2.016 1 96.5 186 GLU B N 1
ATOM 6093 C CA . GLU B 1 186 ? -11.789 -5.094 -2.992 1 96.5 186 GLU B CA 1
ATOM 6094 C C . GLU B 1 186 ? -10.43 -4.41 -2.84 1 96.5 186 GLU B C 1
ATOM 6096 O O . GLU B 1 186 ? -9.383 -5.047 -3.014 1 96.5 186 GLU B O 1
ATOM 6101 N N . GLN B 1 187 ? -10.438 -3.129 -2.537 1 95.12 187 GLN B N 1
ATOM 6102 C CA . GLN B 1 187 ? -9.195 -2.4 -2.295 1 95.12 187 GLN B CA 1
ATOM 6103 C C . GLN B 1 187 ? -8.445 -2.984 -1.104 1 95.12 187 GLN B C 1
ATOM 6105 O O . GLN B 1 187 ? -7.227 -3.172 -1.165 1 95.12 187 GLN B O 1
ATOM 6110 N N . ALA B 1 188 ? -9.148 -3.244 -0.089 1 95.81 188 ALA B N 1
ATOM 6111 C CA . ALA B 1 188 ? -8.531 -3.822 1.103 1 95.81 188 ALA B CA 1
ATOM 6112 C C . ALA B 1 188 ? -7.941 -5.199 0.803 1 95.81 188 ALA B C 1
ATOM 6114 O O . ALA B 1 188 ? -6.84 -5.52 1.256 1 95.81 188 ALA B O 1
ATOM 6115 N N . LEU B 1 189 ? -8.688 -5.996 0.053 1 94.44 189 LEU B N 1
ATOM 6116 C CA . LEU B 1 189 ? -8.211 -7.328 -0.307 1 94.44 189 LEU B CA 1
ATOM 6117 C C . LEU B 1 189 ? -6.941 -7.242 -1.145 1 94.44 189 LEU B C 1
ATOM 6119 O O . LEU B 1 189 ? -6.012 -8.031 -0.956 1 94.44 189 LEU B O 1
ATOM 6123 N N . THR B 1 190 ? -6.938 -6.309 -2.037 1 92.56 190 THR B N 1
ATOM 6124 C CA . THR B 1 190 ? -5.758 -6.109 -2.875 1 92.56 190 THR B CA 1
ATOM 6125 C C . THR B 1 190 ? -4.547 -5.746 -2.021 1 92.56 190 THR B C 1
ATOM 6127 O O . THR B 1 190 ? -3.455 -6.281 -2.229 1 92.56 190 THR B O 1
ATOM 6130 N N . VAL B 1 191 ? -4.715 -4.938 -1.066 1 91.88 191 VAL B N 1
ATOM 6131 C CA . VAL B 1 191 ? -3.627 -4.508 -0.194 1 91.88 191 VAL B CA 1
ATOM 6132 C C . VAL B 1 191 ? -3.139 -5.688 0.645 1 91.88 191 VAL B C 1
ATOM 6134 O O . VAL B 1 191 ? -1.934 -5.852 0.849 1 91.88 191 VAL B O 1
ATOM 6137 N N . GLN B 1 192 ? -4.074 -6.426 1.16 1 92.56 192 GLN B N 1
ATOM 6138 C CA . GLN B 1 192 ? -3.703 -7.598 1.945 1 92.56 192 GLN B CA 1
ATOM 6139 C C . GLN B 1 192 ? -2.865 -8.57 1.122 1 92.56 192 GLN B C 1
ATOM 6141 O O . GLN B 1 192 ? -1.854 -9.086 1.602 1 92.56 192 GLN B O 1
ATOM 6146 N N . ARG B 1 193 ? -3.256 -8.758 -0.047 1 90.38 193 ARG B N 1
ATOM 6147 C CA . ARG B 1 193 ? -2.535 -9.656 -0.945 1 90.38 193 ARG B CA 1
ATOM 6148 C C . ARG B 1 193 ? -1.129 -9.133 -1.226 1 90.38 193 ARG B C 1
ATOM 6150 O O . ARG B 1 193 ? -0.156 -9.891 -1.147 1 90.38 193 ARG B O 1
ATOM 6157 N N . GLU B 1 194 ? -1.055 -7.895 -1.52 1 87.19 194 GLU B N 1
ATOM 6158 C CA . GLU B 1 194 ? 0.223 -7.281 -1.873 1 87.19 194 GLU B CA 1
ATOM 6159 C C . GLU B 1 194 ? 1.163 -7.23 -0.672 1 87.19 194 GLU B C 1
ATOM 6161 O O . GLU B 1 194 ? 2.385 -7.289 -0.831 1 87.19 194 GLU B O 1
ATOM 6166 N N . ALA B 1 195 ? 0.617 -7.094 0.504 1 88.75 195 ALA B N 1
ATOM 6167 C CA . ALA B 1 195 ? 1.422 -7.016 1.72 1 88.75 195 ALA B CA 1
ATOM 6168 C C . ALA B 1 195 ? 1.869 -8.398 2.176 1 88.75 195 ALA B C 1
ATOM 6170 O O . ALA B 1 195 ? 2.729 -8.523 3.049 1 88.75 195 ALA B O 1
ATOM 6171 N N . CYS B 1 196 ? 1.318 -9.336 1.629 1 91.44 196 CYS B N 1
ATOM 6172 C CA . CYS B 1 196 ? 1.648 -10.703 2.018 1 91.44 196 CYS B CA 1
ATOM 6173 C C . CYS B 1 196 ? 2.973 -11.141 1.403 1 91.44 196 CYS B C 1
ATOM 6175 O O . CYS B 1 196 ? 3.035 -11.461 0.215 1 91.44 196 CYS B O 1
ATOM 6177 N N . TYR B 1 197 ? 4.016 -11.25 2.15 1 90 197 TYR B N 1
ATOM 6178 C CA . TYR B 1 197 ? 5.391 -11.477 1.722 1 90 197 TYR B CA 1
ATOM 6179 C C . TYR B 1 197 ? 5.531 -12.828 1.033 1 90 197 TYR B C 1
ATOM 6181 O O . TYR B 1 197 ? 6.18 -12.938 -0.01 1 90 197 TYR B O 1
ATOM 6189 N N . LEU B 1 198 ? 4.891 -13.82 1.463 1 93.25 198 LEU B N 1
ATOM 6190 C CA . LEU B 1 198 ? 5.023 -15.164 0.916 1 93.25 198 LEU B CA 1
ATOM 6191 C C . LEU B 1 198 ? 3.742 -15.586 0.204 1 93.25 198 LEU B C 1
ATOM 6193 O O . LEU B 1 198 ? 3.379 -16.766 0.218 1 93.25 198 LEU B O 1
ATOM 6197 N N . HIS B 1 199 ? 3.051 -14.633 -0.279 1 91.75 199 HIS B N 1
ATOM 6198 C CA . HIS B 1 199 ? 1.773 -14.914 -0.924 1 91.75 199 HIS B CA 1
ATOM 6199 C C . HIS B 1 199 ? 1.93 -15.938 -2.041 1 91.75 199 HIS B C 1
ATOM 6201 O O . HIS B 1 199 ? 2.686 -15.719 -2.99 1 91.75 199 HIS B O 1
ATOM 6207 N N . ASN B 1 200 ? 1.331 -17.016 -1.964 1 92.56 200 ASN B N 1
ATOM 6208 C CA . ASN B 1 200 ? 1.344 -18.078 -2.949 1 92.56 200 ASN B CA 1
ATOM 6209 C C . ASN B 1 200 ? 0.053 -18.891 -2.91 1 92.56 200 ASN B C 1
ATOM 6211 O O . ASN B 1 200 ? 0.086 -20.125 -2.986 1 92.56 200 ASN B O 1
ATOM 6215 N N . SER B 1 201 ? -1.109 -18.219 -2.723 1 82.5 201 SER B N 1
ATOM 6216 C CA . SER B 1 201 ? -2.389 -18.891 -2.57 1 82.5 201 SER B CA 1
ATOM 6217 C C . SER B 1 201 ? -3.174 -18.906 -3.879 1 82.5 201 SER B C 1
ATOM 6219 O O . SER B 1 201 ? -3.086 -17.953 -4.66 1 82.5 201 SER B O 1
ATOM 6221 N N . ILE B 1 202 ? -3.842 -20.094 -4.086 1 74.56 202 ILE B N 1
ATOM 6222 C CA . ILE B 1 202 ? -4.695 -20.25 -5.258 1 74.56 202 ILE B CA 1
ATOM 6223 C C . ILE B 1 202 ? -6.133 -19.859 -4.906 1 74.56 202 ILE B C 1
ATOM 6225 O O . ILE B 1 202 ? -6.91 -19.469 -5.777 1 74.56 202 ILE B O 1
ATOM 6229 N N . ASP B 1 203 ? -6.398 -19.953 -3.6 1 74.38 203 ASP B N 1
ATOM 6230 C CA . ASP B 1 203 ? -7.762 -19.734 -3.137 1 74.38 203 ASP B CA 1
ATOM 6231 C C . ASP B 1 203 ? -8.047 -18.25 -2.961 1 74.38 203 ASP B C 1
ATOM 6233 O O . ASP B 1 203 ? -7.117 -17.438 -2.811 1 74.38 203 ASP B O 1
ATOM 6237 N N . GLY B 1 204 ? -9.25 -17.938 -3.27 1 80.5 204 GLY B N 1
ATOM 6238 C CA . GLY B 1 204 ? -9.648 -16.562 -3.014 1 80.5 204 GLY B CA 1
ATOM 6239 C C . GLY B 1 204 ? -9.422 -16.125 -1.577 1 80.5 204 GLY B C 1
ATOM 6240 O O . GLY B 1 204 ? -9.133 -16.953 -0.713 1 80.5 204 GLY B O 1
ATOM 6241 N N . LEU B 1 205 ? -9.383 -14.898 -1.309 1 88.62 205 LEU B N 1
ATOM 6242 C CA . LEU B 1 205 ? -9.141 -14.328 0.012 1 88.62 205 LEU B CA 1
ATOM 6243 C C . LEU B 1 205 ? -10.414 -14.328 0.848 1 88.62 205 LEU B C 1
ATOM 6245 O O . LEU B 1 205 ? -11.508 -14.102 0.322 1 88.62 205 LEU B O 1
ATOM 6249 N N . SER B 1 206 ? -10.266 -14.727 2.076 1 91.81 206 SER B N 1
ATOM 6250 C CA . SER B 1 206 ? -11.383 -14.695 3.014 1 91.81 206 SER B CA 1
ATOM 6251 C C . SER B 1 206 ? -11.641 -13.281 3.52 1 91.81 206 SER B C 1
ATOM 6253 O O . SER B 1 206 ? -10.711 -12.484 3.652 1 91.81 206 SER B O 1
ATOM 6255 N N . LEU B 1 207 ? -12.906 -12.953 3.803 1 95.25 207 LEU B N 1
ATOM 6256 C CA . LEU B 1 207 ? -13.258 -11.648 4.348 1 95.25 207 LEU B CA 1
ATOM 6257 C C . LEU B 1 207 ? -13.242 -11.672 5.871 1 95.25 207 LEU B C 1
ATOM 6259 O O . LEU B 1 207 ? -13.359 -10.625 6.516 1 95.25 207 LEU B O 1
ATOM 6263 N N . TYR B 1 208 ? -13.055 -12.852 6.445 1 93.62 208 TYR B N 1
ATOM 6264 C CA . TYR B 1 208 ? -13.195 -12.977 7.891 1 93.62 208 TYR B CA 1
ATOM 6265 C C . TYR B 1 208 ? -11.906 -12.562 8.602 1 93.62 208 TYR B C 1
ATOM 6267 O O . TYR B 1 208 ? -11.938 -12.141 9.758 1 93.62 208 TYR B O 1
ATOM 6275 N N . VAL B 1 209 ? -10.75 -12.773 7.902 1 91.62 209 VAL B N 1
ATOM 6276 C CA . VAL B 1 209 ? -9.453 -12.445 8.477 1 91.62 209 VAL B CA 1
ATOM 6277 C C . VAL B 1 209 ? -8.555 -11.844 7.402 1 91.62 209 VAL B C 1
ATOM 6279 O O . VAL B 1 209 ? -8.773 -12.055 6.207 1 91.62 209 VAL B O 1
ATOM 6282 N N . ASP B 1 210 ? -7.578 -11.055 7.898 1 93.06 210 ASP B N 1
ATOM 6283 C CA . ASP B 1 210 ? -6.602 -10.539 6.941 1 93.06 210 ASP B CA 1
ATOM 6284 C C . ASP B 1 210 ? -5.785 -11.672 6.328 1 93.06 210 ASP B C 1
ATOM 6286 O O . ASP B 1 210 ? -5.398 -12.617 7.023 1 93.06 210 ASP B O 1
ATOM 6290 N N . HIS B 1 211 ? -5.555 -11.586 5.09 1 91.62 211 HIS B N 1
ATOM 6291 C CA . HIS B 1 211 ? -4.871 -12.641 4.348 1 91.62 211 HIS B CA 1
ATOM 6292 C C . HIS B 1 211 ? -3.412 -12.758 4.77 1 91.62 211 HIS B C 1
ATOM 6294 O O . HIS B 1 211 ? -2.736 -11.742 4.969 1 91.62 211 HIS B O 1
ATOM 6300 N N . HIS B 1 212 ? -2.959 -13.93 4.98 1 90.38 212 HIS B N 1
ATOM 6301 C CA . HIS B 1 212 ? -1.565 -14.219 5.301 1 90.38 212 HIS B CA 1
ATOM 6302 C C . HIS B 1 212 ? -1.171 -15.617 4.836 1 90.38 212 HIS B C 1
ATOM 6304 O O . HIS B 1 212 ? -1.893 -16.594 5.086 1 90.38 212 HIS B O 1
ATOM 6310 N N . CYS B 1 213 ? -0.067 -15.633 4.105 1 90 213 CYS B N 1
ATOM 6311 C CA . CYS B 1 213 ? 0.495 -16.906 3.691 1 90 213 CYS B CA 1
ATOM 6312 C C . CYS B 1 213 ? 1.764 -17.234 4.473 1 90 213 CYS B C 1
ATOM 6314 O O . CYS B 1 213 ? 2.586 -16.344 4.715 1 90 213 CYS B O 1
ATOM 6316 N N . GLY B 1 214 ? 1.835 -18.469 4.898 1 88.5 214 GLY B N 1
ATOM 6317 C CA . GLY B 1 214 ? 3.051 -18.922 5.555 1 88.5 214 GLY B CA 1
ATOM 6318 C C . GLY B 1 214 ? 3.955 -19.734 4.641 1 88.5 214 GLY B C 1
ATOM 6319 O O . GLY B 1 214 ? 3.668 -19.875 3.449 1 88.5 214 GLY B O 1
ATOM 6320 N N . ARG B 1 215 ? 5.051 -20.219 5.168 1 89.56 215 ARG B N 1
ATOM 6321 C CA . ARG B 1 215 ? 6.02 -21.016 4.43 1 89.56 215 ARG B CA 1
ATOM 6322 C C . ARG B 1 215 ? 5.395 -22.312 3.934 1 89.56 215 ARG B C 1
ATOM 6324 O O . ARG B 1 215 ? 5.898 -22.938 2.992 1 89.56 215 ARG 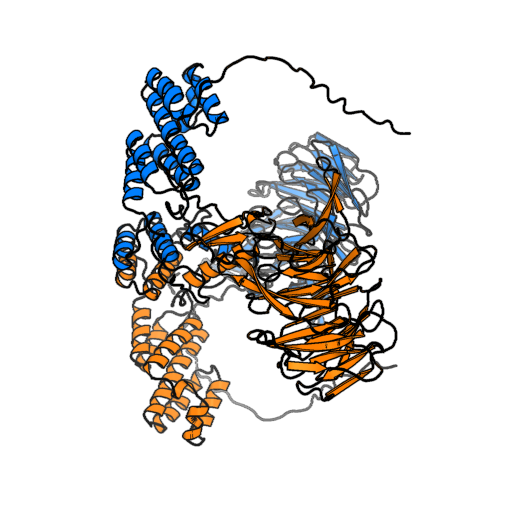B O 1
ATOM 6331 N N . ASP B 1 216 ? 4.312 -22.609 4.559 1 87.38 216 ASP B N 1
ATOM 6332 C CA . ASP B 1 216 ? 3.637 -23.859 4.211 1 87.38 216 ASP B CA 1
ATOM 6333 C C . ASP B 1 216 ? 2.98 -23.766 2.838 1 87.38 216 ASP B C 1
ATOM 6335 O O . ASP B 1 216 ? 2.547 -24.766 2.277 1 87.38 216 ASP B O 1
ATOM 6339 N N . GLN B 1 217 ? 2.994 -22.594 2.301 1 90.06 217 GLN B N 1
ATOM 6340 C CA . GLN B 1 217 ? 2.398 -22.406 0.981 1 90.06 217 GLN B CA 1
ATOM 6341 C C . GLN B 1 217 ? 3.465 -22.453 -0.111 1 90.06 217 GLN B C 1
ATOM 6343 O O . GLN B 1 217 ? 3.148 -22.344 -1.297 1 90.06 217 GLN B O 1
ATOM 6348 N N . ILE B 1 218 ? 4.688 -22.578 0.234 1 93.31 218 ILE B N 1
ATOM 6349 C CA . ILE B 1 218 ? 5.797 -22.719 -0.706 1 93.31 218 ILE B CA 1
ATOM 6350 C C . ILE B 1 218 ? 6.109 -24.203 -0.923 1 93.31 218 ILE B C 1
ATOM 6352 O O . ILE B 1 218 ? 6.242 -24.969 0.039 1 93.31 218 ILE B O 1
ATOM 6356 N N . PRO B 1 219 ? 6.129 -24.672 -2.158 1 93.31 219 PRO B N 1
ATOM 6357 C CA . PRO B 1 219 ? 6.453 -26.078 -2.375 1 93.31 219 PRO B CA 1
ATOM 6358 C C . PRO B 1 219 ? 7.836 -26.453 -1.853 1 93.31 219 PRO B C 1
ATOM 6360 O O . PRO B 1 219 ? 8.852 -26 -2.391 1 93.31 219 PRO B O 1
ATOM 6363 N N . SER B 1 220 ? 7.844 -27.234 -0.82 1 90.62 220 SER B N 1
ATOM 6364 C CA . SER B 1 220 ? 9.125 -27.547 -0.192 1 90.62 220 SER B CA 1
ATOM 6365 C C . SER B 1 220 ? 9.195 -29.016 0.221 1 90.62 220 SER B C 1
ATOM 6367 O O . SER B 1 220 ? 10.227 -29.469 0.721 1 90.62 220 SER B O 1
ATOM 6369 N N . ARG B 1 221 ? 8.133 -29.75 0.015 1 86.62 221 ARG B N 1
ATOM 6370 C CA . ARG B 1 221 ? 8.109 -31.125 0.503 1 86.62 221 ARG B CA 1
ATOM 6371 C C . ARG B 1 221 ? 7.918 -32.094 -0.645 1 86.62 221 ARG B C 1
ATOM 6373 O O . ARG B 1 221 ? 7.219 -31.812 -1.617 1 86.62 221 ARG B O 1
ATOM 6380 N N . THR B 1 222 ? 8.703 -33.062 -0.619 1 82.38 222 THR B N 1
ATOM 6381 C CA . THR B 1 222 ? 8.5 -34.188 -1.527 1 82.38 222 THR B CA 1
ATOM 6382 C C . THR B 1 222 ? 7.809 -35.344 -0.813 1 82.38 222 THR B C 1
ATOM 6384 O O . THR B 1 222 ? 8.102 -35.625 0.353 1 82.38 222 THR B O 1
ATOM 6387 N N . LEU B 1 223 ? 6.512 -35.312 -0.662 1 55.22 223 LEU B N 1
ATOM 6388 C CA . LEU B 1 223 ? 5.875 -36.375 0.146 1 55.22 223 LEU B CA 1
ATOM 6389 C C . LEU B 1 223 ? 6.727 -37.625 0.178 1 55.22 223 LEU B C 1
ATOM 6391 O O . LEU B 1 223 ? 7.098 -38.094 1.254 1 55.22 223 LEU B O 1
ATOM 6395 N N . GLN B 1 224 ? 6.113 -38.875 -0.193 1 48.47 224 GLN B N 1
ATOM 6396 C CA . GLN B 1 224 ? 6.492 -40.25 0.137 1 48.47 224 GLN B CA 1
ATOM 6397 C C . GLN B 1 224 ? 7.508 -40.781 -0.864 1 48.47 224 GLN B C 1
ATOM 6399 O O . GLN B 1 224 ? 7.328 -40.656 -2.076 1 48.47 224 GLN B O 1
ATOM 6404 N N . VAL B 1 225 ? 8.789 -40.656 -0.577 1 43.16 225 VAL B N 1
ATOM 6405 C CA . VAL B 1 225 ? 9.742 -41.438 -1.347 1 43.16 225 VAL B CA 1
ATOM 6406 C C . VAL B 1 225 ? 9.258 -42.906 -1.419 1 43.16 225 VAL B C 1
ATOM 6408 O O . VAL B 1 225 ? 9.875 -43.719 -2.086 1 43.16 225 VAL B O 1
ATOM 6411 N N . GLY B 1 226 ? 8.609 -43.438 -0.341 1 39.62 226 GLY B N 1
ATOM 6412 C CA . GLY B 1 226 ? 8.633 -44.906 -0.233 1 39.62 226 GLY B CA 1
ATOM 6413 C C . GLY B 1 226 ? 7.828 -45.594 -1.32 1 39.62 226 GLY B C 1
ATOM 6414 O O . GLY B 1 226 ? 6.934 -44.969 -1.918 1 39.62 226 GLY B O 1
ATOM 6415 N N . LYS B 1 227 ? 8.477 -46.625 -1.971 1 41.88 227 LYS B N 1
ATOM 6416 C CA . LYS B 1 227 ? 7.961 -47.719 -2.777 1 41.88 227 LYS B CA 1
ATOM 6417 C C . LYS B 1 227 ? 6.633 -48.25 -2.229 1 41.88 227 LYS B C 1
ATOM 6419 O O . LYS B 1 227 ? 6.609 -49.125 -1.368 1 41.88 227 LYS B O 1
ATOM 6424 N N . GLY B 1 228 ? 5.75 -47.5 -1.652 1 39.47 228 GLY B N 1
ATOM 6425 C CA . GLY B 1 228 ? 4.688 -48.406 -1.264 1 39.47 228 GLY B CA 1
ATOM 6426 C C . GLY B 1 228 ? 3.967 -49.031 -2.447 1 39.47 228 GLY B C 1
ATOM 6427 O O . GLY B 1 228 ? 3.674 -48.344 -3.428 1 39.47 228 GLY B O 1
ATOM 6428 N N . THR B 1 229 ? 4.312 -50.25 -2.787 1 40.16 229 THR B N 1
ATOM 6429 C CA . THR B 1 229 ? 3.527 -51.094 -3.666 1 40.16 229 THR B CA 1
ATOM 6430 C C . THR B 1 229 ? 2.049 -51.031 -3.293 1 40.16 229 THR B C 1
ATOM 6432 O O . THR B 1 229 ? 1.689 -51.219 -2.127 1 40.16 229 THR B O 1
ATOM 6435 N N . HIS B 1 230 ? 1.453 -50.094 -3.785 1 42.47 230 HIS B N 1
ATOM 6436 C CA . HIS B 1 230 ? 0.009 -50.25 -3.654 1 42.47 230 HIS B CA 1
ATOM 6437 C C . HIS B 1 230 ? -0.516 -51.312 -4.59 1 42.47 230 HIS B C 1
ATOM 6439 O O . HIS B 1 230 ? 0.079 -51.594 -5.637 1 42.47 230 HIS B O 1
ATOM 6445 N N . GLN B 1 231 ? -1.057 -52.375 -4.023 1 41.53 231 GLN B N 1
ATOM 6446 C CA . GLN B 1 231 ? -1.664 -53.469 -4.746 1 41.53 231 GLN B CA 1
ATOM 6447 C C . GLN B 1 231 ? -3.119 -53.188 -5.094 1 41.53 231 GLN B C 1
ATOM 6449 O O . GLN B 1 231 ? -3.865 -52.656 -4.262 1 41.53 231 GLN B O 1
ATOM 6454 N N . ILE B 1 232 ? -3.385 -52.812 -6.309 1 45.06 232 ILE B N 1
ATOM 6455 C CA . ILE B 1 232 ? -4.777 -52.938 -6.727 1 45.06 232 ILE B CA 1
ATOM 6456 C C . ILE B 1 232 ? -5.074 -54.406 -7.09 1 45.06 232 ILE B C 1
ATOM 6458 O O . ILE B 1 232 ? -4.375 -55 -7.91 1 45.06 232 ILE B O 1
ATOM 6462 N N . GLN B 1 233 ? -5.766 -54.969 -6.211 1 42.44 233 GLN B N 1
ATOM 6463 C CA . GLN B 1 233 ? -6.297 -56.281 -6.562 1 42.44 233 GLN B CA 1
ATOM 6464 C C . GLN B 1 233 ? -7.363 -56.156 -7.652 1 42.44 233 GLN B C 1
ATOM 6466 O O . GLN B 1 233 ? -8.414 -55.562 -7.438 1 42.44 233 GLN B O 1
ATOM 6471 N N . VAL B 1 234 ? -6.992 -56.188 -8.945 1 44.59 234 VAL B N 1
ATOM 6472 C CA . VAL B 1 234 ? -7.992 -56.219 -10.008 1 44.59 234 VAL B CA 1
ATOM 6473 C C . VAL B 1 234 ? -8.859 -57.469 -9.891 1 44.59 234 VAL B C 1
ATOM 6475 O O . VAL B 1 234 ? -10.078 -57.375 -10.031 1 44.59 234 VAL B O 1
ATOM 6478 N N . ASN B 1 235 ? -8.32 -58.656 -9.922 1 46.38 235 ASN B N 1
ATOM 6479 C CA . ASN B 1 235 ? -9.008 -59.906 -9.586 1 46.38 235 ASN B CA 1
ATOM 6480 C C . ASN B 1 235 ? -8.273 -60.656 -8.492 1 46.38 235 ASN B C 1
ATOM 6482 O O . ASN B 1 235 ? -7.219 -60.25 -8.023 1 46.38 235 ASN B O 1
ATOM 6486 N N . VAL B 1 236 ? -9.016 -61.844 -8.055 1 52.88 236 VAL B N 1
ATOM 6487 C CA . VAL B 1 236 ? -8.555 -62.719 -6.973 1 52.88 236 VAL B CA 1
ATOM 6488 C C . VAL B 1 236 ? -7.043 -62.906 -7.09 1 52.88 236 VAL B C 1
ATOM 6490 O O . VAL B 1 236 ? -6.34 -62.969 -6.078 1 52.88 236 VAL B O 1
ATOM 6493 N N . GLU B 1 237 ? -6.543 -63.062 -8.258 1 48.84 237 GLU B N 1
ATOM 6494 C CA . GLU B 1 237 ? -5.18 -63.531 -8.484 1 48.84 237 GLU B CA 1
ATOM 6495 C C . GLU B 1 237 ? -4.266 -62.406 -8.922 1 48.84 237 GLU B C 1
ATOM 6497 O O . GLU B 1 237 ? -3.047 -62.562 -9.008 1 48.84 237 GLU B O 1
ATOM 6502 N N . GLU B 1 238 ? -4.84 -61.375 -9.352 1 46.16 238 GLU B N 1
ATOM 6503 C CA . GLU B 1 238 ? -3.992 -60.344 -9.969 1 46.16 238 GLU B CA 1
ATOM 6504 C C . GLU B 1 238 ? -3.92 -59.094 -9.102 1 46.16 238 GLU B C 1
ATOM 6506 O O . GLU B 1 238 ? -4.941 -58.469 -8.828 1 46.16 238 GLU B O 1
ATOM 6511 N N . ILE B 1 239 ? -3.045 -59.094 -8.227 1 46.84 239 ILE B N 1
ATOM 6512 C CA . ILE B 1 239 ? -2.738 -57.906 -7.457 1 46.84 239 ILE B CA 1
ATOM 6513 C C . ILE B 1 239 ? -1.826 -56.969 -8.266 1 46.84 239 ILE B C 1
ATOM 6515 O O . ILE B 1 239 ? -0.752 -57.406 -8.711 1 46.84 239 ILE B O 1
ATOM 6519 N N . PHE B 1 240 ? -2.406 -56.031 -8.938 1 41.84 240 PHE B N 1
ATOM 6520 C CA . PHE B 1 240 ? -1.581 -55 -9.562 1 41.84 240 PHE B CA 1
ATOM 6521 C C . PHE B 1 240 ? -0.937 -54.125 -8.5 1 41.84 240 PHE B C 1
ATOM 6523 O O . PHE B 1 240 ? -1.622 -53.594 -7.625 1 41.84 240 PHE B O 1
ATOM 6530 N N . LEU B 1 241 ? 0.214 -54.469 -8.258 1 42.5 241 LEU B N 1
ATOM 6531 C CA . LEU B 1 241 ? 1.016 -53.625 -7.371 1 42.5 241 LEU B CA 1
ATOM 6532 C C . LEU B 1 241 ? 1.36 -52.312 -8.039 1 42.5 241 LEU B C 1
ATOM 6534 O O . LEU B 1 241 ? 1.795 -52.281 -9.188 1 42.5 241 LEU B O 1
ATOM 6538 N N . TYR B 1 242 ? 0.536 -51.406 -7.906 1 40.72 242 TYR B N 1
ATOM 6539 C CA . TYR B 1 242 ? 1.006 -50.125 -8.445 1 40.72 242 TYR B CA 1
ATOM 6540 C C . TYR B 1 242 ? 1.754 -49.344 -7.387 1 40.72 242 TYR B C 1
ATOM 6542 O O . TYR B 1 242 ? 1.51 -49.5 -6.191 1 40.72 242 TYR B O 1
ATOM 6550 N N . GLU B 1 243 ? 2.943 -49 -7.68 1 41.72 243 GLU B N 1
ATOM 6551 C CA . GLU B 1 243 ? 3.76 -48.062 -6.895 1 41.72 243 GLU B CA 1
ATOM 6552 C C . GLU B 1 243 ? 3.141 -46.688 -6.859 1 41.72 243 GLU B C 1
ATOM 6554 O O . GLU B 1 243 ? 2.822 -46.094 -7.906 1 41.72 243 GLU B O 1
ATOM 6559 N N . LYS B 1 244 ? 2.258 -46.375 -6.039 1 40.94 244 LYS B N 1
ATOM 6560 C CA . LYS B 1 244 ? 1.6 -45.094 -5.895 1 40.94 244 LYS B CA 1
ATOM 6561 C C . LYS B 1 244 ? 2.623 -43.969 -5.789 1 40.94 244 LYS B C 1
ATOM 6563 O O . LYS B 1 244 ? 2.625 -43.031 -6.613 1 40.94 244 LYS B O 1
ATOM 6568 N N . ASN B 1 245 ? 2.707 -43.156 -4.684 1 45.72 245 ASN B N 1
ATOM 6569 C CA . ASN B 1 245 ? 2.803 -41.719 -4.371 1 45.72 245 ASN B CA 1
ATOM 6570 C C . ASN B 1 245 ? 4.207 -41.188 -4.633 1 45.72 245 ASN B C 1
ATOM 6572 O O . ASN B 1 245 ? 5.023 -41.125 -3.715 1 45.72 245 ASN B O 1
ATOM 6576 N N . ILE B 1 246 ? 5.016 -41.531 -5.758 1 51.84 246 ILE B N 1
ATOM 6577 C CA . ILE B 1 246 ? 6.445 -41.25 -5.785 1 51.84 246 ILE B CA 1
ATOM 6578 C C . ILE B 1 246 ? 6.676 -39.812 -6.211 1 51.84 246 ILE B C 1
ATOM 6580 O O . ILE B 1 246 ? 6.328 -39.406 -7.328 1 51.84 246 ILE B O 1
ATOM 6584 N N . ASP B 1 247 ? 6.922 -38.844 -5.273 1 73.38 247 ASP B N 1
ATOM 6585 C CA . ASP B 1 247 ? 7.395 -37.469 -5.496 1 73.38 247 ASP B CA 1
ATOM 6586 C C . ASP B 1 247 ? 8.781 -37.469 -6.141 1 73.38 247 ASP B C 1
ATOM 6588 O O . ASP B 1 247 ? 9.305 -36.406 -6.484 1 73.38 247 ASP B O 1
ATOM 6592 N N . VAL B 1 248 ? 9.312 -38.656 -6.293 1 80.5 248 VAL B N 1
ATOM 6593 C CA . VAL B 1 248 ? 10.578 -38.812 -7 1 80.5 248 VAL B CA 1
ATOM 6594 C C . VAL B 1 248 ? 10.391 -39.688 -8.234 1 80.5 248 VAL B C 1
ATOM 6596 O O . VAL B 1 248 ? 10.031 -40.875 -8.117 1 80.5 248 VAL B O 1
ATOM 6599 N N . LEU B 1 249 ? 10.555 -39.281 -9.383 1 86.19 249 LEU B N 1
ATOM 6600 C CA . LEU B 1 249 ? 10.398 -39.969 -10.648 1 86.19 249 LEU B CA 1
ATOM 6601 C C . LEU B 1 249 ? 11.727 -40.594 -11.094 1 86.19 249 LEU B C 1
ATOM 6603 O O . LEU B 1 249 ? 12.711 -39.875 -11.273 1 86.19 249 LEU B O 1
ATOM 6607 N N . ARG B 1 250 ? 11.75 -41.844 -11.336 1 89 250 ARG B N 1
ATOM 6608 C CA . ARG B 1 250 ? 13 -42.562 -11.586 1 89 250 ARG B CA 1
ATOM 6609 C C . ARG B 1 250 ? 12.961 -43.281 -12.938 1 89 250 ARG B C 1
ATOM 6611 O O . ARG B 1 250 ? 13.641 -44.281 -13.141 1 89 250 ARG B O 1
ATOM 6618 N N . ALA B 1 251 ? 12.258 -42.812 -13.812 1 90.25 251 ALA B N 1
ATOM 6619 C CA . ALA B 1 251 ? 12.062 -43.5 -15.086 1 90.25 251 ALA B CA 1
ATOM 6620 C C . ALA B 1 251 ? 13.266 -43.281 -16 1 90.25 251 ALA B C 1
ATOM 6622 O O . ALA B 1 251 ? 13.531 -44.094 -16.891 1 90.25 251 ALA B O 1
ATOM 6623 N N . HIS B 1 252 ? 13.992 -42.219 -15.906 1 93.88 252 HIS B N 1
ATOM 6624 C CA . HIS B 1 252 ? 15.172 -42 -16.719 1 93.88 252 HIS B CA 1
ATOM 6625 C C . HIS B 1 252 ? 16.328 -42.875 -16.281 1 93.88 252 HIS B C 1
ATOM 6627 O O . HIS B 1 252 ? 16.5 -43.156 -15.094 1 93.88 252 HIS B O 1
ATOM 6633 N N . GLY B 1 253 ? 17.156 -43.25 -17.234 1 94.19 253 GLY B N 1
ATOM 6634 C CA . GLY B 1 253 ? 18.266 -44.125 -16.938 1 94.19 253 GLY B CA 1
ATOM 6635 C C . GLY B 1 253 ? 19.578 -43.406 -16.75 1 94.19 253 GLY B C 1
ATOM 6636 O O . GLY B 1 253 ? 20.609 -44.031 -16.516 1 94.19 253 GLY B O 1
ATOM 6637 N N . ASP B 1 254 ? 19.594 -42.156 -16.969 1 96.69 254 ASP B N 1
ATOM 6638 C CA . ASP B 1 254 ? 20.797 -41.312 -16.859 1 96.69 254 ASP B CA 1
ATOM 6639 C C . ASP B 1 254 ? 20.438 -39.906 -16.391 1 96.69 254 ASP B C 1
ATOM 6641 O O . ASP B 1 254 ? 19.297 -39.656 -15.977 1 96.69 254 ASP B O 1
ATOM 6645 N N . GLU B 1 255 ? 21.438 -39.062 -16.344 1 96.31 255 GLU B N 1
ATOM 6646 C CA . GLU B 1 255 ? 21.266 -37.688 -15.875 1 96.31 255 GLU B CA 1
ATOM 6647 C C . GLU B 1 255 ? 20.094 -37 -16.578 1 96.31 255 GLU B C 1
ATOM 6649 O O . GLU B 1 255 ? 19.906 -37.156 -17.781 1 96.31 255 GLU B O 1
ATOM 6654 N N . VAL B 1 256 ? 19.312 -36.375 -15.797 1 97.06 256 VAL B N 1
ATOM 6655 C CA . VAL B 1 256 ? 18.234 -35.531 -16.344 1 97.06 256 VAL B CA 1
ATOM 6656 C C . VAL B 1 256 ? 18.688 -34.094 -16.469 1 97.06 256 VAL B C 1
ATOM 6658 O O . VAL B 1 256 ? 19.031 -33.469 -15.461 1 97.06 256 VAL B O 1
ATOM 6661 N N . TRP B 1 257 ? 18.594 -33.5 -17.656 1 95.56 257 TRP B N 1
ATOM 6662 C CA . TRP B 1 257 ? 19.25 -32.219 -17.922 1 95.56 257 TRP B CA 1
ATOM 6663 C C . TRP B 1 257 ? 18.234 -31.094 -17.969 1 95.56 257 TRP B C 1
ATOM 6665 O O . TRP B 1 257 ? 18.547 -29.953 -17.641 1 95.56 257 TRP B O 1
ATOM 6675 N N . PHE B 1 258 ? 17.047 -31.484 -18.422 1 96.19 258 PHE B N 1
ATOM 6676 C CA . PHE B 1 258 ? 16.062 -30.438 -18.641 1 96.19 258 PHE B CA 1
ATOM 6677 C C . PHE B 1 258 ? 14.664 -30.922 -18.312 1 96.19 258 PHE B C 1
ATOM 6679 O O . PHE B 1 258 ? 14.359 -32.094 -18.516 1 96.19 258 PHE B O 1
ATOM 6686 N N . LEU B 1 259 ? 13.859 -30.031 -17.812 1 97.88 259 LEU B N 1
ATOM 6687 C CA . LEU B 1 259 ? 12.438 -30.328 -17.641 1 97.88 259 LEU B CA 1
ATOM 6688 C C . LEU B 1 259 ? 11.609 -29.047 -17.688 1 97.88 259 LEU B C 1
ATOM 6690 O O . LEU B 1 259 ? 12.125 -27.969 -17.422 1 97.88 259 LEU B O 1
ATOM 6694 N N . GLN B 1 260 ? 10.375 -29.219 -18.078 1 98.06 260 GLN B N 1
ATOM 6695 C CA . GLN B 1 260 ? 9.477 -28.062 -18.188 1 98.06 260 GLN B CA 1
ATOM 6696 C C . GLN B 1 260 ? 8.016 -28.5 -18.141 1 98.06 260 GLN B C 1
ATOM 6698 O O . GLN B 1 260 ? 7.613 -29.438 -18.844 1 98.06 260 GLN B O 1
ATOM 6703 N N . PHE B 1 261 ? 7.316 -27.812 -17.281 1 98.06 261 PHE B N 1
ATOM 6704 C CA . PHE B 1 261 ? 5.875 -28.016 -17.297 1 98.06 261 PHE B CA 1
ATOM 6705 C C . PHE B 1 261 ? 5.25 -27.422 -18.547 1 98.06 261 PHE B C 1
ATOM 6707 O O . PHE B 1 261 ? 5.758 -26.438 -19.094 1 98.06 261 PHE B O 1
ATOM 6714 N N . SER B 1 262 ? 4.156 -28.062 -18.984 1 98.31 262 SER B N 1
ATOM 6715 C CA . SER B 1 262 ? 3.389 -27.484 -20.094 1 98.31 262 SER B CA 1
ATOM 6716 C C . SER B 1 262 ? 2.75 -26.156 -19.672 1 98.31 262 SER B C 1
ATOM 6718 O O . SER B 1 262 ? 2.693 -25.844 -18.484 1 98.31 262 SER B O 1
ATOM 6720 N N . ASN B 1 263 ? 2.283 -25.422 -20.688 1 96.31 263 ASN B N 1
ATOM 6721 C CA . ASN B 1 263 ? 1.698 -24.109 -20.391 1 96.31 263 ASN B CA 1
ATOM 6722 C C . ASN B 1 263 ? 0.446 -24.234 -19.531 1 96.31 263 ASN B C 1
ATOM 6724 O O . ASN B 1 263 ? 0.19 -23.391 -18.672 1 96.31 263 ASN B O 1
ATOM 6728 N N . ASN B 1 264 ? -0.304 -25.234 -19.734 1 96.06 264 ASN B N 1
ATOM 6729 C CA . ASN B 1 264 ? -1.534 -25.422 -18.969 1 96.06 264 ASN B CA 1
ATOM 6730 C C . ASN B 1 264 ? -1.273 -26.156 -17.656 1 96.06 264 ASN B C 1
ATOM 6732 O O . ASN B 1 264 ? -2.199 -26.391 -16.875 1 96.06 264 ASN B O 1
ATOM 6736 N N . GLY B 1 265 ? -0.065 -26.594 -17.438 1 96.69 265 GLY B N 1
ATOM 6737 C CA . GLY B 1 265 ? 0.339 -27.203 -16.188 1 96.69 265 GLY B CA 1
ATOM 6738 C C . GLY B 1 265 ? -0.089 -28.641 -16.047 1 96.69 265 GLY B C 1
ATOM 6739 O O . GLY B 1 265 ? 0.113 -29.266 -15 1 96.69 265 GLY B O 1
ATOM 6740 N N . LYS B 1 266 ? -0.55 -29.266 -17.062 1 96.88 266 LYS B N 1
ATOM 6741 C CA . LYS B 1 266 ? -1.117 -30.609 -17 1 96.88 266 LYS B CA 1
ATOM 6742 C C . LYS B 1 266 ? -0.069 -31.672 -17.328 1 96.88 266 LYS B C 1
ATOM 6744 O O . LYS B 1 266 ? -0.28 -32.844 -17.078 1 96.88 266 LYS B O 1
ATOM 6749 N N . TYR B 1 267 ? 1.013 -31.219 -17.906 1 97.75 267 TYR B N 1
ATOM 6750 C CA . TYR B 1 267 ? 2.074 -32.156 -18.281 1 97.75 267 TYR B CA 1
ATOM 6751 C C . TYR B 1 267 ? 3.438 -31.609 -17.859 1 97.75 267 TYR B C 1
ATOM 6753 O O . TYR B 1 267 ? 3.596 -30.422 -17.609 1 97.75 267 TYR B O 1
ATOM 6761 N N . LEU B 1 268 ? 4.328 -32.531 -17.672 1 97.94 268 LEU B N 1
ATOM 6762 C CA . LEU B 1 268 ? 5.75 -32.25 -17.484 1 97.94 268 LEU B CA 1
ATOM 6763 C C . LEU B 1 268 ? 6.582 -33.031 -18.5 1 97.94 268 LEU B C 1
ATOM 6765 O O . LEU B 1 268 ? 6.348 -34.219 -18.719 1 97.94 268 LEU B O 1
ATOM 6769 N N . ALA B 1 269 ? 7.441 -32.344 -19.203 1 98.69 269 ALA B N 1
ATOM 6770 C CA . ALA B 1 269 ? 8.391 -33.031 -20.078 1 98.69 269 ALA B CA 1
ATOM 6771 C C . ALA B 1 269 ? 9.805 -32.969 -19.516 1 98.69 269 ALA B C 1
ATOM 6773 O O . ALA B 1 269 ? 10.227 -31.922 -19 1 98.69 269 ALA B O 1
ATOM 6774 N N . SER B 1 270 ? 10.461 -34.062 -19.562 1 98.25 270 SER B N 1
ATOM 6775 C CA . SER B 1 270 ? 11.844 -34.125 -19.094 1 98.25 270 SER B CA 1
ATOM 6776 C C . SER B 1 270 ? 12.75 -34.75 -20.156 1 98.25 270 SER B C 1
ATOM 6778 O O . SER B 1 270 ? 12.312 -35.625 -20.922 1 98.25 270 SER B O 1
ATOM 6780 N N . SER B 1 271 ? 13.953 -34.281 -20.281 1 97.75 271 SER B N 1
ATOM 6781 C CA . SER B 1 271 ? 14.953 -34.844 -21.188 1 97.75 271 SER B CA 1
ATOM 6782 C C . SER B 1 271 ? 16.188 -35.312 -20.438 1 97.75 271 SER B C 1
ATOM 6784 O O . SER B 1 271 ? 16.516 -34.781 -19.375 1 97.75 271 SER B O 1
ATOM 6786 N N . SER B 1 272 ? 16.875 -36.25 -21.031 1 97.44 272 SER B N 1
ATOM 6787 C CA . SER B 1 272 ? 17.922 -36.938 -20.281 1 97.44 272 SER B CA 1
ATOM 6788 C C . SER B 1 272 ? 19.094 -37.312 -21.188 1 97.44 272 SER B C 1
ATOM 6790 O O . SER B 1 272 ? 18.953 -37.312 -22.422 1 97.44 272 SER B O 1
ATOM 6792 N N . ASN B 1 273 ? 20.172 -37.562 -20.547 1 97 273 ASN B N 1
ATOM 6793 C CA . ASN B 1 273 ? 21.359 -38.125 -21.203 1 97 273 ASN B CA 1
ATOM 6794 C C . ASN B 1 273 ? 21.125 -39.531 -21.719 1 97 273 ASN B C 1
ATOM 6796 O O . ASN B 1 273 ? 21.922 -40.062 -22.516 1 97 273 ASN B O 1
ATOM 6800 N N . ASP B 1 274 ? 20.094 -40.219 -21.391 1 96.5 274 ASP B N 1
ATOM 6801 C CA . ASP B 1 274 ? 19.781 -41.562 -21.828 1 96.5 274 ASP B CA 1
ATOM 6802 C C . ASP B 1 274 ? 19.172 -41.562 -23.219 1 96.5 274 ASP B C 1
ATOM 6804 O O . ASP B 1 274 ? 18.594 -42.562 -23.656 1 96.5 274 ASP B O 1
ATOM 6808 N N . LYS B 1 275 ? 19.141 -40.438 -23.859 1 97.38 275 LYS B N 1
ATOM 6809 C CA . LYS B 1 275 ? 18.719 -40.25 -25.25 1 97.38 275 LYS B CA 1
ATOM 6810 C C . LYS B 1 275 ? 17.203 -40.312 -25.375 1 97.38 275 LYS B C 1
ATOM 6812 O O . LYS B 1 275 ? 16.672 -40.625 -26.453 1 97.38 275 LYS B O 1
ATOM 6817 N N . SER B 1 276 ? 16.578 -40.031 -24.297 1 97.06 276 SER B N 1
ATOM 6818 C CA . SER B 1 276 ? 15.117 -40.062 -24.344 1 97.06 276 SER B CA 1
ATOM 6819 C C . SER B 1 276 ? 14.531 -38.812 -23.656 1 97.06 276 SER B C 1
ATOM 6821 O O . SER B 1 276 ? 15.234 -38.125 -22.922 1 97.06 276 SER B O 1
ATOM 6823 N N . ALA B 1 277 ? 13.328 -38.531 -24 1 98.19 277 ALA B N 1
ATOM 6824 C CA . ALA B 1 277 ? 12.477 -37.594 -23.25 1 98.19 277 ALA B CA 1
ATOM 6825 C C . ALA B 1 277 ? 11.211 -38.312 -22.766 1 98.19 277 ALA B C 1
ATOM 6827 O O . ALA B 1 277 ? 10.789 -39.312 -23.328 1 98.19 277 ALA B O 1
ATOM 6828 N N . ILE B 1 278 ? 10.703 -37.844 -21.656 1 97.94 278 ILE B N 1
ATOM 6829 C CA . ILE B 1 278 ? 9.508 -38.469 -21.094 1 97.94 278 ILE B CA 1
ATOM 6830 C C . ILE B 1 278 ? 8.445 -37.406 -20.859 1 97.94 278 ILE B C 1
ATOM 6832 O O . ILE B 1 278 ? 8.75 -36.312 -20.391 1 97.94 278 ILE B O 1
ATOM 6836 N N . ILE B 1 279 ? 7.246 -37.719 -21.219 1 97.88 279 ILE B N 1
ATOM 6837 C CA . ILE B 1 279 ? 6.082 -36.875 -20.906 1 97.88 279 ILE B CA 1
ATOM 6838 C C . ILE B 1 279 ? 5.359 -37.469 -19.688 1 97.88 279 ILE B C 1
ATOM 6840 O O . ILE B 1 279 ? 4.969 -38.625 -19.688 1 97.88 279 ILE B O 1
ATOM 6844 N N . TRP B 1 280 ? 5.223 -36.625 -18.688 1 96.25 280 TRP B N 1
ATOM 6845 C CA . TRP B 1 280 ? 4.5 -37 -17.484 1 96.25 280 TRP B CA 1
ATOM 6846 C C . TRP B 1 280 ? 3.15 -36.281 -17.422 1 96.25 280 TRP B C 1
ATOM 6848 O O . TRP B 1 280 ? 3.049 -35.094 -17.766 1 96.25 280 TRP B O 1
ATOM 6858 N N . LYS B 1 281 ? 2.154 -36.938 -16.984 1 95.56 281 LYS B N 1
ATOM 6859 C CA . LYS B 1 281 ? 0.839 -36.344 -16.781 1 95.56 281 LYS B CA 1
ATOM 6860 C C . LYS B 1 281 ? 0.598 -36.031 -15.305 1 95.56 281 LYS B C 1
ATOM 6862 O O . LYS B 1 281 ? 0.854 -36.875 -14.445 1 95.56 281 LYS B O 1
ATOM 6867 N N . VAL B 1 282 ? 0.172 -34.844 -15.086 1 93.88 282 VAL B N 1
ATOM 6868 C CA . VAL B 1 282 ? -0.184 -34.469 -13.727 1 93.88 282 VAL B CA 1
ATOM 6869 C C . VAL B 1 282 ? -1.623 -34.875 -13.43 1 93.88 282 VAL B C 1
ATOM 6871 O O . VAL B 1 282 ? -2.561 -34.406 -14.07 1 93.88 282 VAL B O 1
ATOM 6874 N N . ASP B 1 283 ? -1.869 -35.594 -12.469 1 88.12 283 ASP B N 1
ATOM 6875 C CA . ASP B 1 283 ? -3.225 -36.031 -12.164 1 88.12 283 ASP B CA 1
ATOM 6876 C C . ASP B 1 283 ? -3.922 -35.062 -11.211 1 88.12 283 ASP B C 1
ATOM 6878 O O . ASP B 1 283 ? -3.35 -34.062 -10.828 1 88.12 283 ASP B O 1
ATOM 6882 N N . GLU B 1 284 ? -5.109 -35.344 -10.859 1 83.56 284 GLU B N 1
ATOM 6883 C CA . GLU B 1 284 ? -5.949 -34.438 -10.055 1 83.56 284 GLU B CA 1
ATOM 6884 C C . GLU B 1 284 ? -5.379 -34.281 -8.648 1 83.56 284 GLU B C 1
ATOM 6886 O O . GLU B 1 284 ? -5.562 -33.25 -8.016 1 83.56 284 GLU B O 1
ATOM 6891 N N . ASP B 1 285 ? -4.621 -35.219 -8.211 1 77.19 285 ASP B N 1
ATOM 6892 C CA . ASP B 1 285 ? -4.066 -35.188 -6.859 1 77.19 285 ASP B CA 1
ATOM 6893 C C . ASP B 1 285 ? -2.67 -34.562 -6.863 1 77.19 285 ASP B C 1
ATOM 6895 O O . ASP B 1 285 ? -2.018 -34.5 -5.82 1 77.19 285 ASP B O 1
ATOM 6899 N N . GLY B 1 286 ? -2.268 -34.25 -8.062 1 82.62 286 GLY B N 1
ATOM 6900 C CA . GLY B 1 286 ? -0.963 -33.625 -8.164 1 82.62 286 GLY B CA 1
ATOM 6901 C C . GLY B 1 286 ? 0.165 -34.594 -8.375 1 82.62 286 GLY B C 1
ATOM 6902 O O . GLY B 1 286 ? 1.34 -34.219 -8.344 1 82.62 286 GLY B O 1
ATOM 6903 N N . GLU B 1 287 ? -0.165 -35.781 -8.539 1 85.5 287 GLU B N 1
ATOM 6904 C CA . GLU B 1 287 ? 0.836 -36.812 -8.828 1 85.5 287 GLU B CA 1
ATOM 6905 C C . GLU B 1 287 ? 1.152 -36.875 -10.32 1 85.5 287 GLU B C 1
ATOM 6907 O O . GLU B 1 287 ? 0.292 -36.594 -11.156 1 85.5 287 GLU B O 1
ATOM 6912 N N . LEU B 1 288 ? 2.424 -37.25 -10.555 1 91.75 288 LEU B N 1
ATOM 6913 C CA . LEU B 1 288 ? 2.828 -37.312 -11.961 1 91.75 288 LEU B CA 1
ATOM 6914 C C . LEU B 1 288 ? 2.955 -38.75 -12.414 1 91.75 288 LEU B C 1
ATOM 6916 O O . LEU B 1 288 ? 3.576 -39.594 -11.734 1 91.75 288 LEU B O 1
ATOM 6920 N N . LEU B 1 289 ? 2.318 -39.062 -13.531 1 89.81 289 LEU B N 1
ATOM 6921 C CA . LEU B 1 289 ? 2.342 -40.375 -14.141 1 89.81 289 LEU B CA 1
ATOM 6922 C C . LEU B 1 289 ? 3.047 -40.344 -15.492 1 89.81 289 LEU B C 1
ATOM 6924 O O . LEU B 1 289 ? 2.875 -39.406 -16.266 1 89.81 289 LEU B O 1
ATOM 6928 N N . LEU B 1 290 ? 3.836 -41.406 -15.711 1 93.19 290 LEU B N 1
ATOM 6929 C CA . LEU B 1 290 ? 4.5 -41.5 -17 1 93.19 290 LEU B CA 1
ATOM 6930 C C . LEU B 1 290 ? 3.48 -41.719 -18.125 1 93.19 290 LEU B C 1
ATOM 6932 O O . LEU B 1 290 ? 2.736 -42.688 -18.109 1 93.19 290 LEU B O 1
ATOM 6936 N N . LYS B 1 291 ? 3.367 -40.875 -19.031 1 94.5 291 LYS B N 1
ATOM 6937 C CA . LYS B 1 291 ? 2.43 -41 -20.141 1 94.5 291 LYS B CA 1
ATOM 6938 C C . LYS B 1 291 ? 3.1 -41.625 -21.375 1 94.5 291 LYS B C 1
ATOM 6940 O O . LYS B 1 291 ? 2.609 -42.594 -21.906 1 94.5 291 LYS B O 1
ATOM 6945 N N . HIS B 1 292 ? 4.23 -40.969 -21.844 1 96.25 292 HIS B N 1
ATOM 6946 C CA . HIS B 1 292 ? 4.969 -41.469 -23 1 96.25 292 HIS B CA 1
ATOM 6947 C C . HIS B 1 292 ? 6.473 -41.375 -22.781 1 96.25 292 HIS B C 1
ATOM 6949 O O . HIS B 1 292 ? 6.961 -40.375 -22.203 1 96.25 292 HIS B O 1
ATOM 6955 N N . ARG B 1 293 ? 7.215 -42.344 -23.188 1 96.62 293 ARG B N 1
ATOM 6956 C CA . ARG B 1 293 ? 8.656 -42.25 -23.391 1 96.62 293 ARG B CA 1
ATOM 6957 C C . ARG B 1 293 ? 8.992 -42 -24.859 1 96.62 293 ARG B C 1
ATOM 6959 O O . ARG B 1 293 ? 8.617 -42.781 -25.734 1 96.62 293 ARG B O 1
ATOM 6966 N N . LEU B 1 294 ? 9.562 -40.969 -25.109 1 97.81 294 LEU B N 1
ATOM 6967 C CA . LEU B 1 294 ? 9.906 -40.562 -26.469 1 97.81 294 LEU B CA 1
ATOM 6968 C C . LEU B 1 294 ? 11.32 -41.031 -26.828 1 97.81 294 LEU B C 1
ATOM 6970 O O . LEU B 1 294 ? 12.297 -40.5 -26.281 1 97.81 294 LEU B O 1
ATOM 6974 N N . THR B 1 295 ? 11.336 -41.938 -27.734 1 96.31 295 THR B N 1
ATOM 6975 C CA . THR B 1 295 ? 12.617 -42.5 -28.156 1 96.31 295 THR B CA 1
ATOM 6976 C C . THR B 1 295 ? 12.844 -42.281 -29.641 1 96.31 295 THR B C 1
ATOM 6978 O O . THR B 1 295 ? 11.891 -42.281 -30.438 1 96.31 295 THR B O 1
ATOM 6981 N N . GLY B 1 296 ? 14.039 -42 -30.047 1 95.31 296 GLY B N 1
ATOM 6982 C CA . GLY B 1 296 ? 14.383 -41.812 -31.438 1 95.31 296 GLY B CA 1
ATOM 6983 C C . GLY B 1 296 ? 15.711 -41.094 -31.625 1 95.31 296 GLY B C 1
ATOM 6984 O O . GLY B 1 296 ? 16.344 -41.188 -32.688 1 95.31 296 GLY B O 1
ATOM 6985 N N . HIS B 1 297 ? 16.109 -40.375 -30.656 1 96.81 297 HIS B N 1
ATOM 6986 C CA . HIS B 1 297 ? 17.391 -39.656 -30.703 1 96.81 297 HIS B CA 1
ATOM 6987 C C . HIS B 1 297 ? 18.547 -40.656 -30.562 1 96.81 297 HIS B C 1
ATOM 6989 O O . HIS B 1 297 ? 18.453 -41.625 -29.828 1 96.81 297 HIS B O 1
ATOM 6995 N N . GLU B 1 298 ? 19.609 -40.344 -31.172 1 96 298 GLU B N 1
ATOM 6996 C CA . GLU B 1 298 ? 20.828 -41.125 -31.047 1 96 298 GLU B CA 1
ATOM 6997 C C . GLU B 1 298 ? 21.828 -40.469 -30.125 1 96 298 GLU B C 1
ATOM 6999 O O . GLU B 1 298 ? 22.844 -41.062 -29.75 1 96 298 GLU B O 1
ATOM 7004 N N . LYS B 1 299 ? 21.562 -39.281 -29.812 1 96.31 299 LYS B N 1
ATOM 7005 C CA . LYS B 1 299 ? 22.359 -38.5 -28.875 1 96.31 299 LYS B CA 1
ATOM 7006 C C . LYS B 1 299 ? 21.531 -38.062 -27.672 1 96.31 299 LYS B C 1
ATOM 7008 O O . LYS B 1 299 ? 20.297 -38.188 -27.703 1 96.31 299 LYS B O 1
ATOM 7013 N N . PRO B 1 300 ? 22.281 -37.656 -26.625 1 96.19 300 PRO B N 1
ATOM 7014 C CA . PRO B 1 300 ? 21.516 -37.156 -25.469 1 96.19 300 PRO B CA 1
ATOM 7015 C C . PRO B 1 300 ? 20.547 -36.031 -25.844 1 96.19 300 PRO B C 1
ATOM 7017 O O . PRO B 1 300 ? 20.875 -35.188 -26.703 1 96.19 300 PRO B O 1
ATOM 7020 N N . VAL B 1 301 ? 19.406 -36 -25.25 1 96.88 301 VAL B N 1
ATOM 7021 C CA . VAL B 1 301 ? 18.438 -34.938 -25.484 1 96.88 301 VAL B CA 1
ATOM 7022 C C . VAL B 1 301 ? 18.703 -33.781 -24.547 1 96.88 301 VAL B C 1
ATOM 7024 O O . VAL B 1 301 ? 18.641 -33.906 -23.328 1 96.88 301 VAL B O 1
ATOM 7027 N N . MET B 1 302 ? 18.859 -32.594 -25.062 1 93.75 302 MET B N 1
ATOM 7028 C CA . MET B 1 302 ? 19.359 -31.453 -24.312 1 93.75 302 MET B CA 1
ATOM 7029 C C . MET B 1 302 ? 18.219 -30.625 -23.734 1 93.75 302 MET B C 1
ATOM 7031 O O . MET B 1 302 ? 18.344 -30.062 -22.656 1 93.75 302 MET B O 1
ATOM 7035 N N . MET B 1 303 ? 17.125 -30.562 -24.516 1 94.75 303 MET B N 1
ATOM 7036 C CA . MET B 1 303 ? 16.031 -29.719 -24.047 1 94.75 303 MET B CA 1
ATOM 7037 C C . MET B 1 303 ? 14.719 -30.109 -24.719 1 94.75 303 MET B C 1
ATOM 7039 O O . MET B 1 303 ? 14.719 -30.844 -25.703 1 94.75 303 MET B O 1
ATOM 7043 N N . VAL B 1 304 ? 13.672 -29.625 -24.172 1 97.31 304 VAL B N 1
ATOM 7044 C CA . VAL B 1 304 ? 12.32 -29.797 -24.703 1 97.31 304 VAL B CA 1
ATOM 7045 C C . VAL B 1 304 ? 11.602 -28.453 -24.766 1 97.31 304 VAL B C 1
ATOM 7047 O O . VAL B 1 304 ? 11.969 -27.516 -24.062 1 97.31 304 VAL B O 1
ATOM 7050 N N . ALA B 1 305 ? 10.641 -28.328 -25.641 1 97.25 305 ALA B N 1
ATOM 7051 C CA . ALA B 1 305 ? 9.844 -27.109 -25.75 1 97.25 305 ALA B CA 1
ATOM 7052 C C . ALA B 1 305 ? 8.398 -27.422 -26.109 1 97.25 305 ALA B C 1
ATOM 7054 O O . ALA B 1 305 ? 8.133 -28.125 -27.094 1 97.25 305 ALA B O 1
ATOM 7055 N N . TRP B 1 306 ? 7.527 -26.875 -25.344 1 97.94 306 TRP B N 1
ATOM 7056 C CA . TRP B 1 306 ? 6.102 -27.094 -25.562 1 97.94 306 TRP B CA 1
ATOM 7057 C C . TRP B 1 306 ? 5.562 -26.141 -26.625 1 97.94 306 TRP B C 1
ATOM 7059 O O . TRP B 1 306 ? 5.926 -24.953 -26.656 1 97.94 306 TRP B O 1
ATOM 7069 N N . SER B 1 307 ? 4.68 -26.703 -27.422 1 97.75 307 SER B N 1
ATOM 7070 C CA . SER B 1 307 ? 3.943 -25.812 -28.312 1 97.75 307 SER B CA 1
ATOM 7071 C C . SER B 1 307 ? 3.006 -24.906 -27.531 1 97.75 307 SER B C 1
ATOM 7073 O O . SER B 1 307 ? 2.621 -25.219 -26.406 1 97.75 307 SER B O 1
ATOM 7075 N N . PRO B 1 308 ? 2.646 -23.797 -28.109 1 96.12 308 PRO B N 1
ATOM 7076 C CA . PRO B 1 308 ? 1.793 -22.844 -27.375 1 96.12 308 PRO B CA 1
ATOM 7077 C C . PRO B 1 308 ? 0.475 -23.469 -26.922 1 96.12 308 PRO B C 1
ATOM 7079 O O . PRO B 1 308 ? -0.047 -23.125 -25.859 1 96.12 308 PRO B O 1
ATOM 7082 N N . ASP B 1 309 ? -0.043 -24.422 -27.641 1 96.31 309 ASP B N 1
ATOM 7083 C CA . ASP B 1 309 ? -1.312 -25.047 -27.281 1 96.31 309 ASP B CA 1
ATOM 7084 C C . ASP B 1 309 ? -1.087 -26.359 -26.531 1 96.31 309 ASP B C 1
ATOM 7086 O O . ASP B 1 309 ? -2.039 -27.078 -26.234 1 96.31 309 ASP B O 1
ATOM 7090 N N . ASP B 1 310 ? 0.097 -26.75 -26.328 1 97.75 310 ASP B N 1
ATOM 7091 C CA . ASP B 1 310 ? 0.541 -27.875 -25.516 1 97.75 310 ASP B CA 1
ATOM 7092 C C . ASP B 1 310 ? 0.203 -29.203 -26.203 1 97.75 310 ASP B C 1
ATOM 7094 O O . ASP B 1 310 ? 0.235 -30.266 -25.562 1 97.75 310 ASP B O 1
ATOM 7098 N N . SER B 1 311 ? -0.131 -29.172 -27.453 1 97.88 311 SER B N 1
ATOM 7099 C CA . SER B 1 311 ? -0.506 -30.391 -28.156 1 97.88 311 SER B CA 1
ATOM 7100 C C . SER B 1 311 ? 0.719 -31.094 -28.734 1 97.88 311 SER B C 1
ATOM 7102 O O . SER B 1 311 ? 0.646 -32.25 -29.125 1 97.88 311 SER B O 1
ATOM 7104 N N . GLN B 1 312 ? 1.774 -30.375 -28.812 1 98.31 312 GLN B N 1
ATOM 7105 C CA . GLN B 1 312 ? 2.994 -30.938 -29.391 1 98.31 312 GLN B CA 1
ATOM 7106 C C . GLN B 1 312 ? 4.215 -30.562 -28.547 1 98.31 312 GLN B C 1
ATOM 7108 O O . GLN B 1 312 ? 4.16 -29.641 -27.734 1 98.31 312 GLN B O 1
ATOM 7113 N N . LEU B 1 313 ? 5.293 -31.344 -28.734 1 98.44 313 LEU B N 1
ATOM 7114 C CA . LEU B 1 313 ? 6.543 -31.141 -28.016 1 98.44 313 LEU B CA 1
ATOM 7115 C C . LEU B 1 313 ? 7.738 -31.234 -28.953 1 98.44 313 LEU B C 1
ATOM 7117 O O . LEU B 1 313 ? 7.781 -32.125 -29.828 1 98.44 313 LEU B O 1
ATOM 7121 N N . LEU B 1 314 ? 8.656 -30.312 -28.812 1 97.88 314 LEU B N 1
ATOM 7122 C CA . LEU B 1 314 ? 9.938 -30.422 -29.5 1 97.88 314 LEU B CA 1
ATOM 7123 C C . LEU B 1 314 ? 11.008 -31 -28.578 1 97.88 314 LEU B C 1
ATOM 7125 O O . LEU B 1 314 ? 11.055 -30.656 -27.391 1 97.88 314 LEU B O 1
ATOM 7129 N N . THR B 1 315 ? 11.781 -31.891 -29.047 1 98 315 THR B N 1
ATOM 7130 C CA . THR B 1 315 ? 12.992 -32.344 -28.375 1 98 315 THR B CA 1
ATOM 7131 C C . THR B 1 315 ? 14.227 -32.062 -29.219 1 98 315 THR B C 1
ATOM 7133 O O . THR B 1 315 ? 14.18 -32.156 -30.453 1 98 315 THR B O 1
ATOM 7136 N N . CYS B 1 316 ? 15.234 -31.672 -28.594 1 96.12 316 CYS B N 1
ATOM 7137 C CA . CYS B 1 316 ? 16.469 -31.344 -29.297 1 96.12 316 CYS B CA 1
ATOM 7138 C C . CYS B 1 316 ? 17.609 -32.25 -28.844 1 96.12 316 CYS B C 1
ATOM 7140 O O . CYS B 1 316 ? 18.047 -32.156 -27.688 1 96.12 316 CYS B O 1
ATOM 7142 N N . GLY B 1 317 ? 18.141 -33.062 -29.719 1 95.12 317 GLY B N 1
ATOM 7143 C CA . GLY B 1 317 ? 19.312 -33.875 -29.422 1 95.12 317 GLY B CA 1
ATOM 7144 C C . GLY B 1 317 ? 20.609 -33.094 -29.484 1 95.12 317 GLY B C 1
ATOM 7145 O O . GLY B 1 317 ? 20.734 -32.125 -30.266 1 95.12 317 GLY B O 1
ATOM 7146 N N . MET B 1 318 ? 21.516 -33.438 -28.719 1 92.88 318 MET B N 1
ATOM 7147 C CA . MET B 1 318 ? 22.812 -32.75 -28.656 1 92.88 318 MET B CA 1
ATOM 7148 C C . MET B 1 318 ? 23.484 -32.781 -30.016 1 92.88 318 MET B C 1
ATOM 7150 O O . MET B 1 318 ? 24.062 -33.781 -30.422 1 92.88 318 MET B O 1
ATOM 7154 N N . GLU B 1 319 ? 23.531 -31.578 -30.688 1 90.31 319 GLU B N 1
ATOM 7155 C CA . GLU B 1 319 ? 24.109 -31.375 -32 1 90.31 319 GLU B CA 1
ATOM 7156 C C . GLU B 1 319 ? 23.609 -32.438 -33 1 90.31 319 GLU B C 1
ATOM 7158 O O . GLU B 1 319 ? 24.406 -33 -33.75 1 90.31 319 GLU B O 1
ATOM 7163 N N . GLU B 1 320 ? 22.422 -32.719 -32.938 1 93.25 320 GLU B N 1
ATOM 7164 C CA . GLU B 1 320 ? 21.75 -33.719 -33.781 1 93.25 320 GLU B CA 1
ATOM 7165 C C . GLU B 1 320 ? 20.5 -33.125 -34.438 1 93.25 320 GLU B C 1
ATOM 7167 O O . GLU B 1 320 ? 20.594 -32.156 -35.156 1 93.25 320 GLU B O 1
ATOM 7172 N N . ALA B 1 321 ? 19.391 -33.688 -34.156 1 94.25 321 ALA B N 1
ATOM 7173 C CA . ALA B 1 321 ? 18.156 -33.25 -34.812 1 94.25 321 ALA B CA 1
ATOM 7174 C C . ALA B 1 321 ? 17.125 -32.812 -33.781 1 94.25 321 ALA B C 1
ATOM 7176 O O . ALA B 1 321 ? 17.25 -33.094 -32.594 1 94.25 321 ALA B O 1
ATOM 7177 N N . ILE B 1 322 ? 16.203 -32.031 -34.312 1 96.31 322 ILE B N 1
ATOM 7178 C CA . ILE B 1 322 ? 15.016 -31.719 -33.531 1 96.31 322 ILE B CA 1
ATOM 7179 C C . ILE B 1 322 ? 13.859 -32.625 -33.969 1 96.31 322 ILE B C 1
ATOM 7181 O O . ILE B 1 322 ? 13.648 -32.844 -35.156 1 96.31 322 ILE B O 1
ATOM 7185 N N . ARG B 1 323 ? 13.219 -33.188 -33 1 97.94 323 ARG B N 1
ATOM 7186 C CA . ARG B 1 323 ? 12.062 -34.031 -33.281 1 97.94 323 ARG B CA 1
ATOM 7187 C C . ARG B 1 323 ? 10.789 -33.406 -32.719 1 97.94 323 ARG B C 1
ATOM 7189 O O . ARG B 1 323 ? 10.797 -32.875 -31.609 1 97.94 323 ARG B O 1
ATOM 7196 N N . ARG B 1 324 ? 9.789 -33.406 -33.5 1 98.25 324 ARG B N 1
ATOM 7197 C CA . ARG B 1 324 ? 8.477 -32.938 -33.094 1 98.25 324 ARG B CA 1
ATOM 7198 C C . ARG B 1 324 ? 7.535 -34.094 -32.812 1 98.25 324 ARG B C 1
ATOM 7200 O O . ARG B 1 324 ? 7.348 -34.969 -33.625 1 98.25 324 ARG B O 1
ATOM 7207 N N . TRP B 1 325 ? 6.883 -34.031 -31.656 1 98.44 325 TRP B N 1
ATOM 7208 C CA . TRP B 1 325 ? 6.09 -35.156 -31.172 1 98.44 325 TRP B CA 1
ATOM 7209 C C . TRP B 1 325 ? 4.645 -34.75 -30.922 1 98.44 325 TRP B C 1
ATOM 7211 O O . TRP B 1 325 ? 4.387 -33.625 -30.484 1 98.44 325 TRP B O 1
ATOM 7221 N N . ASN B 1 326 ? 3.736 -35.656 -31.156 1 98.06 326 ASN B N 1
ATOM 7222 C CA . ASN B 1 326 ? 2.35 -35.5 -30.719 1 98.06 326 ASN B CA 1
ATOM 7223 C C . ASN B 1 326 ? 2.158 -35.969 -29.281 1 98.06 326 ASN B C 1
ATOM 7225 O O . ASN B 1 326 ? 2.5 -37.094 -28.922 1 98.06 326 ASN B O 1
ATOM 7229 N N . ILE B 1 327 ? 1.566 -35.125 -28.469 1 97.75 327 ILE B N 1
ATOM 7230 C CA . ILE B 1 327 ? 1.481 -35.406 -27.031 1 97.75 327 ILE B CA 1
ATOM 7231 C C . ILE B 1 327 ? 0.448 -36.5 -26.766 1 97.75 327 ILE B C 1
ATOM 7233 O O . ILE B 1 327 ? 0.629 -37.344 -25.875 1 97.75 327 ILE B O 1
ATOM 7237 N N . GLU B 1 328 ? -0.58 -36.531 -27.453 1 96.19 328 GLU B N 1
ATOM 7238 C CA . GLU B 1 328 ? -1.646 -37.5 -27.234 1 96.19 328 GLU B CA 1
ATOM 7239 C C . GLU B 1 328 ? -1.205 -38.906 -27.641 1 96.19 328 GLU B C 1
ATOM 7241 O O . GLU B 1 328 ? -1.352 -39.844 -26.859 1 96.19 328 GLU B O 1
ATOM 7246 N N . SER B 1 329 ? -0.569 -39.031 -28.766 1 96.19 329 SER B N 1
ATOM 7247 C CA . SER B 1 329 ? -0.226 -40.344 -29.297 1 96.19 329 SER B CA 1
ATOM 7248 C C . SER B 1 329 ? 1.19 -40.75 -28.891 1 96.19 329 SER B C 1
ATOM 7250 O O . SER B 1 329 ? 1.515 -41.938 -28.844 1 96.19 329 SER B O 1
ATOM 7252 N N . GLY B 1 330 ? 2.02 -39.781 -28.672 1 96.38 330 GLY B N 1
ATOM 7253 C CA . GLY B 1 330 ? 3.416 -40.062 -28.391 1 96.38 330 GLY B CA 1
ATOM 7254 C C . GLY B 1 330 ? 4.25 -40.312 -29.625 1 96.38 330 GLY B C 1
ATOM 7255 O O . GLY B 1 330 ? 5.426 -40.688 -29.531 1 96.38 330 GLY B O 1
ATOM 7256 N N . GLU B 1 331 ? 3.674 -40.062 -30.75 1 96.94 331 GLU B N 1
ATOM 7257 C CA . GLU B 1 331 ? 4.359 -40.375 -32 1 96.94 331 GLU B CA 1
ATOM 7258 C C . GLU B 1 331 ? 5.176 -39.188 -32.5 1 96.94 331 GLU B C 1
ATOM 7260 O O . GLU B 1 331 ? 4.773 -38.031 -32.281 1 96.94 331 GLU B O 1
ATOM 7265 N N . CYS B 1 332 ? 6.273 -39.469 -33.125 1 97.75 332 CYS B N 1
ATOM 7266 C CA . CYS B 1 332 ? 7.09 -38.438 -33.75 1 97.75 332 CYS B CA 1
ATOM 7267 C C . CYS B 1 332 ? 6.465 -37.969 -35.062 1 97.75 332 CYS B C 1
ATOM 7269 O O . CYS B 1 332 ? 6.281 -38.781 -36 1 97.75 332 CYS B O 1
ATOM 7271 N N . ILE B 1 333 ? 6.195 -36.75 -35.219 1 97 333 ILE B N 1
ATOM 7272 C CA . ILE B 1 333 ? 5.5 -36.188 -36.375 1 97 333 ILE B CA 1
ATOM 7273 C C . ILE B 1 333 ? 6.512 -35.812 -37.469 1 97 333 ILE B C 1
ATOM 7275 O O . ILE B 1 333 ? 6.258 -36 -38.656 1 97 333 ILE B O 1
ATOM 7279 N N . HIS B 1 334 ? 7.594 -35.188 -37.031 1 96.44 334 HIS B N 1
ATOM 7280 C CA . HIS B 1 334 ? 8.578 -34.688 -37.969 1 96.44 334 HIS B CA 1
ATOM 7281 C C . HIS B 1 334 ? 9.969 -34.625 -37.375 1 96.44 334 HIS B C 1
ATOM 7283 O O . HIS B 1 334 ? 10.102 -34.469 -36.156 1 96.44 334 HIS B O 1
ATOM 7289 N N . VAL B 1 335 ? 11.016 -34.812 -38.125 1 96.31 335 VAL B N 1
ATOM 7290 C CA . VAL B 1 335 ? 12.414 -34.656 -37.719 1 96.31 335 VAL B CA 1
ATOM 7291 C C . VAL B 1 335 ? 13.07 -33.531 -38.531 1 96.31 335 VAL B C 1
ATOM 7293 O O . VAL B 1 335 ? 13.031 -33.531 -39.75 1 96.31 335 VAL B O 1
ATOM 7296 N N . TYR B 1 336 ? 13.586 -32.594 -37.844 1 95.25 336 TYR B N 1
ATOM 7297 C CA . TYR B 1 336 ? 14.281 -31.469 -38.438 1 95.25 336 TYR B CA 1
ATOM 7298 C C . TYR B 1 336 ? 15.789 -31.656 -38.375 1 95.25 336 TYR B C 1
ATOM 7300 O O . TYR B 1 336 ? 16.344 -31.844 -37.281 1 95.25 336 TYR B O 1
ATOM 7308 N N . GLU B 1 337 ? 16.406 -31.547 -39.438 1 92.31 337 GLU B N 1
ATOM 7309 C CA . GLU B 1 337 ? 17.844 -31.688 -39.531 1 92.31 337 GLU B CA 1
ATOM 7310 C C . GLU B 1 337 ? 18.422 -30.734 -40.594 1 92.31 337 GLU B C 1
ATOM 7312 O O . GLU B 1 337 ? 17.703 -30.312 -41.5 1 92.31 337 GLU B O 1
ATOM 7317 N N . LYS B 1 338 ? 19.547 -30.375 -40.344 1 87.75 338 LYS B N 1
ATOM 7318 C CA . LYS B 1 338 ? 20.312 -29.625 -41.344 1 87.75 338 LYS B CA 1
ATOM 7319 C C . LYS B 1 338 ? 21.641 -30.312 -41.656 1 87.75 338 LYS B C 1
ATOM 7321 O O . LYS B 1 338 ? 22.438 -30.547 -40.75 1 87.75 338 LYS B O 1
ATOM 7326 N N . PRO B 1 339 ? 21.844 -30.594 -42.969 1 86.44 339 PRO B N 1
ATOM 7327 C CA . PRO B 1 339 ? 23.078 -31.297 -43.344 1 86.44 339 PRO B CA 1
ATOM 7328 C C . PRO B 1 339 ? 24.344 -30.547 -42.906 1 86.44 339 PRO B C 1
ATOM 7330 O O . PRO B 1 339 ? 24.484 -29.344 -43.219 1 86.44 339 PRO B O 1
ATOM 7333 N N . GLY B 1 340 ? 25.188 -31.172 -42.219 1 87.12 340 GLY B N 1
ATOM 7334 C CA . GLY B 1 340 ? 26.5 -30.641 -41.875 1 87.12 340 GLY B CA 1
ATOM 7335 C C . GLY B 1 340 ? 26.484 -29.781 -40.625 1 87.12 340 GLY B C 1
ATOM 7336 O O . GLY B 1 340 ? 27.547 -29.375 -40.156 1 87.12 340 GLY B O 1
ATOM 7337 N N . LEU B 1 341 ? 25.359 -29.5 -40.219 1 86.75 341 LEU B N 1
ATOM 7338 C CA . LEU B 1 341 ? 25.281 -28.656 -39.031 1 86.75 341 LEU B CA 1
ATOM 7339 C C . LEU B 1 341 ? 24.422 -29.297 -37.969 1 86.75 341 LEU B C 1
ATOM 7341 O O . LEU B 1 341 ? 23.297 -29.703 -38.219 1 86.75 341 LEU B O 1
ATOM 7345 N N . GLY B 1 342 ? 24.984 -29.359 -36.719 1 88.88 342 GLY B N 1
ATOM 7346 C CA . GLY B 1 342 ? 24.219 -29.875 -35.594 1 88.88 342 GLY B CA 1
ATOM 7347 C C . GLY B 1 342 ? 23.297 -28.844 -35 1 88.88 342 GLY B C 1
ATOM 7348 O O . GLY B 1 342 ? 23.641 -27.656 -34.938 1 88.88 342 GLY B O 1
ATOM 7349 N N . LEU B 1 343 ? 22.125 -29.266 -34.5 1 88.12 343 LEU B N 1
ATOM 7350 C CA . LEU B 1 343 ? 21.172 -28.391 -33.812 1 88.12 343 LEU B CA 1
ATOM 7351 C C . LEU B 1 343 ? 21.422 -28.391 -32.312 1 88.12 343 LEU B C 1
ATOM 7353 O O . LEU B 1 343 ? 21.719 -29.438 -31.734 1 88.12 343 LEU B O 1
ATOM 7357 N N . THR B 1 344 ? 21.281 -27.156 -31.688 1 88.12 344 THR B N 1
ATOM 7358 C CA . THR B 1 344 ? 21.719 -27.031 -30.312 1 88.12 344 THR B CA 1
ATOM 7359 C C . THR B 1 344 ? 20.562 -26.609 -29.406 1 88.12 344 THR B C 1
ATOM 7361 O O . THR B 1 344 ? 20.625 -26.781 -28.188 1 88.12 344 THR B O 1
ATOM 7364 N N . SER B 1 345 ? 19.562 -26.031 -29.938 1 90.75 345 SER B N 1
ATOM 7365 C CA . SER B 1 345 ? 18.406 -25.594 -29.156 1 90.75 345 SER B CA 1
ATOM 7366 C C . SER B 1 345 ? 17.156 -25.516 -30.031 1 90.75 345 SER B C 1
ATOM 7368 O O . SER B 1 345 ? 17.25 -25.516 -31.25 1 90.75 345 SER B O 1
ATOM 7370 N N . CYS B 1 346 ? 16.047 -25.547 -29.406 1 93.25 346 CYS B N 1
ATOM 7371 C CA . CYS B 1 346 ? 14.789 -25.484 -30.141 1 93.25 346 CYS B CA 1
ATOM 7372 C C . CYS B 1 346 ? 13.727 -24.734 -29.344 1 93.25 346 CYS B C 1
ATOM 7374 O O . CYS B 1 346 ? 13.812 -24.656 -28.125 1 93.25 346 CYS B O 1
ATOM 7376 N N . GLY B 1 347 ? 12.781 -24.188 -29.984 1 93.69 347 GLY B N 1
ATOM 7377 C CA . GLY B 1 347 ? 11.648 -23.484 -29.391 1 93.69 347 GLY B CA 1
ATOM 7378 C C . GLY B 1 347 ? 10.531 -23.219 -30.391 1 93.69 347 GLY B C 1
ATOM 7379 O O . GLY B 1 347 ? 10.719 -23.375 -31.594 1 93.69 347 GLY B O 1
ATOM 7380 N N . TRP B 1 348 ? 9.43 -22.906 -29.828 1 95.31 348 TRP B N 1
ATOM 7381 C CA . TRP B 1 348 ? 8.273 -22.578 -30.656 1 95.31 348 TRP B CA 1
ATOM 7382 C C . TRP B 1 348 ? 8.109 -21.062 -30.781 1 95.31 348 TRP B C 1
ATOM 7384 O O . TRP B 1 348 ? 8.344 -20.312 -29.828 1 95.31 348 TRP B O 1
ATOM 7394 N N . PHE B 1 349 ? 7.746 -20.734 -31.891 1 92.75 349 PHE B N 1
ATOM 7395 C CA . PHE B 1 349 ? 7.219 -19.375 -32 1 92.75 349 PHE B CA 1
ATOM 7396 C C . PHE B 1 349 ? 5.809 -19.297 -31.438 1 92.75 349 PHE B C 1
ATOM 7398 O O . PHE B 1 349 ? 5.062 -20.266 -31.469 1 92.75 349 PHE B O 1
ATOM 7405 N N . PRO B 1 350 ? 5.422 -18.141 -30.922 1 92.56 350 PRO B N 1
ATOM 7406 C CA . PRO B 1 350 ? 4.164 -18.047 -30.188 1 92.56 350 PRO B CA 1
ATOM 7407 C C . PRO B 1 350 ? 2.941 -18.344 -31.047 1 92.56 350 PRO B C 1
ATOM 7409 O O . PRO B 1 350 ? 1.896 -18.75 -30.531 1 92.56 350 PRO B O 1
ATOM 7412 N N . ASP B 1 351 ? 3.031 -18.234 -32.344 1 90.69 351 ASP B N 1
ATOM 7413 C CA . ASP B 1 351 ? 1.89 -18.5 -33.219 1 90.69 351 ASP B CA 1
ATOM 7414 C C . ASP B 1 351 ? 1.687 -20 -33.438 1 90.69 351 ASP B C 1
ATOM 7416 O O . ASP B 1 351 ? 0.65 -20.422 -33.938 1 90.69 351 ASP B O 1
ATOM 7420 N N . GLY B 1 352 ? 2.652 -20.812 -33.094 1 93.81 352 GLY B N 1
ATOM 7421 C CA . GLY B 1 352 ? 2.553 -22.266 -33.156 1 93.81 352 GLY B CA 1
ATOM 7422 C C . GLY B 1 352 ? 2.785 -22.797 -34.562 1 93.81 352 GLY B C 1
ATOM 7423 O O . GLY B 1 352 ? 2.57 -23.984 -34.812 1 93.81 352 GLY B O 1
ATOM 7424 N N . LYS B 1 353 ? 3.305 -21.938 -35.406 1 93.69 353 LYS B N 1
ATOM 7425 C CA . LYS B 1 353 ? 3.438 -22.312 -36.812 1 93.69 353 LYS B CA 1
ATOM 7426 C C . LYS B 1 353 ? 4.906 -22.422 -37.219 1 93.69 353 LYS B C 1
ATOM 7428 O O . LYS B 1 353 ? 5.227 -22.969 -38.281 1 93.69 353 LYS B O 1
ATOM 7433 N N . GLN B 1 354 ? 5.691 -21.922 -36.406 1 93.62 354 GLN B N 1
ATOM 7434 C CA . GLN B 1 354 ? 7.117 -21.906 -36.719 1 93.62 354 GLN B CA 1
ATOM 7435 C C . GLN B 1 354 ? 7.941 -22.391 -35.531 1 93.62 354 GLN B C 1
ATOM 7437 O O . GLN B 1 354 ? 7.508 -22.281 -34.406 1 93.62 354 GLN B O 1
ATOM 7442 N N . ILE B 1 355 ? 9.086 -22.922 -35.875 1 93.88 355 ILE B N 1
ATOM 7443 C CA . ILE B 1 355 ? 10.023 -23.406 -34.875 1 93.88 355 ILE B CA 1
ATOM 7444 C C . ILE B 1 355 ? 11.344 -22.656 -35 1 93.88 355 ILE B C 1
ATOM 7446 O O . ILE B 1 355 ? 11.82 -22.391 -36.094 1 93.88 355 ILE B O 1
ATOM 7450 N N . LEU B 1 356 ? 11.789 -22.281 -33.875 1 90.31 356 LEU B N 1
ATOM 7451 C CA . LEU B 1 356 ? 13.102 -21.641 -33.812 1 90.31 356 LEU B CA 1
ATOM 7452 C C . LEU B 1 356 ? 14.172 -22.641 -33.406 1 90.31 356 LEU B C 1
ATOM 7454 O O . LEU B 1 356 ? 13.961 -23.438 -32.469 1 90.31 356 LEU B O 1
ATOM 7458 N N . CYS B 1 357 ? 15.305 -22.609 -34.062 1 90.12 357 CYS B N 1
ATOM 7459 C CA . CYS B 1 357 ? 16.359 -23.562 -33.781 1 90.12 357 CYS B CA 1
ATOM 7460 C C . CYS B 1 357 ? 17.719 -22.875 -33.781 1 90.12 357 CYS B C 1
ATOM 7462 O O . CYS B 1 357 ? 17.984 -21.984 -34.594 1 90.12 357 CYS B O 1
ATOM 7464 N N . GLY B 1 358 ? 18.469 -23.25 -32.812 1 87.25 358 GLY B N 1
ATOM 7465 C CA . GLY B 1 358 ? 19.875 -22.875 -32.781 1 87.25 358 GLY B CA 1
ATOM 7466 C C . GLY B 1 358 ? 20.781 -23.906 -33.406 1 87.25 358 GLY B C 1
ATOM 7467 O O . GLY B 1 358 ? 20.578 -25.109 -33.25 1 87.25 358 GLY B O 1
ATOM 7468 N N . LEU B 1 359 ? 21.797 -23.422 -34.188 1 84.75 359 LEU B N 1
ATOM 7469 C CA . LEU B 1 359 ? 22.719 -24.312 -34.906 1 84.75 359 LEU B CA 1
ATOM 7470 C C . LEU B 1 359 ? 24.109 -24.266 -34.281 1 84.75 359 LEU B C 1
ATOM 7472 O O . LEU B 1 359 ? 24.422 -23.344 -33.531 1 84.75 359 LEU B O 1
ATOM 7476 N N . SER B 1 360 ? 24.922 -25.219 -34.531 1 83.19 360 SER B N 1
ATOM 7477 C CA . SER B 1 360 ? 26.25 -25.359 -33.938 1 83.19 360 SER B CA 1
ATOM 7478 C C . SER B 1 360 ? 27.172 -24.25 -34.438 1 83.19 360 SER B C 1
ATOM 7480 O O . SER B 1 360 ? 28.203 -23.984 -33.812 1 83.19 360 SER B O 1
ATOM 7482 N N . ASP B 1 361 ? 26.844 -23.656 -35.625 1 77.31 361 ASP B N 1
ATOM 7483 C CA . ASP B 1 361 ? 27.641 -22.547 -36.125 1 77.31 361 ASP B CA 1
ATOM 7484 C C . ASP B 1 361 ? 27.188 -21.219 -35.531 1 77.31 361 ASP B C 1
ATOM 7486 O O . ASP B 1 361 ? 27.578 -20.156 -35.969 1 77.31 361 ASP B O 1
ATOM 7490 N N . GLN B 1 362 ? 26.203 -21.281 -34.625 1 77.69 362 GLN B N 1
ATOM 7491 C CA . GLN B 1 362 ? 25.703 -20.156 -33.812 1 77.69 362 GLN B CA 1
ATOM 7492 C C . GLN B 1 362 ? 24.688 -19.344 -34.594 1 77.69 362 GLN B C 1
ATOM 7494 O O . GLN B 1 362 ? 24.359 -18.203 -34.219 1 77.69 362 GLN B O 1
ATOM 7499 N N . SER B 1 363 ? 24.234 -19.891 -35.625 1 79.44 363 SER B N 1
ATOM 7500 C CA . SER B 1 363 ? 23.125 -19.25 -36.344 1 79.44 363 SER B CA 1
ATOM 7501 C C . SER B 1 363 ? 21.781 -19.672 -35.781 1 79.44 363 SER B C 1
ATOM 7503 O O . SER B 1 363 ? 21.672 -20.719 -35.156 1 79.44 363 SER B O 1
ATOM 7505 N N . LEU B 1 364 ? 20.828 -18.797 -35.969 1 83.25 364 LEU B N 1
ATOM 7506 C CA . LEU B 1 364 ? 19.453 -19.094 -35.594 1 83.25 364 LEU B CA 1
ATOM 7507 C C . LEU B 1 364 ? 18.578 -19.219 -36.844 1 83.25 364 LEU B C 1
ATOM 7509 O O . LEU B 1 364 ? 18.641 -18.375 -37.719 1 83.25 364 LEU B O 1
ATOM 7513 N N . CYS B 1 365 ? 17.844 -20.234 -36.844 1 86.81 365 CYS B N 1
ATOM 7514 C CA . CYS B 1 365 ? 16.984 -20.484 -38 1 86.81 365 CYS B CA 1
ATOM 7515 C C . CYS B 1 365 ? 15.531 -20.625 -37.594 1 86.81 365 CYS B C 1
ATOM 7517 O O . CYS B 1 365 ? 15.234 -21.125 -36.5 1 86.81 365 CYS B O 1
ATOM 7519 N N . LEU B 1 366 ? 14.727 -20.156 -38.438 1 87.94 366 LEU B N 1
ATOM 7520 C CA . LEU B 1 366 ? 13.289 -20.312 -38.281 1 87.94 366 LEU B CA 1
ATOM 7521 C C . LEU B 1 366 ? 12.742 -21.297 -39.344 1 87.94 366 LEU B C 1
ATOM 7523 O O . LEU B 1 366 ? 12.938 -21.094 -40.531 1 87.94 366 LEU B O 1
ATOM 7527 N N . TRP B 1 367 ? 12.133 -22.328 -38.844 1 92.31 367 TRP B N 1
ATOM 7528 C CA . TRP B 1 367 ? 11.555 -23.344 -39.719 1 92.31 367 TRP B CA 1
ATOM 7529 C C . TRP B 1 367 ? 10.031 -23.359 -39.594 1 92.31 367 TRP B C 1
ATOM 7531 O O . TRP B 1 367 ? 9.484 -23.109 -38.531 1 92.31 367 TRP B O 1
ATOM 7541 N N . ASP B 1 368 ? 9.391 -23.609 -40.688 1 93.25 368 ASP B N 1
ATOM 7542 C CA . ASP B 1 368 ? 7.973 -23.938 -40.562 1 93.25 368 ASP B CA 1
ATOM 7543 C C . ASP B 1 368 ? 7.77 -25.375 -40.125 1 93.25 368 ASP B C 1
ATOM 7545 O O . ASP B 1 368 ? 8.742 -26.109 -39.906 1 93.25 368 ASP B O 1
ATOM 7549 N N . LEU B 1 369 ? 6.613 -25.812 -39.969 1 94.31 369 LEU B N 1
ATOM 7550 C CA . LEU B 1 369 ? 6.336 -27.125 -39.375 1 94.31 369 LEU B CA 1
ATOM 7551 C C . LEU B 1 369 ? 6.664 -28.234 -40.344 1 94.31 369 LEU B C 1
ATOM 7553 O O . LEU B 1 369 ? 6.848 -29.391 -39.969 1 94.31 369 LEU B O 1
ATOM 7557 N N . ASP B 1 370 ? 6.758 -27.844 -41.594 1 92.44 370 ASP B N 1
ATOM 7558 C CA . ASP B 1 370 ? 7.062 -28.844 -42.625 1 92.44 370 ASP B CA 1
ATOM 7559 C C . ASP B 1 370 ? 8.562 -28.938 -42.875 1 92.44 370 ASP B C 1
ATOM 7561 O O . ASP B 1 370 ? 9.016 -29.719 -43.719 1 92.44 370 ASP B O 1
ATOM 7565 N N . GLY B 1 371 ? 9.344 -28.141 -42.125 1 89.06 371 GLY B N 1
ATOM 7566 C CA . GLY B 1 371 ? 10.797 -28.25 -42.188 1 89.06 371 GLY B CA 1
ATOM 7567 C C . GLY B 1 371 ? 11.422 -27.266 -43.156 1 89.06 371 GLY B C 1
ATOM 7568 O O . GLY B 1 371 ? 12.633 -27.297 -43.406 1 89.06 371 GLY B O 1
ATOM 7569 N N . LYS B 1 372 ? 10.578 -26.453 -43.75 1 89.94 372 LYS B N 1
ATOM 7570 C CA . LYS B 1 372 ? 11.125 -25.438 -44.656 1 89.94 372 LYS B CA 1
ATOM 7571 C C . LYS B 1 372 ? 11.703 -24.266 -43.875 1 89.94 372 LYS B C 1
ATOM 7573 O O . LYS B 1 372 ? 11.062 -23.734 -42.969 1 89.94 372 LYS B O 1
ATOM 7578 N N . GLU B 1 373 ? 12.914 -23.969 -44.25 1 87.69 373 GLU B N 1
ATOM 7579 C CA . GLU B 1 373 ? 13.57 -22.828 -43.594 1 87.69 373 GLU B CA 1
ATOM 7580 C C . GLU B 1 373 ? 12.922 -21.516 -44 1 87.69 373 GLU B C 1
ATOM 7582 O O . GLU B 1 373 ? 12.875 -21.188 -45.188 1 87.69 373 GLU B O 1
ATOM 7587 N N . ALA B 1 374 ? 12.406 -20.828 -43.125 1 80.88 374 ALA B N 1
ATOM 7588 C CA . ALA B 1 374 ? 11.742 -19.562 -43.406 1 80.88 374 ALA B CA 1
ATOM 7589 C C . ALA B 1 374 ? 12.711 -18.391 -43.281 1 80.88 374 ALA B C 1
ATOM 7591 O O . ALA B 1 374 ? 12.664 -17.453 -44.062 1 80.88 374 ALA B O 1
ATOM 7592 N N . ASP B 1 375 ? 13.461 -18.359 -42.281 1 80.88 375 ASP B N 1
ATOM 7593 C CA . ASP B 1 375 ? 14.414 -17.281 -42.031 1 80.88 375 ASP B CA 1
ATOM 7594 C C . ASP B 1 375 ? 15.641 -17.812 -41.281 1 80.88 375 ASP B C 1
ATOM 7596 O O . ASP B 1 375 ? 15.578 -18.844 -40.625 1 80.88 375 ASP B O 1
ATOM 7600 N N . CYS B 1 376 ? 16.797 -17.219 -41.562 1 78.44 376 CYS B N 1
ATOM 7601 C CA . CYS B 1 376 ? 18.016 -17.594 -40.844 1 78.44 376 CYS B CA 1
ATOM 7602 C C . CYS B 1 376 ? 18.844 -16.375 -40.5 1 78.44 376 CYS B C 1
ATOM 7604 O O . CYS B 1 376 ? 19.047 -15.484 -41.344 1 78.44 376 CYS B O 1
ATOM 7606 N N . TRP B 1 377 ? 19.078 -16.25 -39.25 1 73.38 377 TRP B N 1
ATOM 7607 C CA . TRP B 1 377 ? 19.875 -15.133 -38.781 1 73.38 377 TRP B CA 1
ATOM 7608 C C . TRP B 1 377 ? 21.266 -15.594 -38.344 1 73.38 377 TRP B C 1
ATOM 7610 O O . TRP B 1 377 ? 21.391 -16.609 -37.625 1 73.38 377 TRP B O 1
ATOM 7620 N N . LYS B 1 378 ? 22.25 -15.008 -38.938 1 63.53 378 LYS B N 1
ATOM 7621 C CA . LYS B 1 378 ? 23.609 -15.359 -38.562 1 63.53 378 LYS B CA 1
ATOM 7622 C C . LYS B 1 378 ? 24.078 -14.516 -37.375 1 63.53 378 LYS B C 1
ATOM 7624 O O . LYS B 1 378 ? 23.953 -13.289 -37.375 1 63.53 378 LYS B O 1
ATOM 7629 N N . GLY B 1 379 ? 23.922 -15.094 -36.125 1 57 379 GLY B N 1
ATOM 7630 C CA . GLY B 1 379 ? 24.438 -14.375 -34.969 1 57 379 GLY B CA 1
ATOM 7631 C C . GLY B 1 379 ? 25.922 -14.117 -35.062 1 57 379 GLY B C 1
ATOM 7632 O O . GLY B 1 379 ? 26.625 -14.68 -35.906 1 57 379 GLY B O 1
ATOM 7633 N N . GLN B 1 380 ? 26.453 -13.109 -34.5 1 53.31 380 GLN B N 1
ATOM 7634 C CA . GLN B 1 380 ? 27.906 -12.969 -34.344 1 53.31 380 GLN B CA 1
ATOM 7635 C C . GLN B 1 380 ? 28.5 -14.156 -33.562 1 53.31 380 GLN B C 1
ATOM 7637 O O . GLN B 1 380 ? 27.781 -14.836 -32.844 1 53.31 380 GLN B O 1
ATOM 7642 N N . ARG B 1 381 ? 29.781 -14.648 -33.688 1 49.38 381 ARG B N 1
ATOM 7643 C CA . ARG B 1 381 ? 30.609 -15.852 -33.5 1 49.38 381 ARG B CA 1
ATOM 7644 C C . ARG B 1 381 ? 30.281 -16.547 -32.188 1 49.38 381 ARG B C 1
ATOM 7646 O O . ARG B 1 381 ? 30.094 -17.766 -32.156 1 49.38 381 ARG B O 1
ATOM 7653 N N . SER B 1 382 ? 30.656 -16.281 -30.984 1 47.78 382 SER B N 1
ATOM 7654 C CA . SER B 1 382 ? 31.484 -17.125 -30.156 1 47.78 382 SER B CA 1
ATOM 7655 C C . SER B 1 382 ? 30.641 -18.094 -29.328 1 47.78 382 SER B C 1
ATOM 7657 O O . SER B 1 382 ? 31.156 -18.859 -28.516 1 47.78 382 SER B O 1
ATOM 7659 N N . SER B 1 383 ? 29.344 -17.969 -28.891 1 53.75 383 SER B N 1
ATOM 7660 C CA . SER B 1 383 ? 29.141 -18.75 -27.672 1 53.75 383 SER B CA 1
ATOM 7661 C C . SER B 1 383 ? 28.625 -20.141 -27.984 1 53.75 383 SER B C 1
ATOM 7663 O O . SER B 1 383 ? 27.969 -20.359 -29.016 1 53.75 383 SER B O 1
ATOM 7665 N N . LYS B 1 384 ? 29.203 -21.266 -27.453 1 53.34 384 LYS B N 1
ATOM 7666 C CA . LYS B 1 384 ? 28.891 -22.688 -27.531 1 53.34 384 LYS B CA 1
ATOM 7667 C C . LYS B 1 384 ? 27.422 -22.953 -27.219 1 53.34 384 LYS B C 1
ATOM 7669 O O . LYS B 1 384 ? 26.828 -23.891 -27.734 1 53.34 384 LYS B O 1
ATOM 7674 N N . THR B 1 385 ? 26.938 -22.312 -26.203 1 56.03 385 THR B N 1
ATOM 7675 C CA . THR B 1 385 ? 25.578 -22.578 -25.781 1 56.03 385 THR B CA 1
ATOM 7676 C C . THR B 1 385 ? 24.609 -21.562 -26.375 1 56.03 385 THR B C 1
ATOM 7678 O O . THR B 1 385 ? 24.875 -20.359 -26.328 1 56.03 385 THR B O 1
ATOM 7681 N N . SER B 1 386 ? 23.516 -22.109 -27.156 1 68.5 386 SER B N 1
ATOM 7682 C CA . SER B 1 386 ? 22.562 -21.203 -27.781 1 68.5 386 SER B CA 1
ATOM 7683 C C . SER B 1 386 ? 21.234 -21.219 -27.031 1 68.5 386 SER B C 1
ATOM 7685 O O . SER B 1 386 ? 20.609 -22.266 -26.875 1 68.5 386 SER B O 1
ATOM 7687 N N . ASP B 1 387 ? 21 -20.297 -26.078 1 80.5 387 ASP B N 1
ATOM 7688 C CA . ASP B 1 387 ? 19.688 -20.109 -25.484 1 80.5 387 ASP B CA 1
ATOM 7689 C C . ASP B 1 387 ? 18.938 -18.953 -26.172 1 80.5 387 ASP B C 1
ATOM 7691 O O . ASP B 1 387 ? 19.562 -18.016 -26.672 1 80.5 387 ASP B O 1
ATOM 7695 N N . PHE B 1 388 ? 17.625 -19.203 -26.344 1 86.38 388 PHE B N 1
ATOM 7696 C CA . PHE B 1 388 ? 16.828 -18.109 -26.891 1 86.38 388 PHE B CA 1
ATOM 7697 C C . PHE B 1 388 ? 15.438 -18.094 -26.266 1 86.38 388 PHE B C 1
ATOM 7699 O O . PHE B 1 388 ? 15.031 -19.062 -25.625 1 86.38 388 PHE B O 1
ATOM 7706 N N . ALA B 1 389 ? 14.773 -17.016 -26.359 1 91.12 389 ALA B N 1
ATOM 7707 C CA . ALA B 1 389 ? 13.391 -16.828 -25.922 1 91.12 389 ALA B CA 1
ATOM 7708 C C . ALA B 1 389 ? 12.648 -15.859 -26.828 1 91.12 389 ALA B C 1
ATOM 7710 O O . ALA B 1 389 ? 13.266 -14.992 -27.469 1 91.12 389 ALA B O 1
ATOM 7711 N N . VAL B 1 390 ? 11.422 -16.125 -26.938 1 91.62 390 VAL B N 1
ATOM 7712 C CA . VAL B 1 390 ? 10.57 -15.227 -27.703 1 91.62 390 VAL B CA 1
ATOM 7713 C C . VAL B 1 390 ? 9.453 -14.688 -26.812 1 91.62 390 VAL B C 1
ATOM 7715 O O . VAL B 1 390 ? 8.852 -15.438 -26.031 1 91.62 390 VAL B O 1
ATOM 7718 N N . THR B 1 391 ? 9.195 -13.445 -26.984 1 93.38 391 THR B N 1
ATOM 7719 C CA . THR B 1 391 ? 8.102 -12.875 -26.203 1 93.38 391 THR B CA 1
ATOM 7720 C C . THR B 1 391 ? 6.754 -13.414 -26.688 1 93.38 391 THR B C 1
ATOM 7722 O O . THR B 1 391 ? 6.629 -13.836 -27.844 1 93.38 391 THR B O 1
ATOM 7725 N N . LYS B 1 392 ? 5.766 -13.375 -25.828 1 90 392 LYS B N 1
ATOM 7726 C CA . LYS B 1 392 ? 4.469 -13.977 -26.109 1 90 392 LYS B CA 1
ATOM 7727 C C . LYS B 1 392 ? 3.805 -13.305 -27.312 1 90 392 LYS B C 1
ATOM 7729 O O . LYS B 1 392 ? 3.064 -13.945 -28.062 1 90 392 LYS B O 1
ATOM 7734 N N . ASP B 1 393 ? 4.047 -12.055 -27.5 1 88.81 393 ASP B N 1
ATOM 7735 C CA . ASP B 1 393 ? 3.459 -11.344 -28.625 1 88.81 393 ASP B CA 1
ATOM 7736 C C . ASP B 1 393 ? 4.285 -11.547 -29.891 1 88.81 393 ASP B C 1
ATOM 7738 O O . ASP B 1 393 ? 3.9 -11.102 -30.969 1 88.81 393 ASP B O 1
ATOM 7742 N N . GLY B 1 394 ? 5.488 -12.211 -29.797 1 88.69 394 GLY B N 1
ATOM 7743 C CA . GLY B 1 394 ? 6.324 -12.547 -30.938 1 88.69 394 GLY B CA 1
ATOM 7744 C C . GLY B 1 394 ? 7.156 -11.375 -31.422 1 88.69 394 GLY B C 1
ATOM 7745 O O . GLY B 1 394 ? 7.855 -11.484 -32.438 1 88.69 394 GLY B O 1
ATOM 7746 N N . LYS B 1 395 ? 7.109 -10.328 -30.734 1 89.56 395 LYS B N 1
ATOM 7747 C CA . LYS B 1 395 ? 7.758 -9.102 -31.172 1 89.56 395 LYS B CA 1
ATOM 7748 C C . LYS B 1 395 ? 9.266 -9.156 -30.953 1 89.56 395 LYS B C 1
ATOM 7750 O O . LYS B 1 395 ? 10.039 -8.648 -31.766 1 89.56 395 LYS B O 1
ATOM 7755 N N . PHE B 1 396 ? 9.641 -9.781 -29.875 1 91.62 396 PHE B N 1
ATOM 7756 C CA . PHE B 1 396 ? 11.055 -9.789 -29.531 1 91.62 396 PHE B CA 1
ATOM 7757 C C . PHE B 1 396 ? 11.609 -11.211 -29.547 1 91.62 396 PHE B C 1
ATOM 7759 O O . PHE B 1 396 ? 10.969 -12.133 -29.031 1 91.62 396 PHE B O 1
ATOM 7766 N N . ILE B 1 397 ? 12.766 -11.367 -30.125 1 89.25 397 ILE B N 1
ATOM 7767 C CA . ILE B 1 397 ? 13.57 -12.586 -30.031 1 89.25 397 ILE B CA 1
ATOM 7768 C C . ILE B 1 397 ? 14.828 -12.305 -29.203 1 89.25 397 ILE B C 1
ATOM 7770 O O . ILE B 1 397 ? 15.594 -11.391 -29.516 1 89.25 397 ILE B O 1
ATOM 7774 N N . ILE B 1 398 ? 14.945 -12.992 -28.156 1 91.88 398 ILE B N 1
ATOM 7775 C CA . ILE B 1 398 ? 16.078 -12.828 -27.234 1 91.88 398 ILE B CA 1
ATOM 7776 C C . ILE B 1 398 ? 17.062 -13.969 -27.438 1 91.88 398 ILE B C 1
ATOM 7778 O O . ILE B 1 398 ? 16.703 -15.148 -27.312 1 91.88 398 ILE B O 1
ATOM 7782 N N . ILE B 1 399 ? 18.344 -13.625 -27.703 1 87.69 399 ILE B N 1
ATOM 7783 C CA . ILE B 1 399 ? 19.312 -14.648 -28.062 1 87.69 399 ILE B CA 1
ATOM 7784 C C . ILE B 1 399 ? 20.625 -14.391 -27.312 1 87.69 399 ILE B C 1
ATOM 7786 O O . ILE B 1 399 ? 21 -13.234 -27.094 1 87.69 399 ILE B O 1
ATOM 7790 N N . MET B 1 400 ? 21.141 -15.477 -27.047 1 85.31 400 MET B N 1
ATOM 7791 C CA . MET B 1 400 ? 22.516 -15.336 -26.562 1 85.31 400 MET B CA 1
ATOM 7792 C C . MET B 1 400 ? 23.438 -14.906 -27.688 1 85.31 400 MET B C 1
ATOM 7794 O O . MET B 1 400 ? 23.344 -15.406 -28.812 1 85.31 400 MET B O 1
ATOM 7798 N N . ASN B 1 401 ? 24.297 -13.938 -27.766 1 76.56 401 ASN B N 1
ATOM 7799 C CA . ASN B 1 401 ? 25.141 -13.406 -28.828 1 76.56 401 ASN B CA 1
ATOM 7800 C C . ASN B 1 401 ? 26.625 -13.578 -28.516 1 76.56 401 ASN B C 1
ATOM 7802 O O . ASN B 1 401 ? 27.406 -13.984 -29.375 1 76.56 401 ASN B O 1
ATOM 7806 N N . ARG B 1 402 ? 27.203 -13.648 -27.422 1 78.88 402 ARG B N 1
ATOM 7807 C CA . ARG B 1 402 ? 28.531 -13.891 -26.891 1 78.88 402 ARG B CA 1
ATOM 7808 C C . ARG B 1 402 ? 28.453 -14.531 -25.5 1 78.88 402 ARG B C 1
ATOM 7810 O O . ARG B 1 402 ? 27.375 -14.922 -25.047 1 78.88 402 ARG B O 1
ATOM 7817 N N . ASP B 1 403 ? 29.641 -14.711 -25 1 82.81 403 ASP B N 1
ATOM 7818 C CA . ASP B 1 403 ? 29.703 -15.406 -23.719 1 82.81 403 ASP B CA 1
ATOM 7819 C C . ASP B 1 403 ? 29.016 -14.586 -22.609 1 82.81 403 ASP B C 1
ATOM 7821 O O . ASP B 1 403 ? 28.5 -15.148 -21.641 1 82.81 403 ASP B O 1
ATOM 7825 N N . SER B 1 404 ? 28.938 -13.289 -22.859 1 90.94 404 SER B N 1
ATOM 7826 C CA . SER B 1 404 ? 28.469 -12.477 -21.75 1 90.94 404 SER B CA 1
ATOM 7827 C C . SER B 1 404 ? 27.453 -11.438 -22.219 1 90.94 404 SER B C 1
ATOM 7829 O O . SER B 1 404 ? 27.281 -10.398 -21.562 1 90.94 404 SER B O 1
ATOM 7831 N N . THR B 1 405 ? 26.891 -11.727 -23.391 1 91.31 405 THR B N 1
ATOM 7832 C CA . THR B 1 405 ? 25.953 -10.727 -23.922 1 91.31 405 THR B CA 1
ATOM 7833 C C . THR B 1 405 ? 24.688 -11.391 -24.422 1 91.31 405 THR B C 1
ATOM 7835 O O . THR B 1 405 ? 24.719 -12.508 -24.938 1 91.31 405 THR B O 1
ATOM 7838 N N . ILE B 1 406 ? 23.609 -10.703 -24.25 1 92.25 406 ILE B N 1
ATOM 7839 C CA . ILE B 1 406 ? 22.312 -11.125 -24.766 1 92.25 406 ILE B CA 1
ATOM 7840 C C . ILE B 1 406 ? 21.766 -10.062 -25.719 1 92.25 406 ILE B C 1
ATOM 7842 O O . ILE B 1 406 ? 21.812 -8.867 -25.422 1 92.25 406 ILE B O 1
ATOM 7846 N N . LEU B 1 407 ? 21.297 -10.508 -26.812 1 90.5 407 LEU B N 1
ATOM 7847 C CA . LEU B 1 407 ? 20.734 -9.617 -27.812 1 90.5 407 LEU B CA 1
ATOM 7848 C C . LEU B 1 407 ? 19.203 -9.68 -27.797 1 90.5 407 LEU B C 1
ATOM 7850 O O . LEU B 1 407 ? 18.625 -10.766 -27.828 1 90.5 407 LEU B O 1
ATOM 7854 N N . LEU B 1 408 ? 18.625 -8.547 -27.703 1 92.56 408 LEU B N 1
ATOM 7855 C CA . LEU B 1 408 ? 17.188 -8.398 -27.875 1 92.56 408 LEU B CA 1
ATOM 7856 C C . LEU B 1 408 ? 16.859 -7.844 -29.266 1 92.56 408 LEU B C 1
ATOM 7858 O O . LEU B 1 408 ? 17.125 -6.672 -29.547 1 92.56 408 LEU B O 1
ATOM 7862 N N . PHE B 1 409 ? 16.266 -8.656 -30.047 1 89.06 409 PHE B N 1
ATOM 7863 C CA . PHE B 1 409 ? 15.984 -8.273 -31.438 1 89.06 409 PHE B CA 1
ATOM 7864 C C . PHE B 1 409 ? 14.492 -8.016 -31.625 1 89.06 409 PHE B C 1
ATOM 7866 O O . PHE B 1 409 ? 13.664 -8.891 -31.375 1 89.06 409 PHE B O 1
ATOM 7873 N N . ASN B 1 410 ? 14.18 -6.848 -32.062 1 90.06 410 ASN B N 1
ATOM 7874 C CA . ASN B 1 410 ? 12.805 -6.52 -32.406 1 90.06 410 ASN B CA 1
ATOM 7875 C C . ASN B 1 410 ? 12.484 -6.883 -33.875 1 90.06 410 ASN B C 1
ATOM 7877 O O . ASN B 1 410 ? 13.047 -6.297 -34.781 1 90.06 410 ASN B O 1
ATOM 7881 N N . ARG B 1 411 ? 11.625 -7.688 -34.094 1 84.19 411 ARG B N 1
ATOM 7882 C CA . ARG B 1 411 ? 11.336 -8.227 -35.406 1 84.19 411 ARG B CA 1
ATOM 7883 C C . ARG B 1 411 ? 10.68 -7.176 -36.281 1 84.19 411 ARG B C 1
ATOM 7885 O O . ARG B 1 411 ? 10.867 -7.176 -37.5 1 84.19 411 ARG B O 1
ATOM 7892 N N . ASP B 1 412 ? 9.891 -6.332 -35.656 1 86.94 412 ASP B N 1
ATOM 7893 C CA . ASP B 1 412 ? 9.156 -5.324 -36.406 1 86.94 412 ASP B CA 1
ATOM 7894 C C . ASP B 1 412 ? 10.055 -4.16 -36.812 1 86.94 412 ASP B C 1
ATOM 7896 O O . ASP B 1 412 ? 10.125 -3.785 -37.969 1 86.94 412 ASP B O 1
ATOM 7900 N N . THR B 1 413 ? 10.727 -3.666 -35.844 1 88.19 413 THR B N 1
ATOM 7901 C CA . THR B 1 413 ? 11.539 -2.477 -36.062 1 88.19 413 THR B CA 1
ATOM 7902 C C . THR B 1 413 ? 12.961 -2.863 -36.5 1 88.19 413 THR B C 1
ATOM 7904 O O . THR B 1 413 ? 13.719 -2.021 -36.969 1 88.19 413 THR B O 1
ATOM 7907 N N . LYS B 1 414 ? 13.344 -4.066 -36.281 1 85.88 414 LYS B N 1
ATOM 7908 C CA . LYS B 1 414 ? 14.664 -4.605 -36.594 1 85.88 414 LYS B CA 1
ATOM 7909 C C . LYS B 1 414 ? 15.734 -3.961 -35.719 1 85.88 414 LYS B C 1
ATOM 7911 O O . LYS B 1 414 ? 16.922 -4.02 -36.031 1 85.88 414 LYS B O 1
ATOM 7916 N N . GLN B 1 415 ? 15.234 -3.365 -34.625 1 88.5 415 GLN B N 1
ATOM 7917 C CA . GLN B 1 415 ? 16.156 -2.775 -33.688 1 88.5 415 GLN B CA 1
ATOM 7918 C C . GLN B 1 415 ? 16.781 -3.846 -32.781 1 88.5 415 GLN B C 1
ATOM 7920 O O . GLN B 1 415 ? 16.125 -4.816 -32.406 1 88.5 415 GLN B O 1
ATOM 7925 N N . GLU B 1 416 ? 18.078 -3.586 -32.438 1 88.62 416 GLU B N 1
ATOM 7926 C CA . GLU B 1 416 ? 18.812 -4.492 -31.578 1 88.62 416 GLU B CA 1
ATOM 7927 C C . GLU B 1 416 ? 19.234 -3.797 -30.281 1 88.62 416 GLU B C 1
ATOM 7929 O O . GLU B 1 416 ? 19.688 -2.652 -30.297 1 88.62 416 GLU B O 1
ATOM 7934 N N . ARG B 1 417 ? 18.875 -4.395 -29.172 1 91.88 417 ARG B N 1
ATOM 7935 C CA . ARG B 1 417 ? 19.344 -3.969 -27.859 1 91.88 417 ARG B CA 1
ATOM 7936 C C . ARG B 1 417 ? 20.219 -5.043 -27.219 1 91.88 417 ARG B C 1
ATOM 7938 O O . ARG B 1 417 ? 20 -6.238 -27.422 1 91.88 417 ARG B O 1
ATOM 7945 N N . LEU B 1 418 ? 21.203 -4.551 -26.406 1 92.19 418 LEU B N 1
ATOM 7946 C CA . LEU B 1 418 ? 22.156 -5.504 -25.844 1 92.19 418 LEU B CA 1
ATOM 7947 C C . LEU B 1 418 ? 22.141 -5.461 -24.328 1 92.19 418 LEU B C 1
ATOM 7949 O O . LEU B 1 418 ? 22.031 -4.387 -23.734 1 92.19 418 LEU B O 1
ATOM 7953 N N . ILE B 1 419 ? 22.141 -6.609 -23.734 1 94.38 419 ILE B N 1
ATOM 7954 C CA . ILE B 1 419 ? 22.422 -6.777 -22.312 1 94.38 419 ILE B CA 1
ATOM 7955 C C . ILE B 1 419 ? 23.844 -7.297 -22.125 1 94.38 419 ILE B C 1
ATOM 7957 O O . ILE B 1 419 ? 24.203 -8.336 -22.688 1 94.38 419 ILE B O 1
ATOM 7961 N N . GLU B 1 420 ? 24.594 -6.578 -21.344 1 94.5 420 GLU B N 1
ATOM 7962 C CA . GLU B 1 420 ? 25.984 -6.977 -21.109 1 94.5 420 GLU B CA 1
ATOM 7963 C C . GLU B 1 420 ? 26.203 -7.383 -19.656 1 94.5 420 GLU B C 1
ATOM 7965 O O . GLU B 1 420 ? 25.859 -6.633 -18.734 1 94.5 420 GLU B O 1
ATOM 7970 N N . GLU B 1 421 ? 26.703 -8.523 -19.547 1 94.25 421 GLU B N 1
ATOM 7971 C CA . GLU B 1 421 ? 27.078 -9.031 -18.234 1 94.25 421 GLU B CA 1
ATOM 7972 C C . GLU B 1 421 ? 28.578 -9.039 -18.047 1 94.25 421 GLU B C 1
ATOM 7974 O O . GLU B 1 421 ? 29.344 -9.031 -19.016 1 94.25 421 GLU B O 1
ATOM 7979 N N . ASP B 1 422 ? 29.016 -9.07 -16.766 1 91.62 422 ASP B N 1
ATOM 7980 C CA . ASP B 1 422 ? 30.438 -9.078 -16.438 1 91.62 422 ASP B CA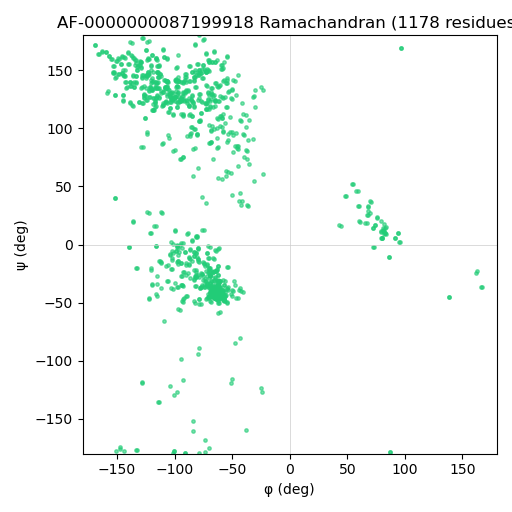 1
ATOM 7981 C C . ASP B 1 422 ? 31.016 -10.484 -16.547 1 91.62 422 ASP B C 1
ATOM 7983 O O . ASP B 1 422 ? 32.219 -10.656 -16.672 1 91.62 422 ASP B O 1
ATOM 7987 N N . ASN B 1 423 ? 30.219 -11.43 -16.438 1 91.62 423 ASN B N 1
ATOM 7988 C CA . ASN B 1 423 ? 30.625 -12.828 -16.484 1 91.62 423 ASN B CA 1
ATOM 7989 C C . ASN B 1 423 ? 29.875 -13.609 -17.547 1 91.62 423 ASN B C 1
ATOM 7991 O O . ASN B 1 423 ? 28.906 -13.109 -18.109 1 91.62 423 ASN B O 1
ATOM 7995 N N . THR B 1 424 ? 30.375 -14.805 -17.828 1 90 424 THR B N 1
ATOM 7996 C CA . THR B 1 424 ? 29.781 -15.672 -18.844 1 90 424 THR B CA 1
ATOM 7997 C C . THR B 1 424 ? 28.359 -16.062 -18.453 1 90 424 THR B C 1
ATOM 7999 O O . THR B 1 424 ? 28.094 -16.391 -17.297 1 90 424 THR B O 1
ATOM 8002 N N . ILE B 1 425 ? 27.469 -16 -19.438 1 90.88 425 ILE B N 1
ATOM 8003 C CA . ILE B 1 425 ? 26.062 -16.359 -19.25 1 90.88 425 ILE B CA 1
ATOM 8004 C C . ILE B 1 425 ? 25.875 -17.844 -19.547 1 90.88 425 ILE B C 1
ATOM 8006 O O . ILE B 1 425 ? 26.344 -18.344 -20.578 1 90.88 425 ILE B O 1
ATOM 8010 N N . THR B 1 426 ? 25.203 -18.469 -18.688 1 88.12 426 THR B N 1
ATOM 8011 C CA . THR B 1 426 ? 25 -19.891 -18.906 1 88.12 426 THR B CA 1
ATOM 8012 C C . THR B 1 426 ? 23.594 -20.156 -19.422 1 88.12 426 THR B C 1
ATOM 8014 O O . THR B 1 426 ? 23.391 -21.062 -20.25 1 88.12 426 THR B O 1
ATOM 8017 N N . SER B 1 427 ? 22.641 -19.469 -18.969 1 90.44 427 SER B N 1
ATOM 8018 C CA . SER B 1 427 ? 21.25 -19.594 -19.391 1 90.44 427 SER B CA 1
ATOM 8019 C C . SER B 1 427 ? 20.438 -18.375 -18.969 1 90.44 427 SER B C 1
ATOM 8021 O O . SER B 1 427 ? 20.922 -17.531 -18.219 1 90.44 427 SER B O 1
ATOM 8023 N N . PHE B 1 428 ? 19.25 -18.25 -19.547 1 93.19 428 PHE B N 1
ATOM 8024 C CA . PHE B 1 428 ? 18.344 -17.203 -19.094 1 93.19 428 PHE B CA 1
ATOM 8025 C C . PHE B 1 428 ? 16.891 -17.641 -19.25 1 93.19 428 PHE B C 1
ATOM 8027 O O . PHE B 1 428 ? 16.594 -18.625 -19.922 1 93.19 428 PHE B O 1
ATOM 8034 N N . SER B 1 429 ? 16.031 -17 -18.531 1 95 429 SER B N 1
ATOM 8035 C CA . SER B 1 429 ? 14.602 -17.266 -18.578 1 95 429 SER B CA 1
ATOM 8036 C C . SER B 1 429 ? 13.797 -15.969 -18.625 1 95 429 SER B C 1
ATOM 8038 O O . SER B 1 429 ? 14.141 -14.992 -17.953 1 95 429 SER B O 1
ATOM 8040 N N . LEU B 1 430 ? 12.789 -16.062 -19.438 1 95.81 430 LEU B N 1
ATOM 8041 C CA . LEU B 1 430 ? 11.914 -14.898 -19.625 1 95.81 430 LEU B CA 1
ATOM 8042 C C . LEU B 1 430 ? 10.68 -15 -18.734 1 95.81 430 LEU B C 1
ATOM 8044 O O . LEU B 1 430 ? 10.094 -16.078 -18.594 1 95.81 430 LEU B O 1
ATOM 8048 N N . SER B 1 431 ? 10.328 -13.82 -18.203 1 96.62 431 SER B N 1
ATOM 8049 C CA . SER B 1 431 ? 9.117 -13.789 -17.375 1 96.62 431 SER B CA 1
ATOM 8050 C C . SER B 1 431 ? 7.867 -13.922 -18.234 1 96.62 431 SER B C 1
ATOM 8052 O O . SER B 1 431 ? 7.91 -13.688 -19.453 1 96.62 431 SER B O 1
ATOM 8054 N N . ASP B 1 432 ? 6.754 -14.211 -17.578 1 93.44 432 ASP B N 1
ATOM 8055 C CA . ASP B 1 432 ? 5.496 -14.461 -18.281 1 93.44 432 ASP B CA 1
ATOM 8056 C C . ASP B 1 432 ? 5.012 -13.203 -19 1 93.44 432 ASP B C 1
ATOM 8058 O O . ASP B 1 432 ? 4.477 -13.273 -20.109 1 93.44 432 ASP B O 1
ATOM 8062 N N . ASP B 1 433 ? 5.191 -12.07 -18.406 1 91.75 433 ASP B N 1
ATOM 8063 C CA . ASP B 1 433 ? 4.715 -10.828 -19 1 91.75 433 ASP B CA 1
ATOM 8064 C C . ASP B 1 433 ? 5.707 -10.289 -20.031 1 91.75 433 ASP B C 1
ATOM 8066 O O . ASP B 1 433 ? 5.43 -9.305 -20.719 1 91.75 433 ASP B O 1
ATOM 8070 N N . GLY B 1 434 ? 6.914 -10.914 -20.062 1 94 434 GLY B N 1
ATOM 8071 C CA . GLY B 1 434 ? 7.906 -10.523 -21.047 1 94 434 GLY B CA 1
ATOM 8072 C C . GLY B 1 434 ? 8.719 -9.312 -20.641 1 94 434 GLY B C 1
ATOM 8073 O O . GLY B 1 434 ? 9.516 -8.789 -21.422 1 94 434 GLY B O 1
ATOM 8074 N N . ASP B 1 435 ? 8.602 -8.875 -19.422 1 95.19 435 ASP B N 1
ATOM 8075 C CA . ASP B 1 435 ? 9.219 -7.621 -18.984 1 95.19 435 ASP B CA 1
ATOM 8076 C C . ASP B 1 435 ? 10.547 -7.879 -18.297 1 95.19 435 ASP B C 1
ATOM 8078 O O . ASP B 1 435 ? 11.352 -6.957 -18.109 1 95.19 435 ASP B O 1
ATOM 8082 N N . PHE B 1 436 ? 10.766 -9.125 -17.906 1 97 436 PHE B N 1
ATOM 8083 C CA . PHE B 1 436 ? 11.961 -9.391 -17.109 1 97 436 PHE B CA 1
ATOM 8084 C C . PHE B 1 436 ? 12.711 -10.609 -17.656 1 97 436 PHE B C 1
ATOM 8086 O O . PHE B 1 436 ? 12.102 -11.516 -18.203 1 97 436 PHE B O 1
ATOM 8093 N N . LEU B 1 437 ? 14.031 -10.609 -17.469 1 96.62 437 LEU B N 1
ATOM 8094 C CA . LEU B 1 437 ? 14.914 -11.703 -17.875 1 96.62 437 LEU B CA 1
ATOM 8095 C C . LEU B 1 437 ? 15.789 -12.148 -16.703 1 96.62 437 LEU B C 1
ATOM 8097 O O . LEU B 1 437 ? 16.484 -11.328 -16.094 1 96.62 437 LEU B O 1
ATOM 8101 N N . LEU B 1 438 ? 15.672 -13.406 -16.375 1 96.69 438 LEU B N 1
ATOM 8102 C CA . LEU B 1 438 ? 16.562 -14.016 -15.398 1 96.69 438 LEU B CA 1
ATOM 8103 C C . LEU B 1 438 ? 17.828 -14.555 -16.062 1 96.69 438 LEU B C 1
ATOM 8105 O O . LEU B 1 438 ? 17.75 -15.438 -16.922 1 96.69 438 LEU B O 1
ATOM 8109 N N . VAL B 1 439 ? 18.984 -14.047 -15.648 1 95.12 439 VAL B N 1
ATOM 8110 C CA . VAL B 1 439 ? 20.219 -14.414 -16.312 1 95.12 439 VAL B CA 1
ATOM 8111 C C . VAL B 1 439 ? 21.125 -15.156 -15.328 1 95.12 439 VAL B C 1
ATOM 8113 O O . VAL B 1 439 ? 21.531 -14.594 -14.305 1 95.12 439 VAL B O 1
ATOM 8116 N N . ASN B 1 440 ? 21.438 -16.375 -15.664 1 93.31 440 ASN B N 1
ATOM 8117 C CA . ASN B 1 440 ? 22.359 -17.172 -14.867 1 93.31 440 ASN B CA 1
ATOM 8118 C C . ASN B 1 440 ? 23.812 -16.969 -15.305 1 93.31 440 ASN B C 1
ATOM 8120 O O . ASN B 1 440 ? 24.125 -17.094 -16.5 1 93.31 440 ASN B O 1
ATOM 8124 N N . LEU B 1 441 ? 24.641 -16.75 -14.336 1 92.25 441 LEU B N 1
ATOM 8125 C CA . LEU B 1 441 ? 26.047 -16.5 -14.625 1 92.25 441 LEU B CA 1
ATOM 8126 C C . LEU B 1 441 ? 26.922 -17.609 -14.062 1 92.25 441 LEU B C 1
ATOM 8128 O O . LEU B 1 441 ? 26.547 -18.281 -13.102 1 92.25 441 LEU B O 1
ATOM 8132 N N . ILE B 1 442 ? 28.078 -17.703 -14.617 1 88.69 442 ILE B N 1
ATOM 8133 C CA . ILE B 1 442 ? 29.047 -18.688 -14.156 1 88.69 442 ILE B CA 1
ATOM 8134 C C . ILE B 1 442 ? 29.547 -18.312 -12.766 1 88.69 442 ILE B C 1
ATOM 8136 O O . ILE B 1 442 ? 30 -19.172 -12.008 1 88.69 442 ILE B O 1
ATOM 8140 N N . SER B 1 443 ? 29.484 -17 -12.359 1 85.69 443 SER B N 1
ATOM 8141 C CA . SER B 1 443 ? 29.969 -16.469 -11.086 1 85.69 443 SER B CA 1
ATOM 8142 C C . SER B 1 443 ? 29 -16.828 -9.953 1 85.69 443 SER B C 1
ATOM 8144 O O . SER B 1 443 ? 29.094 -16.266 -8.859 1 85.69 443 SER B O 1
ATOM 8146 N N . GLU B 1 444 ? 28.094 -17.703 -10.203 1 88.56 444 GLU B N 1
ATOM 8147 C CA . GLU B 1 444 ? 27.156 -18.172 -9.188 1 88.56 444 GLU B CA 1
ATOM 8148 C C . GLU B 1 444 ? 26.203 -17.062 -8.773 1 88.56 444 GLU B C 1
ATOM 8150 O O . GLU B 1 444 ? 25.906 -16.906 -7.586 1 88.56 444 GLU B O 1
ATOM 8155 N N . LYS B 1 445 ? 25.906 -16.266 -9.703 1 93.06 445 LYS B N 1
ATOM 8156 C CA . LYS B 1 445 ? 24.922 -15.195 -9.523 1 93.06 445 LYS B CA 1
ATOM 8157 C C . LYS B 1 445 ? 23.812 -15.289 -10.57 1 93.06 445 LYS B C 1
ATOM 8159 O O . LYS B 1 445 ? 24.047 -15.75 -11.688 1 93.06 445 LYS B O 1
ATOM 8164 N N . ILE B 1 446 ? 22.688 -14.93 -10.109 1 95.88 446 ILE B N 1
ATOM 8165 C CA . ILE B 1 446 ? 21.578 -14.758 -11.031 1 95.88 446 ILE B CA 1
ATOM 8166 C C . ILE B 1 446 ? 21.125 -13.289 -11.047 1 95.88 446 ILE B C 1
ATOM 8168 O O . ILE B 1 446 ? 20.844 -12.719 -9.992 1 95.88 446 ILE B O 1
ATOM 8172 N N . HIS B 1 447 ? 21.094 -12.75 -12.242 1 97.62 447 HIS B N 1
ATOM 8173 C CA . HIS B 1 447 ? 20.688 -11.359 -12.367 1 97.62 447 HIS B CA 1
ATOM 8174 C C . HIS B 1 447 ? 19.281 -11.25 -12.969 1 97.62 447 HIS B C 1
ATOM 8176 O O . HIS B 1 447 ? 18.938 -12 -13.883 1 97.62 447 HIS B O 1
ATOM 8182 N N . LEU B 1 448 ? 18.547 -10.32 -12.422 1 98.12 448 LEU B N 1
ATOM 8183 C CA . LEU B 1 448 ? 17.234 -9.984 -12.984 1 98.12 448 LEU B CA 1
ATOM 8184 C C . LEU B 1 448 ? 17.312 -8.68 -13.766 1 98.12 448 LEU B C 1
ATOM 8186 O O . LEU B 1 448 ? 17.656 -7.637 -13.211 1 98.12 448 LEU B O 1
ATOM 8190 N N . TRP B 1 449 ? 16.953 -8.734 -15.031 1 97.62 449 TRP B N 1
ATOM 8191 C CA . TRP B 1 449 ? 16.969 -7.559 -15.898 1 97.62 449 TRP B CA 1
ATOM 8192 C C . TRP B 1 449 ? 15.539 -7.129 -16.25 1 97.62 449 TRP B C 1
ATOM 8194 O O . TRP B 1 449 ? 14.688 -7.965 -16.562 1 97.62 449 TRP B O 1
ATOM 8204 N N . ASN B 1 450 ? 15.219 -5.879 -16.109 1 97.25 450 ASN B N 1
ATOM 8205 C CA . ASN B 1 450 ? 14.016 -5.297 -16.672 1 97.25 450 ASN B CA 1
ATOM 8206 C C . ASN B 1 450 ? 14.219 -4.895 -18.141 1 97.25 450 ASN B C 1
ATOM 8208 O O . ASN B 1 450 ? 15.109 -4.102 -18.438 1 97.25 450 ASN B O 1
ATOM 8212 N N . ILE B 1 451 ? 13.445 -5.395 -19.047 1 94.81 451 ILE B N 1
ATOM 8213 C CA . ILE B 1 451 ? 13.711 -5.168 -20.469 1 94.81 451 ILE B CA 1
ATOM 8214 C C . ILE B 1 451 ? 12.508 -4.473 -21.109 1 94.81 451 ILE B C 1
ATOM 8216 O O . ILE B 1 451 ? 12.367 -4.469 -22.328 1 94.81 451 ILE B O 1
ATOM 8220 N N . ARG B 1 452 ? 11.562 -4.016 -20.344 1 91.25 452 ARG B N 1
ATOM 8221 C CA . ARG B 1 452 ? 10.398 -3.312 -20.875 1 91.25 452 ARG B CA 1
ATOM 8222 C C . ARG B 1 452 ? 10.82 -2.094 -21.688 1 91.25 452 ARG B C 1
ATOM 8224 O O . ARG B 1 452 ? 10.281 -1.85 -22.766 1 91.25 452 ARG B O 1
ATOM 8231 N N . ASN B 1 453 ? 11.734 -1.333 -21.125 1 89.69 453 ASN B N 1
ATOM 8232 C CA . ASN B 1 453 ? 12.375 -0.214 -21.812 1 89.69 453 ASN B CA 1
ATOM 8233 C C . ASN B 1 453 ? 13.859 -0.474 -22.031 1 89.69 453 ASN B C 1
ATOM 8235 O O . ASN B 1 453 ? 14.25 -1.56 -22.469 1 89.69 453 ASN B O 1
ATOM 8239 N N . ASP B 1 454 ? 14.656 0.424 -21.797 1 91.44 454 ASP B N 1
ATOM 8240 C CA . ASP B 1 454 ? 16.094 0.152 -21.844 1 91.44 454 ASP B CA 1
ATOM 8241 C C . ASP B 1 454 ? 16.5 -0.836 -20.75 1 91.44 454 ASP B C 1
ATOM 8243 O O . ASP B 1 454 ? 16.156 -0.652 -19.578 1 91.44 454 ASP B O 1
ATOM 8247 N N . PRO B 1 455 ? 17.125 -1.898 -21.328 1 94.19 455 PRO B N 1
ATOM 8248 C CA . PRO B 1 455 ? 17.453 -2.947 -20.359 1 94.19 455 PRO B CA 1
ATOM 8249 C C . PRO B 1 455 ? 18.25 -2.42 -19.156 1 94.19 455 PRO B C 1
ATOM 8251 O O . PRO B 1 455 ? 19.188 -1.641 -19.328 1 94.19 455 PRO B O 1
ATOM 8254 N N . SER B 1 456 ? 17.812 -2.783 -17.953 1 95.75 456 SER B N 1
ATOM 8255 C CA . SER B 1 456 ? 18.5 -2.412 -16.719 1 95.75 456 SER B CA 1
ATOM 8256 C C . SER B 1 456 ? 18.469 -3.549 -15.711 1 95.75 456 SER B C 1
ATOM 8258 O O . SER B 1 456 ? 17.453 -4.23 -15.57 1 95.75 456 SER B O 1
ATOM 8260 N N . ARG B 1 457 ? 19.625 -3.758 -15.125 1 95.88 457 ARG B N 1
ATOM 8261 C CA . ARG B 1 457 ? 19.672 -4.766 -14.07 1 95.88 457 ARG B CA 1
ATOM 8262 C C . ARG B 1 457 ? 18.953 -4.273 -12.82 1 95.88 457 ARG B C 1
ATOM 8264 O O . ARG B 1 457 ? 19.266 -3.197 -12.305 1 95.88 457 ARG B O 1
ATOM 8271 N N . VAL B 1 458 ? 18.062 -5.086 -12.242 1 95.44 458 VAL B N 1
ATOM 8272 C CA . VAL B 1 458 ? 17.234 -4.566 -11.156 1 95.44 458 VAL B CA 1
ATOM 8273 C C . VAL B 1 458 ? 17.484 -5.379 -9.891 1 95.44 458 VAL B C 1
ATOM 8275 O O . VAL B 1 458 ? 17.344 -4.855 -8.773 1 95.44 458 VAL B O 1
ATOM 8278 N N . LYS B 1 459 ? 17.734 -6.68 -9.992 1 96.5 459 LYS B N 1
ATOM 8279 C CA . LYS B 1 459 ? 17.953 -7.516 -8.82 1 96.5 459 LYS B CA 1
ATOM 8280 C C . LYS B 1 459 ? 19.062 -8.523 -9.055 1 96.5 459 LYS B C 1
ATOM 8282 O O . LYS B 1 459 ? 19.516 -8.711 -10.188 1 96.5 459 LYS B O 1
ATOM 8287 N N . GLN B 1 460 ? 19.516 -9.109 -7.914 1 96.81 460 GLN B N 1
ATOM 8288 C CA . GLN B 1 460 ? 20.531 -10.164 -7.934 1 96.81 460 GLN B CA 1
ATOM 8289 C C . GLN B 1 460 ? 20.25 -11.219 -6.871 1 96.81 460 GLN B C 1
ATOM 8291 O O . GLN B 1 460 ? 19.844 -10.891 -5.754 1 96.81 460 GLN B O 1
ATOM 8296 N N . TYR B 1 461 ? 20.453 -12.422 -7.234 1 95.62 461 TYR B N 1
ATOM 8297 C CA . TYR B 1 461 ? 20.234 -13.547 -6.328 1 95.62 461 TYR B CA 1
ATOM 8298 C C . TYR B 1 461 ? 21.5 -14.359 -6.141 1 95.62 461 TYR B C 1
ATOM 8300 O O . TYR B 1 461 ? 22.109 -14.805 -7.117 1 95.62 461 TYR B O 1
ATOM 8308 N N . ILE B 1 462 ? 21.781 -14.508 -4.855 1 93.44 462 ILE B N 1
ATOM 8309 C CA . ILE B 1 462 ? 23.016 -15.195 -4.512 1 93.44 462 ILE B CA 1
ATOM 8310 C C . ILE B 1 462 ? 22.734 -16.312 -3.506 1 93.44 462 ILE B C 1
ATOM 8312 O O . ILE B 1 462 ? 21.75 -16.25 -2.764 1 93.44 462 ILE B O 1
ATOM 8316 N N . GLY B 1 463 ? 23.609 -17.312 -3.447 1 87.88 463 GLY B N 1
ATOM 8317 C CA . GLY B 1 463 ? 23.5 -18.406 -2.502 1 87.88 463 GLY B CA 1
ATOM 8318 C C . GLY B 1 463 ? 23.828 -19.766 -3.111 1 87.88 463 GLY B C 1
ATOM 8319 O O . GLY B 1 463 ? 24.594 -20.531 -2.545 1 87.88 463 GLY B O 1
ATOM 8320 N N . HIS B 1 464 ? 23.297 -19.984 -4.238 1 82.31 464 HIS B N 1
ATOM 8321 C CA . HIS B 1 464 ? 23.516 -21.234 -4.934 1 82.31 464 HIS B CA 1
ATOM 8322 C C . HIS B 1 464 ? 24.953 -21.344 -5.453 1 82.31 464 HIS B C 1
ATOM 8324 O O . HIS B 1 464 ? 25.672 -20.344 -5.48 1 82.31 464 HIS B O 1
ATOM 8330 N N . LYS B 1 465 ? 25.312 -22.516 -5.668 1 81 465 LYS B N 1
ATOM 8331 C CA . LYS B 1 465 ? 26.656 -22.734 -6.176 1 81 465 LYS B CA 1
ATOM 8332 C C . LYS B 1 465 ? 26.625 -23.359 -7.57 1 81 465 LYS B C 1
ATOM 8334 O O . LYS B 1 465 ? 25.734 -24.141 -7.887 1 81 465 LYS B O 1
ATOM 8339 N N . ARG B 1 466 ? 27.516 -22.875 -8.391 1 73.75 466 ARG B N 1
ATOM 8340 C CA . ARG B 1 466 ? 27.703 -23.406 -9.742 1 73.75 466 ARG B CA 1
ATOM 8341 C C . ARG B 1 466 ? 29.188 -23.531 -10.078 1 73.75 466 ARG B C 1
ATOM 8343 O O . ARG B 1 466 ? 29.938 -22.547 -10.008 1 73.75 466 ARG B O 1
ATOM 8350 N N . SER B 1 467 ? 29.594 -24.734 -10.367 1 64.25 467 SER B N 1
ATOM 8351 C CA . SER B 1 467 ? 31.016 -24.875 -10.719 1 64.25 467 SER B CA 1
ATOM 8352 C C . SER B 1 467 ? 31.172 -25.328 -12.164 1 64.25 467 SER B C 1
ATOM 8354 O O . SER B 1 467 ? 31.953 -24.734 -12.922 1 64.25 467 SER B O 1
ATOM 8356 N N . ARG B 1 468 ? 30.406 -26.312 -12.648 1 64.19 468 ARG B N 1
ATOM 8357 C CA . ARG B 1 468 ? 30.781 -26.984 -13.891 1 64.19 468 ARG B CA 1
ATOM 8358 C C . ARG B 1 468 ? 29.594 -27.094 -14.828 1 64.19 468 ARG B C 1
ATOM 8360 O O . ARG B 1 468 ? 29.75 -27.156 -16.047 1 64.19 468 ARG B O 1
ATOM 8367 N N . PHE B 1 469 ? 28.438 -27 -14.352 1 72.56 469 PHE B N 1
ATOM 8368 C CA . PHE B 1 469 ? 27.312 -27.453 -15.141 1 72.56 469 PHE B CA 1
ATOM 8369 C C . PHE B 1 469 ? 26.391 -26.281 -15.484 1 72.56 469 PHE B C 1
ATOM 8371 O O . PHE B 1 469 ? 26.516 -25.188 -14.906 1 72.56 469 PHE B O 1
ATOM 8378 N N . VAL B 1 470 ? 25.578 -26.562 -16.547 1 81.69 470 VAL B N 1
ATOM 8379 C CA . VAL B 1 470 ? 24.547 -25.594 -16.906 1 81.69 470 VAL B CA 1
ATOM 8380 C C . VAL B 1 470 ? 23.375 -25.688 -15.938 1 81.69 470 VAL B C 1
ATOM 8382 O O . VAL B 1 470 ? 22.75 -26.75 -15.82 1 81.69 470 VAL B O 1
ATOM 8385 N N . ILE B 1 471 ? 23.188 -24.656 -15.18 1 87.44 471 ILE B N 1
ATOM 8386 C CA . ILE B 1 471 ? 22.062 -24.578 -14.242 1 87.44 471 ILE B CA 1
ATOM 8387 C C . ILE B 1 471 ? 21.016 -23.609 -14.789 1 87.44 471 ILE B C 1
ATOM 8389 O O . ILE B 1 471 ? 21.344 -22.531 -15.289 1 87.44 471 ILE B O 1
ATOM 8393 N N . ARG B 1 472 ? 19.797 -24.078 -14.719 1 92.44 472 ARG B N 1
ATOM 8394 C CA . ARG B 1 472 ? 18.703 -23.25 -15.203 1 92.44 472 ARG B CA 1
ATOM 8395 C C . ARG B 1 472 ? 17.75 -22.875 -14.062 1 92.44 472 ARG B C 1
ATOM 8397 O O . ARG B 1 472 ? 17.406 -23.719 -13.234 1 92.44 472 ARG B O 1
ATOM 8404 N N . SER B 1 473 ? 17.422 -21.594 -14.07 1 95.25 473 SER B N 1
ATOM 8405 C CA . SER B 1 473 ? 16.484 -21.062 -13.086 1 95.25 473 SER B CA 1
ATOM 8406 C C . SER B 1 473 ? 15.164 -20.672 -13.727 1 95.25 473 SER B C 1
ATOM 8408 O O . SER B 1 473 ? 15.039 -20.672 -14.953 1 95.25 473 SER B O 1
ATOM 8410 N N . CYS B 1 474 ? 14.203 -20.438 -12.82 1 97.19 474 CYS B N 1
ATOM 8411 C CA . CYS B 1 474 ? 12.898 -20.062 -13.367 1 97.19 474 CYS B CA 1
ATOM 8412 C C . CYS B 1 474 ? 12.141 -19.156 -12.406 1 97.19 474 CYS B C 1
ATOM 8414 O O . CYS B 1 474 ? 12.5 -19.047 -11.234 1 97.19 474 CYS B O 1
ATOM 8416 N N . PHE B 1 475 ? 11.219 -18.438 -13 1 97.69 475 PHE B N 1
ATOM 8417 C CA . PHE B 1 475 ? 10.211 -17.734 -12.211 1 97.69 475 PHE B CA 1
ATOM 8418 C C . PHE B 1 475 ? 9.164 -18.719 -11.688 1 97.69 475 PHE B C 1
ATOM 8420 O O . PHE B 1 475 ? 8.945 -19.781 -12.281 1 97.69 475 PHE B O 1
ATOM 8427 N N . GLY B 1 476 ? 8.562 -18.328 -10.602 1 96.25 476 GLY B N 1
ATOM 8428 C CA . GLY B 1 476 ? 7.523 -19.219 -10.117 1 96.25 476 GLY B CA 1
ATOM 8429 C C . GLY B 1 476 ? 6.672 -18.609 -9.023 1 96.25 476 GLY B C 1
ATOM 8430 O O . GLY B 1 476 ? 6.941 -17.5 -8.562 1 96.25 476 GLY B O 1
ATOM 8431 N N . GLY B 1 477 ? 5.609 -19.422 -8.734 1 94.62 477 GLY B N 1
ATOM 8432 C CA . GLY B 1 477 ? 4.68 -18.969 -7.711 1 94.62 477 GLY B CA 1
ATOM 8433 C C . GLY B 1 477 ? 3.588 -18.078 -8.25 1 94.62 477 GLY B C 1
ATOM 8434 O O . GLY B 1 477 ? 3.533 -17.812 -9.453 1 94.62 477 GLY B O 1
ATOM 8435 N N . SER B 1 478 ? 2.721 -17.625 -7.293 1 92.31 478 SER B N 1
ATOM 8436 C CA . SER B 1 478 ? 1.663 -16.688 -7.664 1 92.31 478 SER B CA 1
ATOM 8437 C C . SER B 1 478 ? 2.238 -15.352 -8.133 1 92.31 478 SER B C 1
ATOM 8439 O O . SER B 1 478 ? 3.068 -14.75 -7.445 1 92.31 478 SER B O 1
ATOM 8441 N N . ASP B 1 479 ? 1.855 -14.969 -9.367 1 89.38 479 ASP B N 1
ATOM 8442 C CA . ASP B 1 479 ? 2.314 -13.727 -9.984 1 89.38 479 ASP B CA 1
ATOM 8443 C C . ASP B 1 479 ? 3.834 -13.719 -10.141 1 89.38 479 ASP B C 1
ATOM 8445 O O . ASP B 1 479 ? 4.461 -12.656 -10.094 1 89.38 479 ASP B O 1
ATOM 8449 N N . GLN B 1 480 ? 4.441 -14.891 -10.102 1 95.06 480 GLN B N 1
ATOM 8450 C CA . GLN B 1 480 ? 5.879 -15.07 -10.266 1 95.06 480 GLN B CA 1
ATOM 8451 C C . GLN B 1 480 ? 6.656 -14.297 -9.203 1 95.06 480 GLN B C 1
ATOM 8453 O O . GLN B 1 480 ? 7.641 -13.625 -9.523 1 95.06 480 GLN B O 1
ATOM 8458 N N . ALA B 1 481 ? 6.188 -14.445 -8.039 1 94.62 481 ALA B N 1
ATOM 8459 C CA . ALA B 1 481 ? 6.789 -13.719 -6.922 1 94.62 481 ALA B CA 1
ATOM 8460 C C . ALA B 1 481 ? 8.062 -14.406 -6.438 1 94.62 481 ALA B C 1
ATOM 8462 O O . ALA B 1 481 ? 8.781 -13.875 -5.594 1 94.62 481 ALA B O 1
ATOM 8463 N N . PHE B 1 482 ? 8.383 -15.531 -7.012 1 97.25 482 PHE B N 1
ATOM 8464 C CA . PHE B 1 482 ? 9.523 -16.312 -6.539 1 97.25 482 PHE B CA 1
ATOM 8465 C C . PHE B 1 482 ? 10.438 -16.688 -7.695 1 97.25 482 PHE B C 1
ATOM 8467 O O . PHE B 1 482 ? 10.023 -16.672 -8.859 1 97.25 482 PHE B O 1
ATOM 8474 N N . ILE B 1 483 ? 11.672 -16.953 -7.316 1 97.94 483 ILE B N 1
ATOM 8475 C CA . ILE B 1 483 ? 12.688 -17.453 -8.227 1 97.94 483 ILE B CA 1
ATOM 8476 C C . ILE B 1 483 ? 13.234 -18.781 -7.711 1 97.94 483 ILE B C 1
ATOM 8478 O O . ILE B 1 483 ? 13.5 -18.922 -6.516 1 97.94 483 ILE B O 1
ATOM 8482 N N . ALA B 1 484 ? 13.328 -19.75 -8.539 1 97.69 484 ALA B N 1
ATOM 8483 C CA . ALA B 1 484 ? 13.891 -21.047 -8.148 1 97.69 484 ALA B CA 1
ATOM 8484 C C . ALA B 1 484 ? 15.07 -21.406 -9.047 1 97.69 484 ALA B C 1
ATOM 8486 O O . ALA B 1 484 ? 15.102 -21.047 -10.219 1 97.69 484 ALA B O 1
ATOM 8487 N N . SER B 1 485 ? 16 -22.094 -8.523 1 96.38 485 SER B N 1
ATOM 8488 C CA . SER B 1 485 ? 17.172 -22.531 -9.281 1 96.38 485 SER B CA 1
ATOM 8489 C C . SER B 1 485 ? 17.766 -23.812 -8.703 1 96.38 485 SER B C 1
ATOM 8491 O O . SER B 1 485 ? 17.703 -24.031 -7.492 1 96.38 485 SER B O 1
ATOM 8493 N N . GLY B 1 486 ? 18.297 -24.578 -9.617 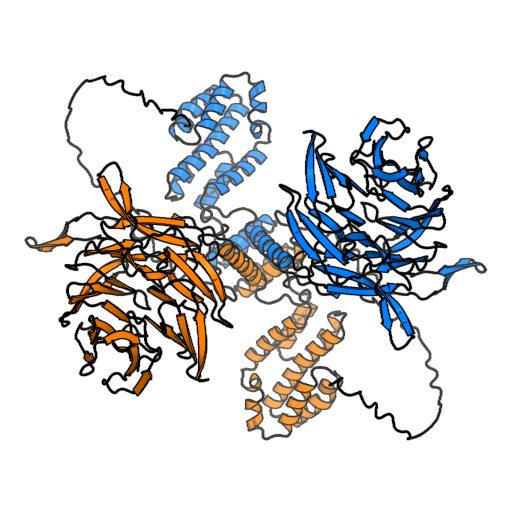1 94.19 486 GLY B N 1
ATOM 8494 C CA . GLY B 1 486 ? 19.125 -25.672 -9.148 1 94.19 486 GLY B CA 1
ATOM 8495 C C . GLY B 1 486 ? 20.484 -25.219 -8.656 1 94.19 486 GLY B C 1
ATOM 8496 O O . GLY B 1 486 ? 20.797 -24.016 -8.695 1 94.19 486 GLY B O 1
ATOM 8497 N N . SER B 1 487 ? 21.203 -26.188 -8.164 1 91.75 487 SER B N 1
ATOM 8498 C CA . SER B 1 487 ? 22.531 -25.859 -7.625 1 91.75 487 SER B CA 1
ATOM 8499 C C . SER B 1 487 ? 23.438 -27.094 -7.621 1 91.75 487 SER B C 1
ATOM 8501 O O . SER B 1 487 ? 22.953 -28.219 -7.738 1 91.75 487 SER B O 1
ATOM 8503 N N . GLU B 1 488 ? 24.734 -26.812 -7.516 1 90.12 488 GLU B N 1
ATOM 8504 C CA . GLU B 1 488 ? 25.734 -27.875 -7.445 1 90.12 488 GLU B CA 1
ATOM 8505 C C . GLU B 1 488 ? 26.203 -28.094 -6.012 1 90.12 488 GLU B C 1
ATOM 8507 O O . GLU B 1 488 ? 26.938 -29.047 -5.73 1 90.12 488 GLU B O 1
ATOM 8512 N N . ASP B 1 489 ? 25.75 -27.203 -5.172 1 84.19 489 ASP B N 1
ATOM 8513 C CA . ASP B 1 489 ? 26.203 -27.375 -3.795 1 84.19 489 ASP B CA 1
ATOM 8514 C C . ASP B 1 489 ? 25.359 -28.422 -3.064 1 84.19 489 ASP B C 1
ATOM 8516 O O . ASP B 1 489 ? 24.219 -28.703 -3.457 1 84.19 489 ASP B O 1
ATOM 8520 N N . SER B 1 490 ? 26.078 -29.016 -2.164 1 79.38 490 SER B N 1
ATOM 8521 C CA . SER B 1 490 ? 25.438 -30.047 -1.362 1 79.38 490 SER B CA 1
ATOM 8522 C C . SER B 1 490 ? 25.578 -29.75 0.128 1 79.38 490 SER B C 1
ATOM 8524 O O . SER B 1 490 ? 26.453 -29 0.542 1 79.38 490 SER B O 1
ATOM 8526 N N . LYS B 1 491 ? 24.594 -30.094 0.841 1 78.56 491 LYS B N 1
ATOM 8527 C CA . LYS B 1 491 ? 24.641 -30.078 2.301 1 78.56 491 LYS B CA 1
ATOM 8528 C C . LYS B 1 491 ? 24.891 -31.484 2.846 1 78.56 491 LYS B C 1
ATOM 8530 O O . LYS B 1 491 ? 24.312 -32.469 2.352 1 78.56 491 LYS B O 1
ATOM 8535 N N . VAL B 1 492 ? 25.938 -31.578 3.697 1 76.19 492 VAL B N 1
ATOM 8536 C CA . VAL B 1 492 ? 26.25 -32.875 4.289 1 76.19 492 VAL B CA 1
ATOM 8537 C C . VAL B 1 492 ? 25.406 -33.094 5.535 1 76.19 492 VAL B C 1
ATOM 8539 O O . VAL B 1 492 ? 25.375 -32.25 6.441 1 76.19 492 VAL B O 1
ATOM 8542 N N . PHE B 1 493 ? 24.5 -34.031 5.348 1 63.34 493 PHE B N 1
ATOM 8543 C CA . PHE B 1 493 ? 23.734 -34.406 6.531 1 63.34 493 PHE B CA 1
ATOM 8544 C C . PHE B 1 493 ? 24.469 -35.5 7.316 1 63.34 493 PHE B C 1
ATOM 8546 O O . PHE B 1 493 ? 24.969 -36.469 6.734 1 63.34 493 PHE B O 1
ATOM 8553 N N . SER B 1 494 ? 24.953 -35.094 8.555 1 56.03 494 SER B N 1
ATOM 8554 C CA . SER B 1 494 ? 25.812 -35.875 9.43 1 56.03 494 SER B CA 1
ATOM 8555 C C . SER B 1 494 ? 25.297 -37.312 9.562 1 56.03 494 SER B C 1
ATOM 8557 O O . SER B 1 494 ? 26.078 -38.25 9.523 1 56.03 494 SER B O 1
ATOM 8559 N N . ALA B 1 495 ? 23.938 -37.438 9.781 1 53.09 495 ALA B N 1
ATOM 8560 C CA . ALA B 1 495 ? 23.453 -38.75 10.188 1 53.09 495 ALA B CA 1
ATOM 8561 C C . ALA B 1 495 ? 23.75 -39.781 9.117 1 53.09 495 ALA B C 1
ATOM 8563 O O . ALA B 1 495 ? 24.016 -40.969 9.43 1 53.09 495 ALA B O 1
ATOM 8564 N N . SER B 1 496 ? 23.625 -39.469 7.832 1 50.69 496 SER B N 1
ATOM 8565 C CA . SER B 1 496 ? 23.734 -40.531 6.82 1 50.69 496 SER B CA 1
ATOM 8566 C C . SER B 1 496 ? 24.938 -40.312 5.918 1 50.69 496 SER B C 1
ATOM 8568 O O . SER B 1 496 ? 25.25 -41.156 5.074 1 50.69 496 SER B O 1
ATOM 8570 N N . PHE B 1 497 ? 25.906 -39.469 6.266 1 58.81 497 PHE B N 1
ATOM 8571 C CA . PHE B 1 497 ? 27.047 -39.156 5.426 1 58.81 497 PHE B CA 1
ATOM 8572 C C . PHE B 1 497 ? 26.625 -38.906 3.982 1 58.81 497 PHE B C 1
ATOM 8574 O O . PHE B 1 497 ? 27.359 -39.219 3.049 1 58.81 497 PHE B O 1
ATOM 8581 N N . CYS B 1 498 ? 25.312 -38.688 3.773 1 64.69 498 CYS B N 1
ATOM 8582 C CA . CYS B 1 498 ? 24.859 -38.469 2.404 1 64.69 498 CYS B CA 1
ATOM 8583 C C . CYS B 1 498 ? 24.812 -36.969 2.094 1 64.69 498 CYS B C 1
ATOM 8585 O O . CYS B 1 498 ? 24.484 -36.156 2.967 1 64.69 498 CYS B O 1
ATOM 8587 N N . SER B 1 499 ? 25.469 -36.594 0.977 1 79 499 SER B N 1
ATOM 8588 C CA . SER B 1 499 ? 25.391 -35.219 0.483 1 79 499 SER B CA 1
ATOM 8589 C C . SER B 1 499 ? 24.141 -34.969 -0.357 1 79 499 SER B C 1
ATOM 8591 O O . SER B 1 499 ? 23.828 -35.781 -1.231 1 79 499 SER B O 1
ATOM 8593 N N . GLU B 1 500 ? 23.297 -34.094 0.048 1 83.69 500 GLU B N 1
ATOM 8594 C CA . GLU B 1 500 ? 22.109 -33.75 -0.729 1 83.69 500 GLU B CA 1
ATOM 8595 C C . GLU B 1 500 ? 22.281 -32.406 -1.423 1 83.69 500 GLU B C 1
ATOM 8597 O O . GLU B 1 500 ? 22.672 -31.422 -0.794 1 83.69 500 GLU B O 1
ATOM 8602 N N . TYR B 1 501 ? 22.031 -32.5 -2.721 1 87.94 501 TYR B N 1
ATOM 8603 C CA . TYR B 1 501 ? 22.125 -31.281 -3.525 1 87.94 501 TYR B CA 1
ATOM 8604 C C . TYR B 1 501 ? 20.859 -30.438 -3.385 1 87.94 501 TYR B C 1
ATOM 8606 O O . TYR B 1 501 ? 19.797 -30.953 -3.062 1 87.94 501 TYR B O 1
ATOM 8614 N N . LEU B 1 502 ? 21.047 -29.172 -3.621 1 91.25 502 LEU B N 1
ATOM 8615 C CA . LEU B 1 502 ? 20.031 -28.25 -3.141 1 91.25 502 LEU B CA 1
ATOM 8616 C C . LEU B 1 502 ? 19.344 -27.562 -4.305 1 91.25 502 LEU B C 1
ATOM 8618 O O . LEU B 1 502 ? 19.938 -27.359 -5.363 1 91.25 502 LEU B O 1
ATOM 8622 N N . VAL B 1 503 ? 18.109 -27.266 -4.09 1 94.69 503 VAL B N 1
ATOM 8623 C CA . VAL B 1 503 ? 17.344 -26.297 -4.879 1 94.69 503 VAL B CA 1
ATOM 8624 C C . VAL B 1 503 ? 17.109 -25.031 -4.066 1 94.69 503 VAL B C 1
ATOM 8626 O O . VAL B 1 503 ? 16.719 -25.094 -2.896 1 94.69 503 VAL B O 1
ATOM 8629 N N . TYR B 1 504 ? 17.312 -23.875 -4.699 1 96.12 504 TYR B N 1
ATOM 8630 C CA . TYR B 1 504 ? 17.141 -22.609 -4.008 1 96.12 504 TYR B CA 1
ATOM 8631 C C . TYR B 1 504 ? 15.859 -21.922 -4.473 1 96.12 504 TYR B C 1
ATOM 8633 O O . TYR B 1 504 ? 15.539 -21.922 -5.664 1 96.12 504 TYR B O 1
ATOM 8641 N N . ILE B 1 505 ? 15.203 -21.328 -3.537 1 97.06 505 ILE B N 1
ATOM 8642 C CA . ILE B 1 505 ? 14.047 -20.484 -3.826 1 97.06 505 ILE B CA 1
ATOM 8643 C C . ILE B 1 505 ? 14.234 -19.109 -3.197 1 97.06 505 ILE B C 1
ATOM 8645 O O . ILE B 1 505 ? 14.484 -19 -1.996 1 97.06 505 ILE B O 1
ATOM 8649 N N . TRP B 1 506 ? 14.094 -18.031 -4.004 1 97.69 506 TRP B N 1
ATOM 8650 C CA . TRP B 1 506 ? 14.219 -16.656 -3.543 1 97.69 506 TRP B CA 1
ATOM 8651 C C . TRP B 1 506 ? 12.883 -15.93 -3.652 1 97.69 506 TRP B C 1
ATOM 8653 O O . TRP B 1 506 ? 12.023 -16.312 -4.457 1 97.69 506 TRP B O 1
ATOM 8663 N N . HIS B 1 507 ? 12.773 -14.953 -2.797 1 96.25 507 HIS B N 1
ATOM 8664 C CA . HIS B 1 507 ? 11.742 -13.953 -3.041 1 96.25 507 HIS B CA 1
ATOM 8665 C C . HIS B 1 507 ? 12.188 -12.953 -4.102 1 96.25 507 HIS B C 1
ATOM 8667 O O . HIS B 1 507 ? 13.234 -12.312 -3.961 1 96.25 507 HIS B O 1
ATOM 8673 N N . ARG B 1 508 ? 11.469 -12.75 -5.105 1 96.44 508 ARG B N 1
ATOM 8674 C CA . ARG B 1 508 ? 11.875 -11.984 -6.277 1 96.44 508 ARG B CA 1
ATOM 8675 C C . ARG B 1 508 ? 12.141 -10.531 -5.914 1 96.44 508 ARG B C 1
ATOM 8677 O O . ARG B 1 508 ? 13.164 -9.961 -6.312 1 96.44 508 ARG B O 1
ATOM 8684 N N . ALA B 1 509 ? 11.289 -9.922 -5.121 1 93.12 509 ALA B N 1
ATOM 8685 C CA . ALA B 1 509 ? 11.383 -8.492 -4.832 1 93.12 509 ALA B CA 1
ATOM 8686 C C . ALA B 1 509 ? 12.469 -8.211 -3.807 1 93.12 509 ALA B C 1
ATOM 8688 O O . ALA B 1 509 ? 13.195 -7.219 -3.92 1 93.12 509 ALA B O 1
ATOM 8689 N N . THR B 1 510 ? 12.664 -9.07 -2.785 1 92.5 510 THR B N 1
ATOM 8690 C CA . THR B 1 510 ? 13.57 -8.789 -1.679 1 92.5 510 THR B CA 1
ATOM 8691 C C . THR B 1 510 ? 14.922 -9.445 -1.902 1 92.5 510 THR B C 1
ATOM 8693 O O . THR B 1 510 ? 15.898 -9.125 -1.223 1 92.5 510 THR B O 1
ATOM 8696 N N . GLU B 1 511 ? 15.016 -10.359 -2.828 1 95.56 511 GLU B N 1
ATOM 8697 C CA . GLU B 1 511 ? 16.25 -11.07 -3.178 1 95.56 511 GLU B CA 1
ATOM 8698 C C . GLU B 1 511 ? 16.625 -12.078 -2.096 1 95.56 511 GLU B C 1
ATOM 8700 O O . GLU B 1 511 ? 17.609 -12.805 -2.236 1 95.56 511 GLU B O 1
ATOM 8705 N N . GLY B 1 512 ? 15.852 -12.109 -1.07 1 94.75 512 GLY B N 1
ATOM 8706 C CA . GLY B 1 512 ? 16.172 -12.992 0.035 1 94.75 512 GLY B CA 1
ATOM 8707 C C . GLY B 1 512 ? 15.859 -14.445 -0.252 1 94.75 512 GLY B C 1
ATOM 8708 O O . GLY B 1 512 ? 14.852 -14.75 -0.897 1 94.75 512 GLY B O 1
ATOM 8709 N N . VAL B 1 513 ? 16.734 -15.422 0.256 1 94.81 513 VAL B N 1
ATOM 8710 C CA . VAL B 1 513 ? 16.469 -16.859 0.157 1 94.81 513 VAL B CA 1
ATOM 8711 C C . VAL B 1 513 ? 15.328 -17.234 1.094 1 94.81 513 VAL B C 1
ATOM 8713 O O . VAL B 1 513 ? 15.383 -16.969 2.297 1 94.81 513 VAL B O 1
ATOM 8716 N N . ILE B 1 514 ? 14.344 -17.812 0.59 1 94.44 514 ILE B N 1
ATOM 8717 C CA . ILE B 1 514 ? 13.18 -18.234 1.365 1 94.44 514 ILE B CA 1
ATOM 8718 C C . ILE B 1 514 ? 13.352 -19.672 1.832 1 94.44 514 ILE B C 1
ATOM 8720 O O . ILE B 1 514 ? 13.039 -20 2.979 1 94.44 514 ILE B O 1
ATOM 8724 N N . GLU B 1 515 ? 13.727 -20.547 0.849 1 92.56 515 GLU B N 1
ATOM 8725 C CA . GLU B 1 515 ? 13.852 -21.969 1.131 1 92.56 515 GLU B CA 1
ATOM 8726 C C . GLU B 1 515 ? 15.016 -22.578 0.36 1 92.56 515 GLU B C 1
ATOM 8728 O O . GLU B 1 515 ? 15.367 -22.109 -0.726 1 92.56 515 GLU B O 1
ATOM 8733 N N . THR B 1 516 ? 15.641 -23.5 0.957 1 93.38 516 THR B N 1
ATOM 8734 C CA . THR B 1 516 ? 16.562 -24.422 0.3 1 93.38 516 THR B CA 1
ATOM 8735 C C . THR B 1 516 ? 16.062 -25.859 0.4 1 93.38 516 THR B C 1
ATOM 8737 O O . THR B 1 516 ? 15.836 -26.359 1.499 1 93.38 516 THR B O 1
ATOM 8740 N N . LEU B 1 517 ? 15.883 -26.484 -0.701 1 92.38 517 LEU B N 1
ATOM 8741 C CA . LEU B 1 517 ? 15.297 -27.828 -0.75 1 92.38 517 LEU B CA 1
ATOM 8742 C C . LEU B 1 517 ? 16.375 -28.875 -0.933 1 92.38 517 LEU B C 1
ATOM 8744 O O . LEU B 1 517 ? 17.172 -28.812 -1.873 1 92.38 517 LEU B O 1
ATOM 8748 N N . SER B 1 518 ? 16.312 -29.766 -0.062 1 90.25 518 SER B N 1
ATOM 8749 C CA . SER B 1 518 ? 17.297 -30.859 -0.13 1 90.25 518 SER B CA 1
ATOM 8750 C C . SER B 1 518 ? 16.625 -32.188 -0.474 1 90.25 518 SER B C 1
ATOM 8752 O O . SER B 1 518 ? 15.461 -32.406 -0.114 1 90.25 518 SER B O 1
ATOM 8754 N N . GLY B 1 519 ? 17.375 -33.031 -1.214 1 87.31 519 GLY B N 1
ATOM 8755 C CA . GLY B 1 519 ? 16.828 -34.344 -1.508 1 87.31 519 GLY B CA 1
ATOM 8756 C C . GLY B 1 519 ? 17.578 -35.094 -2.6 1 87.31 519 GLY B C 1
ATOM 8757 O O . GLY B 1 519 ? 17.719 -36.312 -2.549 1 87.31 519 GLY B O 1
ATOM 8758 N N . HIS B 1 520 ? 18.047 -34.344 -3.598 1 90 520 HIS B N 1
ATOM 8759 C CA . HIS B 1 520 ? 18.781 -34.938 -4.703 1 90 520 HIS B CA 1
ATOM 8760 C C . HIS B 1 520 ? 20.156 -35.406 -4.262 1 90 520 HIS B C 1
ATOM 8762 O O . HIS B 1 520 ? 20.766 -34.844 -3.352 1 90 520 HIS B O 1
ATOM 8768 N N . SER B 1 521 ? 20.672 -36.438 -4.898 1 90.38 521 SER B N 1
ATOM 8769 C CA . SER B 1 521 ? 22 -36.938 -4.59 1 90.38 521 SER B CA 1
ATOM 8770 C C . SER B 1 521 ? 23.016 -36.469 -5.633 1 90.38 521 SER B C 1
ATOM 8772 O O . SER B 1 521 ? 24.188 -36.875 -5.598 1 90.38 521 SER B O 1
ATOM 8774 N N . GLY B 1 522 ? 22.609 -35.75 -6.566 1 91.06 522 GLY B N 1
ATOM 8775 C CA . GLY B 1 522 ? 23.453 -35.125 -7.574 1 91.06 522 GLY B CA 1
ATOM 8776 C C . GLY B 1 522 ? 23.078 -33.688 -7.871 1 91.06 522 GLY B C 1
ATOM 8777 O O . GLY B 1 522 ? 22.078 -33.188 -7.359 1 91.06 522 GLY B O 1
ATOM 8778 N N . ALA B 1 523 ? 23.922 -33.062 -8.688 1 92.62 523 ALA B N 1
ATOM 8779 C CA . ALA B 1 523 ? 23.672 -31.656 -9.039 1 92.62 523 ALA B CA 1
ATOM 8780 C C . ALA B 1 523 ? 22.297 -31.484 -9.672 1 92.62 523 ALA B C 1
ATOM 8782 O O . ALA B 1 523 ? 21.844 -32.344 -10.438 1 92.62 523 ALA B O 1
ATOM 8783 N N . VAL B 1 524 ? 21.719 -30.438 -9.328 1 94.75 524 VAL B N 1
ATOM 8784 C CA . VAL B 1 524 ? 20.422 -30.109 -9.891 1 94.75 524 VAL B CA 1
ATOM 8785 C C . VAL B 1 524 ? 20.594 -29.188 -11.094 1 94.75 524 VAL B C 1
ATOM 8787 O O . VAL B 1 524 ? 21.047 -28.062 -10.953 1 94.75 524 VAL B O 1
ATOM 8790 N N . ASN B 1 525 ? 20.062 -29.594 -12.234 1 94.5 525 ASN B N 1
ATOM 8791 C CA . ASN B 1 525 ? 20.359 -28.938 -13.5 1 94.5 525 ASN B CA 1
ATOM 8792 C C . ASN B 1 525 ? 19.281 -27.938 -13.883 1 94.5 525 ASN B C 1
ATOM 8794 O O . ASN B 1 525 ? 19.562 -26.906 -14.508 1 94.5 525 ASN B O 1
ATOM 8798 N N . CYS B 1 526 ? 18.094 -28.328 -13.555 1 95.88 526 CYS B N 1
ATOM 8799 C CA . CYS B 1 526 ? 16.969 -27.562 -14.055 1 95.88 526 CYS B CA 1
ATOM 8800 C C . CYS B 1 526 ? 15.781 -27.656 -13.102 1 95.88 526 CYS B C 1
ATOM 8802 O O . CYS B 1 526 ? 15.562 -28.688 -12.477 1 95.88 526 CYS B O 1
ATOM 8804 N N . VAL B 1 527 ? 15.094 -26.562 -13 1 97.44 527 VAL B N 1
ATOM 8805 C CA . VAL B 1 527 ? 13.859 -26.516 -12.219 1 97.44 527 VAL B CA 1
ATOM 8806 C C . VAL B 1 527 ? 12.742 -25.906 -13.055 1 97.44 527 VAL B C 1
ATOM 8808 O O . VAL B 1 527 ? 13 -25.141 -13.984 1 97.44 527 VAL B O 1
ATOM 8811 N N . SER B 1 528 ? 11.555 -26.297 -12.742 1 98.06 528 SER B N 1
ATOM 8812 C CA . SER B 1 528 ? 10.375 -25.766 -13.422 1 98.06 528 SER B CA 1
ATOM 8813 C C . SER B 1 528 ? 9.195 -25.641 -12.461 1 98.06 528 SER B C 1
ATOM 8815 O O . SER B 1 528 ? 8.805 -26.609 -11.812 1 98.06 528 SER B O 1
ATOM 8817 N N . TRP B 1 529 ? 8.727 -24.469 -12.414 1 97.62 529 TRP B N 1
ATOM 8818 C CA . TRP B 1 529 ? 7.551 -24.203 -11.594 1 97.62 529 TRP B CA 1
ATOM 8819 C C . TRP B 1 529 ? 6.27 -24.359 -12.398 1 97.62 529 TRP B C 1
ATOM 8821 O O . TRP B 1 529 ? 6.184 -23.891 -13.539 1 97.62 529 TRP B O 1
ATOM 8831 N N . ASN B 1 530 ? 5.328 -25.078 -11.875 1 96.5 530 ASN B N 1
ATOM 8832 C CA . ASN B 1 530 ? 4.059 -25.25 -12.578 1 96.5 530 ASN B CA 1
ATOM 8833 C C . ASN B 1 530 ? 3.34 -23.922 -12.758 1 96.5 530 ASN B C 1
ATOM 8835 O O . ASN B 1 530 ? 3.076 -23.203 -11.789 1 96.5 530 ASN B O 1
ATOM 8839 N N . PRO B 1 531 ? 3.018 -23.547 -13.984 1 94.69 531 PRO B N 1
ATOM 8840 C CA . PRO B 1 531 ? 2.459 -22.219 -14.234 1 94.69 531 PRO B CA 1
ATOM 8841 C C . PRO B 1 531 ? 1.039 -22.062 -13.695 1 94.69 531 PRO B C 1
ATOM 8843 O O . PRO B 1 531 ? 0.573 -20.938 -13.492 1 94.69 531 PRO B O 1
ATOM 8846 N N . THR B 1 532 ? 0.317 -23.109 -13.453 1 93.25 532 THR B N 1
ATOM 8847 C CA . THR B 1 532 ? -1.078 -23 -13.047 1 93.25 532 THR B CA 1
ATOM 8848 C C . THR B 1 532 ? -1.252 -23.453 -11.594 1 93.25 532 THR B C 1
ATOM 8850 O O . THR B 1 532 ? -2.307 -23.234 -10.992 1 93.25 532 THR B O 1
ATOM 8853 N N . ASN B 1 533 ? -0.304 -24.109 -11.086 1 92.81 533 ASN B N 1
ATOM 8854 C CA . ASN B 1 533 ? -0.307 -24.531 -9.688 1 92.81 533 ASN B CA 1
ATOM 8855 C C . ASN B 1 533 ? 0.928 -24.031 -8.945 1 92.81 533 ASN B C 1
ATOM 8857 O O . ASN B 1 533 ? 1.965 -24.688 -8.938 1 92.81 533 ASN B O 1
ATOM 8861 N N . PRO B 1 534 ? 0.781 -22.922 -8.258 1 93.94 534 PRO B N 1
ATOM 8862 C CA . PRO B 1 534 ? 1.941 -22.328 -7.594 1 93.94 534 PRO B CA 1
ATOM 8863 C C . PRO B 1 534 ? 2.508 -23.203 -6.488 1 93.94 534 PRO B C 1
ATOM 8865 O O . PRO B 1 534 ? 3.6 -22.938 -5.977 1 93.94 534 PRO B O 1
ATOM 8868 N N . HIS B 1 535 ? 1.87 -24.312 -6.18 1 93.19 535 HIS B N 1
ATOM 8869 C CA . HIS B 1 535 ? 2.312 -25.188 -5.098 1 93.19 535 HIS B CA 1
ATOM 8870 C C . HIS B 1 535 ? 3.107 -26.375 -5.637 1 93.19 535 HIS B C 1
ATOM 8872 O O . HIS B 1 535 ? 3.391 -27.312 -4.898 1 93.19 535 HIS B O 1
ATOM 8878 N N . MET B 1 536 ? 3.473 -26.328 -6.852 1 94.12 536 MET B N 1
ATOM 8879 C CA . MET B 1 536 ? 4.152 -27.469 -7.461 1 94.12 536 MET B CA 1
ATOM 8880 C C . MET B 1 536 ? 5.414 -27.031 -8.188 1 94.12 536 MET B C 1
ATOM 8882 O O . MET B 1 536 ? 5.355 -26.172 -9.078 1 94.12 536 MET B O 1
ATOM 8886 N N . LEU B 1 537 ? 6.543 -27.609 -7.785 1 96.5 537 LEU B N 1
ATOM 8887 C CA . LEU B 1 537 ? 7.859 -27.359 -8.359 1 96.5 537 LEU B CA 1
ATOM 8888 C C . LEU B 1 537 ? 8.555 -28.672 -8.719 1 96.5 537 LEU B C 1
ATOM 8890 O O . LEU B 1 537 ? 8.484 -29.641 -7.961 1 96.5 537 LEU B O 1
ATOM 8894 N N . ALA B 1 538 ? 9.141 -28.719 -9.891 1 97.25 538 ALA B N 1
ATOM 8895 C CA . ALA B 1 538 ? 9.891 -29.891 -10.305 1 97.25 538 ALA B CA 1
ATOM 8896 C C . ALA B 1 538 ? 11.383 -29.578 -10.438 1 97.25 538 ALA B C 1
ATOM 8898 O O . ALA B 1 538 ? 11.758 -28.484 -10.875 1 97.25 538 ALA B O 1
ATOM 8899 N N . SER B 1 539 ? 12.203 -30.516 -10.102 1 96.88 539 SER B N 1
ATOM 8900 C CA . SER B 1 539 ? 13.648 -30.375 -10.25 1 96.88 539 SER B CA 1
ATOM 8901 C C . SER B 1 539 ? 14.258 -31.609 -10.898 1 96.88 539 SER B C 1
ATOM 8903 O O . SER B 1 539 ? 13.836 -32.719 -10.633 1 96.88 539 SER B O 1
ATOM 8905 N N . ALA B 1 540 ? 15.203 -31.375 -11.797 1 97.31 540 ALA B N 1
ATOM 8906 C CA . ALA B 1 540 ? 15.938 -32.406 -12.5 1 97.31 540 ALA B CA 1
ATOM 8907 C C . ALA B 1 540 ? 17.391 -32.5 -12.016 1 97.31 540 ALA B C 1
ATOM 8909 O O . ALA B 1 540 ? 18.031 -31.453 -11.828 1 97.31 540 ALA B O 1
ATOM 8910 N N . SER B 1 541 ? 17.859 -33.719 -11.93 1 95.38 541 SER B N 1
ATOM 8911 C CA . SER B 1 541 ? 19.172 -33.875 -11.312 1 95.38 541 SER B CA 1
ATOM 8912 C C . SER B 1 541 ? 20.031 -34.875 -12.078 1 95.38 541 SER B C 1
ATOM 8914 O O . SER B 1 541 ? 19.516 -35.688 -12.852 1 95.38 541 SER B O 1
ATOM 8916 N N . ASP B 1 542 ? 21.312 -34.781 -11.773 1 94.62 542 ASP B N 1
ATOM 8917 C CA . ASP B 1 542 ? 22.297 -35.75 -12.289 1 94.62 542 ASP B CA 1
ATOM 8918 C C . ASP B 1 542 ? 22.125 -37.094 -11.633 1 94.62 542 ASP B C 1
ATOM 8920 O O . ASP B 1 542 ? 22.688 -38.094 -12.102 1 94.62 542 ASP B O 1
ATOM 8924 N N . ASP B 1 543 ? 21.375 -37.188 -10.609 1 92.25 543 ASP B N 1
ATOM 8925 C CA . ASP B 1 543 ? 21.172 -38.438 -9.906 1 92.25 543 ASP B CA 1
ATOM 8926 C C . ASP B 1 543 ? 20.141 -39.312 -10.625 1 92.25 543 ASP B C 1
ATOM 8928 O O . ASP B 1 543 ? 19.625 -40.281 -10.047 1 92.25 543 ASP B O 1
ATOM 8932 N N . HIS B 1 544 ? 19.734 -38.875 -11.797 1 95.12 544 HIS B N 1
ATOM 8933 C CA . HIS B 1 544 ? 18.859 -39.625 -12.703 1 95.12 544 HIS B CA 1
ATOM 8934 C C . HIS B 1 544 ? 17.391 -39.5 -12.297 1 95.12 544 HIS B C 1
ATOM 8936 O O . HIS B 1 544 ? 16.547 -40.219 -12.82 1 95.12 544 HIS B O 1
ATOM 8942 N N . THR B 1 545 ? 17.125 -38.562 -11.383 1 93.25 545 THR B N 1
ATOM 8943 C CA . THR B 1 545 ? 15.75 -38.5 -10.875 1 93.25 545 THR B CA 1
ATOM 8944 C C . THR B 1 545 ? 15.172 -37.094 -11.102 1 93.25 545 THR B C 1
ATOM 8946 O O . THR B 1 545 ? 15.906 -36.156 -11.375 1 93.25 545 THR B O 1
ATOM 8949 N N . ILE B 1 546 ? 13.844 -37.094 -11.062 1 95.62 546 ILE B N 1
ATOM 8950 C CA . ILE B 1 546 ? 13.062 -35.875 -10.992 1 95.62 546 ILE B CA 1
ATOM 8951 C C . ILE B 1 546 ? 12.297 -35.812 -9.672 1 95.62 546 ILE B C 1
ATOM 8953 O O . ILE B 1 546 ? 11.648 -36.781 -9.281 1 95.62 546 ILE B O 1
ATOM 8957 N N . ARG B 1 547 ? 12.453 -34.75 -9.031 1 94.5 547 ARG B N 1
ATOM 8958 C CA . ARG B 1 547 ? 11.695 -34.594 -7.797 1 94.5 547 ARG B CA 1
ATOM 8959 C C . ARG B 1 547 ? 10.57 -33.562 -7.973 1 94.5 547 ARG B C 1
ATOM 8961 O O . ARG B 1 547 ? 10.789 -32.5 -8.539 1 94.5 547 ARG B O 1
ATOM 8968 N N . ILE B 1 548 ? 9.398 -33.969 -7.484 1 95.06 548 ILE B N 1
ATOM 8969 C CA . ILE B 1 548 ? 8.25 -33.062 -7.473 1 95.06 548 ILE B CA 1
ATOM 8970 C C . ILE B 1 548 ? 8.023 -32.531 -6.059 1 95.06 548 ILE B C 1
ATOM 8972 O O . ILE B 1 548 ? 7.723 -33.312 -5.141 1 95.06 548 ILE B O 1
ATOM 8976 N N . TRP B 1 549 ? 8.172 -31.203 -5.973 1 94.19 549 TRP B N 1
ATOM 8977 C CA . TRP B 1 549 ? 7.996 -30.547 -4.68 1 94.19 549 TRP B CA 1
ATOM 8978 C C . TRP B 1 549 ? 6.586 -29.984 -4.543 1 94.19 549 TRP B C 1
ATOM 8980 O O . TRP B 1 549 ? 6.094 -29.312 -5.449 1 94.19 549 TRP B O 1
ATOM 8990 N N . GLY B 1 550 ? 5.953 -30.297 -3.436 1 91.69 550 GLY B N 1
ATOM 8991 C CA . GLY B 1 550 ? 4.609 -29.812 -3.164 1 91.69 550 GLY B CA 1
ATOM 8992 C C . GLY B 1 550 ? 4.449 -29.25 -1.766 1 91.69 550 GLY B C 1
ATOM 8993 O O . GLY B 1 550 ? 5.438 -28.969 -1.086 1 91.69 550 GLY B O 1
ATOM 8994 N N . VAL B 1 551 ? 3.162 -28.844 -1.442 1 87.94 551 VAL B N 1
ATOM 8995 C CA . VAL B 1 551 ? 2.844 -28.328 -0.115 1 87.94 551 VAL B CA 1
ATOM 8996 C C . VAL B 1 551 ? 2.23 -29.453 0.736 1 87.94 551 VAL B C 1
ATOM 8998 O O . VAL B 1 551 ? 1.744 -30.453 0.205 1 87.94 551 VAL B O 1
ATOM 9001 N N . LYS B 1 552 ? 2.414 -29.312 2.08 1 73.69 552 LYS B N 1
ATOM 9002 C CA . LYS B 1 552 ? 1.843 -30.312 2.973 1 73.69 552 LYS B CA 1
ATOM 9003 C C . LYS B 1 552 ? 0.319 -30.328 2.893 1 73.69 552 LYS B C 1
ATOM 9005 O O . LYS B 1 552 ? -0.313 -29.266 2.93 1 73.69 552 LYS B O 1
ATOM 9010 N N . LYS B 1 553 ? -0.2 -31.406 2.291 1 61.66 553 LYS B N 1
ATOM 9011 C CA . LYS B 1 553 ? -1.656 -31.531 2.32 1 61.66 553 LYS B CA 1
ATOM 9012 C C . LYS B 1 553 ? -2.158 -31.812 3.732 1 61.66 553 LYS B C 1
ATOM 9014 O O . LYS B 1 553 ? -1.481 -32.5 4.512 1 61.66 553 LYS B O 1
ATOM 9019 N N . ALA B 1 554 ? -2.971 -31.109 4.195 1 47.09 554 ALA B N 1
ATOM 9020 C CA . ALA B 1 554 ? -3.629 -31.453 5.453 1 47.09 554 ALA B CA 1
ATOM 9021 C C . ALA B 1 554 ? -4.164 -32.875 5.426 1 47.09 554 ALA B C 1
ATOM 9023 O O . ALA B 1 554 ? -4.867 -33.281 4.488 1 47.09 554 ALA B O 1
ATOM 9024 N N . SER B 1 555 ? -3.377 -33.906 5.996 1 37.19 555 SER B N 1
ATOM 9025 C CA . SER B 1 555 ? -3.834 -35.281 6.113 1 37.19 555 SER B CA 1
ATOM 9026 C C . SER B 1 555 ? -5.316 -35.344 6.473 1 37.19 555 SER B C 1
ATOM 9028 O O . SER B 1 555 ? -5.734 -34.812 7.496 1 37.19 555 SER B O 1
ATOM 9030 N N . THR B 1 556 ? -6.18 -35.219 5.625 1 37.19 556 THR B N 1
ATOM 9031 C CA . THR B 1 556 ? -7.449 -35.781 6.074 1 37.19 556 THR B CA 1
ATOM 9032 C C . THR B 1 556 ? -7.289 -37.219 6.477 1 37.19 556 THR B C 1
ATOM 9034 O O . THR B 1 556 ? -7.211 -38.125 5.617 1 37.19 556 THR B O 1
ATOM 9037 N N . LYS B 1 557 ? -6.488 -37.688 7.41 1 32.66 557 LYS B N 1
ATOM 9038 C CA . LYS B 1 557 ? -6.66 -39.031 7.93 1 32.66 557 LYS B CA 1
ATOM 9039 C C . LYS B 1 557 ? -8.125 -39.312 8.242 1 32.66 557 LYS B C 1
ATOM 9041 O O . LYS B 1 557 ? -8.703 -38.719 9.141 1 32.66 557 LYS B O 1
ATOM 9046 N N . ARG B 1 558 ? -8.906 -39.688 7.41 1 30.36 558 ARG B N 1
ATOM 9047 C CA . ARG B 1 558 ? -10.016 -40.5 7.879 1 30.36 558 ARG B CA 1
ATOM 9048 C C . ARG B 1 558 ? -9.523 -41.625 8.781 1 30.36 558 ARG B C 1
ATOM 9050 O O . ARG B 1 558 ? -8.664 -42.406 8.375 1 30.36 558 ARG B O 1
ATOM 9057 N N . LYS B 1 559 ? -9.492 -41.5 10.133 1 29.61 559 LYS B N 1
ATOM 9058 C CA . LYS B 1 559 ? -9.484 -42.656 11.023 1 29.61 559 LYS B CA 1
ATOM 9059 C C . LYS B 1 559 ? -10.367 -43.781 10.477 1 29.61 559 LYS B C 1
ATOM 9061 O O . LYS B 1 559 ? -11.586 -43.625 10.414 1 29.61 559 LYS B O 1
ATOM 9066 N N . ASP B 1 560 ? -10.016 -44.5 9.477 1 24.48 560 ASP B N 1
ATOM 9067 C CA . ASP B 1 560 ? -10.617 -45.844 9.414 1 24.48 560 ASP B CA 1
ATOM 9068 C C . ASP B 1 560 ? -10.547 -46.531 10.773 1 24.48 560 ASP B C 1
ATOM 9070 O O . ASP B 1 560 ? -9.461 -46.75 11.32 1 24.48 560 ASP B O 1
ATOM 9074 N N . ILE B 1 561 ? -11.453 -46.281 11.695 1 28.47 561 ILE B N 1
ATOM 9075 C CA . ILE B 1 561 ? -11.758 -47.031 12.898 1 28.47 561 ILE B CA 1
ATOM 9076 C C . ILE B 1 561 ? -11.727 -48.531 12.586 1 28.47 561 ILE B C 1
ATOM 9078 O O . ILE B 1 561 ? -12.719 -49.094 12.094 1 28.47 561 ILE B O 1
ATOM 9082 N N . GLY B 1 562 ? -10.812 -48.938 11.742 1 21.44 562 GLY B N 1
ATOM 9083 C CA . GLY B 1 562 ? -10.781 -50.375 11.75 1 21.44 562 GLY B CA 1
ATOM 9084 C C . GLY B 1 562 ? -10.672 -50.969 13.141 1 21.44 562 GLY B C 1
ATOM 9085 O O . GLY B 1 562 ? -10.227 -50.281 14.07 1 21.44 562 GLY B O 1
ATOM 9086 N N . SER B 1 563 ? -11.594 -51.906 13.555 1 24.25 563 SER B N 1
ATOM 9087 C CA . SER B 1 563 ? -11.789 -52.844 14.656 1 24.25 563 SER B CA 1
ATOM 9088 C C . SER B 1 563 ? -10.492 -53.562 14.984 1 24.25 563 SER B C 1
ATOM 9090 O O . SER B 1 563 ? -10.125 -54.531 14.305 1 24.25 563 SER B O 1
ATOM 9092 N N . SER B 1 564 ? -9.328 -52.812 15.047 1 20.73 564 SER B N 1
ATOM 9093 C CA . SER B 1 564 ? -8.195 -53.656 15.398 1 20.73 564 SER B CA 1
ATOM 9094 C C . SER B 1 564 ? -8.422 -54.375 16.734 1 20.73 564 SER B C 1
ATOM 9096 O O . SER B 1 564 ? -8.742 -53.719 17.734 1 20.73 564 SER B O 1
ATOM 9098 N N . SER B 1 565 ? -8.859 -55.562 16.688 1 21.48 565 SER B N 1
ATOM 9099 C CA . SER B 1 565 ? -8.789 -56.594 17.703 1 21.48 565 SER B CA 1
ATOM 9100 C C . SER B 1 565 ? -7.367 -56.75 18.219 1 21.48 565 SER B C 1
ATOM 9102 O O . SER B 1 565 ? -6.512 -57.312 17.516 1 21.48 565 SER B O 1
ATOM 9104 N N . SER B 1 566 ? -6.863 -55.656 18.812 1 19.58 566 SER B N 1
ATOM 9105 C CA . SER B 1 566 ? -5.531 -55.719 19.406 1 19.58 566 SER B CA 1
ATOM 9106 C C . SER B 1 566 ? -5.438 -56.875 20.422 1 19.58 566 SER B C 1
ATOM 9108 O O . SER B 1 566 ? -6.082 -56.812 21.469 1 19.58 566 SER B O 1
ATOM 9110 N N . SER B 1 567 ? -5.117 -57.938 20 1 17.53 567 SER B N 1
ATOM 9111 C CA . SER B 1 567 ? -4.836 -59.094 20.891 1 17.53 567 SER B CA 1
ATOM 9112 C C . SER B 1 567 ? -3.609 -58.812 21.75 1 17.53 567 SER B C 1
ATOM 9114 O O . SER B 1 567 ? -3.471 -59.375 22.828 1 17.53 567 SER B O 1
ATOM 9116 N N . ASN B 1 568 ? -2.566 -58.125 21.156 1 16.42 568 ASN B N 1
ATOM 9117 C CA . ASN B 1 568 ? -1.322 -58.781 21.562 1 16.42 568 ASN B CA 1
ATOM 9118 C C . ASN B 1 568 ? -1.031 -58.531 23.047 1 16.42 568 ASN B C 1
ATOM 9120 O O . ASN B 1 568 ? -1.574 -57.625 23.641 1 16.42 568 ASN B O 1
ATOM 9124 N N . GLY B 1 569 ? 0.237 -59.062 23.5 1 17.39 569 GLY B N 1
ATOM 9125 C CA . GLY B 1 569 ? 1.005 -59.812 24.5 1 17.39 569 GLY B CA 1
ATOM 9126 C C . GLY B 1 569 ? 1.709 -58.906 25.5 1 17.39 569 GLY B C 1
ATOM 9127 O O . GLY B 1 569 ? 1.86 -57.719 25.25 1 17.39 569 GLY B O 1
ATOM 9128 N N . THR B 1 570 ? 2.154 -59.375 26.625 1 17.89 570 THR B N 1
ATOM 9129 C CA . THR B 1 570 ? 2.469 -59.094 28.016 1 17.89 570 THR B CA 1
ATOM 9130 C C . THR B 1 570 ? 3.824 -58.406 28.141 1 17.89 570 THR B C 1
ATOM 9132 O O . THR B 1 570 ? 4.105 -57.75 29.156 1 17.89 570 THR B O 1
ATOM 9135 N N . HIS B 1 571 ? 4.773 -58.281 27.078 1 16.91 571 HIS B N 1
ATOM 9136 C CA . HIS B 1 571 ? 6.016 -58.625 27.766 1 16.91 571 HIS B CA 1
ATOM 9137 C C . HIS B 1 571 ? 6.457 -57.5 28.688 1 16.91 571 HIS B C 1
ATOM 9139 O O . HIS B 1 571 ? 6.066 -56.344 28.484 1 16.91 571 HIS B O 1
ATOM 9145 N N . MET B 1 572 ? 7.66 -57.719 29.375 1 16.38 572 MET B N 1
ATOM 9146 C CA . MET B 1 572 ? 8.227 -57.562 30.719 1 16.38 572 MET B CA 1
ATOM 9147 C C . MET B 1 572 ? 8.922 -56.188 30.844 1 16.38 572 MET B C 1
ATOM 9149 O O . MET B 1 572 ? 9.094 -55.469 29.859 1 16.38 572 MET B O 1
ATOM 9153 N N . ASN B 1 573 ? 10.289 -56.156 31.078 1 15.95 573 ASN B N 1
ATOM 9154 C CA . ASN B 1 573 ? 10.984 -55.844 32.312 1 15.95 573 ASN B CA 1
ATOM 9155 C C . ASN B 1 573 ? 11.586 -54.438 32.281 1 15.95 573 ASN B C 1
ATOM 9157 O O . ASN B 1 573 ? 11.57 -53.781 31.25 1 15.95 573 ASN B O 1
ATOM 9161 N N . GLY B 1 574 ? 13.016 -54.219 32.469 1 15.99 574 GLY B N 1
ATOM 9162 C CA . GLY B 1 574 ? 13.781 -53.688 33.562 1 15.99 574 GLY B CA 1
ATOM 9163 C C . GLY B 1 574 ? 14.375 -52.312 33.281 1 15.99 574 GLY B C 1
ATOM 9164 O O . GLY B 1 574 ? 14.203 -51.375 34.062 1 15.99 574 GLY B O 1
ATOM 9165 N N . SER B 1 575 ? 15.398 -52.062 32.281 1 16 575 SER B N 1
ATOM 9166 C CA . SER B 1 575 ? 16.719 -51.625 32.781 1 16 575 SER B CA 1
ATOM 9167 C C . SER B 1 575 ? 16.859 -50.125 32.719 1 16 575 SER B C 1
ATOM 9169 O O . SER B 1 575 ? 16.312 -49.469 31.812 1 16 575 SER B O 1
ATOM 9171 N N . ALA B 1 576 ? 17.547 -49.375 33.688 1 16.61 576 ALA B N 1
ATOM 9172 C CA . ALA B 1 576 ? 17.766 -48.094 34.344 1 16.61 576 ALA B CA 1
ATOM 9173 C C . ALA B 1 576 ? 18.703 -47.188 33.531 1 16.61 576 ALA B C 1
ATOM 9175 O O . ALA B 1 576 ? 18.75 -45.969 33.75 1 16.61 576 ALA B O 1
ATOM 9176 N N . ASN B 1 577 ? 19.688 -47.594 32.625 1 15.82 577 ASN B N 1
ATOM 9177 C CA . ASN B 1 577 ? 21.016 -47.094 32.938 1 15.82 577 ASN B CA 1
ATOM 9178 C C . ASN B 1 577 ? 21.203 -45.625 32.5 1 15.82 577 ASN B C 1
ATOM 9180 O O . ASN B 1 577 ? 21.641 -44.781 33.25 1 15.82 577 ASN B O 1
ATOM 9184 N N . GLY B 1 578 ? 21.672 -45.281 31.188 1 16.58 578 GLY B N 1
ATOM 9185 C CA . GLY B 1 578 ? 22.969 -44.688 30.906 1 16.58 578 GLY B CA 1
ATOM 9186 C C . GLY B 1 578 ? 22.906 -43.156 30.906 1 16.58 578 GLY B C 1
ATOM 9187 O O . GLY B 1 578 ? 21.875 -42.562 30.609 1 16.58 578 GLY B O 1
ATOM 9188 N N . ASN B 1 579 ? 24 -42.344 31.469 1 17.19 579 ASN B N 1
ATOM 9189 C CA . ASN B 1 579 ? 24.5 -41.125 32.094 1 17.19 579 ASN B CA 1
ATOM 9190 C C . ASN B 1 579 ? 24.859 -40.062 31.047 1 17.19 579 ASN B C 1
ATOM 9192 O O . ASN B 1 579 ? 25.141 -38.938 31.375 1 17.19 579 ASN B O 1
ATOM 9196 N N . GLY B 1 580 ? 25.281 -40.281 29.734 1 17.08 580 GLY B N 1
ATOM 9197 C CA . GLY B 1 580 ? 26.469 -39.625 29.203 1 17.08 580 GLY B CA 1
ATOM 9198 C C . GLY B 1 580 ? 26.234 -38.188 28.781 1 17.08 580 GLY B C 1
ATOM 9199 O O . GLY B 1 580 ? 25.625 -37.938 27.734 1 17.08 580 GLY B O 1
ATOM 9200 N N . PHE B 1 581 ? 25.922 -37.156 29.547 1 17.11 581 PHE B N 1
ATOM 9201 C CA . PHE B 1 581 ? 25.531 -35.875 28.969 1 17.11 581 PHE B CA 1
ATOM 9202 C C . PHE B 1 581 ? 26.766 -35.094 28.516 1 17.11 581 PHE B C 1
ATOM 9204 O O . PHE B 1 581 ? 26.625 -34.031 27.906 1 17.11 581 PHE B O 1
ATOM 9211 N N . VAL B 1 582 ? 28.094 -35.375 28.609 1 17.83 582 VAL B N 1
ATOM 9212 C CA . VAL B 1 582 ? 28.969 -34.281 28.938 1 17.83 582 VAL B CA 1
ATOM 9213 C C . VAL B 1 582 ? 29.328 -33.5 27.656 1 17.83 582 VAL B C 1
ATOM 9215 O O . VAL B 1 582 ? 30.031 -34.031 26.797 1 17.83 582 VAL B O 1
ATOM 9218 N N . HIS B 1 583 ? 28.594 -32.875 26.781 1 17.28 583 HIS B N 1
ATOM 9219 C CA . HIS B 1 583 ? 29.141 -32.312 25.547 1 17.28 583 HIS B CA 1
ATOM 9220 C C . HIS B 1 583 ? 30.016 -31.109 25.844 1 17.28 583 HIS B C 1
ATOM 9222 O O . HIS B 1 583 ? 29.562 -30.172 26.5 1 17.28 583 HIS B O 1
ATOM 9228 N N . GLN B 1 584 ? 31.422 -31.203 25.812 1 17.36 584 GLN B N 1
ATOM 9229 C CA . GLN B 1 584 ? 32.562 -30.312 26 1 17.36 584 GLN B CA 1
ATOM 9230 C C . GLN B 1 584 ? 32.625 -29.266 24.906 1 17.36 584 GLN B C 1
ATOM 9232 O O . GLN B 1 584 ? 32.875 -29.578 23.734 1 17.36 584 GLN B O 1
ATOM 9237 N N . CYS B 1 585 ? 31.844 -28.297 24.828 1 17.38 585 CYS B N 1
ATOM 9238 C CA . CYS B 1 585 ? 31.969 -27.266 23.797 1 17.38 585 CYS B CA 1
ATOM 9239 C C . CYS B 1 585 ? 33.281 -26.516 23.922 1 17.38 585 CYS B C 1
ATOM 9241 O O . CYS B 1 585 ? 33.594 -25.938 24.969 1 17.38 585 CYS B O 1
ATOM 9243 N N . ASN B 1 586 ? 34.438 -26.906 23.234 1 17.27 586 ASN B N 1
ATOM 9244 C CA . ASN B 1 586 ? 35.812 -26.438 23.109 1 17.27 586 ASN B CA 1
ATOM 9245 C C . ASN B 1 586 ? 35.875 -25 22.594 1 17.27 586 ASN B C 1
ATOM 9247 O O . ASN B 1 586 ? 35.156 -24.641 21.656 1 17.27 586 ASN B O 1
ATOM 9251 N N . GLY B 1 587 ? 36.312 -23.953 23.375 1 19.41 587 GLY B N 1
ATOM 9252 C CA . GLY B 1 587 ? 36.688 -22.562 23.344 1 19.41 587 GLY B CA 1
ATOM 9253 C C . GLY B 1 587 ? 37.906 -22.297 22.469 1 19.41 587 GLY B C 1
ATOM 9254 O O . GLY B 1 587 ? 39.031 -22.641 22.828 1 19.41 587 GLY B O 1
ATOM 9255 N N . SER B 1 588 ? 38.031 -22.594 21.156 1 18.03 588 SER B N 1
ATOM 9256 C CA . SER B 1 588 ? 39.281 -22.344 20.422 1 18.03 588 SER B CA 1
ATOM 9257 C C . SER B 1 588 ? 39.688 -20.891 20.516 1 18.03 588 SER B C 1
ATOM 9259 O O . SER B 1 588 ? 38.844 -19.984 20.453 1 18.03 588 SER B O 1
ATOM 9261 N N . ARG B 1 589 ? 40.969 -20.609 20.953 1 19.28 589 ARG B N 1
ATOM 9262 C CA . ARG B 1 589 ? 42.031 -19.641 21.125 1 19.28 589 ARG B CA 1
ATOM 9263 C C . ARG B 1 589 ? 42.469 -19.062 19.766 1 19.28 589 ARG B C 1
ATOM 9265 O O . ARG B 1 589 ? 42.531 -19.797 18.781 1 19.28 589 ARG B O 1
ATOM 9272 N N . SER B 1 590 ? 42.469 -17.812 19.719 1 18.09 590 SER B N 1
ATOM 9273 C CA . SER B 1 590 ? 43.125 -16.859 18.828 1 18.09 590 SER B CA 1
ATOM 9274 C C . SER B 1 590 ? 44.625 -17.109 18.766 1 18.09 590 SER B C 1
ATOM 9276 O O . SER B 1 590 ? 45.281 -17.203 19.812 1 18.09 590 SER B O 1
ATOM 9278 N N . LYS B 1 591 ? 45.156 -17.828 17.844 1 17.52 591 LYS B N 1
ATOM 9279 C CA . LYS B 1 591 ? 46.469 -17.359 17.391 1 17.52 591 LYS B CA 1
ATOM 9280 C C . LYS B 1 591 ? 46.344 -15.992 16.719 1 17.52 591 LYS B C 1
ATOM 9282 O O . LYS B 1 591 ? 45.375 -15.727 16 1 17.52 591 LYS B O 1
#